Protein AF-0000000072996423 (afdb_homodimer)

Solvent-accessible surface area (backbone atoms only — not comparable to full-atom values): 70462 Å² total; per-residue (Å²): 132,72,87,70,62,39,58,69,63,59,64,67,65,93,58,59,68,56,92,83,34,43,61,42,64,34,31,31,3,35,29,49,40,73,45,92,79,28,32,32,29,39,18,39,22,34,26,58,49,78,52,54,66,48,74,25,36,43,80,63,40,80,51,61,69,90,76,52,56,69,69,54,50,48,51,52,39,48,54,49,47,52,51,51,50,52,40,31,27,61,20,67,46,36,37,48,50,33,38,16,23,32,69,61,56,44,31,79,66,24,63,77,66,70,52,69,81,50,79,80,66,54,60,40,24,48,40,27,60,72,59,62,13,49,19,35,49,35,90,58,88,45,90,47,48,59,47,22,3,42,48,18,26,61,55,55,52,61,47,22,15,36,23,70,92,58,44,40,68,50,85,43,65,50,80,61,34,26,53,28,56,54,64,68,61,30,43,38,54,72,53,64,65,59,55,51,70,68,48,56,71,67,58,51,52,54,42,51,53,50,52,51,51,41,56,73,67,65,54,31,39,35,36,37,31,58,50,82,53,57,41,72,65,25,54,36,47,49,44,38,52,53,53,36,51,67,73,66,51,55,68,48,42,32,37,52,80,86,43,73,73,56,32,50,45,44,38,51,34,43,50,27,25,32,53,64,75,41,62,87,78,41,56,65,47,71,69,57,51,50,50,51,52,50,54,40,49,51,44,39,67,72,38,27,63,47,82,86,13,60,59,66,63,29,50,31,38,37,32,41,36,75,79,45,30,67,50,44,56,55,38,52,70,76,33,46,82,44,43,33,36,37,35,41,68,58,43,30,46,31,65,54,25,68,76,30,66,85,34,38,37,21,51,39,45,52,57,52,42,73,27,51,41,63,23,56,35,40,35,28,48,83,48,79,65,39,56,43,80,83,54,42,48,54,36,19,29,17,52,71,70,44,46,44,67,76,42,55,57,48,39,78,72,50,72,67,53,44,53,49,44,53,39,47,53,33,50,52,21,34,36,65,17,39,48,55,77,62,84,85,30,48,25,36,31,32,75,44,53,44,45,89,41,42,25,60,69,50,53,54,50,23,50,53,53,37,66,71,67,48,71,83,82,60,54,76,62,70,49,62,31,38,40,39,34,28,47,63,31,64,62,41,78,50,34,63,59,43,45,50,52,50,54,53,56,44,68,32,80,91,28,56,92,53,34,76,44,47,29,70,46,82,42,63,87,50,47,47,52,55,27,48,54,53,62,64,30,65,32,35,45,46,46,25,67,52,42,35,47,61,64,61,57,56,54,32,19,58,60,29,21,28,35,44,28,21,64,18,63,35,39,55,80,75,39,49,68,80,48,29,20,40,66,38,61,71,83,46,38,68,60,51,23,50,49,51,51,48,42,68,74,32,57,65,60,39,51,50,22,14,54,38,10,36,68,64,55,60,59,72,46,20,37,67,46,47,46,44,41,54,50,49,51,53,53,41,71,66,42,96,59,70,66,80,58,49,67,77,32,19,36,80,40,80,63,53,45,66,85,35,85,64,30,60,61,31,46,43,64,62,45,50,32,60,73,68,65,59,86,124,131,71,88,69,63,39,58,70,64,58,63,67,64,94,59,58,67,54,92,81,33,44,61,42,65,34,32,30,3,36,29,49,40,74,45,92,81,29,31,32,30,39,19,38,20,35,24,56,48,77,51,53,66,48,73,27,36,42,80,65,40,80,53,62,68,90,76,51,56,70,68,54,51,49,52,52,38,48,54,50,48,51,50,50,49,51,40,31,26,63,20,66,48,36,37,47,47,33,38,16,23,33,70,60,56,43,32,77,67,24,63,76,65,72,52,71,82,50,79,81,65,54,61,40,25,50,40,29,60,72,58,63,12,52,19,36,48,36,88,56,90,46,89,46,46,58,46,22,3,41,49,18,25,62,55,53,51,61,49,25,15,32,32,74,88,77,49,44,69,49,85,45,65,50,81,61,36,24,53,27,55,54,65,67,60,30,43,39,55,72,53,64,66,59,56,52,70,68,48,58,72,68,57,52,52,54,43,52,54,50,52,50,52,39,56,73,67,67,52,29,38,34,37,37,30,60,51,83,52,58,42,72,63,25,54,36,49,50,44,37,52,55,52,36,51,67,73,66,51,54,69,48,43,32,38,52,80,87,44,74,70,54,33,50,44,44,38,50,34,44,50,28,24,31,52,66,74,40,62,88,80,41,58,67,46,71,68,56,52,50,50,50,52,50,54,40,48,50,45,40,67,72,37,27,63,48,82,86,13,59,59,66,63,29,50,30,38,37,32,41,36,75,78,45,30,67,50,45,55,55,38,52,69,77,33,48,82,42,41,32,36,36,36,41,69,59,43,30,46,32,64,55,26,68,75,30,66,86,34,39,37,22,52,38,47,54,57,53,42,72,29,51,41,63,22,55,34,40,36,31,48,81,44,80,63,38,55,41,80,83,54,42,49,53,37,19,29,19,50,72,68,45,46,45,67,76,42,56,56,49,38,78,71,50,72,68,53,45,54,49,42,52,38,47,51,33,48,52,21,33,36,64,16,39,47,56,76,63,84,85,29,48,25,36,31,33,74,45,53,44,46,88,43,44,25,59,69,51,54,53,50,23,50,54,52,36,67,71,69,48,72,84,83,60,54,75,63,70,49,62,31,40,39,39,33,28,48,62,30,64,61,40,78,53,34,64,60,42,44,50,51,50,54,53,54,44,67,32,80,91,28,56,92,51,34,76,44,46,29,70,47,83,42,72,90,48,47,47,51,54,27,47,54,53,63,64,30,66,32,36,46,45,46,26,66,53,41,36,47,60,64,62,56,56,54,32,19,58,58,29,21,30,34,44,28,23,65,20,64,34,36,56,81,76,38,50,67,80,49,29,19,40,68,39,60,69,84,45,39,67,60,53,22,50,50,53,50,48,40,68,74,30,58,66,59,41,52,50,23,13,54,37,10,35,69,64,56,60,60,70,45,20,37,68,46,47,46,46,41,52,50,49,51,53,51,41,72,65,44,96,59,70,64,80,58,48,66,77,34,19,38,80,39,81,62,54,45,67,84,37,85,63,29,61,62,30,46,44,63,61,47,52,32,61,74,68,66,58,86,124

Nearest PDB structures (foldseek):
  2xa1-assembly2_B  TM=8.658E-01  e=4.190E-26  Pyrococcus horikoshii
  6kih-assembly4_D  TM=7.128E-01  e=3.686E-15  Thermosynechococcus vestitus
  5d00-assembly1_A  TM=6.942E-01  e=3.455E-14  Bacillus subtilis subsp. subtilis str. 168
  5d01-assembly1_A  TM=6.898E-01  e=9.014E-14  Bacillus subtilis subsp. subtilis str. 168
  3c4q-assembly2_B  TM=7.236E-01  e=1.380E-13  Corynebacterium glutamicum

InterPro domains:
  IPR001296 Glycosyl transferase, family 1 [PF00534] (441-615)
  IPR049438 Trehalos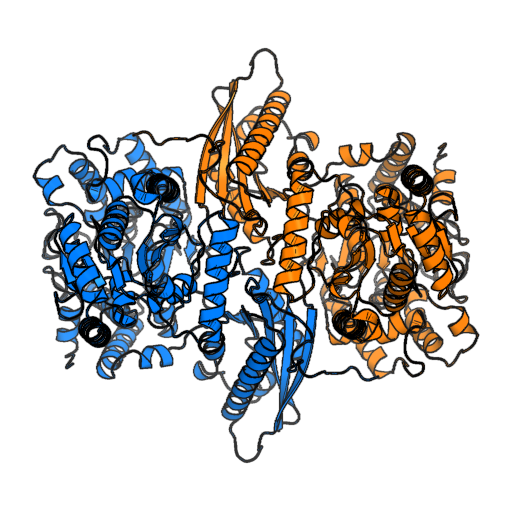e synthase, N-terminal domain [PF21269] (224-386)
  IPR052078 Trehalose Metabolism Glycosyltransferase [PTHR47779] (25-647)
  IPR060293 Trehalose phosphorylase-like, N-terminal [PF27036] (25-158)

Sequence (1360 aa):
MPSNYSNVPTRSSLRKYSLSHVPLPVYLGVDIEIREETTSYYSISVHDGFYSTDFYEGELVRHDPHNKAPEEMIKEALVKLTEIVSLYSKAQNYKVQLIACSYDITRDFLKKEAYIISEEMNMMSEFWKQLDAIPFQVHTNGASSDERASAAVRKAVMWLSPIYPGNLPRISVGFRHEVEVDFNYQIKMVSLTEYQNTVCKETWRVLKEMVTEFKRKKLRVSFFSSTPQGGGVALMRHGLLRFLNLTGVEAHWYVVRPKPDMFDITKRKFHNVLQGVSSPDGYLTDKEKEKFIDWTDENVSRFWLKDDGPIKNSDVIVIDDPQVCGIIPYIRKYVPETKIIFRSHIEIRSDLIEEHPEGPQAITWNFLWSFIQHADLFVAHPIKNFVPHAVQSRNVVLLPAATDPLDGLNKSLTDWCIKYYQSVFNRMCVDSGLNEVDWSRPYFVQVARFDPSKGIPDVLEAYRLFRTKINPSLSIYEIPQLIICGHGSVDDPDGTVVFDQVQEMINTAEFADINNDIISVRLHASDQLLNMVVRGAYVALQLSHREGFEVKVTESLYKGIPVIAYDAGGIPLQIKDNENGFLFPIGAVEAVTDKLLELFNDRSLRDRISRTARESVTEEYFTVWNAMSWLHMCIELTQKQKESNHRNGNLLDKNVLDHTDLGYNKKVSDLWKKKYNYSVMPSNYSNVPTRSSLRKYSLSHVPLPVYLGVDIEIREETTSYYSISVHDGFYSTDFYEGELVRHDPHNKAPEEMIKEALVKLTEIVSLYSKAQNYKVQLIACSYDITRDFLKKEAYIISEEMNMMSEFWKQLDAIPFQVHTNGASSDERASAAVRKAVMWLSPIYPGNLPRISVGFRHEVEVDFNYQIKMVSLTEYQNTVCKETWRVLKEMVTEFKRKKLRVSFFSSTPQGGGVALMRHGLLRFLNLTGVEAHWYVVRPKPDMFDITKRKFHNVLQGVSSPDGYLTDKEKEKFIDWTDENVSRFWLKDDGPIKNSDVIVIDDPQVCGIIPYIRKYVPETKIIFRSHIEIRSDLIEEHPEGPQAITWNFLWSFIQHADLFVAHPIKNFVPHAVQSRNVVLLPAATDPLDGLNKSLTDWCIKYYQSVFNRMCVDSGLNEVDWSRPYFVQVARFDPSKGIPDVLEAYRLFRTKINPSLSIYEIPQLIICGHGSVDDPDGTVVFDQVQEMINTAEFADINNDIISVRLHASDQLLNMVVRGAYVALQLSHREGFEVKVTESLYKGIPVIAYDAGGIPLQIKDNENGFLFPIGAVEAVTDKLLELFNDRSLRDRISRTARESVTEEYFTVWNAMSWLHMCIELTQKQKESNHRNGNLLDKNVLDHTDLGYNKKVSDLWKKKYNYSV

Structure (mmCIF, N/CA/C/O backbone):
data_AF-0000000072996423-model_v1
#
loop_
_entity.id
_entity.type
_entity.pdbx_description
1 polymer 'Glycosyl transferase family 1 domain-containing protein'
#
loop_
_atom_site.group_PDB
_atom_site.id
_atom_site.type_symbol
_atom_site.label_atom_id
_atom_site.label_alt_id
_atom_site.label_comp_id
_atom_site.label_asym_id
_atom_site.label_entity_id
_atom_site.label_seq_id
_atom_site.pdbx_PDB_ins_code
_atom_site.Cartn_x
_atom_site.Cartn_y
_atom_site.Cartn_z
_atom_site.occupancy
_atom_site.B_iso_or_equiv
_atom_site.auth_seq_id
_atom_site.auth_comp_id
_atom_site.auth_asym_id
_atom_site.auth_atom_id
_atom_site.pdbx_PDB_model_num
ATOM 1 N N . MET A 1 1 ? 8.055 -35.625 12.164 1 18.02 1 MET A N 1
ATOM 2 C CA . MET A 1 1 ? 8.516 -34.25 12.281 1 18.02 1 MET A CA 1
ATOM 3 C C . MET A 1 1 ? 7.352 -33.312 12.617 1 18.02 1 MET A C 1
ATOM 5 O O . MET A 1 1 ? 6.363 -33.25 11.883 1 18.02 1 MET A O 1
ATOM 9 N N . PRO A 1 2 ? 7.02 -32.969 13.82 1 23.77 2 PRO A N 1
ATOM 10 C CA . PRO A 1 2 ? 5.812 -32.375 14.422 1 23.77 2 PRO A CA 1
ATOM 11 C C . PRO A 1 2 ? 5.379 -31.078 13.758 1 23.77 2 PRO A C 1
ATOM 13 O O . PRO A 1 2 ? 6.176 -30.438 13.07 1 23.77 2 PRO A O 1
ATOM 16 N N . SER A 1 3 ? 4.141 -30.734 13.555 1 31.78 3 SER A N 1
ATOM 17 C CA . SER A 1 3 ? 3.523 -29.438 13.336 1 31.78 3 SER A CA 1
ATOM 18 C C . SER A 1 3 ? 4.383 -28.312 13.906 1 31.78 3 SER A C 1
ATOM 20 O O . SER A 1 3 ? 4.488 -28.172 15.133 1 31.78 3 SER A O 1
ATOM 22 N N . ASN A 1 4 ? 5.59 -28.125 13.797 1 33.75 4 ASN A N 1
ATOM 23 C CA . ASN A 1 4 ? 6.527 -27.422 14.672 1 33.75 4 ASN A CA 1
ATOM 24 C C . ASN A 1 4 ? 6.086 -25.984 14.922 1 33.75 4 ASN A C 1
ATOM 26 O O . ASN A 1 4 ? 6.062 -25.172 14 1 33.75 4 ASN A O 1
ATOM 30 N N . TYR A 1 5 ? 5.09 -25.766 15.742 1 45.16 5 TYR A N 1
ATOM 31 C CA . TYR A 1 5 ? 4.844 -24.594 16.578 1 45.16 5 TYR A CA 1
ATOM 32 C C . TYR A 1 5 ? 6.145 -23.859 16.875 1 45.16 5 TYR A C 1
ATOM 34 O O . TYR A 1 5 ? 6.879 -24.25 17.797 1 45.16 5 TYR A O 1
ATOM 42 N N . SER A 1 6 ? 6.816 -23.578 15.883 1 60.19 6 SER A N 1
ATOM 43 C CA . SER A 1 6 ? 8.125 -23.016 16.172 1 60.19 6 SER A CA 1
ATOM 44 C C . SER A 1 6 ? 8.016 -21.578 16.688 1 60.19 6 SER A C 1
ATOM 46 O O . SER A 1 6 ? 7.086 -20.859 16.312 1 60.19 6 SER A O 1
ATOM 48 N N . ASN A 1 7 ? 8.531 -21.453 17.828 1 64.56 7 ASN A N 1
ATOM 49 C CA . ASN A 1 7 ? 8.758 -20.125 18.375 1 64.56 7 ASN A CA 1
ATOM 50 C C . ASN A 1 7 ? 9.25 -19.156 17.312 1 64.56 7 ASN A C 1
ATOM 52 O O . ASN A 1 7 ? 9.836 -19.578 16.312 1 64.56 7 ASN A O 1
ATOM 56 N N . VAL A 1 8 ? 8.695 -18.094 17.375 1 68.44 8 VAL A N 1
ATOM 57 C CA . VAL A 1 8 ? 9.211 -17.031 16.531 1 68.44 8 VAL A CA 1
ATOM 58 C C . VAL A 1 8 ? 10.742 -17.062 16.516 1 68.44 8 VAL A C 1
ATOM 60 O O . VAL A 1 8 ? 11.367 -17.234 17.562 1 68.44 8 VAL A O 1
ATOM 63 N N . PRO A 1 9 ? 11.305 -17.172 15.352 1 63.28 9 PRO A N 1
ATOM 64 C CA . PRO A 1 9 ? 12.766 -17.141 15.336 1 63.28 9 PRO A CA 1
ATOM 65 C C . PRO A 1 9 ? 13.344 -15.883 15.969 1 63.28 9 PRO A C 1
ATOM 67 O O . PRO A 1 9 ? 13.07 -14.773 15.508 1 63.28 9 PRO A O 1
ATOM 70 N N . THR A 1 10 ? 14.125 -16.031 17 1 64.06 10 THR A N 1
ATOM 71 C CA . THR A 1 10 ? 14.703 -14.898 17.719 1 64.06 10 THR A CA 1
ATOM 72 C C . THR A 1 10 ? 16.219 -14.859 17.547 1 64.06 10 THR A C 1
ATOM 74 O O . THR A 1 10 ? 16.891 -14.023 18.156 1 64.06 10 THR A O 1
ATOM 77 N N . ARG A 1 11 ? 16.75 -15.836 16.656 1 63.69 11 ARG A N 1
ATOM 78 C CA . ARG A 1 11 ? 18.172 -15.828 16.375 1 63.69 11 ARG A CA 1
ATOM 79 C C . ARG A 1 11 ? 18.469 -15.141 15.055 1 63.69 11 ARG A C 1
ATOM 81 O O . ARG A 1 11 ? 17.703 -15.273 14.094 1 63.69 11 ARG A O 1
ATOM 88 N N . SER A 1 12 ? 19.594 -14.406 15.031 1 64 12 SER A N 1
ATOM 89 C CA . SER A 1 12 ? 19.984 -13.625 13.859 1 64 12 SER A CA 1
ATOM 90 C C . SER A 1 12 ? 20.266 -14.531 12.664 1 64 12 SER A C 1
ATOM 92 O O . SER A 1 12 ? 20.828 -15.617 12.82 1 64 12 SER A O 1
ATOM 94 N N . SER A 1 13 ? 19.766 -14.156 11.609 1 61.34 13 SER A N 1
ATOM 95 C CA . SER A 1 13 ? 20.031 -14.844 10.352 1 61.34 13 SER A CA 1
ATOM 96 C C . SER A 1 13 ? 21.484 -14.641 9.914 1 61.34 13 SER A C 1
ATOM 98 O O . SER A 1 13 ? 22.188 -13.789 10.453 1 61.34 13 SER A O 1
ATOM 100 N N . LEU A 1 14 ? 22.062 -15.469 9.047 1 65.62 14 LEU A N 1
ATOM 101 C CA . LEU A 1 14 ? 23.406 -15.391 8.492 1 65.62 14 LEU A CA 1
ATOM 102 C C . LEU A 1 14 ? 23.484 -14.344 7.391 1 65.62 14 LEU A C 1
ATOM 104 O O . LEU A 1 14 ? 24.516 -14.203 6.73 1 65.62 14 LEU A O 1
ATOM 108 N N . ARG A 1 15 ? 22.688 -13.477 7.406 1 72.44 15 ARG A N 1
ATOM 109 C CA . ARG A 1 15 ? 22.594 -12.453 6.367 1 72.44 15 ARG A CA 1
ATOM 110 C C . ARG A 1 15 ? 23.531 -11.289 6.664 1 72.44 15 ARG A C 1
ATOM 112 O O . ARG A 1 15 ? 23.891 -11.047 7.816 1 72.44 15 ARG A O 1
ATOM 119 N N . LYS A 1 16 ? 24.125 -10.625 5.422 1 68.19 16 LYS A N 1
ATOM 120 C CA . LYS A 1 16 ? 25.047 -9.492 5.512 1 68.19 16 LYS A CA 1
ATOM 121 C C . LYS A 1 16 ? 24.391 -8.211 5.02 1 68.19 16 LYS A C 1
ATOM 123 O O . LYS A 1 16 ? 24.094 -8.078 3.83 1 68.19 16 LYS A O 1
ATOM 128 N N . TYR A 1 17 ? 24.109 -7.266 5.918 1 71.06 17 TYR A N 1
ATOM 129 C CA . TYR A 1 17 ? 23.422 -6.027 5.559 1 71.06 17 TYR A CA 1
ATOM 130 C C . TYR A 1 17 ? 24.422 -4.914 5.266 1 71.06 17 TYR A C 1
ATOM 132 O O . TYR A 1 17 ? 25.391 -4.738 6 1 71.06 17 TYR A O 1
ATOM 140 N N . SER A 1 18 ? 24.219 -4.277 4.133 1 70.5 18 SER A N 1
ATOM 141 C CA . SER A 1 18 ? 25.031 -3.113 3.781 1 70.5 18 SER A CA 1
ATOM 142 C C . SER A 1 18 ? 24.547 -1.868 4.52 1 70.5 18 SER A C 1
ATOM 144 O O . SER A 1 18 ? 23.484 -1.882 5.156 1 70.5 18 SER A O 1
ATOM 146 N N . LEU A 1 19 ? 25.312 -0.836 4.398 1 69.12 19 LEU A N 1
ATOM 147 C CA . LEU A 1 19 ? 24.969 0.426 5.047 1 69.12 19 LEU A CA 1
ATOM 148 C C . LEU A 1 19 ? 23.734 1.054 4.402 1 69.12 19 LEU A C 1
ATOM 150 O O . LEU A 1 19 ? 23.047 1.847 5.035 1 69.12 19 LEU A O 1
ATOM 154 N N . SER A 1 20 ? 23.422 0.591 3.246 1 77.88 20 SER A N 1
ATOM 155 C CA . SER A 1 20 ? 22.328 1.199 2.508 1 77.88 20 SER A CA 1
ATOM 156 C C . SER A 1 20 ? 21.016 0.431 2.721 1 77.88 20 SER A C 1
ATOM 158 O O . SER A 1 20 ? 19.969 0.818 2.201 1 77.88 20 SER A O 1
ATOM 160 N N . HIS A 1 21 ? 21.125 -0.568 3.568 1 86.62 21 HIS A N 1
ATOM 161 C CA . HIS A 1 21 ? 19.938 -1.392 3.729 1 86.62 21 HIS A CA 1
ATOM 162 C C . HIS A 1 21 ? 18.891 -0.681 4.574 1 86.62 21 HIS A C 1
ATOM 164 O O . HIS A 1 21 ? 19.234 0.088 5.477 1 86.62 21 HIS A O 1
ATOM 170 N N . VAL A 1 22 ? 17.656 -0.786 4.23 1 89.62 22 VAL A N 1
ATOM 171 C CA . VAL A 1 22 ? 16.516 -0.379 5.035 1 89.62 22 VAL A CA 1
ATOM 172 C C . VAL A 1 22 ? 15.727 -1.611 5.465 1 89.62 22 VAL A C 1
ATOM 174 O O . VAL A 1 22 ? 15.297 -2.406 4.629 1 89.62 22 VAL A O 1
ATOM 177 N N . PRO A 1 23 ? 15.602 -1.82 6.773 1 89.12 23 PRO A N 1
ATOM 178 C CA . PRO A 1 23 ? 14.836 -2.984 7.227 1 89.12 23 PRO A CA 1
ATOM 179 C C . PRO A 1 23 ? 13.484 -3.115 6.523 1 89.12 23 PRO A C 1
ATOM 181 O O . PRO A 1 23 ? 12.789 -2.117 6.32 1 89.12 23 PRO A O 1
ATOM 184 N N . LEU A 1 24 ? 13.156 -4.336 6.164 1 88.38 24 LEU A N 1
ATOM 185 C CA . LEU A 1 24 ? 11.898 -4.605 5.473 1 88.38 24 LEU A CA 1
ATOM 186 C C . LEU A 1 24 ? 10.719 -4.504 6.43 1 88.38 24 LEU A C 1
ATOM 188 O O . LEU A 1 24 ? 10.812 -4.918 7.586 1 88.38 24 LEU A O 1
ATOM 192 N N . PRO A 1 25 ? 9.656 -3.953 5.934 1 91.06 25 PRO A N 1
ATOM 193 C CA . PRO A 1 25 ? 8.453 -3.92 6.773 1 91.06 25 PRO A CA 1
ATOM 194 C C . PRO A 1 25 ? 7.789 -5.289 6.91 1 91.06 25 PRO A C 1
ATOM 196 O O . PRO A 1 25 ? 7.777 -6.07 5.957 1 91.06 25 PRO A O 1
ATOM 199 N N . VAL A 1 26 ? 7.254 -5.574 8.07 1 91.88 26 VAL A N 1
ATOM 200 C CA . VAL A 1 26 ? 6.426 -6.75 8.328 1 91.88 26 VAL A CA 1
ATOM 201 C C . VAL A 1 26 ? 5.164 -6.34 9.078 1 91.88 26 VAL A C 1
ATOM 203 O O . VAL A 1 26 ? 5.152 -5.328 9.781 1 91.88 26 VAL A O 1
ATOM 206 N N . TYR A 1 27 ? 4.137 -7.023 8.836 1 94.62 27 TYR A N 1
ATOM 207 C CA . TYR A 1 27 ? 2.844 -6.793 9.477 1 94.62 27 TYR A CA 1
ATOM 208 C C . TYR A 1 27 ? 2.42 -8 10.305 1 94.62 27 TYR A C 1
ATOM 210 O O . TYR A 1 27 ? 2.48 -9.141 9.828 1 94.62 27 TYR A O 1
ATOM 218 N N . LEU A 1 28 ? 1.996 -7.742 11.555 1 94.94 28 LEU A N 1
ATOM 219 C CA . LEU A 1 28 ? 1.759 -8.867 12.453 1 94.94 28 LEU A CA 1
ATOM 220 C C . LEU A 1 28 ? 0.322 -8.867 12.961 1 94.94 28 LEU A C 1
ATOM 222 O O . LEU A 1 28 ? -0.236 -7.805 13.242 1 94.94 28 LEU A O 1
ATOM 226 N N . GLY A 1 29 ? -0.277 -9.969 12.867 1 93.5 29 GLY A N 1
ATOM 227 C CA . GLY A 1 29 ? -1.448 -10.258 13.68 1 93.5 29 GLY A CA 1
ATOM 228 C C . GLY A 1 29 ? -1.121 -11.016 14.953 1 93.5 29 GLY A C 1
ATOM 229 O O . GLY A 1 29 ? -0.366 -11.992 14.922 1 93.5 29 GLY A O 1
ATOM 230 N N . VAL A 1 30 ? -1.643 -10.547 16.094 1 90.81 30 VAL A N 1
ATOM 231 C CA . VAL A 1 30 ? -1.303 -11.195 17.344 1 90.81 30 VAL A CA 1
ATOM 232 C C . VAL A 1 30 ? -2.578 -11.539 18.109 1 90.81 30 VAL A C 1
ATOM 234 O O . VAL A 1 30 ? -3.609 -10.883 17.938 1 90.81 30 VAL A O 1
ATOM 237 N N . ASP A 1 31 ? -2.512 -12.586 18.859 1 87.44 31 ASP A N 1
ATOM 238 C CA . ASP A 1 31 ? -3.582 -13 19.766 1 87.44 31 ASP A CA 1
ATOM 239 C C . ASP A 1 31 ? -3.025 -13.766 20.953 1 87.44 31 ASP A C 1
ATOM 241 O O . ASP A 1 31 ? -1.905 -14.281 20.906 1 87.44 31 ASP A O 1
ATOM 245 N N . ILE A 1 32 ? -3.742 -13.688 22.062 1 84.25 32 ILE A N 1
ATOM 246 C CA . ILE A 1 32 ? -3.381 -14.406 23.281 1 84.25 32 ILE A CA 1
ATOM 247 C C . ILE A 1 32 ? -4.543 -15.297 23.719 1 84.25 32 ILE A C 1
ATOM 249 O O . ILE A 1 32 ? -5.703 -14.883 23.641 1 84.25 32 ILE A O 1
ATOM 253 N N . GLU A 1 33 ? -4.164 -16.469 24.031 1 80.88 33 GLU A N 1
ATOM 254 C CA . GLU A 1 33 ? -5.152 -17.406 24.547 1 80.88 33 GLU A CA 1
ATOM 255 C C . GLU A 1 33 ? -4.672 -18.062 25.844 1 80.88 33 GLU A C 1
ATOM 257 O O . GLU A 1 33 ? -3.492 -18.391 25.984 1 80.88 33 GLU A O 1
ATOM 262 N N . ILE A 1 34 ? -5.625 -18.078 26.797 1 78.44 34 ILE A N 1
ATOM 263 C CA . ILE A 1 34 ? -5.324 -18.766 28.047 1 78.44 34 ILE A CA 1
ATOM 264 C C . ILE A 1 34 ? -5.875 -20.188 27.984 1 78.44 34 ILE A C 1
ATOM 266 O O . ILE A 1 34 ? -7.062 -20.391 27.734 1 78.44 34 ILE A O 1
ATOM 270 N N . ARG A 1 35 ? -4.957 -21.078 28.141 1 75.38 35 ARG A N 1
ATOM 271 C CA . ARG A 1 35 ? -5.344 -22.484 28.156 1 75.38 35 ARG A CA 1
ATOM 272 C C . ARG A 1 35 ? -5.199 -23.094 29.547 1 75.38 35 ARG A C 1
ATOM 274 O O . ARG A 1 35 ? -4.27 -22.75 30.281 1 75.38 35 ARG A O 1
ATOM 281 N N . GLU A 1 36 ? -6.059 -24.031 29.828 1 74.94 36 GLU A N 1
ATOM 282 C CA . GLU A 1 36 ? -6.07 -24.766 31.094 1 74.94 36 GLU A CA 1
ATOM 283 C C . GLU A 1 36 ? -6.07 -23.812 32.281 1 74.94 36 GLU A C 1
ATOM 285 O O . GLU A 1 36 ? -5.406 -24.062 33.281 1 74.94 36 GLU A O 1
ATOM 290 N N . GLU A 1 37 ? -6.527 -22.719 32.156 1 68.06 37 GLU A N 1
ATOM 291 C CA . GLU A 1 37 ? -6.789 -21.703 33.156 1 68.06 37 GLU A CA 1
ATOM 292 C C . GLU A 1 37 ? -5.484 -21.141 33.75 1 68.06 37 GLU A C 1
ATOM 294 O O . GLU A 1 37 ? -5.504 -20.234 34.562 1 68.06 37 GLU A O 1
ATOM 299 N N . THR A 1 38 ? -4.418 -21.625 33.219 1 75.06 38 THR A N 1
ATOM 300 C CA . THR A 1 38 ? -3.219 -21.203 33.938 1 75.06 38 THR A CA 1
ATOM 301 C C . THR A 1 38 ? -2.143 -20.75 32.938 1 75.06 38 THR A C 1
ATOM 303 O O . THR A 1 38 ? -1.189 -20.062 33.344 1 75.06 38 THR A O 1
ATOM 306 N N . THR A 1 39 ? -2.232 -21.156 31.828 1 85.06 39 THR A N 1
ATOM 307 C CA . THR A 1 39 ? -1.109 -20.859 30.938 1 85.06 39 THR A CA 1
ATOM 308 C C . THR A 1 39 ? -1.573 -20.047 29.734 1 85.06 39 THR A C 1
ATOM 310 O O . THR A 1 39 ? -2.566 -20.391 29.094 1 85.06 39 THR A O 1
ATOM 313 N N . SER A 1 40 ? -0.853 -18.938 29.5 1 85.88 40 SER A N 1
ATOM 314 C CA . SER A 1 40 ? -1.168 -18.125 28.328 1 85.88 40 SER A CA 1
ATOM 315 C C . SER A 1 40 ? -0.291 -18.5 27.141 1 85.88 40 SER A C 1
ATOM 317 O O . SER A 1 40 ? 0.893 -18.797 27.297 1 85.88 40 SER A O 1
ATOM 319 N N . TYR A 1 41 ? -0.912 -18.5 26.016 1 86.75 41 TYR A N 1
ATOM 320 C CA . TYR A 1 41 ? -0.241 -18.781 24.75 1 86.75 41 TYR A CA 1
ATOM 321 C C . TYR A 1 41 ? -0.423 -17.625 23.781 1 86.75 41 TYR A C 1
ATOM 323 O O . TYR A 1 41 ? -1.422 -16.906 23.844 1 86.75 41 TYR A O 1
ATOM 331 N N . TYR A 1 42 ? 0.626 -17.438 22.938 1 87.75 42 TYR A N 1
ATOM 332 C CA . TYR A 1 42 ? 0.474 -16.422 21.906 1 87.75 42 TYR A CA 1
ATOM 333 C C . TYR A 1 42 ? 0.349 -17.047 20.531 1 87.75 42 TYR A C 1
ATOM 335 O O . TYR A 1 42 ? 0.8 -18.188 20.312 1 87.75 42 TYR A O 1
ATOM 343 N N . SER A 1 43 ? -0.332 -16.391 19.688 1 88.44 43 SER A N 1
ATOM 344 C CA . SER A 1 43 ? -0.351 -16.641 18.25 1 88.44 43 SER A CA 1
ATOM 345 C C . SER A 1 43 ? 0.092 -15.398 17.469 1 88.44 43 SER A C 1
ATOM 347 O O . SER A 1 43 ? -0.343 -14.289 17.766 1 88.44 43 SER A O 1
ATOM 349 N N . ILE A 1 44 ? 1.035 -15.602 16.531 1 89.94 44 ILE A N 1
ATOM 350 C CA . ILE A 1 44 ? 1.511 -14.508 15.688 1 89.94 44 ILE A CA 1
ATOM 351 C C . ILE A 1 44 ? 1.402 -14.914 14.219 1 89.94 44 ILE A C 1
ATOM 353 O O . ILE A 1 44 ? 1.92 -15.953 13.812 1 89.94 44 ILE A O 1
ATOM 357 N N . SER A 1 45 ? 0.692 -14.172 13.516 1 91.5 45 SER A N 1
ATOM 358 C CA . SER A 1 45 ? 0.65 -14.312 12.07 1 91.5 45 SER A CA 1
ATOM 359 C C . SER A 1 45 ? 1.481 -13.227 11.383 1 91.5 45 SER A C 1
ATOM 361 O O . SER A 1 45 ? 1.302 -12.039 11.656 1 91.5 45 SER A O 1
ATOM 363 N N . VAL A 1 46 ? 2.387 -13.625 10.508 1 89.62 46 VAL A N 1
ATOM 364 C CA . VAL A 1 46 ? 3.279 -12.695 9.828 1 89.62 46 VAL A CA 1
ATOM 365 C C . VAL A 1 46 ? 2.781 -12.445 8.406 1 89.62 46 VAL A C 1
ATOM 367 O O . VAL A 1 46 ? 2.445 -13.391 7.684 1 89.62 46 VAL A O 1
ATOM 370 N N . HIS A 1 47 ? 2.666 -11.211 8.078 1 89.81 47 HIS A N 1
ATOM 371 C CA . HIS A 1 47 ? 2.209 -10.773 6.766 1 89.81 47 HIS A CA 1
ATOM 372 C C . HIS A 1 47 ? 3.23 -9.859 6.105 1 89.81 47 HIS A C 1
ATOM 374 O O . HIS A 1 47 ? 3.85 -9.023 6.777 1 89.81 47 HIS A O 1
ATOM 380 N N . ASP A 1 48 ? 3.482 -9.938 4.812 1 85.88 48 ASP A N 1
ATOM 381 C CA . ASP A 1 48 ? 4.512 -9.141 4.152 1 85.88 48 ASP A CA 1
ATOM 382 C C . ASP A 1 48 ? 3.893 -7.988 3.367 1 85.88 48 ASP A C 1
ATOM 384 O O . ASP A 1 48 ? 4.574 -7.328 2.578 1 85.88 48 ASP A O 1
ATOM 388 N N . GLY A 1 49 ? 2.6 -7.738 3.547 1 86.31 49 GLY A N 1
ATOM 389 C CA . GLY A 1 49 ? 1.899 -6.688 2.826 1 86.31 49 GLY A CA 1
ATOM 390 C C . GLY A 1 49 ? 1.044 -7.211 1.688 1 86.31 49 GLY A C 1
ATOM 391 O O . GLY A 1 49 ? 0.133 -6.523 1.224 1 86.31 49 GLY A O 1
ATOM 392 N N . PHE A 1 50 ? 1.349 -8.383 1.261 1 81.94 50 PHE A N 1
ATOM 393 C CA . PHE A 1 50 ? 0.593 -8.977 0.166 1 81.94 50 PHE A CA 1
ATOM 394 C C . PHE A 1 50 ? -0.079 -10.273 0.614 1 81.94 50 PHE A C 1
ATOM 396 O O . PHE A 1 50 ? -1.253 -10.5 0.316 1 81.94 50 PHE A O 1
ATOM 403 N N . TYR A 1 51 ? 0.671 -11.117 1.352 1 79.81 51 TYR A N 1
ATOM 404 C CA . TYR A 1 51 ? 0.075 -12.336 1.885 1 79.81 51 TYR A CA 1
ATOM 405 C C . TYR A 1 51 ? 0.695 -12.703 3.227 1 79.81 51 TYR A C 1
ATOM 407 O O . TYR A 1 51 ? 1.709 -12.125 3.629 1 79.81 51 TYR A O 1
ATOM 415 N N . SER A 1 52 ? 0.02 -13.664 3.846 1 81 52 SER A N 1
ATOM 416 C CA . SER A 1 52 ? 0.583 -14.227 5.07 1 81 52 SER A CA 1
ATOM 417 C C . SER A 1 52 ? 1.766 -15.141 4.766 1 81 52 SER A C 1
ATOM 419 O O . SER A 1 52 ? 1.662 -16.047 3.928 1 81 52 SER A O 1
ATOM 421 N N . THR A 1 53 ? 2.871 -14.945 5.414 1 76.19 53 THR A N 1
ATOM 422 C CA . THR A 1 53 ? 4.09 -15.672 5.078 1 76.19 53 THR A CA 1
ATOM 423 C C . THR A 1 53 ? 4.402 -16.719 6.141 1 76.19 53 THR A C 1
ATOM 425 O O . THR A 1 53 ? 4.977 -17.766 5.836 1 76.19 53 THR A O 1
ATOM 428 N N . ASP A 1 54 ? 4.098 -16.391 7.402 1 78.06 54 ASP A N 1
ATOM 429 C CA . ASP A 1 54 ? 4.473 -17.297 8.492 1 78.06 54 ASP A CA 1
ATOM 430 C C . ASP A 1 54 ? 3.457 -17.234 9.633 1 78.06 54 ASP A C 1
ATOM 432 O O . ASP A 1 54 ? 2.652 -16.297 9.695 1 78.06 54 ASP A O 1
ATOM 436 N N . PHE A 1 55 ? 3.488 -18.297 10.414 1 83.62 55 PHE A N 1
ATOM 437 C CA . PHE A 1 55 ? 2.66 -18.391 11.609 1 83.62 55 PHE A CA 1
ATOM 438 C C . PHE A 1 55 ? 3.447 -18.984 12.766 1 83.62 55 PHE A C 1
ATOM 440 O O . PHE A 1 55 ? 4.195 -19.953 12.578 1 83.62 55 PHE A O 1
ATOM 447 N N . TYR A 1 56 ? 3.297 -18.359 13.938 1 84.81 56 TYR A N 1
ATOM 448 C CA . TYR A 1 56 ? 4 -18.844 15.117 1 84.81 56 TYR A CA 1
ATOM 449 C C . TYR A 1 56 ? 3.059 -18.938 16.312 1 84.81 56 TYR A C 1
ATOM 451 O O . TYR A 1 56 ? 2.125 -18.141 16.438 1 84.81 56 TYR A O 1
ATOM 459 N N . GLU A 1 57 ? 3.238 -19.938 17.078 1 85.81 57 GLU A N 1
ATOM 460 C CA . GLU A 1 57 ? 2.553 -20.094 18.359 1 85.81 57 GLU A CA 1
ATOM 461 C C . GLU A 1 57 ? 3.52 -20.562 19.453 1 85.81 57 GLU A C 1
ATOM 463 O O . GLU A 1 57 ? 4.457 -21.312 19.172 1 85.81 57 GLU A O 1
ATOM 468 N N . GLY A 1 58 ? 3.258 -20.047 20.672 1 85.25 58 GLY A N 1
ATOM 469 C CA . GLY A 1 58 ? 4.113 -20.453 21.781 1 85.25 58 GLY A CA 1
ATOM 470 C C . GLY A 1 58 ? 3.553 -20.078 23.141 1 85.25 58 GLY A C 1
ATOM 471 O O . GLY A 1 58 ? 2.539 -19.391 23.219 1 85.25 58 GLY A O 1
ATOM 472 N N . GLU A 1 59 ? 4.215 -20.641 24.156 1 86.38 59 GLU A N 1
ATOM 473 C CA . GLU A 1 59 ? 3.854 -20.328 25.531 1 86.38 59 GLU A CA 1
ATOM 474 C C . GLU A 1 59 ? 4.359 -18.953 25.938 1 86.38 59 GLU A C 1
ATOM 476 O O . GLU A 1 59 ? 5.465 -18.562 25.578 1 86.38 59 GLU A O 1
ATOM 481 N N . LEU A 1 60 ? 3.531 -18.234 26.562 1 87.62 60 LEU A N 1
ATOM 482 C CA . LEU A 1 60 ? 3.908 -16.906 27.031 1 87.62 60 LEU A CA 1
ATOM 483 C C . LEU A 1 60 ? 4.297 -16.938 28.5 1 87.62 60 LEU A C 1
ATOM 485 O O . LEU A 1 60 ? 5.465 -16.75 28.844 1 87.62 60 LEU A O 1
ATOM 489 N N . VAL A 1 61 ? 3.219 -17.109 29.297 1 85.44 61 VAL A N 1
ATOM 490 C CA . VAL A 1 61 ? 3.432 -17.078 30.75 1 85.44 61 VAL A CA 1
ATOM 491 C C . VAL A 1 61 ? 2.627 -18.188 31.406 1 85.44 61 VAL A C 1
ATOM 493 O O . VAL A 1 61 ? 1.482 -18.453 31.031 1 85.44 61 VAL A O 1
ATOM 496 N N . ARG A 1 62 ? 3.246 -18.891 32.5 1 86.19 62 ARG A N 1
ATOM 497 C CA . ARG A 1 62 ? 2.527 -19.75 33.406 1 86.19 62 ARG A CA 1
ATOM 498 C C . ARG A 1 62 ? 2.109 -18.984 34.656 1 86.19 62 ARG A C 1
ATOM 500 O O . ARG A 1 62 ? 2.943 -18.688 35.531 1 86.19 62 ARG A O 1
ATOM 507 N N . HIS A 1 63 ? 0.807 -18.75 34.562 1 80.44 63 HIS A N 1
ATOM 508 C CA . HIS A 1 63 ? 0.292 -17.875 35.625 1 80.44 63 HIS A CA 1
ATOM 509 C C . HIS A 1 63 ? 0.026 -18.656 36.906 1 80.44 63 HIS A C 1
ATOM 511 O O . HIS A 1 63 ? -0.208 -19.875 36.875 1 80.44 63 HIS A O 1
ATOM 517 N N . ASP A 1 64 ? 0.278 -18 38.094 1 73.81 64 ASP A N 1
ATOM 518 C CA . ASP A 1 64 ? -0.132 -18.578 39.375 1 73.81 64 ASP A CA 1
ATOM 519 C C . ASP A 1 64 ? -1.636 -18.422 39.562 1 73.81 64 ASP A C 1
ATOM 521 O O . ASP A 1 64 ? -2.127 -17.312 39.781 1 73.81 64 ASP A O 1
ATOM 525 N N . PRO A 1 65 ? -2.406 -19.531 39.312 1 62.47 65 PRO A N 1
ATOM 526 C CA . PRO A 1 65 ? -3.867 -19.422 39.375 1 62.47 65 PRO A CA 1
ATOM 527 C C . PRO A 1 65 ? -4.352 -18.859 40.719 1 62.47 65 PRO A C 1
ATOM 529 O O . PRO A 1 65 ? -5.457 -18.328 40.812 1 62.47 65 PRO A O 1
ATOM 532 N N . HIS A 1 66 ? -3.732 -19.062 41.812 1 64.81 66 HIS A N 1
ATOM 533 C CA . HIS A 1 66 ? -4.211 -18.672 43.125 1 64.81 66 HIS A CA 1
ATOM 534 C C . HIS A 1 66 ? -3.971 -17.188 43.375 1 64.81 66 HIS A C 1
ATOM 536 O O . HIS A 1 66 ? -4.625 -16.594 44.25 1 64.81 66 HIS A O 1
ATOM 542 N N . ASN A 1 67 ? -3.23 -16.453 42.562 1 60.12 67 ASN A N 1
ATOM 543 C CA . ASN A 1 67 ? -2.783 -15.156 43.031 1 60.12 67 ASN A CA 1
ATOM 544 C C . ASN A 1 67 ? -3.127 -14.047 42.031 1 60.12 67 ASN A C 1
ATOM 546 O O . ASN A 1 67 ? -2.955 -12.859 42.344 1 60.12 67 ASN A O 1
ATOM 550 N N . LYS A 1 68 ? -3.668 -14.344 40.844 1 70.12 68 LYS A N 1
ATOM 551 C CA . LYS A 1 68 ? -3.75 -13.172 39.969 1 70.12 68 LYS A CA 1
ATOM 552 C C . LYS A 1 68 ? -5.102 -13.102 39.281 1 70.12 68 LYS A C 1
ATOM 554 O O . LYS A 1 68 ? -5.617 -14.109 38.812 1 70.12 68 LYS A O 1
ATOM 559 N N . ALA A 1 69 ? -5.602 -11.922 39.406 1 70.88 69 ALA A N 1
ATOM 560 C CA . ALA A 1 69 ? -6.82 -11.609 38.656 1 70.88 69 ALA A CA 1
ATOM 561 C C . ALA A 1 69 ? -6.594 -11.758 37.156 1 70.88 69 ALA A C 1
ATOM 563 O O . ALA A 1 69 ? -5.473 -11.586 36.656 1 70.88 69 ALA A O 1
ATOM 564 N N . PRO A 1 70 ? -7.57 -12.242 36.406 1 69.25 70 PRO A N 1
ATOM 565 C CA . PRO A 1 70 ? -7.465 -12.43 34.969 1 69.25 70 PRO A CA 1
ATOM 566 C C . PRO A 1 70 ? -6.879 -11.203 34.25 1 69.25 70 PRO A C 1
ATOM 568 O O . PRO A 1 70 ? -6.113 -11.352 33.281 1 69.25 70 PRO A O 1
ATOM 571 N N . GLU A 1 71 ? -7.234 -10.055 34.719 1 70.12 71 GLU A N 1
ATOM 572 C CA . GLU A 1 71 ? -6.73 -8.828 34.094 1 70.12 71 GLU A CA 1
ATOM 573 C C . GLU A 1 71 ? -5.211 -8.734 34.25 1 70.12 71 GLU A C 1
ATOM 575 O O . GLU A 1 71 ? -4.531 -8.297 33.312 1 70.12 71 GLU A O 1
ATOM 580 N N . GLU A 1 72 ? -4.82 -9.125 35.312 1 76.12 72 GLU A N 1
ATOM 581 C CA . GLU A 1 72 ? -3.381 -9.086 35.562 1 76.12 72 GLU A CA 1
ATOM 582 C C . GLU A 1 72 ? -2.648 -10.133 34.75 1 76.12 72 GLU A C 1
ATOM 584 O O . GLU A 1 72 ? -1.519 -9.914 34.312 1 76.12 72 GLU A O 1
ATOM 589 N N . MET A 1 73 ? -3.279 -11.211 34.594 1 76.38 73 MET A N 1
ATOM 590 C CA . MET A 1 73 ? -2.688 -12.266 33.781 1 76.38 73 MET A CA 1
ATOM 591 C C . MET A 1 73 ? -2.535 -11.82 32.344 1 76.38 73 MET A C 1
ATOM 593 O O . MET A 1 73 ? -1.506 -12.078 31.719 1 76.38 73 MET A O 1
ATOM 597 N N . ILE A 1 74 ? -3.525 -11.102 31.906 1 74.5 74 ILE A N 1
ATOM 598 C CA . ILE A 1 74 ? -3.508 -10.625 30.516 1 74.5 74 ILE A CA 1
ATOM 599 C C . ILE A 1 74 ? -2.42 -9.562 30.359 1 74.5 74 ILE A C 1
ATOM 601 O O . ILE A 1 74 ? -1.708 -9.547 29.344 1 74.5 74 ILE A O 1
ATOM 605 N N . LYS A 1 75 ? -2.35 -8.734 31.266 1 76.81 75 LYS A N 1
ATOM 606 C CA . LYS A 1 75 ? -1.322 -7.699 31.219 1 76.81 75 LYS A CA 1
ATOM 607 C C . LYS A 1 75 ? 0.075 -8.312 31.172 1 76.81 75 LYS A C 1
ATOM 609 O O . LYS A 1 75 ? 0.932 -7.855 30.406 1 76.81 75 LYS A O 1
ATOM 614 N N . GLU A 1 76 ? 0.238 -9.289 31.969 1 81.19 76 GLU A N 1
ATOM 615 C CA . GLU A 1 76 ? 1.524 -9.984 31.984 1 81.19 76 GLU A CA 1
ATOM 616 C C . GLU A 1 76 ? 1.81 -10.664 30.656 1 81.19 76 GLU A C 1
ATOM 618 O O . GLU A 1 76 ? 2.943 -10.641 30.172 1 81.19 76 GLU A O 1
ATOM 623 N N . ALA A 1 77 ? 0.793 -11.234 30.172 1 82.31 77 ALA A N 1
ATOM 624 C CA . ALA A 1 77 ? 0.929 -11.914 28.891 1 82.31 77 ALA A CA 1
ATOM 625 C C . ALA A 1 77 ? 1.262 -10.93 27.781 1 82.31 77 ALA A C 1
ATOM 627 O O . ALA A 1 77 ? 2.092 -11.211 26.906 1 82.31 77 ALA A O 1
ATOM 628 N N . LEU A 1 78 ? 0.66 -9.797 27.859 1 79.69 78 LEU A N 1
ATOM 629 C CA . LEU A 1 78 ? 0.86 -8.797 26.812 1 79.69 78 LEU A CA 1
ATOM 630 C C . LEU A 1 78 ? 2.271 -8.219 26.875 1 79.69 78 LEU A C 1
ATOM 632 O O . LEU A 1 78 ? 2.871 -7.918 25.844 1 79.69 78 LEU A O 1
ATOM 636 N N . VAL A 1 79 ? 2.736 -8 28.016 1 83.44 79 VAL A N 1
ATOM 637 C CA . VAL A 1 79 ? 4.094 -7.5 28.188 1 83.44 79 VAL A CA 1
ATOM 638 C C . VAL A 1 79 ? 5.09 -8.484 27.594 1 83.44 79 VAL A C 1
ATOM 640 O O . VAL A 1 79 ? 6.008 -8.086 26.859 1 83.44 79 VAL A O 1
ATOM 643 N N . LYS A 1 80 ? 4.867 -9.703 27.875 1 87.19 80 LYS A N 1
ATOM 644 C CA . LYS A 1 80 ? 5.754 -10.734 27.344 1 87.19 80 LYS A CA 1
ATOM 645 C C . LYS A 1 80 ? 5.641 -10.828 25.828 1 87.19 80 LYS A C 1
ATOM 647 O O . LYS A 1 80 ? 6.633 -11.078 25.141 1 87.19 80 LYS A O 1
ATOM 652 N N . LEU A 1 81 ? 4.445 -10.711 25.422 1 87.5 81 LEU A N 1
ATOM 653 C CA . LEU A 1 81 ? 4.238 -10.742 23.969 1 87.5 81 LEU A CA 1
ATOM 654 C C . LEU A 1 81 ? 4.992 -9.602 23.297 1 87.5 81 LEU A C 1
ATOM 656 O O . LEU A 1 81 ? 5.594 -9.789 22.234 1 87.5 81 LEU A O 1
ATOM 660 N N . THR A 1 82 ? 4.953 -8.414 23.812 1 86.06 82 THR A N 1
ATOM 661 C CA . THR A 1 82 ? 5.656 -7.258 23.266 1 86.06 82 THR A CA 1
ATOM 662 C C . THR A 1 82 ? 7.16 -7.52 23.203 1 86.06 82 THR A C 1
ATOM 664 O O . THR A 1 82 ? 7.824 -7.125 22.234 1 86.06 82 THR A O 1
ATOM 667 N N . GLU A 1 83 ? 7.641 -8.188 24.188 1 87.38 83 GLU A N 1
ATOM 668 C CA . GLU A 1 83 ? 9.055 -8.547 24.219 1 87.38 83 GLU A CA 1
ATOM 669 C C . GLU A 1 83 ? 9.406 -9.523 23.109 1 87.38 83 GLU A C 1
ATOM 671 O O . GLU A 1 83 ? 10.445 -9.391 22.453 1 87.38 83 GLU A O 1
ATOM 676 N N . ILE A 1 84 ? 8.547 -10.422 23 1 88.44 84 ILE A N 1
ATOM 677 C CA . ILE A 1 84 ? 8.758 -11.438 21.969 1 88.44 84 ILE A CA 1
ATOM 678 C C . ILE A 1 84 ? 8.75 -10.789 20.594 1 88.44 84 ILE A C 1
ATOM 680 O O . ILE A 1 84 ? 9.602 -11.094 19.75 1 88.44 84 ILE A O 1
ATOM 684 N N . VAL A 1 85 ? 7.812 -9.93 20.391 1 89.81 85 VAL A N 1
ATOM 685 C CA . VAL A 1 85 ? 7.699 -9.242 19.109 1 89.81 85 VAL A CA 1
ATOM 686 C C . VAL A 1 85 ? 8.93 -8.375 18.875 1 89.81 85 VAL A C 1
ATOM 688 O O . VAL A 1 85 ? 9.453 -8.312 17.75 1 89.81 85 VAL A O 1
ATOM 691 N N . SER A 1 86 ? 9.352 -7.727 19.859 1 88.25 86 SER A N 1
ATOM 692 C CA . SER A 1 86 ? 10.547 -6.895 19.766 1 88.25 86 SER A CA 1
ATOM 693 C C . SER A 1 86 ? 11.766 -7.727 19.391 1 88.25 86 SER A C 1
ATOM 695 O O . SER A 1 86 ? 12.57 -7.32 18.547 1 88.25 86 SER A O 1
ATOM 697 N N . LEU A 1 87 ? 11.914 -8.875 20.016 1 86.94 87 LEU A N 1
ATOM 698 C CA . LEU A 1 87 ? 13.023 -9.773 19.734 1 86.94 87 LEU A CA 1
ATOM 699 C C . LEU A 1 87 ? 12.945 -10.305 18.312 1 86.94 87 LEU A C 1
ATOM 701 O O . LEU A 1 87 ? 13.969 -10.43 17.625 1 86.94 87 LEU A O 1
ATOM 705 N N . TYR A 1 88 ? 11.758 -10.641 17.953 1 87.25 88 TYR A N 1
ATOM 706 C CA . TYR A 1 88 ? 11.539 -11.102 16.594 1 87.25 88 TYR A CA 1
ATOM 707 C C . TYR A 1 88 ? 11.969 -10.039 15.586 1 87.25 88 TYR A C 1
ATOM 709 O O . TYR A 1 88 ? 12.656 -10.344 14.609 1 87.25 88 TYR A O 1
ATOM 717 N N . SER A 1 89 ? 11.539 -8.812 15.805 1 87.44 89 SER A N 1
ATOM 718 C CA . SER A 1 89 ? 11.867 -7.684 14.938 1 87.44 89 SER A CA 1
ATOM 719 C C . SER A 1 89 ? 13.375 -7.504 14.812 1 87.44 89 SER A C 1
ATOM 721 O O . SER A 1 89 ? 13.898 -7.359 13.703 1 87.44 89 SER A O 1
ATOM 723 N N . LYS A 1 90 ? 14.078 -7.602 15.859 1 84.12 90 LYS A N 1
ATOM 724 C CA . LYS A 1 90 ? 15.523 -7.398 15.875 1 84.12 90 LYS A CA 1
ATOM 725 C C . LYS A 1 90 ? 16.25 -8.57 15.219 1 84.12 90 LYS A C 1
ATOM 727 O O . LYS A 1 90 ? 17.172 -8.367 14.422 1 84.12 90 LYS A O 1
ATOM 732 N N . ALA A 1 91 ? 15.781 -9.75 15.57 1 82.44 91 ALA A N 1
ATOM 733 C CA . ALA A 1 91 ? 16.438 -10.961 15.086 1 82.44 91 ALA A CA 1
ATOM 734 C C . ALA A 1 91 ? 16.312 -11.078 13.57 1 82.44 91 ALA A C 1
ATOM 736 O O . ALA A 1 91 ? 17.234 -11.523 12.891 1 82.44 91 ALA A O 1
ATOM 737 N N . GLN A 1 92 ? 15.234 -10.688 13.062 1 81.81 92 GLN A N 1
ATOM 738 C CA . GLN A 1 92 ? 14.969 -10.852 11.641 1 81.81 92 GLN A CA 1
ATOM 739 C C . GLN A 1 92 ? 15.25 -9.562 10.875 1 81.81 92 GLN A C 1
ATOM 741 O O . GLN A 1 92 ? 15.133 -9.516 9.648 1 81.81 92 GLN A O 1
ATOM 746 N N . ASN A 1 93 ? 15.602 -8.453 11.602 1 85.94 93 ASN A N 1
ATOM 747 C CA . ASN A 1 93 ? 15.852 -7.133 11.031 1 85.94 93 ASN A CA 1
ATOM 748 C C . ASN A 1 93 ? 14.641 -6.617 10.258 1 85.94 93 ASN A C 1
ATOM 750 O O . ASN A 1 93 ? 14.773 -6.18 9.109 1 85.94 93 ASN A O 1
ATOM 754 N N . TYR A 1 94 ? 13.492 -6.809 10.898 1 89.12 94 TYR A N 1
ATOM 755 C CA . TYR A 1 94 ? 12.242 -6.312 10.32 1 89.12 94 TYR A CA 1
ATOM 756 C C . TYR A 1 94 ? 11.789 -5.039 11.023 1 89.12 94 TYR A C 1
ATOM 758 O O . TYR A 1 94 ? 12 -4.875 12.227 1 89.12 94 TYR A O 1
ATOM 766 N N . LYS A 1 95 ? 11.266 -4.137 10.305 1 93.62 95 LYS A N 1
ATOM 767 C CA . LYS A 1 95 ? 10.469 -3.064 10.883 1 93.62 95 LYS A CA 1
ATOM 768 C C . LYS A 1 95 ? 9.008 -3.49 11.039 1 93.62 95 LYS A C 1
ATOM 770 O O . LYS A 1 95 ? 8.281 -3.605 10.047 1 93.62 95 LYS A O 1
ATOM 775 N N . VAL A 1 96 ? 8.555 -3.762 12.266 1 94.12 96 VAL A N 1
ATOM 776 C CA . VAL A 1 96 ? 7.141 -4.039 12.484 1 94.12 96 VAL A CA 1
ATOM 777 C C . VAL A 1 96 ? 6.32 -2.771 12.25 1 94.12 96 VAL A C 1
ATOM 779 O O . VAL A 1 96 ? 6.297 -1.876 13.102 1 94.12 96 VAL A O 1
ATOM 782 N N . GLN A 1 97 ? 5.645 -2.717 11.164 1 94.12 97 GLN A N 1
ATOM 783 C CA . GLN A 1 97 ? 4.941 -1.505 10.758 1 94.12 97 GLN A CA 1
ATOM 784 C C . GLN A 1 97 ? 3.566 -1.424 11.414 1 94.12 97 GLN A C 1
ATOM 786 O O . GLN A 1 97 ? 3.08 -0.332 11.727 1 94.12 97 GLN A O 1
ATOM 791 N N . LEU A 1 98 ? 2.982 -2.551 11.523 1 94.81 98 LEU A N 1
ATOM 792 C CA . LEU A 1 98 ? 1.623 -2.635 12.047 1 94.81 98 LEU A CA 1
ATOM 793 C C . LEU A 1 98 ? 1.445 -3.887 12.898 1 94.81 98 LEU A C 1
ATOM 795 O O . LEU A 1 98 ? 2.051 -4.922 12.617 1 94.81 98 LEU A O 1
ATOM 799 N N . ILE A 1 99 ? 0.673 -3.787 13.961 1 94 99 ILE A N 1
ATOM 800 C CA . ILE A 1 99 ? 0.234 -4.918 14.766 1 94 99 ILE A CA 1
ATOM 801 C C . ILE A 1 99 ? -1.287 -4.891 14.906 1 94 99 ILE A C 1
ATOM 803 O O . ILE A 1 99 ? -1.864 -3.871 15.297 1 94 99 ILE A O 1
ATOM 807 N N . ALA A 1 100 ? -1.886 -5.949 14.562 1 93.69 100 ALA A N 1
ATOM 808 C CA . ALA A 1 100 ? -3.342 -6.027 14.633 1 93.69 100 ALA A CA 1
ATOM 809 C C . ALA A 1 100 ? -3.785 -7.121 15.602 1 93.69 100 ALA A C 1
ATOM 811 O O . ALA A 1 100 ? -3.162 -8.18 15.68 1 93.69 100 ALA A O 1
ATOM 812 N N . CYS A 1 101 ? -4.785 -6.871 16.359 1 89.31 101 CYS A N 1
ATOM 813 C CA . CYS A 1 101 ? -5.383 -7.855 17.25 1 89.31 101 CYS A CA 1
ATOM 814 C C . CYS A 1 101 ? -6.906 -7.797 17.188 1 89.31 101 CYS A C 1
ATOM 816 O O . CYS A 1 101 ? -7.477 -6.785 16.766 1 89.31 101 CYS A O 1
ATOM 818 N N . SER A 1 102 ? -7.523 -8.852 17.547 1 82.38 102 SER A N 1
ATOM 819 C CA . SER A 1 102 ? -8.977 -8.914 17.594 1 82.38 102 SER A CA 1
ATOM 820 C C . SER A 1 102 ? -9.523 -8.234 18.859 1 82.38 102 SER A C 1
ATOM 822 O O . SER A 1 102 ? -8.852 -8.203 19.891 1 82.38 102 SER A O 1
ATOM 824 N N . TYR A 1 103 ? -10.727 -7.641 18.688 1 67.62 103 TYR A N 1
ATOM 825 C CA . TYR A 1 103 ? -11.406 -7.07 19.844 1 67.62 103 TYR A CA 1
ATOM 826 C C . TYR A 1 103 ? -11.633 -8.133 20.922 1 67.62 103 TYR A C 1
ATOM 828 O O . TYR A 1 103 ? -11.664 -7.816 22.109 1 67.62 103 TYR A O 1
ATOM 836 N N . ASP A 1 104 ? -11.844 -9.289 20.406 1 57.03 104 ASP A N 1
ATOM 837 C CA . ASP A 1 104 ? -12.172 -10.406 21.281 1 57.03 104 ASP A CA 1
ATOM 838 C C . ASP A 1 104 ? -10.906 -11.047 21.844 1 57.03 104 ASP A C 1
ATOM 840 O O . ASP A 1 104 ? -10.938 -12.195 22.297 1 57.03 104 ASP A O 1
ATOM 844 N N . ILE A 1 105 ? -9.93 -10.273 21.875 1 56.28 105 ILE A N 1
ATOM 845 C CA . ILE A 1 105 ? -8.711 -10.844 22.438 1 56.28 105 ILE A CA 1
ATOM 846 C C . ILE A 1 105 ? -8.961 -11.266 23.891 1 56.28 105 ILE A C 1
ATOM 848 O O . ILE A 1 105 ? -9.586 -10.531 24.656 1 56.28 105 ILE A O 1
ATOM 852 N N . THR A 1 106 ? -8.727 -12.445 24.281 1 52.75 106 THR A N 1
ATOM 853 C CA . THR A 1 106 ? -8.898 -13.094 25.578 1 52.75 106 THR A CA 1
ATOM 854 C C . THR A 1 106 ? -10.375 -13.305 25.891 1 52.75 106 THR A C 1
ATOM 856 O O . THR A 1 106 ? -10.75 -13.438 27.062 1 52.75 106 THR A O 1
ATOM 859 N N . ARG A 1 107 ? -11.305 -13.055 24.844 1 49.41 107 ARG A N 1
ATOM 860 C CA . ARG A 1 107 ? -12.75 -13.141 25.047 1 49.41 107 ARG A CA 1
ATOM 861 C C . ARG A 1 107 ? -13.125 -14.406 25.797 1 49.41 107 ARG A C 1
ATOM 863 O O . ARG A 1 107 ? -14.016 -14.391 26.656 1 49.41 107 ARG A O 1
ATOM 870 N N . ASP A 1 108 ? -12.578 -15.406 25.25 1 46.19 108 ASP A N 1
ATOM 871 C CA . ASP A 1 108 ? -13.039 -16.625 25.922 1 46.19 108 ASP A CA 1
ATOM 872 C C . ASP A 1 108 ? -12.797 -16.547 27.422 1 46.19 108 ASP A C 1
ATOM 874 O O . ASP A 1 108 ? -13.539 -17.141 28.203 1 46.19 108 ASP A O 1
ATOM 878 N N . PHE A 1 109 ? -11.852 -15.945 27.688 1 45.69 109 PHE A N 1
ATOM 879 C CA . PHE A 1 109 ? -11.602 -15.82 29.125 1 45.69 109 PHE A CA 1
ATOM 880 C C . PHE A 1 109 ? -12.461 -14.719 29.719 1 45.69 109 PHE A C 1
ATOM 882 O O . PHE A 1 109 ? -12.906 -14.828 30.875 1 45.69 109 PHE A O 1
ATOM 889 N N . LEU A 1 110 ? -12.758 -13.695 28.891 1 47.78 110 LEU A N 1
ATOM 890 C CA . LEU A 1 110 ? -13.484 -12.555 29.438 1 47.78 110 LEU A CA 1
ATOM 891 C C . LEU A 1 110 ? -14.992 -12.805 29.422 1 47.78 110 LEU A C 1
ATOM 893 O O . LEU A 1 110 ? -15.75 -12.141 30.125 1 47.78 110 LEU A O 1
ATOM 897 N N . LYS A 1 111 ? -15.547 -13.484 28.531 1 46.72 111 LYS A N 1
ATOM 898 C CA . LYS A 1 111 ? -16.969 -13.805 28.484 1 46.72 111 LYS A CA 1
ATOM 899 C C . LYS A 1 111 ? -17.406 -14.57 29.719 1 46.72 111 LYS A C 1
ATOM 901 O O . LYS A 1 111 ? -18.547 -14.461 30.156 1 46.72 111 LYS A O 1
ATOM 906 N N . LYS A 1 112 ? -16.656 -15.5 30.109 1 46.66 112 LYS A N 1
ATOM 907 C CA . LYS A 1 112 ? -17.125 -16.219 31.281 1 46.66 112 LYS A CA 1
ATOM 908 C C . LYS A 1 112 ? -17.344 -15.273 32.469 1 46.66 112 LYS A C 1
ATOM 910 O O . LYS A 1 112 ? -18.266 -15.453 33.25 1 46.66 112 LYS A O 1
ATOM 915 N N . GLU A 1 113 ? -16.422 -14.367 32.594 1 41.12 113 GLU A N 1
ATOM 916 C CA . GLU A 1 113 ? -16.578 -13.555 33.812 1 41.12 113 GLU A CA 1
ATOM 917 C C . GLU A 1 113 ? -17 -12.133 33.438 1 41.12 113 GLU A C 1
ATOM 919 O O . GLU A 1 113 ? -16.938 -11.227 34.281 1 41.12 113 GLU A O 1
ATOM 924 N N . ALA A 1 114 ? -17.688 -11.789 32.438 1 42.78 114 ALA A N 1
ATOM 925 C CA . ALA A 1 114 ? -18.25 -10.477 32.156 1 42.78 114 ALA A CA 1
ATOM 926 C C . ALA A 1 114 ? -17.172 -9.398 32.219 1 42.78 114 ALA A C 1
ATOM 928 O O . ALA A 1 114 ? -17.391 -8.305 32.719 1 42.78 114 ALA A O 1
ATOM 929 N N . TYR A 1 115 ? -15.922 -9.727 32.062 1 43.75 115 TYR A N 1
ATOM 930 C CA . TYR A 1 115 ? -14.93 -8.664 32.188 1 43.75 115 TYR A CA 1
ATOM 931 C C . TYR A 1 115 ? -14.852 -7.836 30.891 1 43.75 115 TYR A C 1
ATOM 933 O O . TYR A 1 115 ? -14.883 -8.391 29.797 1 43.75 115 TYR A O 1
ATOM 941 N N . ILE A 1 116 ? -15.312 -6.645 31.016 1 43.19 116 ILE A N 1
ATOM 942 C CA . ILE A 1 116 ? -15.109 -5.641 29.984 1 43.19 116 ILE A CA 1
ATOM 943 C C . ILE A 1 116 ? -13.625 -5.285 29.875 1 43.19 116 ILE A C 1
ATOM 945 O O . ILE A 1 116 ? -12.992 -4.961 30.891 1 43.19 116 ILE A O 1
ATOM 949 N N . ILE A 1 117 ? -13 -5.82 28.922 1 48.31 117 ILE A N 1
ATOM 950 C CA . ILE A 1 117 ? -11.641 -5.32 28.703 1 48.31 117 ILE A CA 1
ATOM 951 C C . ILE A 1 117 ? -11.633 -3.799 28.828 1 48.31 117 ILE A C 1
ATOM 953 O O . ILE A 1 117 ? -12.312 -3.102 28.062 1 48.31 117 ILE A O 1
ATOM 957 N N . SER A 1 118 ? -11.328 -3.365 29.984 1 45.06 118 SER A N 1
ATOM 958 C CA . SER A 1 118 ? -11.188 -1.932 30.219 1 45.06 118 SER A CA 1
ATOM 959 C C . SER A 1 118 ? -10.148 -1.315 29.281 1 45.06 118 SER A C 1
ATOM 961 O O . SER A 1 118 ? -9.344 -2.031 28.688 1 45.06 118 SER A O 1
ATOM 963 N N . GLU A 1 119 ? -10.273 -0.074 28.953 1 49.62 119 GLU A N 1
ATOM 964 C CA . GLU A 1 119 ? -9.383 0.8 28.203 1 49.62 119 GLU A CA 1
ATOM 965 C C . GLU A 1 119 ? -7.918 0.5 28.5 1 49.62 119 GLU A C 1
ATOM 967 O O . GLU A 1 119 ? -7.055 0.636 27.641 1 49.62 119 GLU A O 1
ATOM 972 N N . GLU A 1 120 ? -7.766 0.151 29.75 1 45.72 120 GLU A N 1
ATOM 973 C CA . GLU A 1 120 ? -6.43 -0.058 30.312 1 45.72 120 GLU A CA 1
ATOM 974 C C . GLU A 1 120 ? -5.758 -1.276 29.688 1 45.72 120 GLU A C 1
ATOM 976 O O . GLU A 1 120 ? -4.535 -1.418 29.75 1 45.72 120 GLU A O 1
ATOM 981 N N . MET A 1 121 ? -6.547 -2.152 29.391 1 50.91 121 MET A N 1
ATOM 982 C CA . MET A 1 121 ? -6.059 -3.404 28.828 1 50.91 121 MET A CA 1
ATOM 983 C C . MET A 1 121 ? -5.441 -3.17 27.453 1 50.91 121 MET A C 1
ATOM 985 O O . MET A 1 121 ? -4.844 -4.078 26.859 1 50.91 121 MET A O 1
ATOM 989 N N . ASN A 1 122 ? -5.66 -2.047 26.922 1 57.44 122 ASN A N 1
ATOM 990 C CA . ASN A 1 122 ? -5.305 -1.768 25.547 1 57.44 122 ASN A CA 1
ATOM 991 C C . ASN A 1 122 ? -3.814 -1.479 25.391 1 57.44 122 ASN A C 1
ATOM 993 O O . ASN A 1 122 ? -3.389 -0.326 25.484 1 57.44 122 ASN A O 1
ATOM 997 N N . MET A 1 123 ? -3.098 -2.461 25.797 1 66.75 123 MET A N 1
ATOM 998 C CA . MET A 1 123 ? -1.643 -2.412 25.688 1 66.75 123 MET A CA 1
ATOM 999 C C . MET A 1 123 ? -1.213 -2.283 24.219 1 66.75 123 MET A C 1
ATOM 1001 O O . MET A 1 123 ? -0.064 -2.572 23.891 1 66.75 123 MET A O 1
ATOM 1005 N N . MET A 1 124 ? -2.201 -1.927 23.5 1 79.81 124 MET A N 1
ATOM 1006 C CA . MET A 1 124 ? -1.846 -1.719 22.109 1 79.81 124 MET A CA 1
ATOM 1007 C C . MET A 1 124 ? -0.97 -0.48 21.938 1 79.81 124 MET A C 1
ATOM 1009 O O . MET A 1 124 ? -0.127 -0.424 21.047 1 79.81 124 MET A O 1
ATOM 1013 N N . SER A 1 125 ? -1.167 0.451 22.875 1 85.62 125 SER A N 1
ATOM 1014 C CA . SER A 1 125 ? -0.409 1.695 22.797 1 85.62 125 SER A CA 1
ATOM 1015 C C . SER A 1 125 ? 1.082 1.448 23.016 1 85.62 125 SER A C 1
ATOM 1017 O O . SER A 1 125 ? 1.915 2.246 22.578 1 85.62 125 SER A O 1
ATOM 1019 N N . GLU A 1 126 ? 1.396 0.316 23.641 1 85.38 126 GLU A N 1
ATOM 1020 C CA . GLU A 1 126 ? 2.799 0.001 23.906 1 85.38 126 GLU A CA 1
ATOM 1021 C C . GLU A 1 126 ? 3.541 -0.319 22.609 1 85.38 126 GLU A C 1
ATOM 1023 O O . GLU A 1 126 ? 4.73 -0.024 22.484 1 85.38 126 GLU A O 1
ATOM 1028 N N . PHE A 1 127 ? 2.805 -0.958 21.734 1 90.06 127 PHE A N 1
ATOM 1029 C CA . PHE A 1 127 ? 3.432 -1.262 20.453 1 90.06 127 PHE A CA 1
ATOM 1030 C C . PHE A 1 127 ? 3.795 0.018 19.719 1 90.06 127 PHE A C 1
ATOM 1032 O O . PHE A 1 127 ? 4.82 0.077 19.031 1 90.06 127 PHE A O 1
ATOM 1039 N N . TRP A 1 128 ? 2.918 1.043 19.844 1 92.81 128 TRP A N 1
ATOM 1040 C CA . TRP A 1 128 ? 3.176 2.35 19.25 1 92.81 128 TRP A CA 1
ATOM 1041 C C . TRP A 1 128 ? 4.363 3.029 19.922 1 92.81 128 TRP A C 1
ATOM 1043 O O . TRP A 1 128 ? 5.25 3.555 19.25 1 92.81 128 TRP A O 1
ATOM 1053 N N . LYS A 1 129 ? 4.441 2.941 21.141 1 89.69 129 LYS A N 1
ATOM 1054 C CA . LYS A 1 129 ? 5.465 3.643 21.906 1 89.69 129 LYS A CA 1
ATOM 1055 C C . LYS A 1 129 ? 6.824 2.965 21.766 1 89.69 129 LYS A C 1
ATOM 1057 O O . LYS A 1 129 ? 7.836 3.631 21.531 1 89.69 129 LYS A O 1
ATOM 1062 N N . GLN A 1 130 ? 6.84 1.65 21.812 1 87.38 130 GLN A N 1
ATOM 1063 C CA . GLN A 1 130 ? 8.109 0.938 21.906 1 87.38 130 GLN A CA 1
ATOM 1064 C C . GLN A 1 130 ? 8.617 0.516 20.531 1 87.38 130 GLN A C 1
ATOM 1066 O O . GLN A 1 130 ? 9.82 0.513 20.281 1 87.38 130 GLN A O 1
ATOM 1071 N N . LEU A 1 131 ? 7.695 0.159 19.688 1 91.44 131 LEU A N 1
ATOM 1072 C CA . LEU A 1 131 ? 8.117 -0.419 18.422 1 91.44 131 LEU A CA 1
ATOM 1073 C C . LEU A 1 131 ? 7.777 0.511 17.25 1 91.44 131 LEU A C 1
ATOM 1075 O O . LEU A 1 131 ? 8.172 0.259 16.109 1 91.44 131 LEU A O 1
ATOM 1079 N N . ASP A 1 132 ? 7.09 1.682 17.562 1 94.19 132 ASP A N 1
ATOM 1080 C CA . ASP A 1 132 ? 6.613 2.551 16.5 1 94.19 132 ASP A CA 1
ATOM 1081 C C . ASP A 1 132 ? 5.773 1.771 15.492 1 94.19 132 ASP A C 1
ATOM 1083 O O . ASP A 1 132 ? 5.902 1.971 14.281 1 94.19 132 ASP A O 1
ATOM 1087 N N . ALA A 1 133 ? 5.023 0.757 15.984 1 94.75 133 ALA A N 1
ATOM 1088 C CA . ALA A 1 133 ? 4.098 -0.029 15.172 1 94.75 133 ALA A CA 1
ATOM 1089 C C . ALA A 1 133 ? 2.67 0.49 15.312 1 94.75 133 ALA A C 1
ATOM 1091 O O . ALA A 1 133 ? 2.223 0.798 16.422 1 94.75 133 ALA A O 1
ATOM 1092 N N . ILE A 1 134 ? 1.962 0.675 14.25 1 94.94 134 ILE A N 1
ATOM 1093 C CA . ILE A 1 134 ? 0.589 1.167 14.305 1 94.94 134 ILE A CA 1
ATOM 1094 C C . ILE A 1 134 ? -0.332 0.072 14.836 1 94.94 134 ILE A C 1
ATOM 1096 O O . ILE A 1 134 ? -0.471 -0.987 14.219 1 94.94 134 ILE A O 1
ATOM 1100 N N . PRO A 1 135 ? -0.984 0.266 15.922 1 94.25 135 PRO A N 1
ATOM 1101 C CA . PRO A 1 135 ? -1.817 -0.77 16.531 1 94.25 135 PRO A CA 1
ATOM 1102 C C . PRO A 1 135 ? -3.266 -0.722 16.062 1 94.25 135 PRO A C 1
ATOM 1104 O O . PRO A 1 135 ? -3.963 0.27 16.281 1 94.25 135 PRO A O 1
ATOM 1107 N N . PHE A 1 136 ? -3.736 -1.771 15.422 1 93.31 136 PHE A N 1
ATOM 1108 C CA . PHE A 1 136 ? -5.117 -1.9 14.977 1 93.31 136 PHE A CA 1
ATOM 1109 C C . PHE A 1 136 ? -5.883 -2.877 15.859 1 93.31 136 PHE A C 1
ATOM 1111 O O . PHE A 1 136 ? -5.367 -3.938 16.219 1 93.31 136 PHE A O 1
ATOM 1118 N N . GLN A 1 137 ? -6.988 -2.543 16.281 1 90.38 137 GLN A N 1
ATOM 1119 C CA . GLN A 1 137 ? -7.949 -3.463 16.875 1 90.38 137 GLN A CA 1
ATOM 1120 C C . GLN A 1 137 ? -9.164 -3.66 15.969 1 90.38 137 GLN A C 1
ATOM 1122 O O . GLN A 1 137 ? -9.859 -2.699 15.648 1 90.38 137 GLN A O 1
ATOM 1127 N N . VAL A 1 138 ? -9.367 -4.941 15.609 1 88.94 138 VAL A N 1
ATOM 1128 C CA . VAL A 1 138 ? -10.375 -5.172 14.57 1 88.94 138 VAL A CA 1
ATOM 1129 C C . VAL A 1 138 ? -11.305 -6.301 15 1 88.94 138 VAL A C 1
ATOM 1131 O O . VAL A 1 138 ? -10.945 -7.117 15.859 1 88.94 138 VAL A O 1
ATOM 1134 N N . HIS A 1 139 ? -12.5 -6.312 14.422 1 85.31 139 HIS A N 1
ATOM 1135 C CA . HIS A 1 139 ? -13.422 -7.422 14.617 1 85.31 139 HIS A CA 1
ATOM 1136 C C . HIS A 1 139 ? -13.078 -8.594 13.703 1 85.31 139 HIS A C 1
ATOM 1138 O O . HIS A 1 139 ? -12.836 -8.406 12.508 1 85.31 139 HIS A O 1
ATOM 1144 N N . THR A 1 140 ? -12.914 -9.742 14.344 1 82.81 140 THR A N 1
ATOM 1145 C CA . THR A 1 140 ? -12.656 -10.945 13.562 1 82.81 140 THR A CA 1
ATOM 1146 C C . THR A 1 140 ? -13.664 -12.039 13.906 1 82.81 140 THR A C 1
ATOM 1148 O O . THR A 1 140 ? -14.328 -11.969 14.945 1 82.81 140 THR A O 1
ATOM 1151 N N . ASN A 1 141 ? -13.867 -13.047 13.055 1 75.06 141 ASN A N 1
ATOM 1152 C CA . ASN A 1 141 ? -14.766 -14.172 13.281 1 75.06 141 ASN A CA 1
ATOM 1153 C C . ASN A 1 141 ? -14 -15.477 13.469 1 75.06 141 ASN A C 1
ATOM 1155 O O . ASN A 1 141 ? -14.547 -16.562 13.266 1 75.06 141 ASN A O 1
ATOM 1159 N N . GLY A 1 142 ? -12.789 -15.344 13.891 1 75.5 142 GLY A N 1
ATOM 1160 C CA . GLY A 1 142 ? -12 -16.547 14.094 1 75.5 142 GLY A CA 1
ATOM 1161 C C . GLY A 1 142 ? -12.32 -17.266 15.391 1 75.5 142 GLY A C 1
ATOM 1162 O O . GLY A 1 142 ? -12.586 -16.625 16.406 1 75.5 142 GLY A O 1
ATOM 1163 N N . ALA A 1 143 ? -12.305 -18.625 15.375 1 75.19 143 ALA A N 1
ATOM 1164 C CA . ALA A 1 143 ? -12.594 -19.422 16.562 1 75.19 143 ALA A CA 1
ATOM 1165 C C . ALA A 1 143 ? -11.328 -19.641 17.391 1 75.19 143 ALA A C 1
ATOM 1167 O O . ALA A 1 143 ? -11.352 -19.547 18.625 1 75.19 143 ALA A O 1
ATOM 1168 N N . SER A 1 144 ? -10.266 -19.906 16.672 1 78.19 144 SER A N 1
ATOM 1169 C CA . SER A 1 144 ? -9 -20.172 17.328 1 78.19 144 SER A CA 1
ATOM 1170 C C . SER A 1 144 ? -8.086 -18.953 17.312 1 78.19 144 SER A C 1
ATOM 1172 O O . SER A 1 144 ? -8.312 -18.016 16.547 1 78.19 144 SER A O 1
ATOM 1174 N N . SER A 1 145 ? -7.109 -18.922 18.234 1 82 145 SER A N 1
ATOM 1175 C CA . SER A 1 145 ? -6.195 -17.797 18.359 1 82 145 SER A CA 1
ATOM 1176 C C . SER A 1 145 ? -5.41 -17.562 17.078 1 82 145 SER A C 1
ATOM 1178 O O . SER A 1 145 ? -5.152 -16.422 16.703 1 82 145 SER A O 1
ATOM 1180 N N . ASP A 1 146 ? -5.012 -18.594 16.469 1 82.12 146 ASP A N 1
ATOM 1181 C CA . ASP A 1 146 ? -4.25 -18.469 15.227 1 82.12 146 ASP A CA 1
ATOM 1182 C C . ASP A 1 146 ? -5.109 -17.859 14.117 1 82.12 146 ASP A C 1
ATOM 1184 O O . ASP A 1 146 ? -4.633 -17.031 13.336 1 82.12 146 ASP A O 1
ATOM 1188 N N . GLU A 1 147 ? -6.402 -18.25 14.062 1 83.69 147 GLU A N 1
ATOM 1189 C CA . GLU A 1 147 ? -7.328 -17.703 13.07 1 83.69 147 GLU A CA 1
ATOM 1190 C C . GLU A 1 147 ? -7.594 -16.219 13.312 1 83.69 147 GLU A C 1
ATOM 1192 O O . GLU A 1 147 ? -7.676 -15.438 12.367 1 83.69 147 GLU A O 1
ATOM 1197 N N . ARG A 1 148 ? -7.727 -15.898 14.539 1 87 148 ARG A N 1
ATOM 1198 C CA . ARG A 1 148 ? -7.984 -14.508 14.883 1 87 148 ARG A CA 1
ATOM 1199 C C . ARG A 1 148 ? -6.789 -13.625 14.539 1 87 148 ARG A C 1
ATOM 1201 O O . ARG A 1 148 ? -6.953 -12.547 13.969 1 87 148 ARG A O 1
ATOM 1208 N N . ALA A 1 149 ? -5.605 -14.117 14.867 1 88.81 149 ALA A N 1
ATOM 1209 C CA . ALA A 1 149 ? -4.395 -13.367 14.547 1 88.81 149 ALA A CA 1
ATOM 1210 C C . ALA A 1 149 ? -4.25 -13.18 13.039 1 88.81 149 ALA A C 1
ATOM 1212 O O . ALA A 1 149 ? -3.951 -12.07 12.57 1 88.81 149 ALA A O 1
ATOM 1213 N N . SER A 1 150 ? -4.508 -14.219 12.328 1 88.31 150 SER A N 1
ATOM 1214 C CA . SER A 1 150 ? -4.387 -14.172 10.875 1 88.31 150 SER A CA 1
ATOM 1215 C C . SER A 1 150 ? -5.426 -13.234 10.266 1 88.31 150 SER A C 1
ATOM 1217 O O . SER A 1 150 ? -5.105 -12.438 9.383 1 88.31 150 SER A O 1
ATOM 1219 N N . ALA A 1 151 ? -6.648 -13.336 10.727 1 88.19 151 ALA A N 1
ATOM 1220 C CA . ALA A 1 151 ? -7.727 -12.5 10.203 1 88.19 151 ALA A CA 1
ATOM 1221 C C . ALA A 1 151 ? -7.473 -11.023 10.516 1 88.19 151 ALA A C 1
ATOM 1223 O O . ALA A 1 151 ? -7.742 -10.156 9.688 1 88.19 151 ALA A O 1
ATOM 1224 N N . ALA A 1 152 ? -6.969 -10.781 11.695 1 91.25 152 ALA A N 1
ATOM 1225 C CA . ALA A 1 152 ? -6.738 -9.406 12.133 1 91.25 152 ALA A CA 1
ATOM 1226 C C . ALA A 1 152 ? -5.723 -8.711 11.227 1 91.25 152 ALA A C 1
ATOM 1228 O O . ALA A 1 152 ? -5.965 -7.598 10.75 1 91.25 152 ALA A O 1
ATOM 1229 N N . VAL A 1 153 ? -4.621 -9.336 10.969 1 93.56 153 VAL A N 1
ATOM 1230 C CA . VAL A 1 153 ? -3.57 -8.688 10.188 1 93.56 153 VAL A CA 1
ATOM 1231 C C . VAL A 1 153 ? -4.004 -8.578 8.727 1 93.56 153 VAL A C 1
ATOM 1233 O O . VAL A 1 153 ? -3.715 -7.586 8.055 1 93.56 153 VAL A O 1
ATOM 1236 N N . ARG A 1 154 ? -4.672 -9.562 8.203 1 89.56 154 ARG A N 1
ATOM 1237 C CA . ARG A 1 154 ? -5.152 -9.508 6.824 1 89.56 154 ARG A CA 1
ATOM 1238 C C . ARG A 1 154 ? -6.094 -8.328 6.617 1 89.56 154 ARG A C 1
ATOM 1240 O O . ARG A 1 154 ? -6.051 -7.668 5.578 1 89.56 154 ARG A O 1
ATOM 1247 N N . LYS A 1 155 ? -6.906 -8.078 7.582 1 89.81 155 LYS A N 1
ATOM 1248 C CA . LYS A 1 155 ? -7.832 -6.957 7.504 1 89.81 155 LYS A CA 1
ATOM 1249 C C . LYS A 1 155 ? -7.094 -5.625 7.617 1 89.81 155 LYS A C 1
ATOM 1251 O O . LYS A 1 155 ? -7.324 -4.711 6.82 1 89.81 155 LYS A O 1
ATOM 1256 N N . ALA A 1 156 ? -6.258 -5.516 8.555 1 93.44 156 ALA A N 1
ATOM 1257 C CA . ALA A 1 156 ? -5.586 -4.25 8.844 1 93.44 156 ALA A CA 1
ATOM 1258 C C . ALA A 1 156 ? -4.699 -3.82 7.68 1 93.44 156 ALA A C 1
ATOM 1260 O O . ALA A 1 156 ? -4.617 -2.631 7.359 1 93.44 156 ALA A O 1
ATOM 1261 N N . VAL A 1 157 ? -4.047 -4.742 7.059 1 92.62 157 VAL A N 1
ATOM 1262 C CA . VAL A 1 157 ? -3.117 -4.438 5.973 1 92.62 157 VAL A CA 1
ATOM 1263 C C . VAL A 1 157 ? -3.869 -3.793 4.812 1 92.62 157 VAL A C 1
ATOM 1265 O O . VAL A 1 157 ? -3.32 -2.951 4.098 1 92.62 157 VAL A O 1
ATOM 1268 N N . MET A 1 158 ? -5.129 -4.094 4.68 1 89.94 158 MET A N 1
ATOM 1269 C CA . MET A 1 158 ? -5.938 -3.555 3.592 1 89.94 158 MET A CA 1
ATOM 1270 C C . MET A 1 158 ? -6.133 -2.053 3.754 1 89.94 158 MET A C 1
ATOM 1272 O O . MET A 1 158 ? -6.5 -1.363 2.799 1 89.94 158 MET A O 1
ATOM 1276 N N . TRP A 1 159 ? -5.918 -1.569 4.906 1 91.5 159 TRP A N 1
ATOM 1277 C CA . TRP A 1 159 ? -6.199 -0.165 5.184 1 91.5 159 TRP A CA 1
ATOM 1278 C C . TRP A 1 159 ? -4.938 0.681 5.043 1 91.5 159 TRP A C 1
ATOM 1280 O O . TRP A 1 159 ? -4.977 1.9 5.219 1 91.5 159 TRP A O 1
ATOM 1290 N N . LEU A 1 160 ? -3.85 0.079 4.648 1 92.12 160 LEU A N 1
ATOM 1291 C CA . LEU A 1 160 ? -2.596 0.806 4.473 1 92.12 160 LEU A CA 1
ATOM 1292 C C . LEU A 1 160 ? -2.48 1.356 3.057 1 92.12 160 LEU A C 1
ATOM 1294 O O . LEU A 1 160 ? -3.072 0.81 2.123 1 92.12 160 LEU A O 1
ATOM 1298 N N . SER A 1 161 ? -1.792 2.445 2.916 1 90.25 161 SER A N 1
ATOM 1299 C CA . SER A 1 161 ? -1.488 3.055 1.624 1 90.25 161 SER A CA 1
ATOM 1300 C C . SER A 1 161 ? -0.215 2.469 1.022 1 90.25 161 SER A C 1
ATOM 1302 O O . SER A 1 161 ? 0.655 1.983 1.749 1 90.25 161 SER A O 1
ATOM 1304 N N . PRO A 1 162 ? -0.103 2.463 -0.293 1 87.44 162 PRO A N 1
ATOM 1305 C CA . PRO A 1 162 ? 1.106 1.935 -0.928 1 87.44 162 PRO A CA 1
ATOM 1306 C C . PRO A 1 162 ? 2.271 2.922 -0.888 1 87.44 162 PRO A C 1
ATOM 1308 O O . PRO A 1 162 ? 3.277 2.723 -1.576 1 87.44 162 PRO A O 1
ATOM 1311 N N . ILE A 1 163 ? 2.24 3.82 0.002 1 83.56 163 ILE A N 1
ATOM 1312 C CA . ILE A 1 163 ? 3.277 4.844 0.051 1 83.56 163 ILE A CA 1
ATOM 1313 C C . ILE A 1 163 ? 4.523 4.281 0.732 1 83.56 163 ILE A C 1
ATOM 1315 O O . ILE A 1 163 ? 4.422 3.479 1.662 1 83.56 163 ILE A O 1
ATOM 1319 N N . TYR A 1 164 ? 5.664 4.402 0.193 1 75.06 164 TYR A N 1
ATOM 1320 C CA . TYR A 1 164 ? 6.953 4.129 0.818 1 75.06 164 TYR A CA 1
ATOM 1321 C C . TYR A 1 164 ? 7.492 5.371 1.521 1 75.06 164 TYR A C 1
ATOM 1323 O O . TYR A 1 164 ? 7.262 6.496 1.068 1 75.06 164 TYR A O 1
ATOM 1331 N N . PRO A 1 165 ? 8.25 5.086 2.572 1 64.88 165 PRO A N 1
ATOM 1332 C CA . PRO A 1 165 ? 8.672 3.873 3.281 1 64.88 165 PRO A CA 1
ATOM 1333 C C . PRO A 1 165 ? 7.66 3.42 4.332 1 64.88 165 PRO A C 1
ATOM 1335 O O . PRO A 1 165 ? 7.801 2.336 4.902 1 64.88 165 PRO A O 1
ATOM 1338 N N . GLY A 1 166 ? 6.613 4.246 4.461 1 62.78 166 GLY A N 1
ATOM 1339 C CA . GLY A 1 166 ? 5.961 4.066 5.746 1 62.78 166 GLY A CA 1
ATOM 1340 C C . GLY A 1 166 ? 4.547 3.529 5.629 1 62.78 166 GLY A C 1
ATOM 1341 O O . GLY A 1 166 ? 3.705 3.779 6.492 1 62.78 166 GLY A O 1
ATOM 1342 N N . ASN A 1 167 ? 4.23 2.705 4.492 1 81.31 167 ASN A N 1
ATOM 1343 C CA . ASN A 1 167 ? 2.914 2.09 4.387 1 81.31 167 ASN A CA 1
ATOM 1344 C C . ASN A 1 167 ? 1.98 2.564 5.496 1 81.31 167 ASN A C 1
ATOM 1346 O O . ASN A 1 167 ? 1.498 1.759 6.293 1 81.31 167 ASN A O 1
ATOM 1350 N N . LEU A 1 168 ? 1.607 3.883 5.414 1 89.5 168 LEU A N 1
ATOM 1351 C CA . LEU A 1 168 ? 0.736 4.516 6.398 1 89.5 168 LEU A CA 1
ATOM 1352 C C . LEU A 1 168 ? -0.724 4.164 6.141 1 89.5 168 LEU A C 1
ATOM 1354 O O . LEU A 1 168 ? -1.097 3.836 5.012 1 89.5 168 LEU A O 1
ATOM 1358 N N . PRO A 1 169 ? -1.49 4.156 7.254 1 91.75 169 PRO A N 1
ATOM 1359 C CA . PRO A 1 169 ? -2.926 4.02 7 1 91.75 169 PRO A CA 1
ATOM 1360 C C . PRO A 1 169 ? -3.457 5.074 6.031 1 91.75 169 PRO A C 1
ATOM 1362 O O . PRO A 1 169 ? -3.049 6.234 6.094 1 91.75 169 PRO A O 1
ATOM 1365 N N . ARG A 1 170 ? -4.285 4.676 5.164 1 89.25 170 ARG A N 1
ATOM 1366 C CA . ARG A 1 170 ? -4.914 5.633 4.258 1 89.25 170 ARG A CA 1
ATOM 1367 C C . ARG A 1 170 ? -5.781 6.625 5.027 1 89.25 170 ARG A C 1
ATOM 1369 O O . ARG A 1 170 ? -6.297 6.309 6.102 1 89.25 170 ARG A O 1
ATOM 1376 N N . ILE A 1 171 ? -5.914 7.773 4.438 1 87.81 171 ILE A N 1
ATOM 1377 C CA . ILE A 1 171 ? -6.871 8.719 5.004 1 87.81 171 ILE A CA 1
ATOM 1378 C C . ILE A 1 171 ? -8.297 8.242 4.719 1 87.81 171 ILE A C 1
ATOM 1380 O O . ILE A 1 171 ? -8.633 7.938 3.572 1 87.81 171 ILE A O 1
ATOM 1384 N N . SER A 1 172 ? -9.07 8.125 5.727 1 87.44 172 SER A N 1
ATOM 1385 C CA . SER A 1 172 ? -10.43 7.609 5.586 1 87.44 172 SER A CA 1
ATOM 1386 C C . SER A 1 172 ? -11.461 8.719 5.723 1 87.44 172 SER A C 1
ATOM 1388 O O . SER A 1 172 ? -11.523 9.398 6.754 1 87.44 172 SER A O 1
ATOM 1390 N N . VAL A 1 173 ? -12.156 9.008 4.672 1 89.19 173 VAL A N 1
ATOM 1391 C CA . VAL A 1 173 ? -13.297 9.922 4.664 1 89.19 173 VAL A CA 1
ATOM 1392 C C . VAL A 1 173 ? -14.578 9.148 4.355 1 89.19 173 VAL A C 1
ATOM 1394 O O . VAL A 1 173 ? -14.719 8.586 3.27 1 89.19 173 VAL A O 1
ATOM 1397 N N . GLY A 1 174 ? -15.531 9.102 5.301 1 85.81 174 GLY A N 1
ATOM 1398 C CA . GLY A 1 174 ? -16.688 8.227 5.203 1 85.81 174 GLY A CA 1
ATOM 1399 C C . GLY A 1 174 ? -17.953 8.953 4.801 1 85.81 174 GLY A C 1
ATOM 1400 O O . GLY A 1 174 ? -17.906 9.883 3.986 1 85.81 174 GLY A O 1
ATOM 1401 N N . PHE A 1 175 ? -19.094 8.508 5.434 1 83 175 PHE A N 1
ATOM 1402 C CA . PHE A 1 175 ? -20.422 9.008 5.141 1 83 175 PHE A CA 1
ATOM 1403 C C . PHE A 1 175 ? -20.531 10.492 5.449 1 83 175 PHE A C 1
ATOM 1405 O O . PHE A 1 175 ? -20.031 10.953 6.484 1 83 175 PHE A O 1
ATOM 1412 N N . ARG A 1 176 ? -21 11.336 4.398 1 89.56 176 ARG A N 1
ATOM 1413 C CA . ARG A 1 176 ? -21.203 12.781 4.504 1 89.56 176 ARG A CA 1
ATOM 1414 C C . ARG A 1 176 ? -19.875 13.516 4.512 1 89.56 176 ARG A C 1
ATOM 1416 O O . ARG A 1 176 ? -19.781 14.641 5.012 1 89.56 176 ARG A O 1
ATOM 1423 N N . HIS A 1 177 ? -18.828 12.742 4.117 1 92.75 177 HIS A N 1
ATOM 1424 C CA . HIS A 1 177 ? -17.469 13.273 4.012 1 92.75 177 HIS A CA 1
ATOM 1425 C C . HIS A 1 177 ? -16.891 13.594 5.387 1 92.75 177 HIS A C 1
ATOM 1427 O O . HIS A 1 177 ? -16.234 14.625 5.562 1 92.75 177 HIS A O 1
ATOM 1433 N N . GLU A 1 178 ? -17.312 12.867 6.328 1 95.69 178 GLU A N 1
ATOM 1434 C CA . GLU A 1 178 ? -16.734 12.938 7.664 1 95.69 178 GLU A CA 1
ATOM 1435 C C . GLU A 1 178 ? -15.375 12.242 7.707 1 95.69 178 GLU A C 1
ATOM 1437 O O . GLU A 1 178 ? -15.227 11.133 7.191 1 95.69 178 GLU A O 1
ATOM 1442 N N . VAL A 1 179 ? -14.414 12.922 8.227 1 96 179 VAL A N 1
ATOM 1443 C CA . VAL A 1 179 ? -13.094 12.32 8.375 1 96 179 VAL A CA 1
ATOM 1444 C C . VAL A 1 179 ? -13.125 11.273 9.484 1 96 179 VAL A C 1
ATOM 1446 O O . VAL A 1 179 ? -13.539 11.562 10.609 1 96 179 VAL A O 1
ATOM 1449 N N . GLU A 1 180 ? -12.789 10.07 9.164 1 95.31 180 GLU A N 1
ATOM 1450 C CA . GLU A 1 180 ? -12.719 8.992 10.141 1 95.31 180 GLU A CA 1
ATOM 1451 C C . GLU A 1 180 ? -11.336 8.914 10.789 1 95.31 180 GLU A C 1
ATOM 1453 O O . GLU A 1 180 ? -10.508 8.086 10.398 1 95.31 180 GLU A O 1
ATOM 1458 N N . VAL A 1 181 ? -11.18 9.727 11.75 1 96 181 VAL A N 1
ATOM 1459 C CA . VAL A 1 181 ? -9.898 9.844 12.445 1 96 181 VAL A CA 1
ATOM 1460 C C . VAL A 1 181 ? -9.484 8.484 13 1 96 181 VAL A C 1
ATOM 1462 O O . VAL A 1 181 ? -10.32 7.738 13.523 1 96 181 VAL A O 1
ATOM 1465 N N . ASP A 1 182 ? -8.172 8.086 12.844 1 94 182 ASP A N 1
ATOM 1466 C CA . ASP A 1 182 ? -7.613 6.816 13.289 1 94 182 ASP A CA 1
ATOM 1467 C C . ASP A 1 182 ? -8.43 5.641 12.766 1 94 182 ASP A C 1
ATOM 1469 O O . ASP A 1 182 ? -8.633 4.652 13.477 1 94 182 ASP A O 1
ATOM 1473 N N . PHE A 1 183 ? -8.953 5.801 11.547 1 91.94 183 PHE A N 1
ATOM 1474 C CA . PHE A 1 183 ? -9.805 4.812 10.898 1 91.94 183 PHE A CA 1
ATOM 1475 C C . PHE A 1 183 ? -11.016 4.484 11.766 1 91.94 183 PHE A C 1
ATOM 1477 O O . PHE A 1 183 ? -11.266 3.316 12.07 1 91.94 183 PHE A O 1
ATOM 1484 N N . ASN A 1 184 ? -11.727 5.582 12.039 1 91.62 184 ASN A N 1
ATOM 1485 C CA . ASN A 1 184 ? -12.898 5.488 12.906 1 91.62 184 ASN A CA 1
ATOM 1486 C C . ASN A 1 184 ? -12.562 4.82 14.234 1 91.62 184 ASN A C 1
ATOM 1488 O O . ASN A 1 184 ? -13.289 3.936 14.688 1 91.62 184 ASN A O 1
ATOM 1492 N N . TYR A 1 185 ? -11.344 5.113 14.695 1 91.69 185 TYR A N 1
ATOM 1493 C CA . TYR A 1 185 ? -10.844 4.832 16.047 1 91.69 185 TYR A CA 1
ATOM 1494 C C . TYR A 1 185 ? -10.562 3.344 16.219 1 91.69 185 TYR A C 1
ATOM 1496 O O . TYR A 1 185 ? -10.625 2.818 17.328 1 91.69 185 TYR A O 1
ATOM 1504 N N . GLN A 1 186 ? -10.297 2.635 15.07 1 91.25 186 GLN A N 1
ATOM 1505 C CA . GLN A 1 186 ? -9.781 1.272 15.117 1 91.25 186 GLN A CA 1
ATOM 1506 C C . GLN A 1 186 ? -8.297 1.257 15.484 1 91.25 186 GLN A C 1
ATOM 1508 O O . GLN A 1 186 ? -7.789 0.25 15.977 1 91.25 186 GLN A O 1
ATOM 1513 N N . ILE A 1 187 ? -7.613 2.311 15.156 1 94 187 ILE A N 1
ATOM 1514 C CA . ILE A 1 187 ? -6.215 2.455 15.539 1 94 187 ILE A CA 1
ATOM 1515 C C . ILE A 1 187 ? -6.121 2.969 16.969 1 94 187 ILE A C 1
ATOM 1517 O O . ILE A 1 187 ? -6.66 4.031 17.297 1 94 187 ILE A O 1
ATOM 1521 N N . LYS A 1 188 ? -5.461 2.223 17.797 1 91.19 188 LYS A N 1
ATOM 1522 C CA . LYS A 1 188 ? -5.363 2.547 19.219 1 91.19 188 LYS A CA 1
ATOM 1523 C C . LYS A 1 188 ? -3.938 2.939 19.594 1 91.19 188 LYS A C 1
ATOM 1525 O O . LYS A 1 188 ? -3.271 2.225 20.344 1 91.19 188 LYS A O 1
ATOM 1530 N N . MET A 1 189 ? -3.535 4.086 19.266 1 91.12 189 MET A N 1
ATOM 1531 C CA . MET A 1 189 ? -2.158 4.531 19.453 1 91.12 189 MET A CA 1
ATOM 1532 C C . MET A 1 189 ? -1.943 5.031 20.875 1 91.12 189 MET A C 1
ATOM 1534 O O . MET A 1 189 ? -0.864 4.859 21.453 1 91.12 189 MET A O 1
ATOM 1538 N N . VAL A 1 190 ? -2.975 5.684 21.422 1 92.44 190 VAL A N 1
ATOM 1539 C CA . VAL A 1 190 ? -2.783 6.371 22.688 1 92.44 190 VAL A CA 1
ATOM 1540 C C . VAL A 1 190 ? -3.998 6.141 23.594 1 92.44 190 VAL A C 1
ATOM 1542 O O . VAL A 1 190 ? -5.105 5.91 23.094 1 92.44 190 VAL A O 1
ATOM 1545 N N . SER A 1 191 ? -3.729 6.148 24.875 1 90.25 191 SER A N 1
ATOM 1546 C CA . SER A 1 191 ? -4.797 6.004 25.859 1 90.25 191 SER A CA 1
ATOM 1547 C C . SER A 1 191 ? -5.051 7.316 26.609 1 90.25 191 SER A C 1
ATOM 1549 O O . SER A 1 191 ? -4.234 8.242 26.531 1 90.25 191 SER A O 1
ATOM 1551 N N . LEU A 1 192 ? -6.18 7.383 27.281 1 93.06 192 LEU A N 1
ATOM 1552 C CA . LEU A 1 192 ? -6.527 8.57 28.062 1 93.06 192 LEU A CA 1
ATOM 1553 C C . LEU A 1 192 ? -5.523 8.797 29.188 1 93.06 192 LEU A C 1
ATOM 1555 O O . LEU A 1 192 ? -5.18 9.945 29.484 1 93.06 192 LEU A O 1
ATOM 1559 N N . THR A 1 193 ? -5.051 7.734 29.719 1 91.38 193 THR A N 1
ATOM 1560 C CA . THR A 1 193 ? -4.09 7.82 30.812 1 91.38 193 THR A CA 1
ATOM 1561 C C . THR A 1 193 ? -2.775 8.43 30.328 1 91.38 193 THR A C 1
ATOM 1563 O O . THR A 1 193 ? -2.123 9.172 31.062 1 91.38 193 THR A O 1
ATOM 1566 N N . GLU A 1 194 ? -2.43 8.07 29.219 1 92.44 194 GLU A N 1
ATOM 1567 C CA . GLU A 1 194 ? -1.197 8.625 28.672 1 92.44 194 GLU A CA 1
ATOM 1568 C C . GLU A 1 194 ? -1.313 10.141 28.469 1 92.44 194 GLU A C 1
ATOM 1570 O O . GLU A 1 194 ? -0.359 10.875 28.719 1 92.44 194 GLU A O 1
ATOM 1575 N N . TYR A 1 195 ? -2.471 10.602 28 1 95.75 195 TYR A N 1
ATOM 1576 C CA . TYR A 1 195 ? -2.686 12.039 27.891 1 95.75 195 TYR A CA 1
ATOM 1577 C C . TYR A 1 195 ? -2.666 12.703 29.266 1 95.75 195 TYR A C 1
ATOM 1579 O O . TYR A 1 195 ? -2.139 13.805 29.422 1 95.75 195 TYR A O 1
ATOM 1587 N N . GLN A 1 196 ? -3.246 11.984 30.203 1 96.88 196 GLN A N 1
ATOM 1588 C CA . GLN A 1 196 ? -3.248 12.516 31.562 1 96.88 196 GLN A CA 1
ATOM 1589 C C . GLN A 1 196 ? -1.826 12.758 32.062 1 96.88 196 GLN A C 1
ATOM 1591 O O . GLN A 1 196 ? -1.568 13.734 32.781 1 96.88 196 GLN A O 1
ATOM 1596 N N . ASN A 1 197 ? -0.977 11.891 31.672 1 95 197 ASN A N 1
ATOM 1597 C CA . ASN A 1 197 ? 0.407 11.969 32.125 1 95 197 ASN A CA 1
ATOM 1598 C C . ASN A 1 197 ? 1.169 13.086 31.422 1 95 197 ASN A C 1
ATOM 1600 O O . ASN A 1 197 ? 2.295 13.414 31.812 1 95 197 ASN A O 1
ATOM 1604 N N . THR A 1 198 ? 0.583 13.75 30.453 1 96.31 198 THR A N 1
ATOM 1605 C CA . THR A 1 198 ? 1.267 14.812 29.719 1 96.31 198 THR A CA 1
ATOM 1606 C C . THR A 1 198 ? 0.969 16.172 30.344 1 96.31 198 THR A C 1
ATOM 1608 O O . THR A 1 198 ? 1.557 17.188 29.938 1 96.31 198 THR A O 1
ATOM 1611 N N . VAL A 1 199 ? 0.059 16.203 31.328 1 97.81 199 VAL A N 1
ATOM 1612 C CA . VAL A 1 199 ? -0.319 17.484 31.922 1 97.81 199 VAL A CA 1
ATOM 1613 C C . VAL A 1 199 ? -0.26 17.391 33.438 1 97.81 199 VAL A C 1
ATOM 1615 O O . VAL A 1 199 ? -0.171 16.297 34 1 97.81 199 VAL A O 1
ATOM 1618 N N . CYS A 1 200 ? -0.242 18.547 34.094 1 96.75 200 CYS A N 1
ATOM 1619 C CA . CYS A 1 200 ? -0.241 18.547 35.531 1 96.75 200 CYS A CA 1
ATOM 1620 C C . CYS A 1 200 ? -1.616 18.188 36.094 1 96.75 200 CYS A C 1
ATOM 1622 O O . CYS A 1 200 ? -2.602 18.172 35.344 1 96.75 200 CYS A O 1
ATOM 1624 N N . LYS A 1 201 ? -1.724 17.922 37.344 1 96.69 201 LYS A N 1
ATOM 1625 C CA . LYS A 1 201 ? -2.947 17.453 38 1 96.69 201 LYS A CA 1
ATOM 1626 C C . LYS A 1 201 ? -4.051 18.516 37.906 1 96.69 201 LYS A C 1
ATOM 1628 O O . LYS A 1 201 ? -5.219 18.172 37.719 1 96.69 201 LYS A O 1
ATOM 1633 N N . GLU A 1 202 ? -3.734 19.734 38.062 1 97.19 202 GLU A N 1
ATOM 1634 C CA . GLU A 1 202 ? -4.707 20.828 38 1 97.19 202 GLU A CA 1
ATOM 1635 C C . GLU A 1 202 ? -5.344 20.938 36.625 1 97.19 202 GLU A C 1
ATOM 1637 O O . GLU A 1 202 ? -6.551 21.156 36.5 1 97.19 202 GLU A O 1
ATOM 1642 N N . THR A 1 203 ? -4.539 20.828 35.625 1 98.06 203 THR A N 1
ATOM 1643 C CA . THR A 1 203 ? -5.035 20.875 34.281 1 98.06 203 THR A CA 1
ATOM 1644 C C . THR A 1 203 ? -6.039 19.75 34.031 1 98.06 203 THR A C 1
ATOM 1646 O O . THR A 1 203 ? -7.105 19.969 33.438 1 98.06 203 THR A O 1
ATOM 1649 N N . TRP A 1 204 ? -5.719 18.578 34.5 1 97.81 204 TRP A N 1
ATOM 1650 C CA . TRP A 1 204 ? -6.594 17.438 34.281 1 97.81 204 TRP A CA 1
ATOM 1651 C C . TRP A 1 204 ? -7.906 17.609 35.062 1 97.81 204 TRP A C 1
ATOM 1653 O O . TRP A 1 204 ? -8.961 17.188 34.594 1 97.81 204 TRP A O 1
ATOM 1663 N N . ARG A 1 205 ? -7.812 18.156 36.219 1 97.62 205 ARG A N 1
ATOM 1664 C CA . ARG A 1 205 ? -9.016 18.438 37 1 97.62 205 ARG A CA 1
ATOM 1665 C C . ARG A 1 205 ? -9.969 19.328 36.219 1 97.62 205 ARG A C 1
ATOM 1667 O O . ARG A 1 205 ? -11.164 19.031 36.094 1 97.62 205 ARG A O 1
ATOM 1674 N N . VAL A 1 206 ? -9.484 20.438 35.75 1 98.19 206 VAL A N 1
ATOM 1675 C CA . VAL A 1 206 ? -10.305 21.391 35 1 98.19 206 VAL A CA 1
ATOM 1676 C C . VAL A 1 206 ? -10.875 20.719 33.75 1 98.19 206 VAL A C 1
ATOM 1678 O O . VAL A 1 206 ? -12.039 20.922 33.406 1 98.19 206 VAL A O 1
ATOM 1681 N N . LEU A 1 207 ? -10.055 19.953 33.062 1 98.5 207 LEU A N 1
ATOM 1682 C CA . LEU A 1 207 ? -10.508 19.219 31.891 1 98.5 207 LEU A CA 1
ATOM 1683 C C . LEU A 1 207 ? -11.703 18.328 32.219 1 98.5 207 LEU A C 1
ATOM 1685 O O . LEU A 1 207 ? -12.688 18.297 31.5 1 98.5 207 LEU A O 1
ATOM 1689 N N . LYS A 1 208 ? -11.594 17.578 33.25 1 98 208 LYS A N 1
ATOM 1690 C CA . LYS A 1 208 ? -12.664 16.672 33.688 1 98 208 LYS A CA 1
ATOM 1691 C C . LYS A 1 208 ? -13.953 17.438 33.938 1 98 208 LYS A C 1
ATOM 1693 O O . LYS A 1 208 ? -15.039 16.969 33.594 1 98 208 LYS A O 1
ATOM 1698 N N . GLU A 1 209 ? -13.797 18.562 34.562 1 98.19 209 GLU A N 1
ATOM 1699 C CA . GLU A 1 209 ? -14.969 19.406 34.812 1 98.19 209 GLU A CA 1
ATOM 1700 C C . GLU A 1 209 ? -15.617 19.859 33.5 1 98.19 209 GLU A C 1
ATOM 1702 O O . GLU A 1 209 ? -16.844 19.844 33.375 1 98.19 209 GLU A O 1
ATOM 1707 N N . MET A 1 210 ? -14.859 20.266 32.594 1 98.31 210 MET A N 1
ATOM 1708 C CA . MET A 1 210 ? -15.359 20.719 31.297 1 98.31 210 MET A CA 1
ATOM 1709 C C . MET A 1 210 ? -16.047 19.594 30.547 1 98.31 210 MET A C 1
ATOM 1711 O O . MET A 1 210 ? -17.125 19.781 29.984 1 98.31 210 MET A O 1
ATOM 1715 N N . VAL A 1 211 ? -15.414 18.422 30.547 1 98.44 211 VAL A N 1
ATOM 1716 C CA . VAL A 1 211 ? -15.953 17.25 29.859 1 98.44 211 VAL A CA 1
ATOM 1717 C C . VAL A 1 211 ? -17.297 16.859 30.469 1 98.44 211 VAL A C 1
ATOM 1719 O O . VAL A 1 211 ? -18.25 16.562 29.75 1 98.44 211 VAL A O 1
ATOM 1722 N N . THR A 1 212 ? -17.312 16.859 31.781 1 98.06 212 THR A N 1
ATOM 1723 C CA . THR A 1 212 ? -18.547 16.531 32.5 1 98.06 212 THR A CA 1
ATOM 1724 C C . THR A 1 212 ? -19.656 17.5 32.125 1 98.06 212 THR A C 1
ATOM 1726 O O . THR A 1 212 ? -20.797 17.062 31.844 1 98.06 212 THR A O 1
ATOM 1729 N N . GLU A 1 213 ? -19.344 18.75 32.125 1 97.19 213 GLU A N 1
ATOM 1730 C CA . GLU A 1 213 ? -20.344 19.766 31.781 1 97.19 213 GLU A CA 1
ATOM 1731 C C . GLU A 1 213 ? -20.781 19.609 30.328 1 97.19 213 GLU A C 1
ATOM 1733 O O . GLU A 1 213 ? -21.969 19.734 30.031 1 97.19 213 GLU A O 1
ATOM 1738 N N . PHE A 1 214 ? -19.906 19.406 29.453 1 97.75 214 PHE A N 1
ATOM 1739 C CA . PHE A 1 214 ? -20.203 19.219 28.047 1 97.75 214 PHE A CA 1
ATOM 1740 C C . PHE A 1 214 ? -21.156 18.047 27.844 1 97.75 214 PHE A C 1
ATOM 1742 O O . PHE A 1 214 ? -22.125 18.156 27.078 1 97.75 214 PHE A O 1
ATOM 1749 N N . LYS A 1 215 ? -20.875 16.953 28.484 1 96.94 215 LYS A N 1
ATOM 1750 C CA . LYS A 1 215 ? -21.688 15.742 28.391 1 96.94 215 LYS A CA 1
ATOM 1751 C C . LYS A 1 215 ? -23.062 15.945 29.031 1 96.94 215 LYS A C 1
ATOM 1753 O O . LYS A 1 215 ? -24.062 15.453 28.531 1 96.94 215 LYS A O 1
ATOM 1758 N N . ARG A 1 216 ? -23.031 16.609 30.172 1 96.56 216 ARG A N 1
ATOM 1759 C CA . ARG A 1 216 ? -24.281 16.906 30.859 1 96.56 216 ARG A CA 1
ATOM 1760 C C . ARG A 1 216 ? -25.25 17.656 29.938 1 96.56 216 ARG A C 1
ATOM 1762 O O . ARG A 1 216 ? -26.453 17.391 29.938 1 96.56 216 ARG A O 1
ATOM 1769 N N . LYS A 1 217 ? -24.719 18.531 29.156 1 95.38 217 LYS A N 1
ATOM 1770 C CA . LYS A 1 217 ? -25.531 19.344 28.234 1 95.38 217 LYS A CA 1
ATOM 1771 C C . LYS A 1 217 ? -25.844 18.578 26.953 1 95.38 217 LYS A C 1
ATOM 1773 O O . LYS A 1 217 ? -26.594 19.062 26.109 1 95.38 217 LYS A O 1
ATOM 1778 N N . LYS A 1 218 ? -25.25 17.406 26.703 1 95.94 218 LYS A N 1
ATOM 1779 C CA . LYS A 1 218 ? -25.438 16.562 25.516 1 95.94 218 LYS A CA 1
ATOM 1780 C C . LYS A 1 218 ? -25.125 17.344 24.234 1 95.94 218 LYS A C 1
ATOM 1782 O O . LYS A 1 218 ? -25.906 17.328 23.297 1 95.94 218 LYS A O 1
ATOM 1787 N N . LEU A 1 219 ? -24.031 18.031 24.297 1 96.81 219 LEU A N 1
ATOM 1788 C CA . LEU A 1 219 ? -23.641 18.875 23.172 1 96.81 219 LEU A CA 1
ATOM 1789 C C . LEU A 1 219 ? -23 18.047 22.062 1 96.81 219 LEU A C 1
ATOM 1791 O O . LEU A 1 219 ? -22.406 17 22.328 1 96.81 219 LEU A O 1
ATOM 1795 N N . ARG A 1 220 ? -23.172 18.5 20.859 1 97.44 220 ARG A N 1
ATOM 1796 C CA . ARG A 1 220 ? -22.5 17.984 19.656 1 97.44 220 ARG A CA 1
ATOM 1797 C C . ARG A 1 220 ? -21.781 19.094 18.906 1 97.44 220 ARG A C 1
ATOM 1799 O O . ARG A 1 220 ? -22.391 20.109 18.562 1 97.44 220 ARG A O 1
ATOM 1806 N N . VAL A 1 221 ? -20.516 18.906 18.719 1 98.44 221 VAL A N 1
ATOM 1807 C CA . VAL A 1 221 ? -19.734 19.906 17.984 1 98.44 221 VAL A CA 1
ATOM 1808 C C . VAL A 1 221 ? -19.234 19.328 16.672 1 98.44 221 VAL A C 1
ATOM 1810 O O . VAL A 1 221 ? -18.844 18.156 16.609 1 98.44 221 VAL A O 1
ATOM 1813 N N . SER A 1 222 ? -19.281 20.062 15.562 1 98.44 222 SER A N 1
ATOM 1814 C CA . SER A 1 222 ? -18.812 19.656 14.242 1 98.44 222 SER A CA 1
ATOM 1815 C C . SER A 1 222 ? -17.812 20.641 13.68 1 98.44 222 SER A C 1
ATOM 1817 O O . SER A 1 222 ? -18.062 21.844 13.641 1 98.44 222 SER A O 1
ATOM 1819 N N . PHE A 1 223 ? -16.703 20.141 13.297 1 98.5 223 PHE A N 1
ATOM 1820 C CA . PHE A 1 223 ? -15.68 20.953 12.633 1 98.5 223 PHE A CA 1
ATOM 1821 C C . PHE A 1 223 ? -15.766 20.781 11.117 1 98.5 223 PHE A C 1
ATOM 1823 O O . PHE A 1 223 ? -16.031 19.672 10.625 1 98.5 223 PHE A O 1
ATOM 1830 N N . PHE A 1 224 ? -15.547 21.828 10.383 1 98.06 224 PHE A N 1
ATOM 1831 C CA . PHE A 1 224 ? -15.477 21.797 8.922 1 98.06 224 PHE A CA 1
ATOM 1832 C C . PHE A 1 224 ? -14.156 22.391 8.438 1 98.06 224 PHE A C 1
ATOM 1834 O O . PHE A 1 224 ? -13.758 23.469 8.883 1 98.06 224 PHE A O 1
ATOM 1841 N N . SER A 1 225 ? -13.406 21.734 7.633 1 96.12 225 SER A N 1
ATOM 1842 C CA . SER A 1 225 ? -12.188 22.25 7.035 1 96.12 225 SER A CA 1
ATOM 1843 C C . SER A 1 225 ? -12.047 21.812 5.582 1 96.12 225 SER A C 1
ATOM 1845 O O . SER A 1 225 ? -12.914 21.109 5.059 1 96.12 225 SER A O 1
ATOM 1847 N N . SER A 1 226 ? -10.984 22.219 4.922 1 91.38 226 SER A N 1
ATOM 1848 C CA . SER A 1 226 ? -10.844 22.016 3.486 1 91.38 226 SER A CA 1
ATOM 1849 C C . SER A 1 226 ? -10.328 20.609 3.184 1 91.38 226 SER A C 1
ATOM 1851 O O . SER A 1 226 ? -10.68 20.016 2.162 1 91.38 226 SER A O 1
ATOM 1853 N N . THR A 1 227 ? -9.414 20.094 3.99 1 89.12 227 THR A N 1
ATOM 1854 C CA . THR A 1 227 ? -8.766 18.828 3.676 1 89.12 227 THR A CA 1
ATOM 1855 C C . THR A 1 227 ? -8.492 18.031 4.949 1 89.12 227 THR A C 1
ATOM 1857 O O . THR A 1 227 ? -8.289 18.609 6.016 1 89.12 227 THR A O 1
ATOM 1860 N N . PRO A 1 228 ? -8.508 16.766 4.793 1 90.25 228 PRO A N 1
ATOM 1861 C CA . PRO A 1 228 ? -8.203 15.914 5.941 1 90.25 228 PRO A CA 1
ATOM 1862 C C . PRO A 1 228 ? -6.703 15.703 6.145 1 90.25 228 PRO A C 1
ATOM 1864 O O . PRO A 1 228 ? -6.285 15.102 7.137 1 90.25 228 PRO A O 1
ATOM 1867 N N . GLN A 1 229 ? -5.895 16.25 5.242 1 85.56 229 GLN A N 1
ATOM 1868 C CA . GLN A 1 229 ? -4.465 15.992 5.352 1 85.56 229 GLN A CA 1
ATOM 1869 C C . GLN A 1 229 ? -3.65 17.156 4.793 1 85.56 229 GLN A C 1
ATOM 1871 O O . GLN A 1 229 ? -4.133 17.906 3.943 1 85.56 229 GLN A O 1
ATOM 1876 N N . GLY A 1 230 ? -2.254 17.203 5.199 1 74.12 230 GLY A N 1
ATOM 1877 C CA . GLY A 1 230 ? -1.25 18.062 4.586 1 74.12 230 GLY A CA 1
ATOM 1878 C C . GLY A 1 230 ? -1.087 19.391 5.297 1 74.12 230 GLY A C 1
ATOM 1879 O O . GLY A 1 230 ? -0.039 20.031 5.195 1 74.12 230 GLY A O 1
ATOM 1880 N N . GLY A 1 231 ? -1.981 19.812 6.191 1 79.12 231 GLY A N 1
ATOM 1881 C CA . GLY A 1 231 ? -1.842 21.125 6.809 1 79.12 231 GLY A CA 1
ATOM 1882 C C . GLY A 1 231 ? -1.925 21.078 8.32 1 79.12 231 GLY A C 1
ATOM 1883 O O . GLY A 1 231 ? -2.18 20.031 8.906 1 79.12 231 GLY A O 1
ATOM 1884 N N . GLY A 1 232 ? -1.533 22.266 8.773 1 86.88 232 GLY A N 1
ATOM 1885 C CA . GLY A 1 232 ? -1.556 22.391 10.219 1 86.88 232 GLY A CA 1
ATOM 1886 C C . GLY A 1 232 ? -2.934 22.188 10.82 1 86.88 232 GLY A C 1
ATOM 1887 O O . GLY A 1 232 ? -3.061 21.656 11.922 1 86.88 232 GLY A O 1
ATOM 1888 N N . VAL A 1 233 ? -3.898 22.547 10.031 1 91.69 233 VAL A N 1
ATOM 1889 C CA . VAL A 1 233 ? -5.258 22.391 10.531 1 91.69 233 VAL A CA 1
ATOM 1890 C C . VAL A 1 233 ? -5.605 20.906 10.664 1 91.69 233 VAL A C 1
ATOM 1892 O O . VAL A 1 233 ? -6.129 20.484 11.688 1 91.69 233 VAL A O 1
ATOM 1895 N N . ALA A 1 234 ? -5.273 20.203 9.594 1 92.56 234 ALA A N 1
ATOM 1896 C CA . ALA A 1 234 ? -5.543 18.766 9.625 1 92.56 234 ALA A CA 1
ATOM 1897 C C . ALA A 1 234 ? -4.781 18.094 10.758 1 92.56 234 ALA A C 1
ATOM 1899 O O . ALA A 1 234 ? -5.316 17.203 11.438 1 92.56 234 ALA A O 1
ATOM 1900 N N . LEU A 1 235 ? -3.604 18.469 10.938 1 92.69 235 LEU A N 1
ATOM 1901 C CA . LEU A 1 235 ? -2.785 17.938 12.016 1 92.69 235 LEU A CA 1
ATOM 1902 C C . LEU A 1 235 ? -3.461 18.141 13.367 1 92.69 235 LEU A C 1
ATOM 1904 O O . LEU A 1 235 ? -3.576 17.203 14.156 1 92.69 235 LEU A O 1
ATOM 1908 N N . MET A 1 236 ? -3.914 19.297 13.609 1 95.62 236 MET A N 1
ATOM 1909 C CA . MET A 1 236 ? -4.539 19.641 14.883 1 95.62 236 MET A CA 1
ATOM 1910 C C . MET A 1 236 ? -5.855 18.891 15.062 1 95.62 236 MET A C 1
ATOM 1912 O O . MET A 1 236 ? -6.18 18.438 16.172 1 95.62 236 MET A O 1
ATOM 1916 N N . ARG A 1 237 ? -6.574 18.797 13.953 1 97.31 237 ARG A N 1
ATOM 1917 C CA . ARG A 1 237 ? -7.883 18.156 14.039 1 97.31 237 ARG A CA 1
ATOM 1918 C C . ARG A 1 237 ? -7.742 16.656 14.32 1 97.31 237 ARG A C 1
ATOM 1920 O O . ARG A 1 237 ? -8.523 16.094 15.086 1 97.31 237 ARG A O 1
ATOM 1927 N N . HIS A 1 238 ? -6.762 16.031 13.734 1 96.19 238 HIS A N 1
ATOM 1928 C CA . HIS A 1 238 ? -6.527 14.625 14.047 1 96.19 238 HIS A CA 1
ATOM 1929 C C . HIS A 1 238 ? -6.223 14.43 15.523 1 96.19 238 HIS A C 1
ATOM 1931 O O . HIS A 1 238 ? -6.809 13.555 16.172 1 96.19 238 HIS A O 1
ATOM 1937 N N . GLY A 1 239 ? -5.312 15.242 16.047 1 96.88 239 GLY A N 1
ATOM 1938 C CA . GLY A 1 239 ? -4.969 15.141 17.469 1 96.88 239 GLY A CA 1
ATOM 1939 C C . GLY A 1 239 ? -6.133 15.461 18.391 1 96.88 239 GLY A C 1
ATOM 1940 O O . GLY A 1 239 ? -6.375 14.742 19.359 1 96.88 239 GLY A O 1
ATOM 1941 N N . LEU A 1 240 ? -6.852 16.484 18.047 1 98.06 240 LEU A N 1
ATOM 1942 C CA . LEU A 1 240 ? -7.965 16.953 18.875 1 98.06 240 LEU A CA 1
ATOM 1943 C C . LEU A 1 240 ? -9.07 15.906 18.922 1 98.06 240 LEU A C 1
ATOM 1945 O O . LEU A 1 240 ? -9.547 15.555 20.016 1 98.06 240 LEU A O 1
ATOM 1949 N N . LEU A 1 241 ? -9.461 15.43 17.766 1 98 241 LEU A N 1
ATOM 1950 C CA . LEU A 1 241 ? -10.594 14.508 17.719 1 98 241 LEU A CA 1
ATOM 1951 C C . LEU A 1 241 ? -10.227 13.164 18.344 1 98 241 LEU A C 1
ATOM 1953 O O . LEU A 1 241 ? -11.07 12.5 18.938 1 98 241 LEU A O 1
ATOM 1957 N N . ARG A 1 242 ? -8.984 12.742 18.156 1 96.56 242 ARG A N 1
ATOM 1958 C CA . ARG A 1 242 ? -8.531 11.539 18.844 1 96.56 242 ARG A CA 1
ATOM 1959 C C . ARG A 1 242 ? -8.703 11.672 20.359 1 96.56 242 ARG A C 1
ATOM 1961 O O . ARG A 1 242 ? -9.266 10.781 21 1 96.56 242 ARG A O 1
ATOM 1968 N N . PHE A 1 243 ? -8.25 12.758 20.906 1 97.56 243 PHE A N 1
ATOM 1969 C CA . PHE A 1 243 ? -8.305 12.977 22.344 1 97.56 243 PHE A CA 1
ATOM 1970 C C . PHE A 1 243 ? -9.75 13.109 22.812 1 97.56 243 PHE A C 1
ATOM 1972 O O . PHE A 1 243 ? -10.141 12.508 23.812 1 97.56 243 PHE A O 1
ATOM 1979 N N . LEU A 1 244 ? -10.539 13.891 22.109 1 98.44 244 LEU A N 1
ATOM 1980 C CA . LEU A 1 244 ? -11.93 14.102 22.5 1 98.44 244 LEU A CA 1
ATOM 1981 C C . LEU A 1 244 ? -12.703 12.789 22.469 1 98.44 244 LEU A C 1
ATOM 1983 O O . LEU A 1 244 ? -13.555 12.547 23.328 1 98.44 244 LEU A O 1
ATOM 1987 N N . ASN A 1 245 ? -12.414 11.984 21.5 1 96.75 245 ASN A N 1
ATOM 1988 C CA . ASN A 1 245 ? -13.062 10.672 21.438 1 96.75 245 ASN A CA 1
ATOM 1989 C C . ASN A 1 245 ? -12.75 9.844 22.672 1 96.75 245 ASN A C 1
ATOM 1991 O O . ASN A 1 245 ? -13.625 9.148 23.203 1 96.75 245 ASN A O 1
ATOM 1995 N N . LEU A 1 246 ? -11.562 9.867 23.125 1 94.44 246 LEU A N 1
ATOM 1996 C CA . LEU A 1 246 ? -11.148 9.117 24.297 1 94.44 246 LEU A CA 1
ATOM 1997 C C . LEU A 1 246 ? -11.875 9.625 25.547 1 94.44 246 LEU A C 1
ATOM 1999 O O . LEU A 1 246 ? -12.102 8.859 26.484 1 94.44 246 LEU A O 1
ATOM 2003 N N . THR A 1 247 ? -12.25 10.898 25.562 1 96.69 247 THR A N 1
ATOM 2004 C CA . THR A 1 247 ? -12.922 11.469 26.719 1 96.69 247 THR A CA 1
ATOM 2005 C C . THR A 1 247 ? -14.43 11.211 26.656 1 96.69 247 THR A C 1
ATOM 2007 O O . THR A 1 247 ? -15.141 11.43 27.641 1 96.69 247 THR A O 1
ATOM 2010 N N . GLY A 1 248 ? -14.891 10.836 25.5 1 95.69 248 GLY A N 1
ATOM 2011 C CA . GLY A 1 248 ? -16.312 10.57 25.328 1 95.69 248 GLY A CA 1
ATOM 2012 C C . GLY A 1 248 ? -17.094 11.773 24.828 1 95.69 248 GLY A C 1
ATOM 2013 O O . GLY A 1 248 ? -18.312 11.742 24.766 1 95.69 248 GLY A O 1
ATOM 2014 N N . VAL A 1 249 ? -16.422 12.82 24.5 1 97.38 249 VAL A N 1
ATOM 2015 C CA . VAL A 1 249 ? -17.031 14.016 23.938 1 97.38 249 VAL A CA 1
ATOM 2016 C C . VAL A 1 249 ? -17.484 13.734 22.5 1 97.38 249 VAL A C 1
ATOM 2018 O O . VAL A 1 249 ? -16.766 13.109 21.734 1 97.38 249 VAL A O 1
ATOM 2021 N N . GLU A 1 250 ? -18.672 14.148 22.156 1 97.25 250 GLU A N 1
ATOM 2022 C CA . GLU A 1 250 ? -19.172 13.961 20.797 1 97.25 250 GLU A CA 1
ATOM 2023 C C . GLU A 1 250 ? -18.703 15.07 19.875 1 97.25 250 GLU A C 1
ATOM 2025 O O . GLU A 1 250 ? -19.312 16.141 19.797 1 97.25 250 GLU A O 1
ATOM 2030 N N . ALA A 1 251 ? -17.75 14.812 19.125 1 98 251 ALA A N 1
ATOM 2031 C CA . ALA A 1 251 ? -17.156 15.75 18.172 1 98 251 ALA A CA 1
ATOM 2032 C C . ALA A 1 251 ? -16.969 15.094 16.797 1 98 251 ALA A C 1
ATOM 2034 O O . ALA A 1 251 ? -16.609 13.922 16.719 1 98 251 ALA A O 1
ATOM 2035 N N . HIS A 1 252 ? -17.234 15.828 15.773 1 97.88 252 HIS A N 1
ATOM 2036 C CA . HIS A 1 252 ? -17.141 15.359 14.398 1 97.88 252 HIS A CA 1
ATOM 2037 C C . HIS A 1 252 ? -16.328 16.328 13.539 1 97.88 252 HIS A C 1
ATOM 2039 O O . HIS A 1 252 ? -16.125 17.484 13.922 1 97.88 252 HIS A O 1
ATOM 2045 N N . TRP A 1 253 ? -15.82 15.867 12.438 1 98.31 253 TRP A N 1
ATOM 2046 C CA . TRP A 1 253 ? -15 16.656 11.523 1 98.31 253 TRP A CA 1
ATOM 2047 C C . TRP A 1 253 ? -15.312 16.312 10.078 1 98.31 253 TRP A C 1
ATOM 2049 O O . TRP A 1 253 ? -15.195 15.156 9.664 1 98.31 253 TRP A O 1
ATOM 2059 N N . TYR A 1 254 ? -15.773 17.297 9.352 1 97.5 254 TYR A N 1
ATOM 2060 C CA . TYR A 1 254 ? -16.172 17.141 7.953 1 97.5 254 TYR A CA 1
ATOM 2061 C C . TYR A 1 254 ? -15.266 17.953 7.035 1 97.5 254 TYR A C 1
ATOM 2063 O O . TYR A 1 254 ? -14.75 19 7.426 1 97.5 254 TYR A O 1
ATOM 2071 N N . VAL A 1 255 ? -15.039 17.484 5.793 1 95.12 255 VAL A N 1
ATOM 2072 C CA . VAL A 1 255 ? -14.203 18.188 4.832 1 95.12 255 VAL A CA 1
ATOM 2073 C C . VAL A 1 255 ? -14.93 18.281 3.49 1 95.12 255 VAL A C 1
ATOM 2075 O O . VAL A 1 255 ? -15.844 17.5 3.215 1 95.12 255 VAL A O 1
ATOM 2078 N N . VAL A 1 256 ? -14.547 19.219 2.715 1 93 256 VAL A N 1
ATOM 2079 C CA . VAL A 1 256 ? -15.156 19.406 1.403 1 93 256 VAL A CA 1
ATOM 2080 C C . VAL A 1 256 ? -14.617 18.375 0.42 1 93 256 VAL A C 1
ATOM 2082 O O . VAL A 1 256 ? -13.562 17.781 0.647 1 93 256 VAL A O 1
ATOM 2085 N N . ARG A 1 257 ? -15.391 18.172 -0.577 1 86.88 257 ARG A N 1
ATOM 2086 C CA . ARG A 1 257 ? -14.898 17.375 -1.693 1 86.88 257 ARG A CA 1
ATOM 2087 C C . ARG A 1 257 ? -13.758 18.094 -2.412 1 86.88 257 ARG A C 1
ATOM 2089 O O . ARG A 1 257 ? -13.883 19.25 -2.789 1 86.88 257 ARG A O 1
ATOM 2096 N N . PRO A 1 258 ? -12.641 17.406 -2.607 1 83.56 258 PRO A N 1
ATOM 2097 C CA . PRO A 1 258 ? -11.492 18.062 -3.24 1 83.56 258 PRO A CA 1
ATOM 2098 C C . PRO A 1 258 ? -11.734 18.391 -4.715 1 83.56 258 PRO A C 1
ATOM 2100 O O . PRO A 1 258 ? -12.234 17.547 -5.457 1 83.56 258 PRO A O 1
ATOM 2103 N N . LYS A 1 259 ? -11.5 19.484 -5.102 1 84.56 259 LYS A N 1
ATOM 2104 C CA . LYS A 1 259 ? -11.516 19.984 -6.477 1 84.56 259 LYS A CA 1
ATOM 2105 C C . LYS A 1 259 ? -10.258 20.781 -6.777 1 84.56 259 LYS A C 1
ATOM 2107 O O . LYS A 1 259 ? -10.07 21.875 -6.238 1 84.56 259 LYS A O 1
ATOM 2112 N N . PRO A 1 260 ? -9.43 20.25 -7.684 1 80.69 260 PRO A N 1
ATOM 2113 C CA . PRO A 1 260 ? -8.133 20.891 -7.926 1 80.69 260 PRO A CA 1
ATOM 2114 C C . PRO A 1 260 ? -8.266 22.359 -8.312 1 80.69 260 PRO A C 1
ATOM 2116 O O . PRO A 1 260 ? -7.512 23.203 -7.812 1 80.69 260 PRO A O 1
ATOM 2119 N N . ASP A 1 261 ? -9.234 22.656 -9.133 1 83.31 261 ASP A N 1
ATOM 2120 C CA . ASP A 1 261 ? -9.445 24.031 -9.57 1 83.31 261 ASP A CA 1
ATOM 2121 C C . ASP A 1 261 ? -9.797 24.938 -8.383 1 83.31 261 ASP A C 1
ATOM 2123 O O . ASP A 1 261 ? -9.336 26.078 -8.305 1 83.31 261 ASP A O 1
ATOM 2127 N N . MET A 1 262 ? -10.531 24.484 -7.512 1 87.88 262 MET A N 1
ATOM 2128 C CA . MET A 1 262 ? -10.93 25.266 -6.34 1 87.88 262 MET A CA 1
ATOM 2129 C C . MET A 1 262 ? -9.75 25.438 -5.387 1 87.88 262 MET A C 1
ATOM 2131 O O . MET A 1 262 ? -9.594 26.516 -4.789 1 87.88 262 MET A O 1
ATOM 2135 N N . PHE A 1 263 ? -8.969 24.438 -5.238 1 86.06 263 PHE A N 1
ATOM 2136 C CA . PHE A 1 263 ? -7.805 24.547 -4.363 1 86.06 263 PHE A CA 1
ATOM 2137 C C . PHE A 1 263 ? -6.801 25.547 -4.926 1 86.06 263 PHE A C 1
ATOM 2139 O O . PHE A 1 263 ? -6.121 26.25 -4.168 1 86.06 263 PHE A O 1
ATOM 2146 N N . ASP A 1 264 ? -6.785 25.625 -6.207 1 86.75 264 ASP A N 1
ATOM 2147 C CA . ASP A 1 264 ? -5.953 26.641 -6.828 1 86.75 264 ASP A CA 1
ATOM 2148 C C . ASP A 1 264 ? -6.457 28.047 -6.484 1 86.75 264 ASP A C 1
ATOM 2150 O O . ASP A 1 264 ? -5.672 28.922 -6.105 1 86.75 264 ASP A O 1
ATOM 2154 N N . ILE A 1 265 ? -7.734 28.25 -6.57 1 90.81 265 ILE A N 1
ATOM 2155 C CA . ILE A 1 265 ? -8.352 29.531 -6.285 1 90.81 265 ILE A CA 1
ATOM 2156 C C . ILE A 1 265 ? -8.18 29.875 -4.809 1 90.81 265 ILE A C 1
ATOM 2158 O O . ILE A 1 265 ? -7.738 30.969 -4.465 1 90.81 265 ILE A O 1
ATOM 2162 N N . THR A 1 266 ? -8.469 28.984 -3.922 1 91.5 266 THR A N 1
ATOM 2163 C CA . THR A 1 266 ? -8.445 29.281 -2.494 1 91.5 266 THR A CA 1
ATOM 2164 C C . THR A 1 266 ? -7.016 29.531 -2.016 1 91.5 266 THR A C 1
ATOM 2166 O O . THR A 1 266 ? -6.785 30.344 -1.12 1 91.5 266 THR A O 1
ATOM 2169 N N . LYS A 1 267 ? -6.082 28.844 -2.592 1 87.62 267 LYS A N 1
ATOM 2170 C CA . LYS A 1 267 ? -4.691 29.062 -2.209 1 87.62 267 LYS A CA 1
ATOM 2171 C C . LYS A 1 267 ? -4.168 30.375 -2.773 1 87.62 267 LYS A C 1
ATOM 2173 O O . LYS A 1 267 ? -3.66 31.219 -2.027 1 87.62 267 LYS A O 1
ATOM 2178 N N . ARG A 1 268 ? -4.359 30.672 -4.008 1 87.56 268 ARG A N 1
ATOM 2179 C CA . ARG A 1 268 ? -3.699 31.781 -4.695 1 87.56 268 ARG A CA 1
ATOM 2180 C C . ARG A 1 268 ? -4.484 33.062 -4.531 1 87.56 268 ARG A C 1
ATOM 2182 O O . ARG A 1 268 ? -3.904 34.156 -4.508 1 87.56 268 ARG A O 1
ATOM 2189 N N . LYS A 1 269 ? -5.805 32.875 -4.438 1 92.56 269 LYS A N 1
ATOM 2190 C CA . LYS A 1 269 ? -6.633 34.062 -4.461 1 92.56 269 LYS A CA 1
ATOM 2191 C C . LYS A 1 269 ? -7.172 34.406 -3.07 1 92.56 269 LYS A C 1
ATOM 2193 O O . LYS A 1 269 ? -7.574 35.531 -2.803 1 92.56 269 LYS A O 1
ATOM 2198 N N . PHE A 1 270 ? -7.238 33.406 -2.193 1 94.19 270 PHE A N 1
ATOM 2199 C CA . PHE A 1 270 ? -7.641 33.656 -0.818 1 94.19 270 PHE A CA 1
ATOM 2200 C C . PHE A 1 270 ? -6.422 33.812 0.086 1 94.19 270 PHE A C 1
ATOM 2202 O O . PHE A 1 270 ? -6.082 34.906 0.502 1 94.19 270 PHE A O 1
ATOM 2209 N N . HIS A 1 271 ? -5.699 32.688 0.259 1 88.75 271 HIS A N 1
ATOM 2210 C CA . HIS A 1 271 ? -4.625 32.625 1.243 1 88.75 271 HIS A CA 1
ATOM 2211 C C . HIS A 1 271 ? -3.48 33.562 0.879 1 88.75 271 HIS A C 1
ATOM 2213 O O . HIS A 1 271 ? -3.137 34.438 1.653 1 88.75 271 HIS A O 1
ATOM 2219 N N . ASN A 1 272 ? -2.994 33.375 -0.303 1 87.19 272 ASN A N 1
ATOM 2220 C CA . ASN A 1 272 ? -1.83 34.156 -0.698 1 87.19 272 ASN A CA 1
ATOM 2221 C C . ASN A 1 272 ? -2.156 35.656 -0.766 1 87.19 272 ASN A C 1
ATOM 2223 O O . ASN A 1 272 ? -1.332 36.469 -0.397 1 87.19 272 ASN A O 1
ATOM 2227 N N . VAL A 1 273 ? -3.336 35.969 -1.209 1 91.5 273 VAL A N 1
ATOM 2228 C CA . VAL A 1 273 ? -3.75 37.375 -1.336 1 91.5 273 VAL A CA 1
ATOM 2229 C C . VAL A 1 273 ? -3.932 38 0.051 1 91.5 273 VAL A C 1
ATOM 2231 O O . VAL A 1 273 ? -3.406 39.062 0.332 1 91.5 273 VAL A O 1
ATOM 2234 N N . LEU A 1 274 ? -4.613 37.312 0.909 1 91.69 274 LEU A N 1
ATOM 2235 C CA . LEU A 1 274 ? -4.891 37.844 2.24 1 91.69 274 LEU A CA 1
ATOM 2236 C C . LEU A 1 274 ? -3.607 38 3.047 1 91.69 274 LEU A C 1
ATOM 2238 O O . LEU A 1 274 ? -3.488 38.906 3.877 1 91.69 274 LEU A O 1
ATOM 2242 N N . GLN A 1 275 ? -2.641 37.125 2.758 1 86.94 275 GLN A N 1
ATOM 2243 C CA . GLN A 1 275 ? -1.372 37.156 3.479 1 86.94 275 GLN A CA 1
ATOM 2244 C C . GLN A 1 275 ? -0.403 38.156 2.838 1 86.94 275 GLN A C 1
ATOM 2246 O O . GLN A 1 275 ? 0.635 38.469 3.418 1 86.94 275 GLN A O 1
ATOM 2251 N N . GLY A 1 276 ? -0.731 38.594 1.655 1 85.38 276 GLY A N 1
ATOM 2252 C CA . GLY A 1 276 ? 0.068 39.625 0.998 1 85.38 276 GLY A CA 1
ATOM 2253 C C . GLY A 1 276 ? 1.266 39.062 0.257 1 85.38 276 GLY A C 1
ATOM 2254 O O . GLY A 1 276 ? 2.275 39.75 0.087 1 85.38 276 GLY A O 1
ATOM 2255 N N . VAL A 1 277 ? 1.234 37.812 -0.123 1 79.81 277 VAL A N 1
ATOM 2256 C CA . VAL A 1 277 ? 2.389 37.219 -0.789 1 79.81 277 VAL A CA 1
ATOM 2257 C C . VAL A 1 277 ? 2.059 36.969 -2.256 1 79.81 277 VAL A C 1
ATOM 2259 O O . VAL A 1 277 ? 2.891 36.438 -3.002 1 79.81 277 VAL A O 1
ATOM 2262 N N . SER A 1 278 ? 0.885 37.312 -2.65 1 81.62 278 SER A N 1
ATOM 2263 C CA . SER A 1 278 ? 0.484 37.188 -4.047 1 81.62 278 SER A CA 1
ATOM 2264 C C . SER A 1 278 ? 0.88 38.406 -4.867 1 81.62 278 SER A C 1
ATOM 2266 O O . SER A 1 278 ? 1.194 39.469 -4.312 1 81.62 278 SER A O 1
ATOM 2268 N N . SER A 1 279 ? 0.836 38.219 -6.207 1 81.88 279 SER A N 1
ATOM 2269 C CA . SER A 1 279 ? 1.073 39.344 -7.117 1 81.88 279 SER A CA 1
ATOM 2270 C C . SER A 1 279 ? 0.03 40.438 -6.934 1 81.88 279 SER A C 1
ATOM 2272 O O . SER A 1 279 ? -1.119 40.156 -6.59 1 81.88 279 SER A O 1
ATOM 2274 N N . PRO A 1 280 ? 0.451 41.656 -7.105 1 82.38 280 PRO A N 1
ATOM 2275 C CA . PRO A 1 280 ? -0.485 42.75 -6.961 1 82.38 280 PRO A CA 1
ATOM 2276 C C . PRO A 1 280 ? -1.687 42.656 -7.895 1 82.38 280 PRO A C 1
ATOM 2278 O O . PRO A 1 280 ? -2.73 43.25 -7.641 1 82.38 280 PRO A O 1
ATOM 2281 N N . ASP A 1 281 ? -1.503 41.875 -8.898 1 82.94 281 ASP A N 1
ATOM 2282 C CA . ASP A 1 281 ? -2.592 41.719 -9.859 1 82.94 281 ASP A CA 1
ATOM 2283 C C . ASP A 1 281 ? -3.434 40.5 -9.539 1 82.94 281 ASP A C 1
ATOM 2285 O O . ASP A 1 281 ? -4.207 40.031 -10.383 1 82.94 281 ASP A O 1
ATOM 2289 N N . GLY A 1 282 ? -3.34 40 -8.375 1 87.06 282 GLY A N 1
ATOM 2290 C CA . GLY A 1 282 ? -4.016 38.781 -8.016 1 87.06 282 GLY A CA 1
ATOM 2291 C C . GLY A 1 282 ? -5.438 39 -7.535 1 87.06 282 GLY A C 1
ATOM 2292 O O . GLY A 1 282 ? -5.828 38.469 -6.484 1 87.06 282 GLY A O 1
ATOM 2293 N N . TYR A 1 283 ? -6.281 39.688 -8.32 1 89.06 283 TYR A N 1
ATOM 2294 C CA . TYR A 1 283 ? -7.656 40 -7.941 1 89.06 283 TYR A CA 1
ATOM 2295 C C . TYR A 1 283 ? -8.547 38.781 -8.07 1 89.06 283 TYR A C 1
ATOM 2297 O O . TYR A 1 283 ? -8.398 37.969 -9.008 1 89.06 283 TYR A O 1
ATOM 2305 N N . LEU A 1 284 ? -9.391 38.594 -7.039 1 95.25 284 LEU A N 1
ATOM 2306 C CA . LEU A 1 284 ? -10.445 37.594 -7.125 1 95.25 284 LEU A CA 1
ATOM 2307 C C . LEU A 1 284 ? -11.523 38.031 -8.117 1 95.25 284 LEU A C 1
ATOM 2309 O O . LEU A 1 284 ? -12.164 39.062 -7.934 1 95.25 284 LEU A O 1
ATOM 2313 N N . THR A 1 285 ? -11.766 37.281 -9.148 1 95.06 285 THR A N 1
ATOM 2314 C CA . THR A 1 285 ? -12.711 37.656 -10.195 1 95.06 285 THR A CA 1
ATOM 2315 C C . THR A 1 285 ? -14.117 37.188 -9.828 1 95.06 285 THR A C 1
ATOM 2317 O O . THR A 1 285 ? -14.297 36.344 -8.945 1 95.06 285 THR A O 1
ATOM 2320 N N . ASP A 1 286 ? -15.102 37.719 -10.516 1 95.88 286 ASP A N 1
ATOM 2321 C CA . ASP A 1 286 ? -16.484 37.344 -10.281 1 95.88 286 ASP A CA 1
ATOM 2322 C C . ASP A 1 286 ? -16.734 35.906 -10.672 1 95.88 286 ASP A C 1
ATOM 2324 O O . ASP A 1 286 ? -17.547 35.219 -10.039 1 95.88 286 ASP A O 1
ATOM 2328 N N . LYS A 1 287 ? -16.062 35.469 -11.656 1 95.38 287 LYS A N 1
ATOM 2329 C CA . LYS A 1 287 ? -16.172 34.062 -12.07 1 95.38 287 LYS A CA 1
ATOM 2330 C C . LYS A 1 287 ? -15.664 33.125 -10.977 1 95.38 287 LYS A C 1
ATOM 2332 O O . LYS A 1 287 ? -16.266 32.094 -10.719 1 95.38 287 LYS A O 1
ATOM 2337 N N . GLU A 1 288 ? -14.586 33.5 -10.391 1 95.81 288 GLU A N 1
ATOM 2338 C CA . GLU A 1 288 ? -14.008 32.719 -9.312 1 95.81 288 GLU A CA 1
ATOM 2339 C C . GLU A 1 288 ? -14.906 32.719 -8.078 1 95.81 288 GLU A C 1
ATOM 2341 O O . GLU A 1 288 ? -15.031 31.703 -7.395 1 95.81 288 GLU A O 1
ATOM 2346 N N . LYS A 1 289 ? -15.508 33.875 -7.828 1 97.19 289 LYS A N 1
ATOM 2347 C CA . LYS A 1 289 ? -16.469 33.969 -6.73 1 97.19 289 LYS A CA 1
ATOM 2348 C C . LYS A 1 289 ? -17.641 33 -6.941 1 97.19 289 LYS A C 1
ATOM 2350 O O . LYS A 1 289 ? -18.047 32.312 -6.012 1 97.19 289 LYS A O 1
ATOM 2355 N N . GLU A 1 290 ? -18.094 33 -8.133 1 96.38 290 GLU A N 1
ATOM 2356 C CA . GLU A 1 290 ? -19.219 32.156 -8.461 1 96.38 290 GLU A CA 1
ATOM 2357 C C . GLU A 1 290 ? -18.844 30.672 -8.344 1 96.38 290 GLU A C 1
ATOM 2359 O O . GLU A 1 290 ? -19.641 29.859 -7.879 1 96.38 290 GLU A O 1
ATOM 2364 N N . LYS A 1 291 ? -17.688 30.344 -8.773 1 94.44 291 LYS A N 1
ATOM 2365 C CA . LYS A 1 291 ? -17.219 28.969 -8.656 1 94.44 291 LYS A CA 1
ATOM 2366 C C . LYS A 1 291 ? -17.172 28.531 -7.191 1 94.44 291 LYS A C 1
ATOM 2368 O O . LYS A 1 291 ? -17.5 27.391 -6.867 1 94.44 291 LYS A O 1
ATOM 2373 N N . PHE A 1 292 ? -16.719 29.453 -6.383 1 96.31 292 PHE A N 1
ATOM 2374 C CA . PHE A 1 292 ? -16.641 29.172 -4.957 1 96.31 292 PHE A CA 1
ATOM 2375 C C . PHE A 1 292 ? -18.031 28.922 -4.375 1 96.31 292 PHE A C 1
ATOM 2377 O O . PHE A 1 292 ? -18.234 27.969 -3.609 1 96.31 292 PHE A O 1
ATOM 2384 N N . ILE A 1 293 ? -18.953 29.719 -4.738 1 97 293 ILE A N 1
ATOM 2385 C CA . ILE A 1 293 ? -20.328 29.594 -4.25 1 97 293 ILE A CA 1
ATOM 2386 C C . ILE A 1 293 ? -20.922 28.266 -4.723 1 97 293 ILE A C 1
ATOM 2388 O O . ILE A 1 293 ? -21.547 27.547 -3.941 1 97 293 ILE A O 1
ATOM 2392 N N . ASP A 1 294 ? -20.672 27.953 -5.949 1 94.81 294 ASP A N 1
ATOM 2393 C CA . ASP A 1 294 ? -21.188 26.719 -6.512 1 94.81 294 ASP A CA 1
ATOM 2394 C C . ASP A 1 294 ? -20.594 25.5 -5.805 1 94.81 294 ASP A C 1
ATOM 2396 O O . ASP A 1 294 ? -21.297 24.531 -5.531 1 94.81 294 ASP A O 1
ATOM 2400 N N . TRP A 1 295 ? -19.297 25.562 -5.605 1 93.88 295 TRP A N 1
ATOM 2401 C CA . TRP A 1 295 ? -18.594 24.484 -4.914 1 93.88 295 TRP A CA 1
ATOM 2402 C C . TRP A 1 295 ? -19.156 24.297 -3.506 1 93.88 295 TRP A C 1
ATOM 2404 O O . TRP A 1 295 ? -19.359 23.172 -3.062 1 93.88 295 TRP A O 1
ATOM 2414 N N . THR A 1 296 ? -19.453 25.375 -2.836 1 96.5 296 THR A N 1
ATOM 2415 C CA . THR A 1 296 ? -20.047 25.344 -1.502 1 96.5 296 THR A CA 1
ATOM 2416 C C . THR A 1 296 ? -21.438 24.719 -1.538 1 96.5 296 THR A C 1
ATOM 2418 O O . THR A 1 296 ? -21.766 23.859 -0.726 1 96.5 296 THR A O 1
ATOM 2421 N N . ASP A 1 297 ? -22.188 25.172 -2.479 1 95.56 297 ASP A N 1
ATOM 2422 C CA . ASP A 1 297 ? -23.562 24.688 -2.615 1 95.56 297 ASP A CA 1
ATOM 2423 C C . ASP A 1 297 ? -23.594 23.188 -2.869 1 95.56 297 ASP A C 1
ATOM 2425 O O . ASP A 1 297 ? -24.438 22.469 -2.312 1 95.56 297 ASP A O 1
ATOM 2429 N N . GLU A 1 298 ? -22.766 22.797 -3.668 1 92.31 298 GLU A N 1
ATOM 2430 C CA . GLU A 1 298 ? -22.688 21.375 -3.984 1 92.31 298 GLU A CA 1
ATOM 2431 C C . GLU A 1 298 ? -22.375 20.547 -2.742 1 92.31 298 GLU A C 1
ATOM 2433 O O . GLU A 1 298 ? -23 19.516 -2.504 1 92.31 298 GLU A O 1
ATOM 2438 N N . ASN A 1 299 ? -21.406 20.938 -2.004 1 94.56 299 ASN A N 1
ATOM 2439 C CA . ASN A 1 299 ? -21.016 20.203 -0.797 1 94.56 299 ASN A CA 1
ATOM 2440 C C . ASN A 1 299 ? -22.141 20.188 0.228 1 94.56 299 ASN A C 1
ATOM 2442 O O . ASN A 1 299 ? -22.453 19.141 0.795 1 94.56 299 ASN A O 1
ATOM 2446 N N . VAL A 1 300 ? -22.75 21.344 0.442 1 96.5 300 VAL A N 1
ATOM 2447 C CA . VAL A 1 300 ? -23.797 21.484 1.452 1 96.5 300 VAL A CA 1
ATOM 2448 C C . VAL A 1 300 ? -25 20.625 1.078 1 96.5 300 VAL A C 1
ATOM 2450 O O . VAL A 1 300 ? -25.516 19.875 1.913 1 96.5 300 VAL A O 1
ATOM 2453 N N . SER A 1 301 ? -25.406 20.703 -0.149 1 92.88 301 SER A N 1
ATOM 2454 C CA . SER A 1 301 ? -26.594 20 -0.606 1 92.88 301 SER A CA 1
ATOM 2455 C C . SER A 1 301 ? -26.359 18.484 -0.638 1 92.88 301 SER A C 1
ATOM 2457 O O . SER A 1 301 ? -27.234 17.703 -0.268 1 92.88 301 SER A O 1
ATOM 2459 N N . ARG A 1 302 ? -25.25 18.141 -0.981 1 89.25 302 ARG A N 1
ATOM 2460 C CA . ARG A 1 302 ? -24.953 16.719 -1.186 1 89.25 302 ARG A CA 1
ATOM 2461 C C . ARG A 1 302 ? -24.641 16.031 0.139 1 89.25 302 ARG A C 1
ATOM 2463 O O . ARG A 1 302 ? -25.047 14.883 0.349 1 89.25 302 ARG A O 1
ATOM 2470 N N . PHE A 1 303 ? -23.922 16.672 1.021 1 92.56 303 PHE A N 1
ATOM 2471 C CA . PHE A 1 303 ? -23.359 15.938 2.146 1 92.56 303 PHE A CA 1
ATOM 2472 C C . PHE A 1 303 ? -23.984 16.375 3.459 1 92.56 303 PHE A C 1
ATOM 2474 O O . PHE A 1 303 ? -24.078 15.602 4.41 1 92.56 303 PHE A O 1
ATOM 2481 N N . TRP A 1 304 ? -24.453 17.641 3.611 1 96.69 304 TRP A N 1
ATOM 2482 C CA . TRP A 1 304 ? -24.5 18.141 4.988 1 96.69 304 TRP A CA 1
ATOM 2483 C C . TRP A 1 304 ? -25.891 18.641 5.34 1 96.69 304 TRP A C 1
ATOM 2485 O O . TRP A 1 304 ? -26.234 18.781 6.52 1 96.69 304 TRP A O 1
ATOM 2495 N N . LEU A 1 305 ? -26.781 18.906 4.438 1 95.5 305 LEU A N 1
ATOM 2496 C CA . LEU A 1 305 ? -28.016 19.641 4.719 1 95.5 305 LEU A CA 1
ATOM 2497 C C . LEU A 1 305 ? -29.172 18.688 4.973 1 95.5 305 LEU A C 1
ATOM 2499 O O . LEU A 1 305 ? -30.234 19.109 5.418 1 95.5 305 LEU A O 1
ATOM 2503 N N . LYS A 1 306 ? -29.047 17.453 4.832 1 91.5 306 LYS A N 1
ATOM 2504 C CA . LYS A 1 306 ? -30.109 16.5 5.102 1 91.5 306 LYS A CA 1
ATOM 2505 C C . LYS A 1 306 ? -30.516 16.516 6.574 1 91.5 306 LYS A C 1
ATOM 2507 O O . LYS A 1 306 ? -29.781 17.062 7.414 1 91.5 306 LYS A O 1
ATOM 2512 N N . ASP A 1 307 ? -31.594 15.906 6.91 1 91.06 307 ASP A N 1
ATOM 2513 C CA . ASP A 1 307 ? -32.156 15.977 8.25 1 91.06 307 ASP A CA 1
ATOM 2514 C C . ASP A 1 307 ? -31.219 15.375 9.281 1 91.06 307 ASP A C 1
ATOM 2516 O O . ASP A 1 307 ? -31.125 15.867 10.406 1 91.06 307 ASP A O 1
ATOM 2520 N N . ASP A 1 308 ? -30.609 14.445 8.891 1 91.5 308 ASP A N 1
ATOM 2521 C CA . ASP A 1 308 ? -29.672 13.805 9.805 1 91.5 308 ASP A CA 1
ATOM 2522 C C . ASP A 1 308 ? -28.234 14.289 9.555 1 91.5 308 ASP A C 1
ATOM 2524 O O . ASP A 1 308 ? -27.281 13.695 10.047 1 91.5 308 ASP A O 1
ATOM 2528 N N . GLY A 1 309 ? -28.078 15.359 8.859 1 94.75 309 GLY A N 1
ATOM 2529 C CA . GLY A 1 309 ? -26.766 15.898 8.516 1 94.75 309 GLY A CA 1
ATOM 2530 C C . GLY A 1 309 ? -26.172 16.75 9.617 1 94.75 309 GLY A C 1
ATOM 2531 O O . GLY A 1 309 ? -26.859 17.109 10.578 1 94.75 309 GLY A O 1
ATOM 2532 N N . PRO A 1 310 ? -24.953 17.062 9.523 1 96.88 310 PRO A N 1
ATOM 2533 C CA . PRO A 1 310 ? -24.25 17.766 10.578 1 96.88 310 PRO A CA 1
ATOM 2534 C C . PRO A 1 310 ? -24.766 19.188 10.789 1 96.88 310 PRO A C 1
ATOM 2536 O O . PRO A 1 310 ? -24.688 19.719 11.898 1 96.88 310 PRO A O 1
ATOM 2539 N N . ILE A 1 311 ? -25.203 19.828 9.734 1 96.88 311 ILE A N 1
ATOM 2540 C CA . ILE A 1 311 ? -25.672 21.203 9.859 1 96.88 311 ILE A CA 1
ATOM 2541 C C . ILE A 1 311 ? -26.891 21.25 10.781 1 96.88 311 ILE A C 1
ATOM 2543 O O . ILE A 1 311 ? -27 22.109 11.648 1 96.88 311 ILE A O 1
ATOM 2547 N N . LYS A 1 312 ? -27.766 20.25 10.742 1 95.88 312 LYS A N 1
ATOM 2548 C CA . LYS A 1 312 ? -29.016 20.25 11.5 1 95.88 312 LYS A CA 1
ATOM 2549 C C . LYS A 1 312 ? -28.844 19.531 12.836 1 95.88 312 LYS A C 1
ATOM 2551 O O . LYS A 1 312 ? -29.719 19.609 13.703 1 95.88 312 LYS A O 1
ATOM 2556 N N . ASN A 1 313 ? -27.797 18.875 13.016 1 95.81 313 ASN A N 1
ATOM 2557 C CA . ASN A 1 313 ? -27.656 18.031 14.203 1 95.81 313 ASN A CA 1
ATOM 2558 C C . ASN A 1 313 ? -26.438 18.438 15.031 1 95.81 313 ASN A C 1
ATOM 2560 O O . ASN A 1 313 ? -25.891 17.625 15.766 1 95.81 313 ASN A O 1
ATOM 2564 N N . SER A 1 314 ? -25.953 19.641 14.953 1 97.38 314 SER A N 1
ATOM 2565 C CA . SER A 1 314 ? -24.844 20.156 15.742 1 97.38 314 SER A CA 1
ATOM 2566 C C . SER A 1 314 ? -25.266 21.344 16.594 1 97.38 314 SER A C 1
ATOM 2568 O O . SER A 1 314 ? -26.062 22.172 16.141 1 97.38 314 SER A O 1
ATOM 2570 N N . ASP A 1 315 ? -24.781 21.344 17.781 1 96.19 315 ASP A N 1
ATOM 2571 C CA . ASP A 1 315 ? -25.031 22.484 18.656 1 96.19 315 ASP A CA 1
ATOM 2572 C C . ASP A 1 315 ? -24.047 23.625 18.359 1 96.19 315 ASP A C 1
ATOM 2574 O O . ASP A 1 315 ? -24.406 24.797 18.484 1 96.19 315 ASP A O 1
ATOM 2578 N N . VAL A 1 316 ? -22.859 23.266 18.094 1 97.5 316 VAL A N 1
ATOM 2579 C CA . VAL A 1 316 ? -21.797 24.219 17.734 1 97.5 316 VAL A CA 1
ATOM 2580 C C . VAL A 1 316 ? -21.109 23.75 16.453 1 97.5 316 VAL A C 1
ATOM 2582 O O . VAL A 1 316 ? -20.797 22.562 16.297 1 97.5 316 VAL A O 1
ATOM 2585 N N . ILE A 1 317 ? -20.891 24.609 15.523 1 98.25 317 ILE A N 1
ATOM 2586 C CA . ILE A 1 317 ? -20.172 24.312 14.289 1 98.25 317 ILE A CA 1
ATOM 2587 C C . ILE A 1 317 ? -18.938 25.234 14.18 1 98.25 317 ILE A C 1
ATOM 2589 O O . ILE A 1 317 ? -19.047 26.453 14.344 1 98.25 317 ILE A O 1
ATOM 2593 N N . VAL A 1 318 ? -17.828 24.641 13.992 1 98.62 318 VAL A N 1
ATOM 2594 C CA . VAL A 1 318 ? -16.578 25.375 13.836 1 98.62 318 VAL A CA 1
ATOM 2595 C C . VAL A 1 318 ? -16.156 25.359 12.367 1 98.62 318 VAL A C 1
ATOM 2597 O O . VAL A 1 318 ? -16.031 24.297 11.758 1 98.62 318 VAL A O 1
ATOM 2600 N N . ILE A 1 319 ? -15.914 26.5 11.844 1 98.19 319 ILE A N 1
ATOM 2601 C CA . ILE A 1 319 ? -15.492 26.672 10.461 1 98.19 319 ILE A CA 1
ATOM 2602 C C . ILE A 1 319 ? -14.016 27.078 10.414 1 98.19 319 ILE A C 1
ATOM 2604 O O . ILE A 1 319 ? -13.656 28.188 10.812 1 98.19 319 ILE A O 1
ATOM 2608 N N . ASP A 1 320 ? -13.219 26.172 9.852 1 96.62 320 ASP A N 1
ATOM 2609 C CA . ASP A 1 320 ? -11.781 26.422 9.797 1 96.62 320 ASP A CA 1
ATOM 2610 C C . ASP A 1 320 ? -11.391 27.109 8.492 1 96.62 320 ASP A C 1
ATOM 2612 O O . ASP A 1 320 ? -11.438 26.5 7.426 1 96.62 320 ASP A O 1
ATOM 2616 N N . ASP A 1 321 ? -10.945 28.344 8.555 1 92.75 321 ASP A N 1
ATOM 2617 C CA . ASP A 1 321 ? -10.32 29.078 7.449 1 92.75 321 ASP A CA 1
ATOM 2618 C C . ASP A 1 321 ? -11.344 29.438 6.379 1 92.75 321 ASP A C 1
ATOM 2620 O O . ASP A 1 321 ? -12.492 28.984 6.434 1 92.75 321 ASP A O 1
ATOM 2624 N N . PRO A 1 322 ? -10.953 30.219 5.414 1 93.56 322 PRO A N 1
ATOM 2625 C CA . PRO A 1 322 ? -11.914 30.781 4.469 1 93.56 322 PRO A CA 1
ATOM 2626 C C . PRO A 1 322 ? -12.422 29.75 3.455 1 93.56 322 PRO A C 1
ATOM 2628 O O . PRO A 1 322 ? -13.477 29.938 2.852 1 93.56 322 PRO A O 1
ATOM 2631 N N . GLN A 1 323 ? -11.75 28.672 3.285 1 92.88 323 GLN A N 1
ATOM 2632 C CA . GLN A 1 323 ? -12.086 27.719 2.223 1 92.88 323 GLN A CA 1
ATOM 2633 C C . GLN A 1 323 ? -13.492 27.172 2.408 1 92.88 323 GLN A C 1
ATOM 2635 O O . GLN A 1 323 ? -14.133 26.75 1.44 1 92.88 323 GLN A O 1
ATOM 2640 N N . VAL A 1 324 ? -13.977 27.141 3.652 1 96 324 VAL A N 1
ATOM 2641 C CA . VAL A 1 324 ? -15.266 26.5 3.887 1 96 324 VAL A CA 1
ATOM 2642 C C . VAL A 1 324 ? -16.234 27.5 4.504 1 96 324 VAL A C 1
ATOM 2644 O O . VAL A 1 324 ? -17.312 27.125 4.965 1 96 324 VAL A O 1
ATOM 2647 N N . CYS A 1 325 ? -15.938 28.766 4.461 1 97.31 325 CYS A N 1
ATOM 2648 C CA . CYS A 1 325 ? -16.75 29.766 5.156 1 97.31 325 CYS A CA 1
ATOM 2649 C C . CYS A 1 325 ? -18.094 29.953 4.453 1 97.31 325 CYS A C 1
ATOM 2651 O O . CYS A 1 325 ? -19.047 30.469 5.051 1 97.31 325 CYS A O 1
ATOM 2653 N N . GLY A 1 326 ? -18.188 29.5 3.182 1 97.25 326 GLY A N 1
ATOM 2654 C CA . GLY A 1 326 ? -19.422 29.625 2.436 1 97.25 326 GLY A CA 1
ATOM 2655 C C . GLY A 1 326 ? -20.578 28.859 3.062 1 97.25 326 GLY A C 1
ATOM 2656 O O . GLY A 1 326 ? -21.75 29.109 2.732 1 97.25 326 GLY A O 1
ATOM 2657 N N . ILE A 1 327 ? -20.297 28.031 3.984 1 97.12 327 ILE A N 1
ATOM 2658 C CA . ILE A 1 327 ? -21.297 27.172 4.602 1 97.12 327 ILE A CA 1
ATOM 2659 C C . ILE A 1 327 ? -22.078 27.969 5.652 1 97.12 327 ILE A C 1
ATOM 2661 O O . ILE A 1 327 ? -23.188 27.594 6.031 1 97.12 327 ILE A O 1
ATOM 2665 N N . ILE A 1 328 ? -21.531 29.047 6.156 1 97.38 328 ILE A N 1
ATOM 2666 C CA . ILE A 1 328 ? -22.031 29.766 7.324 1 97.38 328 ILE A CA 1
ATOM 2667 C C . ILE A 1 328 ? -23.438 30.281 7.059 1 97.38 328 ILE A C 1
ATOM 2669 O O . ILE A 1 328 ? -24.344 30.078 7.867 1 97.38 328 ILE A O 1
ATOM 2673 N N . PRO A 1 329 ? -23.703 30.891 5.871 1 95.75 329 PRO A N 1
ATOM 2674 C CA . PRO A 1 329 ? -25.078 31.359 5.613 1 95.75 329 PRO A CA 1
ATOM 2675 C C . PRO A 1 329 ? -26.094 30.219 5.586 1 95.75 329 PRO A C 1
ATOM 2677 O O . PRO A 1 329 ? -27.25 30.422 5.953 1 95.75 329 PRO A O 1
ATOM 2680 N N . TYR A 1 330 ? -25.688 29.031 5.16 1 96 330 TYR A N 1
ATOM 2681 C CA . TYR A 1 330 ? -26.594 27.891 5.164 1 96 330 TYR A CA 1
ATOM 2682 C C . TYR A 1 330 ? -26.953 27.484 6.59 1 96 330 TYR A C 1
ATOM 2684 O O . TYR A 1 330 ? -28.109 27.172 6.875 1 96 330 TYR A O 1
ATOM 2692 N N . ILE A 1 331 ? -26 27.469 7.445 1 95.94 331 ILE A N 1
ATOM 2693 C CA . ILE A 1 331 ? -26.25 27.141 8.844 1 95.94 331 ILE A CA 1
ATOM 2694 C C . ILE A 1 331 ? -27.25 28.125 9.438 1 95.94 331 ILE A C 1
ATOM 2696 O O . ILE A 1 331 ? -28.234 27.719 10.078 1 95.94 331 ILE A O 1
ATOM 2700 N N . ARG A 1 332 ? -27.016 29.422 9.242 1 93 332 ARG A N 1
ATOM 2701 C CA . ARG A 1 332 ? -27.875 30.469 9.797 1 93 332 ARG A CA 1
ATOM 2702 C C . ARG A 1 332 ? -29.281 30.359 9.25 1 93 332 ARG A C 1
ATOM 2704 O O . ARG A 1 332 ? -30.25 30.625 9.961 1 93 332 ARG A O 1
ATOM 2711 N N . LYS A 1 333 ? -29.375 30 8.055 1 93.06 333 LYS A N 1
ATOM 2712 C CA . LYS A 1 333 ? -30.672 29.922 7.391 1 93.06 333 LYS A CA 1
ATOM 2713 C C . LYS A 1 333 ? -31.469 28.719 7.871 1 93.06 333 LYS A C 1
ATOM 2715 O O . LYS A 1 333 ? -32.656 28.812 8.172 1 93.06 333 LYS A O 1
ATOM 2720 N N . TYR A 1 334 ? -30.875 27.594 7.996 1 93.88 334 TYR A N 1
ATOM 2721 C CA . TYR A 1 334 ? -31.609 26.359 8.195 1 93.88 334 TYR A CA 1
ATOM 2722 C C . TYR A 1 334 ? -31.672 25.984 9.672 1 93.88 334 TYR A C 1
ATOM 2724 O O . TYR A 1 334 ? -32.594 25.281 10.102 1 93.88 334 TYR A O 1
ATOM 2732 N N . VAL A 1 335 ? -30.703 26.438 10.477 1 93.25 335 VAL A N 1
ATOM 2733 C CA . VAL A 1 335 ? -30.688 26.172 11.914 1 93.25 335 VAL A CA 1
ATOM 2734 C C . VAL A 1 335 ? -30.172 27.406 12.656 1 93.25 335 VAL A C 1
ATOM 2736 O O . VAL A 1 335 ? -29.094 27.344 13.266 1 93.25 335 VAL A O 1
ATOM 2739 N N . PRO A 1 336 ? -30.859 28.344 12.828 1 89.81 336 PRO A N 1
ATOM 2740 C CA . PRO A 1 336 ? -30.406 29.609 13.391 1 89.81 336 PRO A CA 1
ATOM 2741 C C . PRO A 1 336 ? -29.953 29.484 14.844 1 89.81 336 PRO A C 1
ATOM 2743 O O . PRO A 1 336 ? -29.203 30.344 15.336 1 89.81 336 PRO A O 1
ATOM 2746 N N . GLU A 1 337 ? -30.328 28.484 15.539 1 88 337 GLU A N 1
ATOM 2747 C CA . GLU A 1 337 ? -29.969 28.328 16.938 1 88 337 GLU A CA 1
ATOM 2748 C C . GLU A 1 337 ? -28.547 27.797 17.094 1 88 337 GLU A C 1
ATOM 2750 O O . GLU A 1 337 ? -27.953 27.906 18.172 1 88 337 GLU A O 1
ATOM 2755 N N . THR A 1 338 ? -28.031 27.156 16.062 1 93.19 338 THR A N 1
ATOM 2756 C CA . THR A 1 338 ? -26.688 26.594 16.109 1 93.19 338 THR A CA 1
ATOM 2757 C C . THR A 1 338 ? -25.641 27.703 16.297 1 93.19 338 THR A C 1
ATOM 2759 O O . THR A 1 338 ? -25.734 28.75 15.664 1 93.19 338 THR A O 1
ATOM 2762 N N . LYS A 1 339 ? -24.734 27.516 17.266 1 94.56 339 LYS A N 1
ATOM 2763 C CA . LYS A 1 339 ? -23.656 28.453 17.453 1 94.56 339 LYS A CA 1
ATOM 2764 C C . LYS A 1 339 ? -22.516 28.219 16.453 1 94.56 339 LYS A C 1
ATOM 2766 O O . LYS A 1 339 ? -22.141 27.078 16.203 1 94.56 339 LYS A O 1
ATOM 2771 N N . ILE A 1 340 ? -22.031 29.297 15.836 1 96.31 340 ILE A N 1
ATOM 2772 C CA . ILE A 1 340 ? -21.047 29.172 14.773 1 96.31 340 ILE A CA 1
ATOM 2773 C C . ILE A 1 340 ? -19.75 29.859 15.203 1 96.31 340 ILE A C 1
ATOM 2775 O O . ILE A 1 340 ? -19.75 31.047 15.562 1 96.31 340 ILE A O 1
ATOM 2779 N N . ILE A 1 341 ? -18.656 29.172 15.195 1 97.69 341 ILE A N 1
ATOM 2780 C CA . ILE A 1 341 ? -17.312 29.703 15.445 1 97.69 341 ILE A CA 1
ATOM 2781 C C . ILE A 1 341 ? -16.516 29.734 14.141 1 97.69 341 ILE A C 1
ATOM 2783 O O . ILE A 1 341 ? -16.422 28.719 13.445 1 97.69 341 ILE A O 1
ATOM 2787 N N . PHE A 1 342 ? -15.984 30.859 13.75 1 97.5 342 PHE A N 1
ATOM 2788 C CA . PHE A 1 342 ? -15.031 30.953 12.641 1 97.5 342 PHE A CA 1
ATOM 2789 C C . PHE A 1 342 ? -13.602 31.016 13.156 1 97.5 342 PHE A C 1
ATOM 2791 O O . PHE A 1 342 ? -13.258 31.922 13.93 1 97.5 342 PHE A O 1
ATOM 2798 N N . ARG A 1 343 ? -12.828 30.094 12.742 1 97.31 343 ARG A N 1
ATOM 2799 C CA . ARG A 1 343 ? -11.43 30.016 13.156 1 97.31 343 ARG A CA 1
ATOM 2800 C C . ARG A 1 343 ? -10.492 30.375 12 1 97.31 343 ARG A C 1
ATOM 2802 O O . ARG A 1 343 ? -10.367 29.609 11.039 1 97.31 343 ARG A O 1
ATOM 2809 N N . SER A 1 344 ? -9.844 31.516 12.148 1 94.38 344 SER A N 1
ATOM 2810 C CA . SER A 1 344 ? -8.844 31.938 11.172 1 94.38 344 SER A CA 1
ATOM 2811 C C . SER A 1 344 ? -7.445 31.484 11.578 1 94.38 344 SER A C 1
ATOM 2813 O O . SER A 1 344 ? -6.941 31.875 12.633 1 94.38 344 SER A O 1
ATOM 2815 N N . HIS A 1 345 ? -6.785 30.719 10.734 1 89.94 345 HIS A N 1
ATOM 2816 C CA . HIS A 1 345 ? -5.457 30.203 11.039 1 89.94 345 HIS A CA 1
ATOM 2817 C C . HIS A 1 345 ? -4.379 31 10.32 1 89.94 345 HIS A C 1
ATOM 2819 O O . HIS A 1 345 ? -3.184 30.75 10.492 1 89.94 345 HIS A O 1
ATOM 2825 N N . ILE A 1 346 ? -4.738 31.891 9.523 1 84.31 346 ILE A N 1
ATOM 2826 C CA . ILE A 1 346 ? -3.76 32.594 8.695 1 84.31 346 ILE A CA 1
ATOM 2827 C C . ILE A 1 346 ? -3.645 34.062 9.141 1 84.31 346 ILE A C 1
ATOM 2829 O O . ILE A 1 346 ? -4.512 34.562 9.859 1 84.31 346 ILE A O 1
ATOM 2833 N N . GLU A 1 347 ? -2.568 34.625 8.695 1 82.88 347 GLU A N 1
ATOM 2834 C CA . GLU A 1 347 ? -2.395 36.062 8.875 1 82.88 347 GLU A CA 1
ATOM 2835 C C . GLU A 1 347 ? -3.15 36.844 7.809 1 82.88 347 GLU A C 1
ATOM 2837 O O . GLU A 1 347 ? -2.848 36.719 6.617 1 82.88 347 GLU A O 1
ATOM 2842 N N . ILE A 1 348 ? -4.129 37.531 8.234 1 87.88 348 ILE A N 1
ATOM 2843 C CA . ILE A 1 348 ? -4.812 38.438 7.324 1 87.88 348 ILE A CA 1
ATOM 2844 C C . ILE A 1 348 ? -4.215 39.844 7.438 1 87.88 348 ILE A C 1
ATOM 2846 O O . ILE A 1 348 ? -4.297 40.469 8.492 1 87.88 348 ILE A O 1
ATOM 2850 N N . ARG A 1 349 ? -3.674 40.312 6.391 1 86.88 349 ARG A N 1
ATOM 2851 C CA . ARG A 1 349 ? -3.023 41.625 6.395 1 86.88 349 ARG A CA 1
ATOM 2852 C C . ARG A 1 349 ? -4.055 42.75 6.453 1 86.88 349 ARG A C 1
ATOM 2854 O O . ARG A 1 349 ? -4.402 43.312 5.422 1 86.88 349 ARG A O 1
ATOM 2861 N N . SER A 1 350 ? -4.418 43.031 7.668 1 87.31 350 SER A N 1
ATOM 2862 C CA . SER A 1 350 ? -5.426 44.031 7.91 1 87.31 350 SER A CA 1
ATOM 2863 C C . SER A 1 350 ? -4.953 45.406 7.43 1 87.31 350 SER A C 1
ATOM 2865 O O . SER A 1 350 ? -5.758 46.25 6.992 1 87.31 350 SER A O 1
ATOM 2867 N N . ASP A 1 351 ? -3.67 45.688 7.496 1 86.62 351 ASP A N 1
ATOM 2868 C CA . ASP A 1 351 ? -3.09 46.938 7.07 1 86.62 351 ASP A CA 1
ATOM 2869 C C . ASP A 1 351 ? -3.307 47.188 5.578 1 86.62 351 ASP A C 1
ATOM 2871 O O . ASP A 1 351 ? -3.707 48.25 5.164 1 86.62 351 ASP A O 1
ATOM 2875 N N . LEU A 1 352 ? -3.137 46.125 4.84 1 88.44 352 LEU A N 1
ATOM 2876 C CA . LEU A 1 352 ? -3.307 46.25 3.396 1 88.44 352 LEU A CA 1
ATOM 2877 C C . LEU A 1 352 ? -4.773 46.469 3.035 1 88.44 352 LEU A C 1
ATOM 2879 O O . LEU A 1 352 ? -5.09 47.156 2.076 1 88.44 352 LEU A O 1
ATOM 2883 N N . ILE A 1 353 ? -5.617 45.844 3.793 1 90.56 353 ILE A N 1
ATOM 2884 C CA . ILE A 1 353 ? -7.051 45.969 3.557 1 90.56 353 ILE A CA 1
ATOM 2885 C C . ILE A 1 353 ? -7.492 47.406 3.811 1 90.56 353 ILE A C 1
ATOM 2887 O O . ILE A 1 353 ? -8.281 47.969 3.045 1 90.56 353 ILE A O 1
ATOM 2891 N N . GLU A 1 354 ? -7 48.031 4.828 1 90.12 354 GLU A N 1
ATOM 2892 C CA . GLU A 1 354 ? -7.379 49.375 5.211 1 90.12 354 GLU A CA 1
ATOM 2893 C C . GLU A 1 354 ? -6.734 50.406 4.293 1 90.12 354 GLU A C 1
ATOM 2895 O O . GLU A 1 354 ? -7.383 51.406 3.898 1 90.12 354 GLU A O 1
ATOM 2900 N N . GLU A 1 355 ? -5.496 50.219 4.016 1 91.88 355 GLU A N 1
ATOM 2901 C CA . GLU A 1 355 ? -4.73 51.188 3.232 1 91.88 355 GLU A CA 1
ATOM 2902 C C . GLU A 1 355 ? -5.176 51.188 1.772 1 91.88 355 GLU A C 1
ATOM 2904 O O . GLU A 1 355 ? -5.113 52.219 1.101 1 91.88 355 GLU A O 1
ATOM 2909 N N . HIS A 1 356 ? -5.59 50.031 1.296 1 92.75 356 HIS A N 1
ATOM 2910 C CA . HIS A 1 356 ? -6 49.906 -0.098 1 92.75 356 HIS A CA 1
ATOM 2911 C C . HIS A 1 356 ? -7.391 49.312 -0.211 1 92.75 356 HIS A C 1
ATOM 2913 O O . HIS A 1 356 ? -7.535 48.156 -0.612 1 92.75 356 HIS A O 1
ATOM 2919 N N . PRO A 1 357 ? -8.398 50.031 -0.083 1 92.31 357 PRO A N 1
ATOM 2920 C CA . PRO A 1 357 ? -9.766 49.5 -0.045 1 92.31 357 PRO A CA 1
ATOM 2921 C C . PRO A 1 357 ? -10.211 48.906 -1.376 1 92.31 357 PRO A C 1
ATOM 2923 O O . PRO A 1 357 ? -11.164 48.125 -1.42 1 92.31 357 PRO A O 1
ATOM 2926 N N . GLU A 1 358 ? -9.531 49.281 -2.459 1 92.56 358 GLU A N 1
ATOM 2927 C CA . GLU A 1 358 ? -9.867 48.688 -3.762 1 92.56 358 GLU A CA 1
ATOM 2928 C C . GLU A 1 358 ? -8.82 47.688 -4.207 1 92.56 358 GLU A C 1
ATOM 2930 O O . GLU A 1 358 ? -8.852 47.219 -5.344 1 92.56 358 GLU A O 1
ATOM 2935 N N . GLY A 1 359 ? -7.961 47.406 -3.309 1 92.94 359 GLY A N 1
ATOM 2936 C CA . GLY A 1 359 ? -6.91 46.469 -3.617 1 92.94 359 GLY A CA 1
ATOM 2937 C C . GLY A 1 359 ? -7.379 45 -3.557 1 92.94 359 GLY A C 1
ATOM 2938 O O . GLY A 1 359 ? -8.508 44.75 -3.15 1 92.94 359 GLY A O 1
ATOM 2939 N N . PRO A 1 360 ? -6.559 44.094 -3.988 1 94.44 360 PRO A N 1
ATOM 2940 C CA . PRO A 1 360 ? -6.934 42.688 -4.023 1 94.44 360 PRO A CA 1
ATOM 2941 C C . PRO A 1 360 ? -7.289 42.125 -2.645 1 94.44 360 PRO A C 1
ATOM 2943 O O . PRO A 1 360 ? -8.234 41.344 -2.514 1 94.44 360 PRO A O 1
ATOM 2946 N N . GLN A 1 361 ? -6.535 42.5 -1.573 1 93.75 361 GLN A N 1
ATOM 2947 C CA . GLN A 1 361 ? -6.812 42.031 -0.224 1 93.75 361 GLN A CA 1
ATOM 2948 C C . GLN A 1 361 ? -8.195 42.469 0.244 1 93.75 361 GLN A C 1
ATOM 2950 O O . GLN A 1 361 ? -8.938 41.688 0.829 1 93.75 361 GLN A O 1
ATOM 2955 N N . ALA A 1 362 ? -8.508 43.688 -0.025 1 94.31 362 ALA A N 1
ATOM 2956 C CA . ALA A 1 362 ? -9.797 44.219 0.395 1 94.31 362 ALA A CA 1
ATOM 2957 C C . ALA A 1 362 ? -10.945 43.531 -0.345 1 94.31 362 ALA A C 1
ATOM 2959 O O . ALA A 1 362 ? -11.961 43.188 0.258 1 94.31 362 ALA A O 1
ATOM 2960 N N . ILE A 1 363 ? -10.781 43.375 -1.602 1 95.5 363 ILE A N 1
ATOM 2961 C CA . ILE A 1 363 ? -11.82 42.75 -2.416 1 95.5 363 ILE A CA 1
ATOM 2962 C C . ILE A 1 363 ? -12.07 41.312 -1.943 1 95.5 363 ILE A 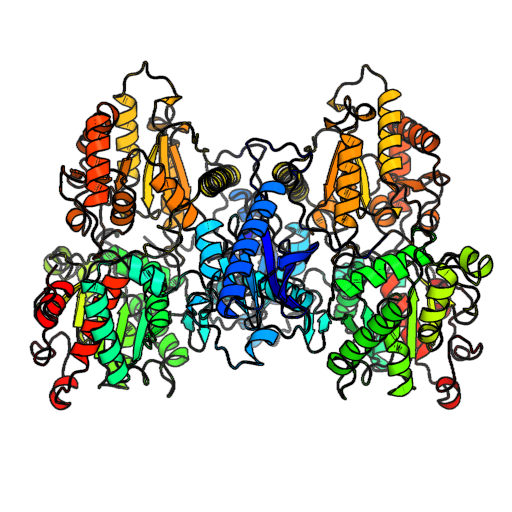C 1
ATOM 2964 O O . ILE A 1 363 ? -13.219 40.906 -1.746 1 95.5 363 ILE A O 1
ATOM 2968 N N . THR A 1 364 ? -11 40.594 -1.803 1 96.19 364 THR A N 1
ATOM 2969 C CA . THR A 1 364 ? -11.109 39.219 -1.36 1 96.19 364 THR A CA 1
ATOM 2970 C C . THR A 1 364 ? -11.703 39.156 0.041 1 96.19 364 THR A C 1
ATOM 2972 O O . THR A 1 364 ? -12.617 38.344 0.291 1 96.19 364 THR A O 1
ATOM 2975 N N . TRP A 1 365 ? -11.266 39.938 0.958 1 95.44 365 TRP A N 1
ATOM 2976 C CA . TRP A 1 365 ? -11.766 39.938 2.328 1 95.44 365 TRP A CA 1
ATOM 2977 C C . TRP A 1 365 ? -13.25 40.281 2.371 1 95.44 365 TRP A C 1
ATOM 2979 O O . TRP A 1 365 ? -14.023 39.656 3.084 1 95.44 365 TRP A O 1
ATOM 2989 N N . ASN A 1 366 ? -13.609 41.312 1.626 1 95.44 366 ASN A N 1
ATOM 2990 C CA . ASN A 1 366 ? -15.008 41.719 1.623 1 95.44 366 ASN A CA 1
ATOM 2991 C C . ASN A 1 366 ? -15.93 40.625 1.141 1 95.44 366 ASN A C 1
ATOM 2993 O O . ASN A 1 366 ? -17.031 40.438 1.673 1 95.44 366 ASN A O 1
ATOM 2997 N N . PHE A 1 367 ? -15.484 40.031 0.208 1 96.62 367 PHE A N 1
ATOM 2998 C CA . PHE A 1 367 ? -16.25 38.906 -0.292 1 96.62 367 PHE A CA 1
ATOM 2999 C C . PHE A 1 367 ? -16.391 37.844 0.788 1 96.62 367 PHE A C 1
ATOM 3001 O O . PHE A 1 367 ? -17.516 37.375 1.068 1 96.62 367 PHE A O 1
ATOM 3008 N N . LEU A 1 368 ? -15.297 37.375 1.359 1 97.25 368 LEU A N 1
ATOM 3009 C CA . LEU A 1 368 ? -15.305 36.344 2.379 1 97.25 368 LEU A CA 1
ATOM 3010 C C . LEU A 1 368 ? -16.047 36.812 3.623 1 97.25 368 LEU A C 1
ATOM 3012 O O . LEU A 1 368 ? -16.75 36.031 4.266 1 97.25 368 LEU A O 1
ATOM 3016 N N . TRP A 1 369 ? -15.898 38.094 3.928 1 95.81 369 TRP A N 1
ATOM 3017 C CA . TRP A 1 369 ? -16.547 38.688 5.094 1 95.81 369 TRP A CA 1
ATOM 3018 C C . TRP A 1 369 ? -18.062 38.625 4.961 1 95.81 369 TRP A C 1
ATOM 3020 O O . TRP A 1 369 ? -18.781 38.469 5.961 1 95.81 369 TRP A O 1
ATOM 3030 N N . SER A 1 370 ? -18.516 38.656 3.736 1 96.19 370 SER A N 1
ATOM 3031 C CA . SER A 1 370 ? -19.969 38.594 3.51 1 96.19 370 SER A CA 1
ATOM 3032 C C . SER A 1 370 ? -20.531 37.281 4.023 1 96.19 370 SER A C 1
ATOM 3034 O O . SER A 1 370 ? -21.734 37.188 4.312 1 96.19 370 SER A O 1
ATOM 3036 N N . PHE A 1 371 ? -19.734 36.25 4.16 1 97.12 371 PHE A N 1
ATOM 3037 C CA . PHE A 1 371 ? -20.125 34.969 4.734 1 97.12 371 PHE A CA 1
ATOM 3038 C C . PHE A 1 371 ? -19.781 34.906 6.215 1 97.12 371 PHE A C 1
ATOM 3040 O O . PHE A 1 371 ? -20.625 34.594 7.043 1 97.12 371 PHE A O 1
ATOM 3047 N N . ILE A 1 372 ? -18.562 35.281 6.59 1 96.75 372 ILE A N 1
ATOM 3048 C CA . ILE A 1 372 ? -17.953 35.094 7.906 1 96.75 372 ILE A CA 1
ATOM 3049 C C . ILE A 1 372 ? -18.703 35.938 8.938 1 96.75 372 ILE A C 1
ATOM 3051 O O . ILE A 1 372 ? -18.875 35.531 10.086 1 96.75 372 ILE A O 1
ATOM 3055 N N . GLN A 1 373 ? -19.234 37.031 8.523 1 94.69 373 GLN A N 1
ATOM 3056 C CA . GLN A 1 373 ? -19.859 37.969 9.445 1 94.69 373 GLN A CA 1
ATOM 3057 C C . GLN A 1 373 ? -21.062 37.344 10.133 1 94.69 373 GLN A C 1
ATOM 3059 O O . GLN A 1 373 ? -21.5 37.812 11.188 1 94.69 373 GLN A O 1
ATOM 3064 N N . HIS A 1 374 ? -21.594 36.281 9.586 1 94.06 374 HIS A N 1
ATOM 3065 C CA . HIS A 1 374 ? -22.781 35.625 10.141 1 94.06 374 HIS A CA 1
ATOM 3066 C C . HIS A 1 374 ? -22.406 34.688 11.266 1 94.06 374 HIS A C 1
ATOM 3068 O O . HIS A 1 374 ? -23.281 34.094 11.914 1 94.06 374 HIS A O 1
ATOM 3074 N N . ALA A 1 375 ? -21.172 34.5 11.633 1 95.25 375 ALA A N 1
ATOM 3075 C CA . ALA A 1 375 ? -20.734 33.656 12.75 1 95.25 375 ALA A CA 1
ATOM 3076 C C . ALA A 1 375 ? -20.953 34.375 14.086 1 95.25 375 ALA A C 1
ATOM 3078 O O . ALA A 1 375 ? -21.281 35.562 14.117 1 95.25 375 ALA A O 1
ATOM 3079 N N . ASP A 1 376 ? -20.812 33.594 15.18 1 92.94 376 ASP A N 1
ATOM 3080 C CA . ASP A 1 376 ? -21.031 34.125 16.516 1 92.94 376 ASP A CA 1
ATOM 3081 C C . ASP A 1 376 ? -19.703 34.531 17.156 1 92.94 376 ASP A C 1
ATOM 3083 O O . ASP A 1 376 ? -19.672 35.406 18.016 1 92.94 376 ASP A O 1
ATOM 3087 N N . LEU A 1 377 ? -18.688 33.875 16.812 1 95.19 377 LEU A N 1
ATOM 3088 C CA . LEU A 1 377 ? -17.391 34.062 17.453 1 95.19 377 LEU A CA 1
ATOM 3089 C C . LEU A 1 377 ? -16.25 33.938 16.438 1 95.19 377 LEU A C 1
ATOM 3091 O O . LEU A 1 377 ? -16.281 33.031 15.578 1 95.19 377 LEU A O 1
ATOM 3095 N N . PHE A 1 378 ? -15.305 34.875 16.484 1 95.62 378 PHE A N 1
ATOM 3096 C CA . PHE A 1 378 ? -14.094 34.844 15.664 1 95.62 378 PHE A CA 1
ATOM 3097 C C . PHE A 1 378 ? -12.891 34.438 16.484 1 95.62 378 PHE A C 1
ATOM 3099 O O . PHE A 1 378 ? -12.562 35.062 17.5 1 95.62 378 PHE A O 1
ATOM 3106 N N . VAL A 1 379 ? -12.266 33.375 16.094 1 96.25 379 VAL A N 1
ATOM 3107 C CA . VAL A 1 379 ? -11.086 32.875 16.797 1 96.25 379 VAL A CA 1
ATOM 3108 C C . VAL A 1 379 ? -9.844 33.125 15.945 1 96.25 379 VAL A C 1
ATOM 3110 O O . VAL A 1 379 ? -9.781 32.719 14.781 1 96.25 379 VAL A O 1
ATOM 3113 N N . ALA A 1 380 ? -8.883 33.781 16.469 1 93.75 380 ALA A N 1
ATOM 3114 C CA . ALA A 1 380 ? -7.633 34.062 15.766 1 93.75 380 ALA A CA 1
ATOM 3115 C C . ALA A 1 380 ? -6.426 33.656 16.594 1 93.75 380 ALA A C 1
ATOM 3117 O O . ALA A 1 380 ? -6.562 33.312 17.781 1 93.75 380 ALA A O 1
ATOM 3118 N N . HIS A 1 381 ? -5.301 33.594 15.938 1 89.88 381 HIS A N 1
ATOM 3119 C CA . HIS A 1 381 ? -4.059 33.469 16.703 1 89.88 381 HIS A CA 1
ATOM 3120 C C . HIS A 1 381 ? -3.828 34.719 17.562 1 89.88 381 HIS A C 1
ATOM 3122 O O . HIS A 1 381 ? -4.34 35.781 17.266 1 89.88 381 HIS A O 1
ATOM 3128 N N . PRO A 1 382 ? -3.131 34.594 18.609 1 86.56 382 PRO A N 1
ATOM 3129 C CA . PRO A 1 382 ? -2.93 35.719 19.516 1 86.56 382 PRO A CA 1
ATOM 3130 C C . PRO A 1 382 ? -1.944 36.75 18.969 1 86.56 382 PRO A C 1
ATOM 3132 O O . PRO A 1 382 ? -0.929 37.031 19.609 1 86.56 382 PRO A O 1
ATOM 3135 N N . ILE A 1 383 ? -2.32 37.281 17.844 1 82.38 383 ILE A N 1
ATOM 3136 C CA . ILE A 1 383 ? -1.523 38.312 17.172 1 82.38 383 ILE A CA 1
ATOM 3137 C C . ILE A 1 383 ? -2.422 39.469 16.75 1 82.38 383 ILE A C 1
ATOM 3139 O O . ILE A 1 383 ? -3.422 39.281 16.062 1 82.38 383 ILE A O 1
ATOM 3143 N N . LYS A 1 384 ? -2.154 40.562 17.141 1 71.81 384 LYS A N 1
ATOM 3144 C CA . LYS A 1 384 ? -3.004 41.75 17 1 71.81 384 LYS A CA 1
ATOM 3145 C C . LYS A 1 384 ? -3.316 42.031 15.539 1 71.81 384 LYS A C 1
ATOM 3147 O O . LYS A 1 384 ? -4.461 42.312 15.188 1 71.81 384 LYS A O 1
ATOM 3152 N N . ASN A 1 385 ? -2.387 41.938 14.664 1 75.62 385 ASN A N 1
ATOM 3153 C CA . ASN A 1 385 ? -2.584 42.375 13.289 1 75.62 385 ASN A CA 1
ATOM 3154 C C . ASN A 1 385 ? -3.191 41.281 12.422 1 75.62 385 ASN A C 1
ATOM 3156 O O . ASN A 1 385 ? -3.416 41.5 11.227 1 75.62 385 ASN A O 1
ATOM 3160 N N . PHE A 1 386 ? -3.666 40.25 13.047 1 84.44 386 PHE A N 1
ATOM 3161 C CA . PHE A 1 386 ? -4.207 39.125 12.273 1 84.44 386 PHE A CA 1
ATOM 3162 C C . PHE A 1 386 ? -5.711 39.281 12.086 1 84.44 386 PHE A C 1
ATOM 3164 O O . PHE A 1 386 ? -6.312 38.594 11.25 1 84.44 386 PHE A O 1
ATOM 3171 N N . VAL A 1 387 ? -6.344 40.188 12.844 1 87.62 387 VAL A N 1
ATOM 3172 C CA . VAL A 1 387 ? -7.797 40.344 12.82 1 87.62 387 VAL A CA 1
ATOM 3173 C C . VAL A 1 387 ? -8.172 41.625 12.094 1 87.62 387 VAL A C 1
ATOM 3175 O O . VAL A 1 387 ? -7.812 42.719 12.531 1 87.62 387 VAL A O 1
ATOM 3178 N N . PRO A 1 388 ? -8.828 41.469 11.047 1 87.94 388 PRO A N 1
ATOM 3179 C CA . PRO A 1 388 ? -9.25 42.656 10.336 1 87.94 388 PRO A CA 1
ATOM 3180 C C . PRO A 1 388 ? -10.117 43.594 11.195 1 87.94 388 PRO A C 1
ATOM 3182 O O . PRO A 1 388 ? -10.875 43.094 12.039 1 87.94 388 PRO A O 1
ATOM 3185 N N . HIS A 1 389 ? -10.141 44.844 10.906 1 85.88 389 HIS A N 1
ATOM 3186 C CA . HIS A 1 389 ? -10.82 45.844 11.695 1 85.88 389 HIS A CA 1
ATOM 3187 C C . HIS A 1 389 ? -12.328 45.656 11.664 1 85.88 389 HIS A C 1
ATOM 3189 O O . HIS A 1 389 ? -13.031 46.062 12.594 1 85.88 389 HIS A O 1
ATOM 3195 N N . ALA A 1 390 ? -12.742 45.094 10.625 1 86.06 390 ALA A N 1
ATOM 3196 C CA . ALA A 1 390 ? -14.18 44.844 10.484 1 86.06 390 ALA A CA 1
ATOM 3197 C C . ALA A 1 390 ? -14.711 43.938 11.594 1 86.06 390 ALA A C 1
ATOM 3199 O O . ALA A 1 390 ? -15.906 43.969 11.898 1 86.06 390 ALA A O 1
ATOM 3200 N N . VAL A 1 391 ? -13.867 43.156 12.18 1 90.38 391 VAL A N 1
ATOM 3201 C CA . VAL A 1 391 ? -14.266 42.25 13.25 1 90.38 391 VAL A CA 1
ATOM 3202 C C . VAL A 1 391 ? -14.172 42.969 14.594 1 90.38 391 VAL A C 1
ATOM 3204 O O . VAL A 1 391 ? -13.086 43.375 15.008 1 90.38 391 VAL A O 1
ATOM 3207 N N . GLN A 1 392 ? -15.234 43.031 15.297 1 88.5 392 GLN A N 1
ATOM 3208 C CA . GLN A 1 392 ? -15.25 43.719 16.594 1 88.5 392 GLN A CA 1
ATOM 3209 C C . GLN A 1 392 ? -14.508 42.906 17.641 1 88.5 392 GLN A C 1
ATOM 3211 O O . GLN A 1 392 ? -14.727 41.719 17.781 1 88.5 392 GLN A O 1
ATOM 3216 N N . SER A 1 393 ? -13.719 43.594 18.359 1 88.81 393 SER A N 1
ATOM 3217 C CA . SER A 1 393 ? -12.898 42.938 19.375 1 88.81 393 SER A CA 1
ATOM 3218 C C . SER A 1 393 ? -13.766 42.188 20.391 1 88.81 393 SER A C 1
ATOM 3220 O O . SER A 1 393 ? -13.344 41.188 20.938 1 88.81 393 SER A O 1
ATOM 3222 N N . ARG A 1 394 ? -14.938 42.656 20.562 1 91.5 394 ARG A N 1
ATOM 3223 C CA . ARG A 1 394 ? -15.859 42.031 21.516 1 91.5 394 ARG A CA 1
ATOM 3224 C C . ARG A 1 394 ? -16.172 40.594 21.109 1 91.5 394 ARG A C 1
ATOM 3226 O O . ARG A 1 394 ? -16.453 39.75 21.969 1 91.5 394 ARG A O 1
ATOM 3233 N N . ASN A 1 395 ? -16.062 40.312 19.891 1 93.31 395 ASN A N 1
ATOM 3234 C CA . ASN A 1 395 ? -16.469 39 19.375 1 93.31 395 ASN A CA 1
ATOM 3235 C C . ASN A 1 395 ? -15.258 38.188 18.953 1 93.31 395 ASN A C 1
ATOM 3237 O O . ASN A 1 395 ? -15.398 37.219 18.156 1 93.31 395 ASN A O 1
ATOM 3241 N N . VAL A 1 396 ? -14.039 38.562 19.469 1 93.94 396 VAL A N 1
ATOM 3242 C CA . VAL A 1 396 ? -12.805 37.875 19.078 1 93.94 396 VAL A CA 1
ATOM 3243 C C . VAL A 1 396 ? -12.164 37.219 20.297 1 93.94 396 VAL A C 1
ATOM 3245 O O . VAL A 1 396 ? -12.125 37.812 21.375 1 93.94 396 VAL A O 1
ATOM 3248 N N . VAL A 1 397 ? -11.797 35.969 20.172 1 95.31 397 VAL A N 1
ATOM 3249 C CA . VAL A 1 397 ? -10.938 35.312 21.156 1 95.31 397 VAL A CA 1
ATOM 3250 C C . VAL A 1 397 ? -9.672 34.812 20.469 1 95.31 397 VAL A C 1
ATOM 3252 O O . VAL A 1 397 ? -9.625 34.688 19.234 1 95.31 397 VAL A O 1
ATOM 3255 N N . LEU A 1 398 ? -8.664 34.594 21.312 1 94.5 398 LEU A N 1
ATOM 3256 C CA . LEU A 1 398 ? -7.363 34.219 20.781 1 94.5 398 LEU A CA 1
ATOM 3257 C C . LEU A 1 398 ? -7.02 32.781 21.219 1 94.5 398 LEU A C 1
ATOM 3259 O O . LEU A 1 398 ? -7.219 32.438 22.375 1 94.5 398 LEU A O 1
ATOM 3263 N N . LEU A 1 399 ? -6.543 31.984 20.328 1 95.12 399 LEU A N 1
ATOM 3264 C CA . LEU A 1 399 ? -6.195 30.594 20.562 1 95.12 399 LEU A CA 1
ATOM 3265 C C . LEU A 1 399 ? -4.988 30.172 19.734 1 95.12 399 LEU A C 1
ATOM 3267 O O . LEU A 1 399 ? -5.039 30.219 18.5 1 95.12 399 LEU A O 1
ATOM 3271 N N . PRO A 1 400 ? -3.902 29.781 20.359 1 93.19 400 PRO A N 1
ATOM 3272 C CA . PRO A 1 400 ? -2.746 29.328 19.594 1 93.19 400 PRO A CA 1
ATOM 3273 C C . PRO A 1 400 ? -2.965 27.953 18.969 1 93.19 400 PRO A C 1
ATOM 3275 O O . PRO A 1 400 ? -3.895 27.234 19.344 1 93.19 400 PRO A O 1
ATOM 3278 N N . ALA A 1 401 ? -2.105 27.656 17.938 1 94.06 401 ALA A N 1
ATOM 3279 C CA . ALA A 1 401 ? -2.092 26.297 17.406 1 94.06 401 ALA A CA 1
ATOM 3280 C C . ALA A 1 401 ? -1.506 25.312 18.406 1 94.06 401 ALA A C 1
ATOM 3282 O O . ALA A 1 401 ? -0.966 25.719 19.438 1 94.06 401 ALA A O 1
ATOM 3283 N N . ALA A 1 402 ? -1.692 24.078 18.156 1 95.62 402 ALA A N 1
ATOM 3284 C CA . ALA A 1 402 ? -1.2 23.047 19.062 1 95.62 402 ALA A CA 1
ATOM 3285 C C . ALA A 1 402 ? -0.655 21.844 18.281 1 95.62 402 ALA A C 1
ATOM 3287 O O . ALA A 1 402 ? -0.996 21.656 17.125 1 95.62 402 ALA A O 1
ATOM 3288 N N . THR A 1 403 ? 0.238 21.125 18.812 1 96.31 403 THR A N 1
ATOM 3289 C CA . THR A 1 403 ? 0.715 19.828 18.344 1 96.31 403 THR A CA 1
ATOM 3290 C C . THR A 1 403 ? 0.461 18.75 19.391 1 96.31 403 THR A C 1
ATOM 3292 O O . THR A 1 403 ? -0.014 19.031 20.5 1 96.31 403 THR A O 1
ATOM 3295 N N . ASP A 1 404 ? 0.575 17.516 18.984 1 97.5 404 ASP A N 1
ATOM 3296 C CA . ASP A 1 404 ? 0.273 16.422 19.906 1 97.5 404 ASP A CA 1
ATOM 3297 C C . ASP A 1 404 ? 1.554 15.797 20.453 1 97.5 404 ASP A C 1
ATOM 3299 O O . ASP A 1 404 ? 2.439 15.414 19.672 1 97.5 404 ASP A O 1
ATOM 3303 N N . PRO A 1 405 ? 1.631 15.703 21.734 1 96.38 405 PRO A N 1
ATOM 3304 C CA . PRO A 1 405 ? 2.873 15.195 22.328 1 96.38 405 PRO A CA 1
ATOM 3305 C C . PRO A 1 405 ? 3.049 13.695 22.125 1 96.38 405 PRO A C 1
ATOM 3307 O O . PRO A 1 405 ? 4.141 13.164 22.344 1 96.38 405 PRO A O 1
ATOM 3310 N N . LEU A 1 406 ? 1.991 13 21.75 1 95.88 406 LEU A N 1
ATOM 3311 C CA . LEU A 1 406 ? 2.039 11.539 21.781 1 95.88 406 LEU A CA 1
ATOM 3312 C C . LEU A 1 406 ? 1.995 10.961 20.359 1 95.88 406 LEU A C 1
ATOM 3314 O O . LEU A 1 406 ? 2.107 9.75 20.188 1 95.88 406 LEU A O 1
ATOM 3318 N N . ASP A 1 407 ? 1.87 11.773 19.359 1 95.25 407 ASP A N 1
ATOM 3319 C CA . ASP A 1 407 ? 1.796 11.273 17.984 1 95.25 407 ASP A CA 1
ATOM 3320 C C . ASP A 1 407 ? 3.189 11.125 17.375 1 95.25 407 ASP A C 1
ATOM 3322 O O . ASP A 1 407 ? 4.191 11.195 18.094 1 95.25 407 ASP A O 1
ATOM 3326 N N . GLY A 1 408 ? 3.25 10.852 16.109 1 95.06 408 GLY A N 1
ATOM 3327 C CA . GLY A 1 408 ? 4.504 10.531 15.445 1 95.06 408 GLY A CA 1
ATOM 3328 C C . GLY A 1 408 ? 5.441 11.727 15.344 1 95.06 408 GLY A C 1
ATOM 3329 O O . GLY A 1 408 ? 6.648 11.555 15.164 1 95.06 408 GLY A O 1
ATOM 3330 N N . LEU A 1 409 ? 4.918 12.938 15.5 1 96.06 409 LEU A N 1
ATOM 3331 C CA . LEU A 1 409 ? 5.715 14.148 15.367 1 96.06 409 LEU A CA 1
ATOM 3332 C C . LEU A 1 409 ? 6.547 14.391 16.625 1 96.06 409 LEU A C 1
ATOM 3334 O O . LEU A 1 409 ? 7.613 15.008 16.562 1 96.06 409 LEU A O 1
ATOM 3338 N N . ASN A 1 410 ? 6.016 13.82 17.781 1 96.69 410 ASN A N 1
ATOM 3339 C CA . ASN A 1 410 ? 6.648 14.289 19 1 96.69 410 ASN A CA 1
ATOM 3340 C C . ASN A 1 410 ? 6.984 13.133 19.938 1 96.69 410 ASN A C 1
ATOM 3342 O O . ASN A 1 410 ? 7.773 13.297 20.875 1 96.69 410 ASN A O 1
ATOM 3346 N N . LYS A 1 411 ? 6.434 11.977 19.766 1 95.81 411 LYS A N 1
ATOM 3347 C CA . LYS A 1 411 ? 6.73 10.875 20.672 1 95.81 411 LYS A CA 1
ATOM 3348 C C . LYS A 1 411 ? 8.219 10.547 20.672 1 95.81 411 LYS A C 1
ATOM 3350 O O . LYS A 1 411 ? 8.938 10.883 19.719 1 95.81 411 LYS A O 1
ATOM 3355 N N . SER A 1 412 ? 8.609 9.961 21.75 1 94.56 412 SER A N 1
ATOM 3356 C CA . SER A 1 412 ? 10 9.516 21.797 1 94.56 412 SER A CA 1
ATOM 3357 C C . SER A 1 412 ? 10.266 8.422 20.781 1 94.56 412 SER A C 1
ATOM 3359 O O . SER A 1 412 ? 9.375 7.629 20.453 1 94.56 412 SER A O 1
ATOM 3361 N N . LEU A 1 413 ? 11.438 8.43 20.25 1 95 413 LEU A N 1
ATOM 3362 C CA . LEU A 1 413 ? 11.898 7.387 19.328 1 95 413 LEU A CA 1
ATOM 3363 C C . LEU A 1 413 ? 13.078 6.629 19.922 1 95 413 LEU A C 1
ATOM 3365 O O . LEU A 1 413 ? 13.984 7.234 20.5 1 95 413 LEU A O 1
ATOM 3369 N N . THR A 1 414 ? 13.07 5.305 19.812 1 92.75 414 THR A N 1
ATOM 3370 C CA . THR A 1 414 ? 14.211 4.504 20.234 1 92.75 414 THR A CA 1
ATOM 3371 C C . THR A 1 414 ? 15.383 4.695 19.281 1 92.75 414 THR A C 1
ATOM 3373 O O . THR A 1 414 ? 15.211 5.211 18.172 1 92.75 414 THR A O 1
ATOM 3376 N N . ASP A 1 415 ? 16.562 4.258 19.703 1 92.94 415 ASP A N 1
ATOM 3377 C CA . ASP A 1 415 ? 17.734 4.344 18.844 1 92.94 415 ASP A CA 1
ATOM 3378 C C . ASP A 1 415 ? 17.531 3.549 17.562 1 92.94 415 ASP A C 1
ATOM 3380 O O . ASP A 1 415 ? 17.969 3.975 16.484 1 92.94 415 ASP A O 1
ATOM 3384 N N . TRP A 1 416 ? 16.906 2.443 17.719 1 90.81 416 TRP A N 1
ATOM 3385 C CA . TRP A 1 416 ? 16.641 1.614 16.547 1 90.81 416 TRP A CA 1
ATOM 3386 C C . TRP A 1 416 ? 15.75 2.344 15.555 1 90.81 416 TRP A C 1
ATOM 3388 O O . TRP A 1 416 ? 16 2.324 14.352 1 90.81 416 TRP A O 1
ATOM 3398 N N . CYS A 1 417 ? 14.727 3.004 16.094 1 93.19 417 CYS A N 1
ATOM 3399 C CA . CYS A 1 417 ? 13.797 3.729 15.234 1 93.19 417 CYS A CA 1
ATOM 3400 C C . CYS A 1 417 ? 14.477 4.914 14.562 1 93.19 417 CYS A C 1
ATOM 3402 O O . CYS A 1 417 ? 14.219 5.211 13.398 1 93.19 417 CYS A O 1
ATOM 3404 N N . ILE A 1 418 ? 15.336 5.59 15.289 1 95.06 418 ILE A N 1
ATOM 3405 C CA . ILE A 1 418 ? 16.062 6.723 14.734 1 95.06 418 ILE A CA 1
ATOM 3406 C C . ILE A 1 418 ? 16.922 6.258 13.555 1 95.06 418 ILE A C 1
ATOM 3408 O O . ILE A 1 418 ? 16.891 6.867 12.484 1 95.06 418 ILE A O 1
ATOM 3412 N N . LYS A 1 419 ? 17.641 5.172 13.719 1 93.31 419 LYS A N 1
ATOM 3413 C CA . LYS A 1 419 ? 18.484 4.637 12.648 1 93.31 419 LYS A CA 1
ATOM 3414 C C . LYS A 1 419 ? 17.641 4.195 11.453 1 93.31 419 LYS A C 1
ATOM 3416 O O . LYS A 1 419 ? 18.031 4.383 10.305 1 93.31 419 LYS A O 1
ATOM 3421 N N . TYR A 1 420 ? 16.547 3.621 11.734 1 93.44 420 TYR A N 1
ATOM 3422 C CA . TYR A 1 420 ? 15.633 3.205 10.68 1 93.44 420 TYR A CA 1
ATOM 3423 C C . TYR A 1 420 ? 15.195 4.395 9.836 1 93.44 420 TYR A C 1
ATOM 3425 O O . TYR A 1 420 ? 15.305 4.363 8.602 1 93.44 420 TYR A O 1
ATOM 3433 N N . TYR A 1 421 ? 14.719 5.449 10.492 1 95.25 421 TYR A N 1
ATOM 3434 C CA . TYR A 1 421 ? 14.188 6.594 9.758 1 95.25 421 TYR A CA 1
ATOM 3435 C C . TYR A 1 421 ? 15.312 7.379 9.086 1 95.25 421 TYR A C 1
ATOM 3437 O O . TYR A 1 421 ? 15.094 8.016 8.055 1 95.25 421 TYR A O 1
ATOM 3445 N N . GLN A 1 422 ? 16.547 7.352 9.625 1 95.94 422 GLN A N 1
ATOM 3446 C CA . GLN A 1 422 ? 17.703 7.914 8.922 1 95.94 422 GLN A CA 1
ATOM 3447 C C . GLN A 1 422 ? 17.938 7.203 7.594 1 95.94 422 GLN A C 1
ATOM 3449 O O . GLN A 1 422 ? 18.188 7.852 6.574 1 95.94 422 GLN A O 1
ATOM 3454 N N . SER A 1 423 ? 17.844 5.871 7.668 1 93.56 423 SER A N 1
ATOM 3455 C CA . SER A 1 423 ? 18.016 5.078 6.453 1 93.56 423 SER A CA 1
ATOM 3456 C C . SER A 1 423 ? 16.906 5.352 5.453 1 93.56 423 SER A C 1
ATOM 3458 O O . SER A 1 423 ? 17.141 5.449 4.25 1 93.56 423 SER A O 1
ATOM 3460 N N . VAL A 1 424 ? 15.719 5.453 5.961 1 93.56 424 VAL A N 1
ATOM 3461 C CA . VAL A 1 424 ? 14.578 5.73 5.102 1 93.56 424 VAL A CA 1
ATOM 3462 C C . VAL A 1 424 ? 14.734 7.105 4.453 1 93.56 424 VAL A C 1
ATOM 3464 O O . VAL A 1 424 ? 14.477 7.266 3.26 1 93.56 424 VAL A O 1
ATOM 3467 N N . PHE A 1 425 ? 15.102 8.125 5.238 1 94.94 425 PHE A N 1
ATOM 3468 C CA . PHE A 1 425 ? 15.305 9.477 4.734 1 94.94 425 PHE A CA 1
ATOM 3469 C C . PHE A 1 425 ? 16.297 9.484 3.576 1 94.94 425 PHE A C 1
ATOM 3471 O O . PHE A 1 425 ? 16.016 10.055 2.518 1 94.94 425 PHE A O 1
ATOM 3478 N N . ASN A 1 426 ? 17.422 8.867 3.766 1 93.94 426 ASN A N 1
ATOM 3479 C CA . ASN A 1 426 ? 18.453 8.836 2.727 1 93.94 426 ASN A CA 1
ATOM 3480 C C . ASN A 1 426 ? 17.984 8.047 1.506 1 93.94 426 ASN A C 1
ATOM 3482 O O . ASN A 1 426 ? 18.328 8.391 0.372 1 93.94 426 ASN A O 1
ATOM 3486 N N . ARG A 1 427 ? 17.266 6.961 1.762 1 91.38 427 ARG A N 1
ATOM 3487 C CA . ARG A 1 427 ? 16.688 6.219 0.642 1 91.38 427 ARG A CA 1
ATOM 3488 C C . ARG A 1 427 ? 15.797 7.113 -0.205 1 91.38 427 ARG A C 1
ATOM 3490 O O . ARG A 1 427 ? 15.828 7.055 -1.436 1 91.38 427 ARG A O 1
ATOM 3497 N N . MET A 1 428 ? 15.016 7.891 0.407 1 90.69 428 MET A N 1
ATOM 3498 C CA . MET A 1 428 ? 14.148 8.82 -0.311 1 90.69 428 MET A CA 1
ATOM 3499 C C . MET A 1 428 ? 14.977 9.828 -1.106 1 90.69 428 MET A C 1
ATOM 3501 O O . MET A 1 428 ? 14.625 10.164 -2.238 1 90.69 428 MET A O 1
ATOM 3505 N N . CYS A 1 429 ? 16.016 10.289 -0.503 1 92.62 429 CYS A N 1
ATOM 3506 C CA . CYS A 1 429 ? 16.891 11.227 -1.2 1 92.62 429 CYS A CA 1
ATOM 3507 C C . CYS A 1 429 ? 17.484 10.578 -2.449 1 92.62 429 CYS A C 1
ATOM 3509 O O . CYS A 1 429 ? 17.438 11.164 -3.535 1 92.62 429 CYS A O 1
ATOM 3511 N N . VAL A 1 430 ? 17.953 9.336 -2.314 1 90 430 VAL A N 1
ATOM 3512 C CA . VAL A 1 430 ? 18.578 8.625 -3.42 1 90 430 VAL A CA 1
ATOM 3513 C C . VAL A 1 430 ? 17.578 8.398 -4.543 1 90 430 VAL A C 1
ATOM 3515 O O . VAL A 1 430 ? 17.859 8.68 -5.711 1 90 430 VAL A O 1
ATOM 3518 N N . ASP A 1 431 ? 16.453 7.934 -4.195 1 89.12 431 ASP A N 1
ATOM 3519 C CA . ASP A 1 431 ? 15.445 7.598 -5.195 1 89.12 431 ASP A CA 1
ATOM 3520 C C . ASP A 1 431 ? 14.898 8.859 -5.867 1 89.12 431 ASP A C 1
ATOM 3522 O O . ASP A 1 431 ? 14.32 8.781 -6.953 1 89.12 431 ASP A O 1
ATOM 3526 N N . SER A 1 432 ? 15.062 10.039 -5.203 1 88.44 432 SER A N 1
ATOM 3527 C CA . SER A 1 432 ? 14.602 11.305 -5.773 1 88.44 432 SER A CA 1
ATOM 3528 C C . SER A 1 432 ? 15.742 12.039 -6.473 1 88.44 432 SER A C 1
ATOM 3530 O O . SER A 1 432 ? 15.57 13.172 -6.926 1 88.44 432 SER A O 1
ATOM 3532 N N . GLY A 1 433 ? 16.938 11.438 -6.508 1 88.81 433 GLY A N 1
ATOM 3533 C CA . GLY A 1 433 ? 18.078 12.047 -7.152 1 88.81 433 GLY A CA 1
ATOM 3534 C C . GLY A 1 433 ? 18.641 13.227 -6.379 1 88.81 433 GLY A C 1
ATOM 3535 O O . GLY A 1 433 ? 19.078 14.211 -6.977 1 88.81 433 GLY A O 1
ATOM 3536 N N . LEU A 1 434 ? 18.547 13.188 -5.07 1 92.69 434 LEU A N 1
ATOM 3537 C CA . LEU A 1 434 ? 18.984 14.281 -4.199 1 92.69 434 LEU A CA 1
ATOM 3538 C C . LEU A 1 434 ? 20.172 13.859 -3.342 1 92.69 434 LEU A C 1
ATOM 3540 O O . LEU A 1 434 ? 20.547 12.688 -3.336 1 92.69 434 LEU A O 1
ATOM 3544 N N . ASN A 1 435 ? 20.766 14.828 -2.709 1 93.56 435 ASN A N 1
ATOM 3545 C CA . ASN A 1 435 ? 21.891 14.547 -1.819 1 93.56 435 ASN A CA 1
ATOM 3546 C C . ASN A 1 435 ? 21.453 13.766 -0.589 1 93.56 435 ASN A C 1
ATOM 3548 O O . ASN A 1 435 ? 20.359 13.984 -0.066 1 93.56 435 ASN A O 1
ATOM 3552 N N . GLU A 1 436 ? 22.312 12.891 -0.144 1 93.75 436 GLU A N 1
ATOM 3553 C CA . GLU A 1 436 ? 22.078 12.133 1.08 1 93.75 436 GLU A CA 1
ATOM 3554 C C . GLU A 1 436 ? 22.641 12.859 2.297 1 93.75 436 GLU A C 1
ATOM 3556 O O . GLU A 1 436 ? 23.578 13.641 2.176 1 93.75 436 GLU A O 1
ATOM 3561 N N . VAL A 1 437 ? 22.062 12.578 3.395 1 96.5 437 VAL A N 1
ATOM 3562 C CA . VAL A 1 437 ? 22.578 13.141 4.645 1 96.5 437 VAL A CA 1
ATOM 3563 C C . VAL A 1 437 ? 23.688 12.242 5.195 1 96.5 437 VAL A C 1
ATOM 3565 O O . VAL A 1 437 ? 23.562 11.016 5.176 1 96.5 437 VAL A O 1
ATOM 3568 N N . ASP A 1 438 ? 24.781 12.82 5.535 1 96.25 438 ASP A N 1
ATOM 3569 C CA . ASP A 1 438 ? 25.766 12.148 6.391 1 96.25 438 ASP A CA 1
ATOM 3570 C C . ASP A 1 438 ? 25.391 12.281 7.863 1 96.25 438 ASP A C 1
ATOM 3572 O O . ASP A 1 438 ? 25.734 13.273 8.508 1 96.25 438 ASP A O 1
ATOM 3576 N N . TRP A 1 439 ? 24.812 11.289 8.391 1 95.56 439 TRP A N 1
ATOM 3577 C CA . TRP A 1 439 ? 24.203 11.359 9.719 1 95.56 439 TRP A CA 1
ATOM 3578 C C . TRP A 1 439 ? 25.281 11.422 10.805 1 95.56 439 TRP A C 1
ATOM 3580 O O . TRP A 1 439 ? 24.984 11.625 11.977 1 95.56 439 TRP A O 1
ATOM 3590 N N . SER A 1 440 ? 26.516 11.266 10.445 1 94.38 440 SER A N 1
ATOM 3591 C CA . SER A 1 440 ? 27.625 11.391 11.398 1 94.38 440 SER A CA 1
ATOM 3592 C C . SER A 1 440 ? 28.016 12.852 11.586 1 94.38 440 SER A C 1
ATOM 3594 O O . SER A 1 440 ? 28.734 13.188 12.531 1 94.38 440 SER A O 1
ATOM 3596 N N . ARG A 1 441 ? 27.547 13.734 10.758 1 96.62 441 ARG A N 1
ATOM 3597 C CA . ARG A 1 441 ? 27.844 15.164 10.812 1 96.62 441 ARG A CA 1
ATOM 3598 C C . ARG A 1 441 ? 26.672 15.93 11.43 1 96.62 441 ARG A C 1
ATOM 3600 O O . ARG A 1 441 ? 25.516 15.531 11.281 1 96.62 441 ARG A O 1
ATOM 3607 N N . PRO A 1 442 ? 27.016 17.031 12.125 1 97.12 442 PRO A N 1
ATOM 3608 C CA . PRO A 1 442 ? 25.906 17.906 12.562 1 97.12 442 PRO A CA 1
ATOM 3609 C C . PRO A 1 442 ? 25.188 18.562 11.391 1 97.12 442 PRO A C 1
ATOM 3611 O O . PRO A 1 442 ? 25.703 18.578 10.266 1 97.12 442 PRO A O 1
ATOM 3614 N N . TYR A 1 443 ? 23.984 19.062 11.656 1 98.62 443 TYR A N 1
ATOM 3615 C CA . TYR A 1 443 ? 23.281 19.766 10.586 1 98.62 443 TYR A CA 1
ATOM 3616 C C . TYR A 1 443 ? 22.328 20.812 11.156 1 98.62 443 TYR A C 1
ATOM 3618 O O . TYR A 1 443 ? 21.875 20.688 12.297 1 98.62 443 TYR A O 1
ATOM 3626 N N . PHE A 1 444 ? 22.125 21.906 10.398 1 98.81 444 PHE A N 1
ATOM 3627 C CA . PHE A 1 444 ? 21.016 22.844 10.57 1 98.81 444 PHE A CA 1
ATOM 3628 C C . PHE A 1 444 ? 19.781 22.359 9.812 1 98.81 444 PHE A C 1
ATOM 3630 O O . PHE A 1 444 ? 19.891 21.656 8.805 1 98.81 444 PHE A O 1
ATOM 3637 N N . VAL A 1 445 ? 18.594 22.688 10.375 1 98.81 445 VAL A N 1
ATOM 3638 C CA . VAL A 1 445 ? 17.406 22.172 9.688 1 98.81 445 VAL A CA 1
ATOM 3639 C C . VAL A 1 445 ? 16.328 23.25 9.641 1 98.81 445 VAL A C 1
ATOM 3641 O O . VAL A 1 445 ? 16.203 24.047 10.57 1 98.81 445 VAL A O 1
ATOM 3644 N N . GLN A 1 446 ? 15.656 23.344 8.602 1 98.56 446 GLN A N 1
ATOM 3645 C CA . GLN A 1 446 ? 14.352 23.984 8.531 1 98.56 446 GLN A CA 1
ATOM 3646 C C . GLN A 1 446 ? 13.289 23.031 7.996 1 98.56 446 GLN A C 1
ATOM 3648 O O . GLN A 1 446 ? 13.398 22.562 6.863 1 98.56 446 GLN A O 1
ATOM 3653 N N . VAL A 1 447 ? 12.312 22.734 8.805 1 97.25 447 VAL A N 1
ATOM 3654 C CA . VAL A 1 447 ? 11.172 21.906 8.398 1 97.25 447 VAL A CA 1
ATOM 3655 C C . VAL A 1 447 ? 9.992 22.812 8.031 1 97.25 447 VAL A C 1
ATOM 3657 O O . VAL A 1 447 ? 9.5 23.562 8.867 1 97.25 447 VAL A O 1
ATOM 3660 N N . ALA A 1 448 ? 9.594 22.766 6.801 1 94.06 448 ALA A N 1
ATOM 3661 C CA . ALA A 1 448 ? 8.477 23.562 6.301 1 94.06 448 ALA A CA 1
ATOM 3662 C C . ALA A 1 448 ? 7.984 23.031 4.957 1 94.06 448 ALA A C 1
ATOM 3664 O O . ALA A 1 448 ? 8.695 22.297 4.273 1 94.06 448 ALA A O 1
ATOM 3665 N N . ARG A 1 449 ? 6.77 23.375 4.625 1 91 449 ARG A N 1
ATOM 3666 C CA . ARG A 1 449 ? 6.336 23.156 3.246 1 91 449 ARG A CA 1
ATOM 3667 C C . ARG A 1 449 ? 7.164 24 2.279 1 91 449 ARG A C 1
ATOM 3669 O O . ARG A 1 449 ? 7.676 25.062 2.648 1 91 449 ARG A O 1
ATOM 3676 N N . PHE A 1 450 ? 7.301 23.484 1.12 1 91.81 450 PHE A N 1
ATOM 3677 C CA . PHE A 1 450 ? 7.906 24.297 0.077 1 91.81 450 PHE A CA 1
ATOM 3678 C C . PHE A 1 450 ? 6.922 25.344 -0.439 1 91.81 450 PHE A C 1
ATOM 3680 O O . PHE A 1 450 ? 6.227 25.109 -1.43 1 91.81 450 PHE A O 1
ATOM 3687 N N . ASP A 1 451 ? 6.965 26.422 0.268 1 89.19 451 ASP A N 1
ATOM 3688 C CA . ASP A 1 451 ? 6.07 27.547 0.057 1 89.19 451 ASP A CA 1
ATOM 3689 C C . ASP A 1 451 ? 6.844 28.859 0.016 1 89.19 451 ASP A C 1
ATOM 3691 O O . ASP A 1 451 ? 7.82 29.047 0.749 1 89.19 451 ASP A O 1
ATOM 3695 N N . PRO A 1 452 ? 6.398 29.812 -0.794 1 86.5 452 PRO A N 1
ATOM 3696 C CA . PRO A 1 452 ? 7.133 31.078 -0.937 1 86.5 452 PRO A CA 1
ATOM 3697 C C . PRO A 1 452 ? 7.246 31.844 0.379 1 86.5 452 PRO A C 1
ATOM 3699 O O . PRO A 1 452 ? 8.188 32.625 0.568 1 86.5 452 PRO A O 1
ATOM 3702 N N . SER A 1 453 ? 6.371 31.641 1.293 1 88.44 453 SER A N 1
ATOM 3703 C CA . SER A 1 453 ? 6.328 32.406 2.537 1 88.44 453 SER A CA 1
ATOM 3704 C C . SER A 1 453 ? 7.344 31.859 3.543 1 88.44 453 SER A C 1
ATOM 3706 O O . SER A 1 453 ? 7.629 32.531 4.551 1 88.44 453 SER A O 1
ATOM 3708 N N . LYS A 1 454 ? 8.016 30.75 3.248 1 92.88 454 LYS A N 1
ATOM 3709 C CA . LYS A 1 454 ? 8.773 30.047 4.285 1 92.88 454 LYS A CA 1
ATOM 3710 C C . LYS A 1 454 ? 10.242 30.484 4.273 1 92.88 454 LYS A C 1
ATOM 3712 O O . LYS A 1 454 ? 11.031 30.031 5.105 1 92.88 454 LYS A O 1
ATOM 3717 N N . GLY A 1 455 ? 10.625 31.391 3.416 1 95.94 455 GLY A N 1
ATOM 3718 C CA . GLY A 1 455 ? 11.922 32.062 3.434 1 95.94 455 GLY A CA 1
ATOM 3719 C C . GLY A 1 455 ? 13.07 31.109 3.141 1 95.94 455 GLY A C 1
ATOM 3720 O O . GLY A 1 455 ? 14.172 31.281 3.668 1 95.94 455 GLY A O 1
ATOM 3721 N N . ILE A 1 456 ? 12.844 30.094 2.279 1 97.19 456 ILE A N 1
ATOM 3722 C CA . ILE A 1 456 ? 13.836 29.062 1.994 1 97.19 456 ILE A CA 1
ATOM 3723 C C . ILE A 1 456 ? 15.062 29.703 1.327 1 97.19 456 ILE A C 1
ATOM 3725 O O . ILE A 1 456 ? 16.203 29.344 1.641 1 97.19 456 ILE A O 1
ATOM 3729 N N . PRO A 1 457 ? 14.93 30.734 0.446 1 97.44 457 PRO A N 1
ATOM 3730 C CA . PRO A 1 457 ? 16.109 31.391 -0.118 1 97.44 457 PRO A CA 1
ATOM 3731 C C . PRO A 1 457 ? 17 32.031 0.95 1 97.44 457 PRO A C 1
ATOM 3733 O O . PRO A 1 457 ? 18.219 32 0.837 1 97.44 457 PRO A O 1
ATOM 3736 N N . ASP A 1 458 ? 16.328 32.594 1.997 1 98.44 458 ASP A N 1
ATOM 3737 C CA . ASP A 1 458 ? 17.094 33.219 3.088 1 98.44 458 ASP A CA 1
ATOM 3738 C C . ASP A 1 458 ? 17.859 32.125 3.873 1 98.44 458 ASP A C 1
ATOM 3740 O O . ASP A 1 458 ? 18.984 32.375 4.332 1 98.44 458 ASP A O 1
ATOM 3744 N N . VAL A 1 459 ? 17.25 30.969 4.031 1 98.75 459 VAL A N 1
ATOM 3745 C CA . VAL A 1 459 ? 17.906 29.844 4.707 1 98.75 459 VAL A CA 1
ATOM 3746 C C . VAL A 1 459 ? 19.172 29.453 3.943 1 98.75 459 VAL A C 1
ATOM 3748 O O . VAL A 1 459 ? 20.234 29.266 4.543 1 98.75 459 VAL A O 1
ATOM 3751 N N . LEU A 1 460 ? 19.047 29.312 2.641 1 98.5 460 LEU A N 1
ATOM 3752 C CA . LEU A 1 460 ? 20.172 28.938 1.78 1 98.5 460 LEU A CA 1
ATOM 3753 C C . LEU A 1 460 ? 21.281 29.984 1.851 1 98.5 460 LEU A C 1
ATOM 3755 O O . LEU A 1 460 ? 22.453 29.641 1.975 1 98.5 460 LEU A O 1
ATOM 3759 N N . GLU A 1 461 ? 20.906 31.25 1.819 1 98.31 461 GLU A N 1
ATOM 3760 C CA . GLU A 1 461 ? 21.891 32.344 1.851 1 98.31 461 GLU A CA 1
ATOM 3761 C C . GLU A 1 461 ? 22.594 32.375 3.197 1 98.31 461 GLU A C 1
ATOM 3763 O O . GLU A 1 461 ? 23.812 32.594 3.252 1 98.31 461 GLU A O 1
ATOM 3768 N N . ALA A 1 462 ? 21.828 32.25 4.246 1 98.69 462 ALA A N 1
ATOM 3769 C CA . ALA A 1 462 ? 22.438 32.219 5.574 1 98.69 462 ALA A CA 1
ATOM 3770 C C . ALA A 1 462 ? 23.469 31.109 5.691 1 98.69 462 ALA A C 1
ATOM 3772 O O . ALA A 1 462 ? 24.531 31.297 6.273 1 98.69 462 ALA A O 1
ATOM 3773 N N . TYR A 1 463 ? 23.156 29.922 5.168 1 98.62 463 TYR A N 1
ATOM 3774 C CA . TYR A 1 463 ? 24.078 28.781 5.207 1 98.62 463 TYR A CA 1
ATOM 3775 C C . TYR A 1 463 ? 25.312 29.047 4.367 1 98.62 463 TYR A C 1
ATOM 3777 O O . TYR A 1 463 ? 26.422 28.719 4.77 1 98.62 463 TYR A O 1
ATOM 3785 N N . ARG A 1 464 ? 25.078 29.609 3.174 1 98.12 464 ARG A N 1
ATOM 3786 C CA . ARG A 1 464 ? 26.203 29.953 2.316 1 98.12 464 ARG A CA 1
ATOM 3787 C C . ARG A 1 464 ? 27.172 30.891 3.035 1 98.12 464 ARG A C 1
ATOM 3789 O O . ARG A 1 464 ? 28.391 30.656 3.035 1 98.12 464 ARG A O 1
ATOM 3796 N N . LEU A 1 465 ? 26.641 31.953 3.627 1 98.06 465 LEU A N 1
ATOM 3797 C CA . LEU A 1 465 ? 27.453 32.906 4.352 1 98.06 465 LEU A CA 1
ATOM 3798 C C . LEU A 1 465 ? 28.156 32.25 5.539 1 98.06 465 LEU A C 1
ATOM 3800 O O . LEU A 1 465 ? 29.328 32.531 5.816 1 98.06 465 LEU A O 1
ATOM 3804 N N . PHE A 1 466 ? 27.484 31.406 6.25 1 98.12 466 PHE A N 1
ATOM 3805 C CA . PHE A 1 466 ? 28.062 30.656 7.355 1 98.12 466 PHE A CA 1
ATOM 3806 C C . PHE A 1 466 ? 29.281 29.859 6.891 1 98.12 466 PHE A C 1
ATOM 3808 O O . PHE A 1 466 ? 30.344 29.906 7.531 1 98.12 466 PHE A O 1
ATOM 3815 N N . ARG A 1 467 ? 29.109 29.109 5.777 1 97.19 467 ARG A N 1
ATOM 3816 C CA . ARG A 1 467 ? 30.172 28.266 5.238 1 97.19 467 ARG A CA 1
ATOM 3817 C C . ARG A 1 467 ? 31.375 29.094 4.805 1 97.19 467 ARG A C 1
ATOM 3819 O O . ARG A 1 467 ? 32.5 28.641 4.914 1 97.19 467 ARG A O 1
ATOM 3826 N N . THR A 1 468 ? 31.109 30.375 4.406 1 96.25 468 THR A N 1
ATOM 3827 C CA . THR A 1 468 ? 32.188 31.266 4.008 1 96.25 468 THR A CA 1
ATOM 3828 C C . THR A 1 468 ? 32.938 31.781 5.23 1 96.25 468 THR A C 1
ATOM 3830 O O . THR A 1 468 ? 34.156 32.062 5.148 1 96.25 468 THR A O 1
ATOM 3833 N N . LYS A 1 469 ? 32.312 31.797 6.375 1 96.31 469 LYS A N 1
ATOM 3834 C CA . LYS A 1 469 ? 32.875 32.469 7.547 1 96.31 469 LYS A CA 1
ATOM 3835 C C . LYS A 1 469 ? 33.5 31.453 8.508 1 96.31 469 LYS A C 1
ATOM 3837 O O . LYS A 1 469 ? 34.281 31.828 9.375 1 96.31 469 LYS A O 1
ATOM 3842 N N . ILE A 1 470 ? 33.156 30.188 8.352 1 95.06 470 ILE A N 1
ATOM 3843 C CA . ILE A 1 470 ? 33.688 29.188 9.297 1 95.06 470 ILE A CA 1
ATOM 3844 C C . ILE A 1 470 ? 35.156 28.969 9.07 1 95.06 470 ILE A C 1
ATOM 3846 O O . ILE A 1 470 ? 35.688 29.281 7.992 1 95.06 470 ILE A O 1
ATOM 3850 N N . ASN A 1 471 ? 35.844 28.453 10.109 1 88.88 471 ASN A N 1
ATOM 3851 C CA . ASN A 1 471 ? 37.25 28.109 10.031 1 88.88 471 ASN A CA 1
ATOM 3852 C C . ASN A 1 471 ? 37.531 27.109 8.914 1 88.88 471 ASN A C 1
ATOM 3854 O O . ASN A 1 471 ? 37.031 25.984 8.945 1 88.88 471 ASN A O 1
ATOM 3858 N N . PRO A 1 472 ? 38.312 27.469 7.996 1 88.56 472 PRO A N 1
ATOM 3859 C CA . PRO A 1 472 ? 38.594 26.578 6.855 1 88.56 472 PRO A CA 1
ATOM 3860 C C . PRO A 1 472 ? 39.375 25.328 7.25 1 88.56 472 PRO A C 1
ATOM 3862 O O . PRO A 1 472 ? 39.406 24.359 6.48 1 88.56 472 PRO A O 1
ATOM 3865 N N . SER A 1 473 ? 39.938 25.25 8.453 1 91.5 473 SER A N 1
ATOM 3866 C CA . SER A 1 473 ? 40.75 24.125 8.867 1 91.5 473 SER A CA 1
ATOM 3867 C C . SER A 1 473 ? 39.938 23.031 9.531 1 91.5 473 SER A C 1
ATOM 3869 O O . SER A 1 473 ? 40.469 22 9.945 1 91.5 473 SER A O 1
ATOM 3871 N N . LEU A 1 474 ? 38.688 23.203 9.609 1 92.25 474 LEU A N 1
ATOM 3872 C CA . LEU A 1 474 ? 37.812 22.203 10.227 1 92.25 474 LEU A CA 1
ATOM 3873 C C . LEU A 1 474 ? 37.75 20.938 9.383 1 92.25 474 LEU A C 1
ATOM 3875 O O . LEU A 1 474 ? 37.812 21 8.156 1 92.25 474 LEU A O 1
ATOM 3879 N N . SER A 1 475 ? 37.625 19.797 10.055 1 93.12 475 SER A N 1
ATOM 3880 C CA . SER A 1 475 ? 37.406 18.547 9.359 1 93.12 475 SER A CA 1
ATOM 3881 C C . SER A 1 475 ? 35.969 18.484 8.805 1 93.12 475 SER A C 1
ATOM 3883 O O . SER A 1 475 ? 35.062 19.141 9.336 1 93.12 475 SER A O 1
ATOM 3885 N N . ILE A 1 476 ? 35.781 17.719 7.805 1 92.19 476 ILE A N 1
ATOM 3886 C CA . ILE A 1 476 ? 34.469 17.594 7.152 1 92.19 476 ILE A CA 1
ATOM 3887 C C . ILE A 1 476 ? 33.438 17.109 8.164 1 92.19 476 ILE A C 1
ATOM 3889 O O . ILE A 1 476 ? 32.281 17.5 8.086 1 92.19 476 ILE A O 1
ATOM 3893 N N . TYR A 1 477 ? 33.875 16.375 9.133 1 92.62 477 TYR A N 1
ATOM 3894 C CA . TYR A 1 477 ? 32.969 15.758 10.102 1 92.62 477 TYR A CA 1
ATOM 3895 C C . TYR A 1 477 ? 32.469 16.797 11.094 1 92.62 477 TYR A C 1
ATOM 3897 O O . TYR A 1 477 ? 31.484 16.547 11.805 1 92.62 477 TYR A O 1
ATOM 3905 N N . GLU A 1 478 ? 33.125 17.953 11.102 1 93.88 478 GLU A N 1
ATOM 3906 C CA . GLU A 1 478 ? 32.719 19 12.031 1 93.88 478 GLU A CA 1
ATOM 3907 C C . GLU A 1 478 ? 31.812 20.031 11.352 1 93.88 478 GLU A C 1
ATOM 3909 O O . GLU A 1 478 ? 31.156 20.828 12.016 1 93.88 478 GLU A O 1
ATOM 3914 N N . ILE A 1 479 ? 31.859 20.062 10.078 1 95.88 479 ILE A N 1
ATOM 3915 C CA . ILE A 1 479 ? 31.125 21.062 9.312 1 95.88 479 ILE A CA 1
ATOM 3916 C C . ILE A 1 479 ? 29.656 20.688 9.234 1 95.88 479 ILE A C 1
ATOM 3918 O O . ILE A 1 479 ? 29.312 19.609 8.727 1 95.88 479 ILE A O 1
ATOM 3922 N N . PRO A 1 480 ? 28.797 21.547 9.695 1 97.81 480 PRO A N 1
ATOM 3923 C CA . PRO A 1 480 ? 27.359 21.234 9.648 1 97.81 480 PRO A CA 1
ATOM 3924 C C . PRO A 1 480 ? 26.797 21.219 8.227 1 97.81 480 PRO A C 1
ATOM 3926 O O . PRO A 1 480 ? 27.172 22.062 7.406 1 97.81 480 PRO A O 1
ATOM 3929 N N . GLN A 1 481 ? 25.938 20.25 7.988 1 98.44 481 GLN A N 1
ATOM 3930 C CA . GLN A 1 481 ? 25.125 20.203 6.77 1 98.44 481 GLN A CA 1
ATOM 3931 C C . GLN A 1 481 ? 23.859 21.047 6.918 1 98.44 481 GLN A C 1
ATOM 3933 O O . GLN A 1 481 ? 23.562 21.547 8.008 1 98.44 481 GLN A O 1
ATOM 3938 N N . LEU A 1 482 ? 23.141 21.312 5.793 1 98.81 482 LEU A N 1
ATOM 3939 C CA . LEU A 1 482 ? 21.844 21.984 5.812 1 98.81 482 LEU A CA 1
ATOM 3940 C C . LEU A 1 482 ? 20.75 21.062 5.273 1 98.81 482 LEU A C 1
ATOM 3942 O O . LEU A 1 482 ? 20.875 20.531 4.168 1 98.81 482 LEU A O 1
ATOM 3946 N N . ILE A 1 483 ? 19.766 20.797 6.102 1 98.75 483 ILE A N 1
ATOM 3947 C CA . ILE A 1 483 ? 18.609 20 5.668 1 98.75 483 ILE A CA 1
ATOM 3948 C C . ILE A 1 483 ? 17.375 20.891 5.582 1 98.75 483 ILE A C 1
ATOM 3950 O O . ILE A 1 483 ? 17.016 21.562 6.551 1 98.75 483 ILE A O 1
ATOM 3954 N N . ILE A 1 484 ? 16.781 20.984 4.445 1 98.5 484 ILE A N 1
ATOM 3955 C CA . ILE A 1 484 ? 15.477 21.609 4.215 1 98.5 484 ILE A CA 1
ATOM 3956 C C . ILE A 1 484 ? 14.469 20.547 3.781 1 98.5 484 ILE A C 1
ATOM 3958 O O . ILE A 1 484 ? 14.602 19.953 2.713 1 98.5 484 ILE A O 1
ATOM 3962 N N . CYS A 1 485 ? 13.477 20.312 4.613 1 97.38 485 CYS A N 1
ATOM 3963 C CA . CYS A 1 485 ? 12.539 19.25 4.254 1 97.38 485 CYS A CA 1
ATOM 3964 C C . CYS A 1 485 ? 11.141 19.562 4.781 1 97.38 485 CYS A C 1
ATOM 3966 O O . CYS A 1 485 ? 10.977 20.438 5.629 1 97.38 485 CYS A O 1
ATOM 3968 N N . GLY A 1 486 ? 10.18 18.906 4.262 1 93.75 486 GLY A N 1
ATOM 3969 C CA . GLY A 1 486 ? 8.789 19 4.684 1 93.75 486 GLY A CA 1
ATOM 3970 C C . GLY A 1 486 ? 7.844 18.172 3.84 1 93.75 486 GLY A C 1
ATOM 3971 O O . GLY A 1 486 ? 8.242 17.625 2.812 1 93.75 486 GLY A O 1
ATOM 3972 N N . HIS A 1 487 ? 6.656 18.062 4.332 1 89.44 487 HIS A N 1
ATOM 3973 C CA . HIS A 1 487 ? 5.613 17.344 3.607 1 89.44 487 HIS A CA 1
ATOM 3974 C C . HIS A 1 487 ? 4.863 18.266 2.656 1 89.44 487 HIS A C 1
ATOM 3976 O O . HIS A 1 487 ? 4.98 19.484 2.754 1 89.44 487 HIS A O 1
ATOM 3982 N N . GLY A 1 488 ? 4.152 17.609 1.721 1 81.88 488 GLY A N 1
ATOM 3983 C CA . GLY A 1 488 ? 3.234 18.359 0.879 1 81.88 488 GLY A CA 1
ATOM 3984 C C . GLY A 1 488 ? 1.807 18.359 1.393 1 81.88 488 GLY A C 1
ATOM 3985 O O . GLY A 1 488 ? 1.522 17.766 2.438 1 81.88 488 GLY A O 1
ATOM 3986 N N . SER A 1 489 ? 1.009 19.141 0.724 1 77.44 489 SER A N 1
ATOM 3987 C CA . SER A 1 489 ? -0.424 19.141 1.001 1 77.44 489 SER A CA 1
ATOM 3988 C C . SER A 1 489 ? -1.237 19.125 -0.288 1 77.44 489 SER A C 1
ATOM 3990 O O . SER A 1 489 ? -0.82 19.672 -1.304 1 77.44 489 SER A O 1
ATOM 3992 N N . VAL A 1 490 ? -2.381 18.484 -0.173 1 73.81 490 VAL A N 1
ATOM 3993 C CA . VAL A 1 490 ? -3.258 18.328 -1.33 1 73.81 490 VAL A CA 1
ATOM 3994 C C . VAL A 1 490 ? -3.77 19.703 -1.775 1 73.81 490 VAL A C 1
ATOM 3996 O O . VAL A 1 490 ? -3.949 19.938 -2.971 1 73.81 490 VAL A O 1
ATOM 3999 N N . ASP A 1 491 ? -3.902 20.531 -0.869 1 69.62 491 ASP A N 1
ATOM 4000 C CA . ASP A 1 491 ? -4.539 21.812 -1.189 1 69.62 491 ASP A CA 1
ATOM 4001 C C . ASP A 1 491 ? -3.496 22.906 -1.438 1 69.62 491 ASP A C 1
ATOM 4003 O O . ASP A 1 491 ? -3.812 24.094 -1.398 1 69.62 491 ASP A O 1
ATOM 4007 N N . ASP A 1 492 ? -2.186 22.453 -1.642 1 75.06 492 ASP A N 1
ATOM 4008 C CA . ASP A 1 492 ? -1.114 23.406 -1.918 1 75.06 492 ASP A CA 1
ATOM 4009 C C . ASP A 1 492 ? -0.422 23.094 -3.24 1 75.06 492 ASP A C 1
ATOM 4011 O O . ASP A 1 492 ? 0.625 22.438 -3.258 1 75.06 492 ASP A O 1
ATOM 4015 N N . PRO A 1 493 ? -0.839 23.672 -4.293 1 74.12 493 PRO A N 1
ATOM 4016 C CA . PRO A 1 493 ? -0.297 23.375 -5.621 1 74.12 493 PRO A CA 1
ATOM 4017 C C . PRO A 1 493 ? 1.083 23.984 -5.848 1 74.12 493 PRO A C 1
ATOM 4019 O O . PRO A 1 493 ? 1.768 23.641 -6.812 1 74.12 493 PRO A O 1
ATOM 4022 N N . ASP A 1 494 ? 1.598 24.844 -4.957 1 77.44 494 ASP A N 1
ATOM 4023 C CA . ASP A 1 494 ? 2.865 25.547 -5.152 1 77.44 494 ASP A CA 1
ATOM 4024 C C . ASP A 1 494 ? 4.043 24.672 -4.723 1 77.44 494 ASP A C 1
ATOM 4026 O O . ASP A 1 494 ? 5.195 24.984 -5.031 1 77.44 494 ASP A O 1
ATOM 4030 N N . GLY A 1 495 ? 3.824 23.641 -4.082 1 82.81 495 GLY A N 1
ATOM 4031 C CA . GLY A 1 495 ? 4.871 22.828 -3.492 1 82.81 495 GLY A CA 1
ATOM 4032 C C . GLY A 1 495 ? 5.934 22.406 -4.492 1 82.81 495 GLY A C 1
ATOM 4033 O O . GLY A 1 495 ? 7.129 22.578 -4.242 1 82.81 495 GLY A O 1
ATOM 4034 N N . THR A 1 496 ? 5.539 21.953 -5.613 1 82.31 496 THR A N 1
ATOM 4035 C CA . THR A 1 496 ? 6.469 21.469 -6.625 1 82.31 496 THR A CA 1
ATOM 4036 C C . THR A 1 496 ? 7.27 22.609 -7.23 1 82.31 496 THR A C 1
ATOM 4038 O O . THR A 1 496 ? 8.477 22.5 -7.438 1 82.31 496 THR A O 1
ATOM 4041 N N . VAL A 1 497 ? 6.578 23.703 -7.477 1 83.81 497 VAL A N 1
ATOM 4042 C CA . VAL A 1 497 ? 7.215 24.859 -8.109 1 83.81 497 VAL A CA 1
ATOM 4043 C C . VAL A 1 497 ? 8.305 25.406 -7.191 1 83.81 497 VAL A C 1
ATOM 4045 O O . VAL A 1 497 ? 9.43 25.656 -7.637 1 83.81 497 VAL A O 1
ATOM 4048 N N . VAL A 1 498 ? 7.98 25.625 -5.961 1 88.81 498 VAL A N 1
ATOM 4049 C CA . VAL A 1 498 ? 8.93 26.172 -5.008 1 88.81 498 VAL A CA 1
ATOM 4050 C C . VAL A 1 498 ? 10.078 25.188 -4.781 1 88.81 498 VAL A C 1
ATOM 4052 O O . VAL A 1 498 ? 11.234 25.594 -4.656 1 88.81 498 VAL A O 1
ATOM 4055 N N . PHE A 1 499 ? 9.805 23.938 -4.719 1 91.88 499 PHE A N 1
ATOM 4056 C CA . PHE A 1 499 ? 10.82 22.906 -4.562 1 91.88 499 PHE A CA 1
ATOM 4057 C C . PHE A 1 499 ? 11.82 22.969 -5.711 1 91.88 499 PHE A C 1
ATOM 4059 O O . PHE A 1 499 ? 13.031 22.906 -5.488 1 91.88 499 PHE A O 1
ATOM 4066 N N . ASP A 1 500 ? 11.32 23.062 -6.926 1 88.62 500 ASP A N 1
ATOM 4067 C CA . ASP A 1 500 ? 12.18 23.125 -8.109 1 88.62 500 ASP A CA 1
ATOM 4068 C C . ASP A 1 500 ? 13.039 24.391 -8.094 1 88.62 500 ASP A C 1
ATOM 4070 O O . ASP A 1 500 ? 14.203 24.359 -8.492 1 88.62 500 ASP A O 1
ATOM 4074 N N . GLN A 1 501 ? 12.445 25.469 -7.664 1 91 501 GLN A N 1
ATOM 4075 C CA . GLN A 1 501 ? 13.188 26.719 -7.555 1 91 501 GLN A CA 1
ATOM 4076 C C . GLN A 1 501 ? 14.344 26.578 -6.566 1 91 501 GLN A C 1
ATOM 4078 O O . GLN A 1 501 ? 15.43 27.125 -6.797 1 91 501 GLN A O 1
ATOM 4083 N N . VAL A 1 502 ? 14.086 25.891 -5.5 1 94.69 502 VAL A N 1
ATOM 4084 C CA . VAL A 1 502 ? 15.117 25.672 -4.492 1 94.69 502 VAL A CA 1
ATOM 4085 C C . VAL A 1 502 ? 16.25 24.828 -5.086 1 94.69 502 VAL A C 1
ATOM 4087 O O . VAL A 1 502 ? 17.422 25.141 -4.891 1 94.69 502 VAL A O 1
ATOM 4090 N N . GLN A 1 503 ? 15.891 23.797 -5.812 1 92.56 503 GLN A N 1
ATOM 4091 C CA . GLN A 1 503 ? 16.891 22.953 -6.457 1 92.56 503 GLN A CA 1
ATOM 4092 C C . GLN A 1 503 ? 17.734 23.766 -7.445 1 92.56 503 GLN A C 1
ATOM 4094 O O . GLN A 1 503 ? 18.938 23.594 -7.531 1 92.56 503 GLN A O 1
ATOM 4099 N N . GLU A 1 504 ? 17.078 24.656 -8.18 1 92.88 504 GLU A N 1
ATOM 4100 C CA . GLU A 1 504 ? 17.781 25.5 -9.141 1 92.88 504 GLU A CA 1
ATOM 4101 C C . GLU A 1 504 ? 18.766 26.422 -8.43 1 92.88 504 GLU A C 1
ATOM 4103 O O . GLU A 1 504 ? 19.891 26.625 -8.906 1 92.88 504 GLU A O 1
ATOM 4108 N N . MET A 1 505 ? 18.375 26.953 -7.352 1 95.25 505 MET A N 1
ATOM 4109 C CA . MET A 1 505 ? 19.234 27.844 -6.586 1 95.25 505 MET A CA 1
ATOM 4110 C C . MET A 1 505 ? 20.469 27.109 -6.082 1 95.25 505 MET A C 1
ATOM 4112 O O . MET A 1 505 ? 21.578 27.609 -6.184 1 95.25 505 MET A O 1
ATOM 4116 N N . ILE A 1 506 ? 20.281 25.922 -5.574 1 95.44 506 ILE A N 1
ATOM 4117 C CA . ILE A 1 506 ? 21.359 25.109 -5.012 1 95.44 506 ILE A CA 1
ATOM 4118 C C . ILE A 1 506 ? 22.375 24.766 -6.102 1 95.44 506 ILE A C 1
ATOM 4120 O O . ILE A 1 506 ? 23.562 24.672 -5.832 1 95.44 506 ILE A O 1
ATOM 4124 N N . ASN A 1 507 ? 21.906 24.734 -7.332 1 92.81 507 ASN A N 1
ATOM 4125 C CA . ASN A 1 507 ? 22.75 24.297 -8.438 1 92.81 507 ASN A CA 1
ATOM 4126 C C . ASN A 1 507 ? 23.438 25.484 -9.109 1 92.81 507 ASN A C 1
ATOM 4128 O O . ASN A 1 507 ? 24.172 25.312 -10.094 1 92.81 507 ASN A O 1
ATOM 4132 N N . THR A 1 508 ? 23.25 26.656 -8.625 1 94.25 508 THR A N 1
ATOM 4133 C CA . THR A 1 508 ? 23.938 27.828 -9.172 1 94.25 508 THR A CA 1
ATOM 4134 C C . THR A 1 508 ? 25.406 27.812 -8.766 1 94.25 508 THR A C 1
ATOM 4136 O O . THR A 1 508 ? 25.812 27.062 -7.879 1 94.25 508 THR A O 1
ATOM 4139 N N . ALA A 1 509 ? 26.203 28.719 -9.359 1 94.19 509 ALA A N 1
ATOM 4140 C CA . ALA A 1 509 ? 27.641 28.797 -9.133 1 94.19 509 ALA A CA 1
ATOM 4141 C C . ALA A 1 509 ? 27.953 29.234 -7.703 1 94.19 509 ALA A C 1
ATOM 4143 O O . ALA A 1 509 ? 28.938 28.812 -7.113 1 94.19 509 ALA A O 1
ATOM 4144 N N . GLU A 1 510 ? 27.062 30.031 -7.191 1 94.94 510 GLU A N 1
ATOM 4145 C CA . GLU A 1 510 ? 27.25 30.562 -5.848 1 94.94 510 GLU A CA 1
ATOM 4146 C C . GLU A 1 510 ? 27.25 29.453 -4.801 1 94.94 510 GLU A C 1
ATOM 4148 O O . GLU A 1 510 ? 27.906 29.562 -3.77 1 94.94 510 GLU A O 1
ATOM 4153 N N . PHE A 1 511 ? 26.562 28.344 -5.094 1 96.38 511 PHE A N 1
ATOM 4154 C CA . PHE A 1 511 ? 26.422 27.266 -4.117 1 96.38 511 PHE A CA 1
ATOM 4155 C C . PHE A 1 511 ? 27.219 26.031 -4.543 1 96.38 511 PHE A C 1
ATOM 4157 O O . PHE A 1 511 ? 27.141 24.984 -3.898 1 96.38 511 PHE A O 1
ATOM 4164 N N . ALA A 1 512 ? 27.984 26.062 -5.559 1 94.38 512 ALA A N 1
ATOM 4165 C CA . ALA A 1 512 ? 28.656 24.922 -6.184 1 94.38 512 ALA A CA 1
ATOM 4166 C C . ALA A 1 512 ? 29.578 24.219 -5.195 1 94.38 512 ALA A C 1
ATOM 4168 O O . ALA A 1 512 ? 29.594 22.984 -5.121 1 94.38 512 ALA A O 1
ATOM 4169 N N . ASP A 1 513 ? 30.297 24.984 -4.383 1 93.31 513 ASP A N 1
ATOM 4170 C CA . ASP A 1 513 ? 31.312 24.422 -3.494 1 93.31 513 ASP A CA 1
ATOM 4171 C C . ASP A 1 513 ? 30.672 23.75 -2.283 1 93.31 513 ASP A C 1
ATOM 4173 O O . ASP A 1 513 ? 31.297 22.922 -1.614 1 93.31 513 ASP A O 1
ATOM 4177 N N . ILE A 1 514 ? 29.438 24.125 -1.984 1 96.31 514 ILE A N 1
ATOM 4178 C CA . ILE A 1 514 ? 28.797 23.594 -0.784 1 96.31 514 ILE A CA 1
ATOM 4179 C C . ILE A 1 514 ? 27.547 22.812 -1.168 1 96.31 514 ILE A C 1
ATOM 4181 O O . ILE A 1 514 ? 26.734 22.453 -0.306 1 96.31 514 ILE A O 1
ATOM 4185 N N . ASN A 1 515 ? 27.359 22.547 -2.428 1 95.56 515 ASN A N 1
ATOM 4186 C CA . ASN A 1 515 ? 26.156 21.906 -2.959 1 95.56 515 ASN A CA 1
ATOM 4187 C C . ASN A 1 515 ? 25.891 20.562 -2.275 1 95.56 515 ASN A C 1
ATOM 4189 O O . ASN A 1 515 ? 24.766 20.297 -1.852 1 95.56 515 ASN A O 1
ATOM 4193 N N . ASN A 1 516 ? 26.891 19.766 -2.105 1 94.38 516 ASN A N 1
ATOM 4194 C CA . ASN A 1 516 ? 26.75 18.406 -1.59 1 94.38 516 ASN A CA 1
ATOM 4195 C C . ASN A 1 516 ? 26.344 18.406 -0.119 1 94.38 516 ASN A C 1
ATOM 4197 O O . ASN A 1 516 ? 25.906 17.375 0.409 1 94.38 516 ASN A O 1
ATOM 4201 N N . ASP A 1 517 ? 26.438 19.594 0.528 1 97.19 517 ASP A N 1
ATOM 4202 C CA . ASP A 1 517 ? 26.141 19.672 1.952 1 97.19 517 ASP A CA 1
ATOM 4203 C C . ASP A 1 517 ? 24.719 20.219 2.176 1 97.19 517 ASP A C 1
ATOM 4205 O O . ASP A 1 517 ? 24.281 20.375 3.318 1 97.19 517 ASP A O 1
ATOM 4209 N N . ILE A 1 518 ? 24.031 20.516 1.078 1 98.06 518 ILE A N 1
ATOM 4210 C CA . ILE A 1 518 ? 22.672 21.016 1.166 1 98.06 518 ILE A CA 1
ATOM 4211 C C . ILE A 1 518 ? 21.703 19.922 0.731 1 98.06 518 ILE A C 1
ATOM 4213 O O . ILE A 1 518 ? 21.719 19.484 -0.425 1 98.06 518 ILE A O 1
ATOM 4217 N N . ILE A 1 519 ? 20.906 19.406 1.674 1 98.12 519 ILE A N 1
ATOM 4218 C CA . ILE A 1 519 ? 19.891 18.391 1.404 1 98.12 519 ILE A CA 1
ATOM 4219 C C . ILE A 1 519 ? 18.5 19.016 1.418 1 98.12 519 ILE A C 1
ATOM 4221 O O . ILE A 1 519 ? 18.016 19.453 2.469 1 98.12 519 ILE A O 1
ATOM 4225 N N . SER A 1 520 ? 17.906 19.188 0.286 1 96.56 520 SER A N 1
ATOM 4226 C CA . SER A 1 520 ? 16.531 19.688 0.137 1 96.56 520 SER A CA 1
ATOM 4227 C C . SER A 1 520 ? 15.609 18.594 -0.396 1 96.56 520 SER A C 1
ATOM 4229 O O . SER A 1 520 ? 15.805 18.094 -1.506 1 96.56 520 SER A O 1
ATOM 4231 N N . VAL A 1 521 ? 14.648 18.25 0.449 1 94.75 521 VAL A N 1
ATOM 4232 C CA . VAL A 1 521 ? 13.828 17.109 0.063 1 94.75 521 VAL A CA 1
ATOM 4233 C C . VAL A 1 521 ? 12.359 17.391 0.371 1 94.75 521 VAL A C 1
ATOM 4235 O O . VAL A 1 521 ? 12.023 17.844 1.47 1 94.75 521 VAL A O 1
ATOM 4238 N N . ARG A 1 522 ? 11.477 17.172 -0.587 1 90.75 522 ARG A N 1
ATOM 4239 C CA . ARG A 1 522 ? 10.047 17.094 -0.337 1 90.75 522 ARG A CA 1
ATOM 4240 C C . ARG A 1 522 ? 9.641 15.688 0.099 1 90.75 522 ARG A C 1
ATOM 4242 O O . ARG A 1 522 ? 9.445 14.805 -0.739 1 90.75 522 ARG A O 1
ATOM 4249 N N . LEU A 1 523 ? 9.453 15.492 1.323 1 91.31 523 LEU A N 1
ATOM 4250 C CA . LEU A 1 523 ? 9.281 14.164 1.915 1 91.31 523 LEU A CA 1
ATOM 4251 C C . LEU A 1 523 ? 7.875 13.633 1.67 1 91.31 523 LEU A C 1
ATOM 4253 O O . LEU A 1 523 ? 6.914 14.414 1.614 1 91.31 523 LEU A O 1
ATOM 4257 N N . HIS A 1 524 ? 7.816 12.32 1.555 1 87.62 524 HIS A N 1
ATOM 4258 C CA . HIS A 1 524 ? 6.52 11.656 1.655 1 87.62 524 HIS A CA 1
ATOM 4259 C C . HIS A 1 524 ? 5.949 11.773 3.062 1 87.62 524 HIS A C 1
ATOM 4261 O O . HIS A 1 524 ? 6.684 12.031 4.02 1 87.62 524 HIS A O 1
ATOM 4267 N N . ALA A 1 525 ? 4.672 11.602 3.121 1 87.69 525 ALA A N 1
ATOM 4268 C CA . ALA A 1 525 ? 4 11.734 4.41 1 87.69 525 ALA A CA 1
ATOM 4269 C C . ALA A 1 525 ? 4.578 10.758 5.434 1 87.69 525 ALA A C 1
ATOM 4271 O O . ALA A 1 525 ? 4.598 9.547 5.203 1 87.69 525 ALA A O 1
ATOM 4272 N N . SER A 1 526 ? 5.117 11.219 6.48 1 91.44 526 SER A N 1
ATOM 4273 C CA . SER A 1 526 ? 5.641 10.484 7.629 1 91.44 526 SER A CA 1
ATOM 4274 C C . SER A 1 526 ? 6.02 11.43 8.758 1 91.44 526 SER A C 1
ATOM 4276 O O . SER A 1 526 ? 7.043 12.117 8.688 1 91.44 526 SER A O 1
ATOM 4278 N N . ASP A 1 527 ? 5.242 11.422 9.742 1 93.81 527 ASP A N 1
ATOM 4279 C CA . ASP A 1 527 ? 5.512 12.273 10.891 1 93.81 527 ASP A CA 1
ATOM 4280 C C . ASP A 1 527 ? 6.852 11.922 11.531 1 93.81 527 ASP A C 1
ATOM 4282 O O . ASP A 1 527 ? 7.582 12.812 11.984 1 93.81 527 ASP A O 1
ATOM 4286 N N . GLN A 1 528 ? 7.188 10.68 11.516 1 95.56 528 GLN A N 1
ATOM 4287 C CA . GLN A 1 528 ? 8.383 10.203 12.203 1 95.56 528 GLN A CA 1
ATOM 4288 C C . GLN A 1 528 ? 9.648 10.68 11.508 1 95.56 528 GLN A C 1
ATOM 4290 O O . GLN A 1 528 ? 10.672 10.914 12.156 1 95.56 528 GLN A O 1
ATOM 4295 N N . LEU A 1 529 ? 9.609 10.852 10.234 1 95.88 529 LEU A N 1
ATOM 4296 C CA . LEU A 1 529 ? 10.758 11.398 9.523 1 95.88 529 LEU A CA 1
ATOM 4297 C C . LEU A 1 529 ? 11.07 12.812 10 1 95.88 529 LEU A C 1
ATOM 4299 O O . LEU A 1 529 ? 12.234 13.164 10.219 1 95.88 529 LEU A O 1
ATOM 4303 N N . LEU A 1 530 ? 10 13.633 10.164 1 96.56 530 LEU A N 1
ATOM 4304 C CA . LEU A 1 530 ? 10.188 14.984 10.672 1 96.56 530 LEU A CA 1
ATOM 4305 C C . LEU A 1 530 ? 10.648 14.969 12.125 1 96.56 530 LEU A C 1
ATOM 4307 O O . LEU A 1 530 ? 11.5 15.766 12.516 1 96.56 530 LEU A O 1
ATOM 4311 N N . ASN A 1 531 ? 10.031 14.055 12.875 1 97.69 531 ASN A N 1
ATOM 4312 C CA . ASN A 1 531 ? 10.438 13.875 14.258 1 97.69 531 ASN A CA 1
ATOM 4313 C C . ASN A 1 531 ? 11.93 13.562 14.367 1 97.69 531 ASN A C 1
ATOM 4315 O O . ASN A 1 531 ? 12.648 14.234 15.109 1 97.69 531 ASN A O 1
ATOM 4319 N N . MET A 1 532 ? 12.383 12.625 13.602 1 97.62 532 MET A N 1
ATOM 4320 C CA . MET A 1 532 ? 13.766 12.172 13.617 1 97.62 532 MET A CA 1
ATOM 4321 C C . MET A 1 532 ? 14.711 13.289 13.188 1 97.62 532 MET A C 1
ATOM 4323 O O . MET A 1 532 ? 15.727 13.539 13.844 1 97.62 532 MET A O 1
ATOM 4327 N N . VAL A 1 533 ? 14.375 14.055 12.18 1 98.25 533 VAL A N 1
ATOM 4328 C CA . VAL A 1 533 ? 15.281 15.062 11.633 1 98.25 533 VAL A CA 1
ATOM 4329 C C . VAL A 1 533 ? 15.391 16.234 12.594 1 98.25 533 VAL A C 1
ATOM 4331 O O . VAL A 1 533 ? 16.484 16.781 12.805 1 98.25 533 VAL A O 1
ATOM 4334 N N . VAL A 1 534 ? 14.328 16.625 13.227 1 98.38 534 VAL A N 1
ATOM 4335 C CA . VAL A 1 534 ? 14.359 17.734 14.164 1 98.38 534 VAL A CA 1
ATOM 4336 C C . VAL A 1 534 ? 15.125 17.328 15.422 1 98.38 534 VAL A C 1
ATOM 4338 O O . VAL A 1 534 ? 15.945 18.094 15.93 1 98.38 534 VAL A O 1
ATOM 4341 N N . ARG A 1 535 ? 14.898 16.172 15.875 1 97.31 535 ARG A N 1
ATOM 4342 C CA . ARG A 1 535 ? 15.508 15.688 17.109 1 97.31 535 ARG A CA 1
ATOM 4343 C C . ARG A 1 535 ? 17.031 15.672 16.984 1 97.31 535 ARG A C 1
ATOM 4345 O O . ARG A 1 535 ? 17.734 15.852 17.984 1 97.31 535 ARG A O 1
ATOM 4352 N N . GLY A 1 536 ? 17.469 15.43 15.812 1 97.38 536 GLY A N 1
ATOM 4353 C CA . GLY A 1 536 ? 18.906 15.297 15.617 1 97.38 536 GLY A CA 1
ATOM 4354 C C . GLY A 1 536 ? 19.578 16.594 15.188 1 97.38 536 GLY A C 1
ATOM 4355 O O . GLY A 1 536 ? 20.797 16.656 15.055 1 97.38 536 GLY A O 1
ATOM 4356 N N . ALA A 1 537 ? 18.906 17.688 15.094 1 98.31 537 ALA A N 1
ATOM 4357 C CA . ALA A 1 537 ? 19.422 18.938 14.531 1 98.31 537 ALA A CA 1
ATOM 4358 C C . ALA A 1 537 ? 20.297 19.672 15.547 1 98.31 537 ALA A C 1
ATOM 4360 O O . ALA A 1 537 ? 20.016 19.641 16.75 1 98.31 537 ALA A O 1
ATOM 4361 N N . TYR A 1 538 ? 21.328 20.328 15.039 1 98.06 538 TYR A N 1
ATOM 4362 C CA . TYR A 1 538 ? 22.141 21.203 15.867 1 98.06 538 TYR A CA 1
ATOM 4363 C C . TYR A 1 538 ? 21.438 22.516 16.156 1 98.06 538 TYR A C 1
ATOM 4365 O O . TYR A 1 538 ? 21.484 23.031 17.266 1 98.06 538 TYR A O 1
ATOM 4373 N N . VAL A 1 539 ? 20.812 23.062 15.18 1 98.5 539 VAL A N 1
ATOM 4374 C CA . VAL A 1 539 ? 20 24.266 15.242 1 98.5 539 VAL A CA 1
ATOM 4375 C C . VAL A 1 539 ? 18.828 24.156 14.258 1 98.5 539 VAL A C 1
ATOM 4377 O O . VAL A 1 539 ? 18.984 23.609 13.172 1 98.5 539 VAL A O 1
ATOM 4380 N N . ALA A 1 540 ? 17.672 24.609 14.688 1 98.75 540 ALA A N 1
ATOM 4381 C CA . ALA A 1 540 ? 16.531 24.703 13.781 1 98.75 540 ALA A CA 1
ATOM 4382 C C . ALA A 1 540 ? 16.312 26.141 13.336 1 98.75 540 ALA A C 1
ATOM 4384 O O . ALA A 1 540 ? 16.375 27.078 14.148 1 98.75 540 ALA A O 1
ATOM 4385 N N . LEU A 1 541 ? 16.094 26.297 12.055 1 98.75 541 LEU A N 1
ATOM 4386 C CA . LEU A 1 541 ? 15.781 27.594 11.477 1 98.75 541 LEU A CA 1
ATOM 4387 C C . LEU A 1 541 ? 14.305 27.688 11.125 1 98.75 541 LEU A C 1
ATOM 4389 O O . LEU A 1 541 ? 13.672 26.688 10.789 1 98.75 541 LEU A O 1
ATOM 4393 N N . GLN A 1 542 ? 13.758 28.844 11.312 1 98.19 542 GLN A N 1
ATOM 4394 C CA . GLN A 1 542 ? 12.414 29.172 10.852 1 98.19 542 GLN A CA 1
ATOM 4395 C C . GLN A 1 542 ? 12.352 30.609 10.328 1 98.19 542 GLN A C 1
ATOM 4397 O O . GLN A 1 542 ? 11.797 31.484 10.977 1 98.19 542 GLN A O 1
ATOM 4402 N N . LEU A 1 543 ? 12.75 30.766 9.109 1 98.12 543 LEU A N 1
ATOM 4403 C CA . LEU A 1 543 ? 12.93 32.094 8.562 1 98.12 543 LEU A CA 1
ATOM 4404 C C . LEU A 1 543 ? 11.758 32.5 7.664 1 98.12 543 LEU A C 1
ATOM 4406 O O . LEU A 1 543 ? 11.961 33 6.562 1 98.12 543 LEU A O 1
ATOM 4410 N N . SER A 1 544 ? 10.562 32.156 8.125 1 95.25 544 SER A N 1
ATOM 4411 C CA . SER A 1 544 ? 9.344 32.5 7.391 1 95.25 544 SER A CA 1
ATOM 4412 C C . SER A 1 544 ? 9.148 34 7.273 1 95.25 544 SER A C 1
ATOM 4414 O O . SER A 1 544 ? 9.375 34.719 8.234 1 95.25 544 SER A O 1
ATOM 4416 N N . HIS A 1 545 ? 8.75 34.438 6.086 1 91.88 545 HIS A N 1
ATOM 4417 C CA . HIS A 1 545 ? 8.422 35.844 5.879 1 91.88 545 HIS A CA 1
ATOM 4418 C C . HIS A 1 545 ? 7.008 36.125 6.359 1 91.88 545 HIS A C 1
ATOM 4420 O O . HIS A 1 545 ? 6.719 37.25 6.777 1 91.88 545 HIS A O 1
ATOM 4426 N N . ARG A 1 546 ? 6.191 35.188 6.234 1 86.38 546 ARG A N 1
ATOM 4427 C CA . ARG A 1 546 ? 4.816 35.25 6.711 1 86.38 546 ARG A CA 1
ATOM 4428 C C . ARG A 1 546 ? 4.422 33.938 7.387 1 86.38 546 ARG A C 1
ATOM 4430 O O . ARG A 1 546 ? 4.754 32.844 6.898 1 86.38 546 ARG A O 1
ATOM 4437 N N . GLU A 1 547 ? 3.834 34.094 8.562 1 85.44 547 GLU A N 1
ATOM 4438 C CA . GLU A 1 547 ? 3.506 32.875 9.32 1 85.44 547 GLU A CA 1
ATOM 4439 C C . GLU A 1 547 ? 2.299 33.125 10.227 1 85.44 547 GLU A C 1
ATOM 4441 O O . GLU A 1 547 ? 2.135 34.188 10.781 1 85.44 547 GLU A O 1
ATOM 4446 N N . GLY A 1 548 ? 1.476 32.094 10.312 1 85.56 548 GLY A N 1
ATOM 4447 C CA . GLY A 1 548 ? 0.46 32.156 11.352 1 85.56 548 GLY A CA 1
ATOM 4448 C C . GLY A 1 548 ? 1.016 31.875 12.734 1 85.56 548 GLY A C 1
ATOM 4449 O O . GLY A 1 548 ? 1.486 32.781 13.414 1 85.56 548 GLY A O 1
ATOM 4450 N N . PHE A 1 549 ? 1.146 30.75 13.164 1 85.06 549 PHE A N 1
ATOM 4451 C CA . PHE A 1 549 ? 1.692 30.344 14.453 1 85.06 549 PHE A CA 1
ATOM 4452 C C . PHE A 1 549 ? 2.963 29.516 14.273 1 85.06 549 PHE A C 1
ATOM 4454 O O . PHE A 1 549 ? 3.994 29.828 14.875 1 85.06 549 PHE A O 1
ATOM 4461 N N . GLU A 1 550 ? 3.035 28.547 13.477 1 88.12 550 GLU A N 1
ATOM 4462 C CA . GLU A 1 550 ? 4.082 27.609 13.086 1 88.12 550 GLU A CA 1
ATOM 4463 C C . GLU A 1 550 ? 4.395 26.641 14.219 1 88.12 550 GLU A C 1
ATOM 4465 O O . GLU A 1 550 ? 5.324 26.859 15 1 88.12 550 GLU A O 1
ATOM 4470 N N . VAL A 1 551 ? 3.887 25.516 14.141 1 92.12 551 VAL A N 1
ATOM 4471 C CA . VAL A 1 551 ? 3.973 24.516 15.188 1 92.12 551 VAL A CA 1
ATOM 4472 C C . VAL A 1 551 ? 5.359 23.875 15.18 1 92.12 551 VAL A C 1
ATOM 4474 O O . VAL A 1 551 ? 5.797 23.312 16.188 1 92.12 551 VAL A O 1
ATOM 4477 N N . LYS A 1 552 ? 6.078 23.953 14.148 1 94.75 552 LYS A N 1
ATOM 4478 C CA . LYS A 1 552 ? 7.414 23.375 14.047 1 94.75 552 LYS A CA 1
ATOM 4479 C C . LYS A 1 552 ? 8.375 24.047 15.023 1 94.75 552 LYS A C 1
ATOM 4481 O O . LYS A 1 552 ? 9.344 23.422 15.477 1 94.75 552 LYS A O 1
ATOM 4486 N N . VAL A 1 553 ? 8.125 25.281 15.352 1 96.62 553 VAL A N 1
ATOM 4487 C CA . VAL A 1 553 ? 8.922 25.969 16.359 1 96.62 553 VAL A CA 1
ATOM 4488 C C . VAL A 1 553 ? 8.695 25.312 17.719 1 96.62 553 VAL A C 1
ATOM 4490 O O . VAL A 1 553 ? 9.656 24.969 18.422 1 96.62 553 VAL A O 1
ATOM 4493 N N . THR A 1 554 ? 7.434 25.125 18.047 1 96.38 554 THR A N 1
ATOM 4494 C CA . THR A 1 554 ? 7.098 24.453 19.297 1 96.38 554 THR A CA 1
ATOM 4495 C C . THR A 1 554 ? 7.738 23.078 19.375 1 96.38 554 THR A C 1
ATOM 4497 O O . THR A 1 554 ? 8.297 22.703 20.406 1 96.38 554 THR A O 1
ATOM 4500 N N . GLU A 1 555 ? 7.637 22.344 18.312 1 97.31 555 GLU A N 1
ATOM 4501 C CA . GLU A 1 555 ? 8.18 20.984 18.266 1 97.31 555 GLU A CA 1
ATOM 4502 C C . GLU A 1 555 ? 9.695 21 18.422 1 97.31 555 GLU A C 1
ATOM 4504 O O . GLU A 1 555 ? 10.258 20.109 19.094 1 97.31 555 GLU A O 1
ATOM 4509 N N . SER A 1 556 ? 10.367 21.953 17.828 1 98.25 556 SER A N 1
ATOM 4510 C CA . SER A 1 556 ? 11.812 22.062 17.969 1 98.25 556 SER A CA 1
ATOM 4511 C C . SER A 1 556 ? 12.211 22.391 19.406 1 98.25 556 SER A C 1
ATOM 4513 O O . SER A 1 556 ? 13.117 21.766 19.953 1 98.25 556 SER A O 1
ATOM 4515 N N . LEU A 1 557 ? 11.516 23.359 20 1 97.94 557 LEU A N 1
ATOM 4516 C CA . LEU A 1 557 ? 11.789 23.734 21.375 1 97.94 557 LEU A CA 1
ATOM 4517 C C . LEU A 1 557 ? 11.539 22.547 22.312 1 97.94 557 LEU A C 1
ATOM 4519 O O . LEU A 1 557 ? 12.344 22.297 23.219 1 97.94 557 LEU A O 1
ATOM 4523 N N . TYR A 1 558 ? 10.445 21.891 22.062 1 97.38 558 TYR A N 1
ATOM 4524 C CA . TYR A 1 558 ? 10.07 20.734 22.859 1 97.38 558 TYR A CA 1
ATOM 4525 C C . TYR A 1 558 ? 11.156 19.672 22.844 1 97.38 558 TYR A C 1
ATOM 4527 O O . TYR A 1 558 ? 11.375 18.969 23.828 1 97.38 558 TYR A O 1
ATOM 4535 N N . LYS A 1 559 ? 11.867 19.578 21.797 1 97.38 559 LYS A N 1
ATOM 4536 C CA . LYS A 1 559 ? 12.922 18.578 21.609 1 97.38 559 LYS A CA 1
ATOM 4537 C C . LYS A 1 559 ? 14.281 19.141 22.031 1 97.38 559 LYS A C 1
ATOM 4539 O O . LYS A 1 559 ? 15.305 18.469 21.859 1 97.38 559 LYS A O 1
ATOM 4544 N N . GLY A 1 560 ? 14.305 20.359 22.516 1 97.38 560 GLY A N 1
ATOM 4545 C CA . GLY A 1 560 ? 15.516 20.969 23.047 1 97.38 560 GLY A CA 1
ATOM 4546 C C . GLY A 1 560 ? 16.438 21.484 21.953 1 97.38 560 GLY A C 1
ATOM 4547 O O . GLY A 1 560 ? 17.656 21.516 22.125 1 97.38 560 GLY A O 1
ATOM 4548 N N . ILE A 1 561 ? 15.906 21.781 20.859 1 98.12 561 ILE A N 1
ATOM 4549 C CA . ILE A 1 561 ? 16.719 22.297 19.766 1 98.12 561 ILE A CA 1
ATOM 4550 C C . ILE A 1 561 ? 16.641 23.828 19.719 1 98.12 561 ILE A C 1
ATOM 4552 O O . ILE A 1 561 ? 15.547 24.391 19.609 1 98.12 561 ILE A O 1
ATOM 4556 N N . PRO A 1 562 ? 17.75 24.516 19.781 1 97.94 562 PRO A N 1
ATOM 4557 C CA . PRO A 1 562 ? 17.719 25.969 19.625 1 97.94 562 PRO A CA 1
ATOM 4558 C C . PRO A 1 562 ? 17.109 26.406 18.297 1 97.94 562 PRO A C 1
ATOM 4560 O O . PRO A 1 562 ? 17.406 25.812 17.25 1 97.94 562 PRO A O 1
ATOM 4563 N N . VAL A 1 563 ? 16.312 27.484 18.391 1 98.62 563 VAL A N 1
ATOM 4564 C CA . VAL A 1 563 ? 15.633 27.953 17.188 1 98.62 563 VAL A CA 1
ATOM 4565 C C . VAL A 1 563 ? 16.078 29.375 16.859 1 98.62 563 VAL A C 1
ATOM 4567 O O . VAL A 1 563 ? 16.156 30.234 17.75 1 98.62 563 VAL A O 1
ATOM 4570 N N . ILE A 1 564 ? 16.531 29.594 15.656 1 98.75 564 ILE A N 1
ATOM 4571 C CA . ILE A 1 564 ? 16.719 30.938 15.094 1 98.75 564 ILE A CA 1
ATOM 4572 C C . ILE A 1 564 ? 15.594 31.25 14.109 1 98.75 564 ILE A C 1
ATOM 4574 O O . ILE A 1 564 ? 15.406 30.531 13.125 1 98.75 564 ILE A O 1
ATOM 4578 N N . ALA A 1 565 ? 14.836 32.312 14.391 1 98.5 565 ALA A N 1
ATOM 4579 C CA . ALA A 1 565 ? 13.648 32.562 13.586 1 98.5 565 ALA A CA 1
ATOM 4580 C C . ALA A 1 565 ? 13.492 34.031 13.281 1 98.5 565 ALA A C 1
ATOM 4582 O O . ALA A 1 565 ? 14.109 34.875 13.938 1 98.5 565 ALA A O 1
ATOM 4583 N N . TYR A 1 566 ? 12.797 34.344 12.188 1 97.5 566 TYR A N 1
ATOM 4584 C CA . TYR A 1 566 ? 12.352 35.688 11.93 1 97.5 566 TYR A CA 1
ATOM 4585 C C . TYR A 1 566 ? 11.172 36.062 12.82 1 97.5 566 TYR A C 1
ATOM 4587 O O . TYR A 1 566 ? 10.438 35.188 13.281 1 97.5 566 TYR A O 1
ATOM 4595 N N . ASP A 1 567 ? 11.062 37.344 13.039 1 94.31 567 ASP A N 1
ATOM 4596 C CA . ASP A 1 567 ? 9.938 37.875 13.797 1 94.31 567 ASP A CA 1
ATOM 4597 C C . ASP A 1 567 ? 8.68 37.938 12.945 1 94.31 567 ASP A C 1
ATOM 4599 O O . ASP A 1 567 ? 8.242 39.031 12.562 1 94.31 567 ASP A O 1
ATOM 4603 N N . ALA A 1 568 ? 8.18 36.781 12.711 1 89.5 568 ALA A N 1
ATOM 4604 C CA . ALA A 1 568 ? 7.027 36.656 11.828 1 89.5 568 ALA A CA 1
ATOM 4605 C C . ALA A 1 568 ? 5.848 36.031 12.539 1 89.5 568 ALA A C 1
ATOM 4607 O O . ALA A 1 568 ? 6 35 13.203 1 89.5 568 ALA A O 1
ATOM 4608 N N . GLY A 1 569 ? 4.699 36.719 12.477 1 87.62 569 GLY A N 1
ATOM 4609 C CA . GLY A 1 569 ? 3.443 36.125 12.93 1 87.62 569 GLY A CA 1
ATOM 4610 C C . GLY A 1 569 ? 3.484 35.688 14.375 1 87.62 569 GLY A C 1
ATOM 4611 O O . GLY A 1 569 ? 3.859 36.438 15.266 1 87.62 569 GLY A O 1
ATOM 4612 N N . GLY A 1 570 ? 3.109 34.375 14.547 1 87.88 570 GLY A N 1
ATOM 4613 C CA . GLY A 1 570 ? 2.988 33.844 15.891 1 87.88 570 GLY A CA 1
ATOM 4614 C C . GLY A 1 570 ? 4.285 33.25 16.422 1 87.88 570 GLY A C 1
ATOM 4615 O O . GLY A 1 570 ? 4.344 32.781 17.547 1 87.88 570 GLY A O 1
ATOM 4616 N N . ILE A 1 571 ? 5.41 33.344 15.734 1 92.5 571 ILE A N 1
ATOM 4617 C CA . ILE A 1 571 ? 6.688 32.75 16.141 1 92.5 571 ILE A CA 1
ATOM 4618 C C . ILE A 1 571 ? 7.188 33.438 17.406 1 92.5 571 ILE A C 1
ATOM 4620 O O . ILE A 1 571 ? 7.613 32.781 18.359 1 92.5 571 ILE A O 1
ATOM 4624 N N . PRO A 1 572 ? 7.02 34.719 17.562 1 92.38 572 PRO A N 1
ATOM 4625 C CA . PRO A 1 572 ? 7.516 35.406 18.75 1 92.38 572 PRO A CA 1
ATOM 4626 C C . PRO A 1 572 ? 6.742 35.031 20.016 1 92.38 572 PRO A C 1
ATOM 4628 O O . PRO A 1 572 ? 7.211 35.25 21.125 1 92.38 572 PRO A O 1
ATOM 4631 N N . LEU A 1 573 ? 5.566 34.5 19.844 1 90.19 573 LEU A N 1
ATOM 4632 C CA . LEU A 1 573 ? 4.812 34.031 21 1 90.19 573 LEU A CA 1
ATOM 4633 C C . LEU A 1 573 ? 5.465 32.781 21.625 1 90.19 573 LEU A C 1
ATOM 4635 O O . LEU A 1 573 ? 5.234 32.469 22.797 1 90.19 573 LEU A O 1
ATOM 4639 N N . GLN A 1 574 ? 6.285 32.125 20.875 1 94.06 574 GLN A N 1
ATOM 4640 C CA . GLN A 1 574 ? 6.855 30.859 21.281 1 94.06 574 GLN A CA 1
ATOM 4641 C C . GLN A 1 574 ? 8.305 31.016 21.719 1 94.06 574 GLN A C 1
ATOM 4643 O O . GLN A 1 574 ? 8.82 30.188 22.484 1 94.06 574 GLN A O 1
ATOM 4648 N N . ILE A 1 575 ? 8.945 32.094 21.266 1 95.81 575 ILE A N 1
ATOM 4649 C CA . ILE A 1 575 ? 10.375 32.25 21.516 1 95.81 575 ILE A CA 1
ATOM 4650 C C . ILE A 1 575 ? 10.594 33.5 22.406 1 95.81 575 ILE A C 1
ATOM 4652 O O . ILE A 1 575 ? 10.18 34.594 22.047 1 95.81 575 ILE A O 1
ATOM 4656 N N . LYS A 1 576 ? 11.164 33.25 23.531 1 94.62 576 LYS A N 1
ATOM 4657 C CA . LYS A 1 576 ? 11.742 34.344 24.312 1 94.62 576 LYS A CA 1
ATOM 4658 C C . LYS A 1 576 ? 13.164 34.625 23.859 1 94.62 576 LYS A C 1
ATOM 4660 O O . LYS A 1 576 ? 14.102 33.906 24.234 1 94.62 576 LYS A O 1
ATOM 4665 N N . ASP A 1 577 ? 13.273 35.781 23.219 1 96.38 577 ASP A N 1
ATOM 4666 C CA . ASP A 1 577 ? 14.508 36.125 22.531 1 96.38 577 ASP A CA 1
ATOM 4667 C C . ASP A 1 577 ? 15.711 36.031 23.453 1 96.38 577 ASP A C 1
ATOM 4669 O O . ASP A 1 577 ? 15.688 36.562 24.578 1 96.38 577 ASP A O 1
ATOM 4673 N N . ASN A 1 578 ? 16.703 35.312 23.078 1 95.25 578 ASN A N 1
ATOM 4674 C CA . ASN A 1 578 ? 17.984 35.125 23.75 1 95.25 578 ASN A CA 1
ATOM 4675 C C . ASN A 1 578 ? 17.828 34.219 24.984 1 95.25 578 ASN A C 1
ATOM 4677 O O . ASN A 1 578 ? 18.75 34.125 25.797 1 95.25 578 ASN A O 1
ATOM 4681 N N . GLU A 1 579 ? 16.766 33.625 25.125 1 95.31 579 GLU A N 1
ATOM 4682 C CA . GLU A 1 579 ? 16.562 32.719 26.234 1 95.31 579 GLU A CA 1
ATOM 4683 C C . GLU A 1 579 ? 16.359 31.281 25.719 1 95.31 579 GLU A C 1
ATOM 4685 O O . GLU A 1 579 ? 17.234 30.422 25.891 1 95.31 579 GLU A O 1
ATOM 4690 N N . ASN A 1 580 ? 15.352 31.078 25.031 1 95.5 580 ASN A N 1
ATOM 4691 C CA . ASN A 1 580 ? 15.102 29.734 24.531 1 95.5 580 ASN A CA 1
ATOM 4692 C C . ASN A 1 580 ? 15.242 29.672 23 1 95.5 580 ASN A C 1
ATOM 4694 O O . ASN A 1 580 ? 15.055 28.625 22.406 1 95.5 580 ASN A O 1
ATOM 4698 N N . GLY A 1 581 ? 15.578 30.812 22.406 1 97.5 581 GLY A N 1
ATOM 4699 C CA . GLY A 1 581 ? 15.781 30.969 20.969 1 97.5 581 GLY A CA 1
ATOM 4700 C C . GLY A 1 581 ? 16.125 32.406 20.562 1 97.5 581 GLY A C 1
ATOM 4701 O O . GLY A 1 581 ? 16.406 33.219 21.422 1 97.5 581 GLY A O 1
ATOM 4702 N N . PHE A 1 582 ? 16.141 32.594 19.281 1 98.5 582 PHE A N 1
ATOM 4703 C CA . PHE A 1 582 ? 16.578 33.906 18.797 1 98.5 582 PHE A CA 1
ATOM 4704 C C . PHE A 1 582 ? 15.633 34.438 17.719 1 98.5 582 PHE A C 1
ATOM 4706 O O . PHE A 1 582 ? 15.211 33.688 16.844 1 98.5 582 PHE A O 1
ATOM 4713 N N . LEU A 1 583 ? 15.289 35.656 17.859 1 98.12 583 LEU A N 1
ATOM 4714 C CA . LEU A 1 583 ? 14.398 36.344 16.906 1 98.12 583 LEU A CA 1
ATOM 4715 C C . LEU A 1 583 ? 15.133 37.469 16.188 1 98.12 583 LEU A C 1
ATOM 4717 O O . LEU A 1 583 ? 15.914 38.188 16.797 1 98.12 583 LEU A O 1
ATOM 4721 N N . PHE A 1 584 ? 14.922 37.531 14.867 1 98.38 584 PHE A N 1
ATOM 4722 C CA . PHE A 1 584 ? 15.508 38.594 14.039 1 98.38 584 PHE A CA 1
ATOM 4723 C C . PHE A 1 584 ? 14.461 39.188 13.117 1 98.38 584 PHE A C 1
ATOM 4725 O O . PHE A 1 584 ? 13.445 38.562 12.812 1 98.38 584 PHE A O 1
ATOM 4732 N N . PRO A 1 585 ? 14.672 40.438 12.656 1 97.25 585 PRO A N 1
ATOM 4733 C CA . PRO A 1 585 ? 13.773 41 11.641 1 97.25 585 PRO A CA 1
ATOM 4734 C C . PRO A 1 585 ? 13.766 40.188 10.352 1 97.25 585 PRO A C 1
ATOM 4736 O O . PRO A 1 585 ? 14.789 39.625 9.961 1 97.25 585 PRO A O 1
ATOM 4739 N N . ILE A 1 586 ? 12.656 40.219 9.734 1 95.75 586 ILE A N 1
ATOM 4740 C CA . ILE A 1 586 ? 12.516 39.5 8.469 1 95.75 586 ILE A CA 1
ATOM 4741 C C . ILE A 1 586 ? 13.539 40 7.465 1 95.75 586 ILE A C 1
ATOM 4743 O O . ILE A 1 586 ? 13.672 41.219 7.266 1 95.75 586 ILE A O 1
ATOM 4747 N N . GLY A 1 587 ? 14.344 39.156 6.938 1 96.69 587 GLY A N 1
ATOM 4748 C CA . GLY A 1 587 ? 15.32 39.5 5.926 1 96.69 587 GLY A CA 1
ATOM 4749 C C . GLY A 1 587 ? 16.703 39.75 6.492 1 96.69 587 GLY A C 1
ATOM 4750 O O . GLY A 1 587 ? 17.656 39.938 5.738 1 96.69 587 GLY A O 1
ATOM 4751 N N . ALA A 1 588 ? 16.828 39.719 7.758 1 98.06 588 ALA A N 1
ATOM 4752 C CA . ALA A 1 588 ? 18.125 39.938 8.383 1 98.06 588 ALA A CA 1
ATOM 4753 C C . ALA A 1 588 ? 19.016 38.719 8.281 1 98.06 588 ALA A C 1
ATOM 4755 O O . ALA A 1 588 ? 19.453 38.156 9.297 1 98.06 588 ALA A O 1
ATOM 4756 N N . VAL A 1 589 ? 19.438 38.344 7.102 1 98.5 589 VAL A N 1
ATOM 4757 C CA . VAL A 1 589 ? 20.172 37.125 6.801 1 98.5 589 VAL A CA 1
ATOM 4758 C C . VAL A 1 589 ? 21.547 37.156 7.457 1 98.5 589 VAL A C 1
ATOM 4760 O O . VAL A 1 589 ? 22 36.125 7.996 1 98.5 589 VAL A O 1
ATOM 4763 N N . GLU A 1 590 ? 22.203 38.312 7.484 1 98.19 590 GLU A N 1
ATOM 4764 C CA . GLU A 1 590 ? 23.531 38.438 8.078 1 98.19 590 GLU A CA 1
ATOM 4765 C C . GLU A 1 590 ? 23.5 38.188 9.586 1 98.19 590 GLU A C 1
ATOM 4767 O O . GLU A 1 590 ? 24.375 37.531 10.141 1 98.19 590 GLU A O 1
ATOM 4772 N N . ALA A 1 591 ? 22.453 38.75 10.164 1 98.31 591 ALA A N 1
ATOM 4773 C CA . ALA A 1 591 ? 22.297 38.562 11.609 1 98.31 591 ALA A CA 1
ATOM 4774 C C . ALA A 1 591 ? 22.047 37.094 11.938 1 98.31 591 ALA A C 1
ATOM 4776 O O . ALA A 1 591 ? 22.562 36.562 12.945 1 98.31 591 ALA A O 1
ATOM 4777 N N . VAL A 1 592 ? 21.266 36.438 11.148 1 98.62 592 VAL A N 1
ATOM 4778 C CA . VAL A 1 592 ? 21 35 11.305 1 98.62 592 VAL A CA 1
ATOM 4779 C C . VAL A 1 592 ? 22.312 34.219 11.195 1 98.62 592 VAL A C 1
ATOM 4781 O O . VAL A 1 592 ? 22.578 33.344 12 1 98.62 592 VAL A O 1
ATOM 4784 N N . THR A 1 593 ? 23.109 34.594 10.195 1 98.56 593 THR A N 1
ATOM 4785 C CA . THR A 1 593 ? 24.406 33.938 9.961 1 98.56 593 THR A CA 1
ATOM 4786 C C . THR A 1 593 ? 25.312 34.094 11.172 1 98.56 593 THR A C 1
ATOM 4788 O O . THR A 1 593 ? 25.953 33.156 11.602 1 98.56 593 THR A O 1
ATOM 4791 N N . ASP A 1 594 ? 25.359 35.281 11.688 1 98.31 594 ASP A N 1
ATOM 4792 C CA . ASP A 1 594 ? 26.203 35.562 12.836 1 98.31 594 ASP A CA 1
ATOM 4793 C C . ASP A 1 594 ? 25.781 34.75 14.047 1 98.31 594 ASP A C 1
ATOM 4795 O O . ASP A 1 594 ? 26.641 34.281 14.805 1 98.31 594 ASP A O 1
ATOM 4799 N N . LYS A 1 595 ? 24.547 34.625 14.234 1 98.25 595 LYS A N 1
ATOM 4800 C CA . LYS A 1 595 ? 24.062 33.844 15.359 1 98.25 595 LYS A CA 1
ATOM 4801 C C . LYS A 1 595 ? 24.375 32.344 15.156 1 98.25 595 LYS A C 1
ATOM 4803 O O . LYS A 1 595 ? 24.688 31.641 16.109 1 98.25 595 LYS A O 1
ATOM 4808 N N . LEU A 1 596 ? 24.234 31.828 13.93 1 98.31 596 LEU A N 1
ATOM 4809 C CA . LEU A 1 596 ? 24.625 30.469 13.617 1 98.31 596 LEU A CA 1
ATOM 4810 C C . LEU A 1 596 ? 26.094 30.219 13.977 1 98.31 596 LEU A C 1
ATOM 4812 O O . LEU A 1 596 ? 26.422 29.203 14.57 1 98.31 596 LEU A O 1
ATOM 4816 N N . LEU A 1 597 ? 26.922 31.188 13.625 1 97.81 597 LEU A N 1
ATOM 4817 C CA . LEU A 1 597 ? 28.344 31.094 13.906 1 97.81 597 LEU A CA 1
ATOM 4818 C C . LEU A 1 597 ? 28.609 31.094 15.406 1 97.81 597 LEU A C 1
ATOM 4820 O O . LEU A 1 597 ? 29.453 30.344 15.891 1 97.81 597 LEU A O 1
ATOM 4824 N N . GLU A 1 598 ? 27.875 31.938 16.047 1 97.88 598 GLU A N 1
ATOM 4825 C CA . GLU A 1 598 ? 28.031 32.031 17.5 1 97.88 598 GLU A CA 1
ATOM 4826 C C . GLU A 1 598 ? 27.688 30.688 18.156 1 97.88 598 GLU A C 1
ATOM 4828 O O . GLU A 1 598 ? 28.438 30.188 19 1 97.88 598 GLU A O 1
ATOM 4833 N N . LEU A 1 599 ? 26.562 30.109 17.812 1 97.81 599 LEU A N 1
ATOM 4834 C CA . LEU A 1 599 ? 26.141 28.844 18.391 1 97.81 599 LEU A CA 1
ATOM 4835 C C . LEU A 1 599 ? 27.078 27.719 18 1 97.81 599 LEU A C 1
ATOM 4837 O O . LEU A 1 599 ? 27.297 26.781 18.781 1 97.81 599 LEU A O 1
ATOM 4841 N N . PHE A 1 600 ? 27.609 27.781 16.797 1 96.94 600 PHE A N 1
ATOM 4842 C CA . PHE A 1 600 ? 28.531 26.781 16.297 1 96.94 600 PHE A CA 1
ATOM 4843 C C . PHE A 1 600 ? 29.859 26.828 17.062 1 96.94 600 PHE A C 1
ATOM 4845 O O . PHE A 1 600 ? 30.422 25.797 17.391 1 96.94 600 PHE A O 1
ATOM 4852 N N . ASN A 1 601 ? 30.328 28 17.359 1 95.31 601 ASN A N 1
ATOM 4853 C CA . ASN A 1 601 ? 31.641 28.203 17.984 1 95.31 601 ASN A CA 1
ATOM 4854 C C . ASN A 1 601 ? 31.562 28.062 19.5 1 95.31 601 ASN A C 1
ATOM 4856 O O . ASN A 1 601 ? 32.562 27.781 20.156 1 95.31 601 ASN A O 1
ATOM 4860 N N . ASP A 1 602 ? 30.391 28.297 20.047 1 96.25 602 ASP A N 1
ATOM 4861 C CA . ASP A 1 602 ? 30.203 28.266 21.5 1 96.25 602 ASP A CA 1
ATOM 4862 C C . ASP A 1 602 ? 29.234 27.141 21.891 1 96.25 602 ASP A C 1
ATOM 4864 O O . ASP A 1 602 ? 28.062 27.375 22.141 1 96.25 602 ASP A O 1
ATOM 4868 N N . ARG A 1 603 ? 29.766 26.031 22.109 1 95.12 603 ARG A N 1
ATOM 4869 C CA . ARG A 1 603 ? 28.984 24.844 22.438 1 95.12 603 ARG A CA 1
ATOM 4870 C C . ARG A 1 603 ? 28.25 25.016 23.766 1 95.12 603 ARG A C 1
ATOM 4872 O O . ARG A 1 603 ? 27.141 24.5 23.953 1 95.12 603 ARG A O 1
ATOM 4879 N N . SER A 1 604 ? 28.844 25.672 24.641 1 96.62 604 SER A N 1
ATOM 4880 C CA . SER A 1 604 ? 28.234 25.906 25.953 1 96.62 604 SER A CA 1
ATOM 4881 C C . SER A 1 604 ? 26.984 26.766 25.812 1 96.62 604 SER A C 1
ATOM 4883 O O . SER A 1 604 ? 25.969 26.5 26.484 1 96.62 604 SER A O 1
ATOM 4885 N N . LEU A 1 605 ? 27.125 27.781 25.078 1 96.75 605 LEU A N 1
ATOM 4886 C CA . LEU A 1 605 ? 25.953 28.609 24.812 1 96.75 605 LEU A CA 1
ATOM 4887 C C . LEU A 1 605 ? 24.844 27.781 24.172 1 96.75 605 LEU A C 1
ATOM 4889 O O . LEU A 1 605 ? 23.672 27.859 24.578 1 96.75 605 LEU A O 1
ATOM 4893 N N . ARG A 1 606 ? 25.188 27 23.203 1 97.19 606 ARG A N 1
ATOM 4894 C CA . ARG A 1 606 ? 24.219 26.156 22.516 1 97.19 606 ARG A CA 1
ATOM 4895 C C . ARG A 1 606 ? 23.531 25.203 23.484 1 97.19 606 ARG A C 1
ATOM 4897 O O . ARG A 1 606 ? 22.312 25.047 23.438 1 97.19 606 ARG A O 1
ATOM 4904 N N . ASP A 1 607 ? 24.266 24.609 24.375 1 97.06 607 ASP A N 1
ATOM 4905 C CA . ASP A 1 607 ? 23.719 23.656 25.328 1 97.06 607 ASP A CA 1
ATOM 4906 C C . ASP A 1 607 ? 22.797 24.359 26.328 1 97.06 607 ASP A C 1
ATOM 4908 O O . ASP A 1 607 ? 21.781 23.797 26.75 1 97.06 607 ASP A O 1
ATOM 4912 N N . ARG A 1 608 ? 23.172 25.516 26.656 1 97.25 608 ARG A N 1
ATOM 4913 C CA . ARG A 1 608 ? 22.328 26.281 27.562 1 97.25 608 ARG A CA 1
ATOM 4914 C C . ARG A 1 608 ? 21 26.625 26.922 1 97.25 608 ARG A C 1
ATOM 4916 O O . ARG A 1 608 ? 19.938 26.5 27.547 1 97.25 608 ARG A O 1
ATOM 4923 N N . ILE A 1 609 ? 21.047 27.078 25.719 1 97.56 609 ILE A N 1
ATOM 4924 C CA . ILE A 1 609 ? 19.812 27.406 25 1 97.56 609 ILE A CA 1
ATOM 4925 C C . ILE A 1 609 ? 18.969 26.141 24.828 1 97.56 609 ILE A C 1
ATOM 4927 O O . ILE A 1 609 ? 17.75 26.188 24.938 1 97.56 609 ILE A O 1
ATOM 4931 N N . SER A 1 610 ? 19.625 25.062 24.547 1 97.38 610 SER A N 1
ATOM 4932 C CA . SER A 1 610 ? 18.938 23.781 24.391 1 97.38 610 SER A CA 1
ATOM 4933 C C . SER A 1 610 ? 18.156 23.422 25.641 1 97.38 610 SER A C 1
ATOM 4935 O O . SER A 1 610 ? 16.984 23.047 25.562 1 97.38 610 SER A O 1
ATOM 4937 N N . ARG A 1 611 ? 18.75 23.547 26.766 1 96.88 611 ARG A N 1
ATOM 4938 C CA . ARG A 1 611 ? 18.094 23.234 28.047 1 96.88 611 ARG A CA 1
ATOM 4939 C C . ARG A 1 611 ? 16.922 24.172 28.297 1 96.88 611 ARG A C 1
ATOM 4941 O O . ARG A 1 611 ? 15.852 23.734 28.719 1 96.88 611 ARG A O 1
ATOM 4948 N N . THR A 1 612 ? 17.125 25.391 28.047 1 97.12 612 THR A N 1
ATOM 4949 C CA . THR A 1 612 ? 16.078 26.391 28.281 1 97.12 612 THR A CA 1
ATOM 4950 C C . THR A 1 612 ? 14.906 26.172 27.328 1 97.12 612 THR A C 1
ATOM 4952 O O . THR A 1 612 ? 13.75 26.375 27.703 1 97.12 612 THR A O 1
ATOM 4955 N N . ALA A 1 613 ? 15.25 25.875 26.125 1 96.38 613 ALA A N 1
ATOM 4956 C CA . ALA A 1 613 ? 14.203 25.594 25.141 1 96.38 613 ALA A CA 1
ATOM 4957 C C . ALA A 1 613 ? 13.273 24.484 25.625 1 96.38 613 ALA A C 1
ATOM 4959 O O . ALA A 1 613 ? 12.055 24.641 25.609 1 96.38 613 ALA A O 1
ATOM 4960 N N . ARG A 1 614 ? 13.828 23.453 26.109 1 94.62 614 ARG A N 1
ATOM 4961 C CA . ARG A 1 614 ? 13.055 22.297 26.578 1 94.62 614 ARG A CA 1
ATOM 4962 C C . ARG A 1 614 ? 12.195 22.688 27.797 1 94.62 614 ARG A C 1
ATOM 4964 O O . ARG A 1 614 ? 11.039 22.281 27.891 1 94.62 614 ARG A O 1
ATOM 4971 N N . GLU A 1 615 ? 12.703 23.484 28.609 1 93.81 615 GLU A N 1
ATOM 4972 C CA . GLU A 1 615 ? 12.055 23.828 29.875 1 93.81 615 GLU A CA 1
ATOM 4973 C C . GLU A 1 615 ? 10.977 24.891 29.672 1 93.81 615 GLU A C 1
ATOM 4975 O O . GLU A 1 615 ? 10.055 25.016 30.469 1 93.81 615 GLU A O 1
ATOM 4980 N N . SER A 1 616 ? 11.109 25.547 28.625 1 93.56 616 SER A N 1
ATOM 4981 C CA . SER A 1 616 ? 10.227 26.703 28.422 1 93.56 616 SER A CA 1
ATOM 4982 C C . SER A 1 616 ? 8.898 26.281 27.797 1 93.56 616 SER A C 1
ATOM 4984 O O . SER A 1 616 ? 7.922 27.031 27.859 1 93.56 616 SER A O 1
ATOM 4986 N N . VAL A 1 617 ? 8.836 25.172 27.219 1 94 617 VAL A N 1
ATOM 4987 C CA . VAL A 1 617 ? 7.617 24.75 26.547 1 94 617 VAL A CA 1
ATOM 4988 C C . VAL A 1 617 ? 6.594 24.281 27.578 1 94 617 VAL A C 1
ATOM 4990 O O . VAL A 1 617 ? 6.875 23.406 28.391 1 94 617 VAL A O 1
ATOM 4993 N N . THR A 1 618 ? 5.473 24.891 27.516 1 92.5 618 THR A N 1
ATOM 4994 C CA . THR A 1 618 ? 4.43 24.562 28.469 1 92.5 618 THR A CA 1
ATOM 4995 C C . THR A 1 618 ? 3.344 23.703 27.828 1 92.5 618 THR A C 1
ATOM 4997 O O . THR A 1 618 ? 3.322 23.547 26.594 1 92.5 618 THR A O 1
ATOM 5000 N N . GLU A 1 619 ? 2.414 23.266 28.625 1 95 619 GLU A N 1
ATOM 5001 C CA . GLU A 1 619 ? 1.319 22.406 28.172 1 95 619 GLU A CA 1
ATOM 5002 C C . GLU A 1 619 ? 0.379 23.156 27.234 1 95 619 GLU A C 1
ATOM 5004 O O . GLU A 1 619 ? -0.363 22.547 26.469 1 95 619 GLU A O 1
ATOM 5009 N N . GLU A 1 620 ? 0.437 24.438 27.25 1 93.5 620 GLU A N 1
ATOM 5010 C CA . GLU A 1 620 ? -0.52 25.266 26.531 1 93.5 620 GLU A CA 1
ATOM 5011 C C . GLU A 1 620 ? -0.426 25.031 25.016 1 93.5 620 GLU A C 1
ATOM 5013 O O . GLU A 1 620 ? -1.368 25.328 24.281 1 93.5 620 GLU A O 1
ATOM 5018 N N . TYR A 1 621 ? 0.679 24.453 24.562 1 94.88 621 TYR A N 1
ATOM 5019 C CA . TYR A 1 621 ? 0.898 24.312 23.125 1 94.88 621 TYR A CA 1
ATOM 5020 C C . TYR A 1 621 ? 0.597 22.891 22.672 1 94.88 621 TYR A C 1
ATOM 5022 O O . TYR A 1 621 ? 0.945 22.5 21.562 1 94.88 621 TYR A O 1
ATOM 5030 N N . PHE A 1 622 ? -0.084 22.109 23.484 1 97.44 622 PHE A N 1
ATOM 5031 C CA . PHE A 1 622 ? -0.342 20.719 23.156 1 97.44 622 PHE A CA 1
ATOM 5032 C C . PHE A 1 622 ? -1.838 20.422 23.156 1 97.44 622 PHE A C 1
ATOM 5034 O O . PHE A 1 622 ? -2.645 21.297 23.484 1 97.44 622 PHE A O 1
ATOM 5041 N N . THR A 1 623 ? -2.207 19.266 22.781 1 98 623 THR A N 1
ATOM 5042 C CA . THR A 1 623 ? -3.549 18.828 22.406 1 98 623 THR A CA 1
ATOM 5043 C C . THR A 1 623 ? -4.52 19.031 23.562 1 98 623 THR A C 1
ATOM 5045 O O . THR A 1 623 ? -5.645 19.5 23.359 1 98 623 THR A O 1
ATOM 5048 N N . VAL A 1 624 ? -4.16 18.703 24.812 1 98.44 624 VAL A N 1
ATOM 5049 C CA . VAL A 1 624 ? -5.09 18.734 25.922 1 98.44 624 VAL A CA 1
ATOM 5050 C C . VAL A 1 624 ? -5.547 20.172 26.172 1 98.44 624 VAL A C 1
ATOM 5052 O O . VAL A 1 624 ? -6.746 20.438 26.297 1 98.44 624 VAL A O 1
ATOM 5055 N N . TRP A 1 625 ? -4.633 21.125 26.25 1 98 625 TRP A N 1
ATOM 5056 C CA . TRP A 1 625 ? -4.965 22.531 26.469 1 98 625 TRP A CA 1
ATOM 5057 C C . TRP A 1 625 ? -5.805 23.062 25.312 1 98 625 TRP A C 1
ATOM 5059 O O . TRP A 1 625 ? -6.727 23.859 25.531 1 98 625 TRP A O 1
ATOM 5069 N N . ASN A 1 626 ? -5.398 22.688 24.141 1 97.94 626 ASN A N 1
ATOM 5070 C CA . ASN A 1 626 ? -6.195 23.078 22.984 1 97.94 626 ASN A CA 1
ATOM 5071 C C . ASN A 1 626 ? -7.633 22.594 23.094 1 97.94 626 ASN A C 1
ATOM 5073 O O . ASN A 1 626 ? -8.578 23.328 22.828 1 97.94 626 ASN A O 1
ATOM 5077 N N . ALA A 1 627 ? -7.809 21.328 23.5 1 98.62 627 ALA A N 1
ATOM 5078 C CA . ALA A 1 627 ? -9.133 20.75 23.672 1 98.62 627 ALA A CA 1
ATOM 5079 C C . ALA A 1 627 ? -9.93 21.5 24.734 1 98.62 627 ALA A C 1
ATOM 5081 O O . ALA A 1 627 ? -11.125 21.734 24.562 1 98.62 627 ALA A O 1
ATOM 5082 N N . MET A 1 628 ? -9.266 21.859 25.797 1 98.62 628 MET A N 1
ATOM 5083 C CA . MET A 1 628 ? -9.914 22.594 26.875 1 98.62 628 MET A CA 1
ATOM 5084 C C . MET A 1 628 ? -10.477 23.922 26.375 1 98.62 628 MET A C 1
ATOM 5086 O O . MET A 1 628 ? -11.586 24.297 26.734 1 98.62 628 MET A O 1
ATOM 5090 N N . SER A 1 629 ? -9.75 24.562 25.562 1 98.5 629 SER A N 1
ATOM 5091 C CA . SER A 1 629 ? -10.195 25.844 25.016 1 98.5 629 SER A CA 1
ATOM 5092 C C . SER A 1 629 ? -11.438 25.656 24.141 1 98.5 629 SER A C 1
ATOM 5094 O O . SER A 1 629 ? -12.375 26.453 24.219 1 98.5 629 SER A O 1
ATOM 5096 N N . TRP A 1 630 ? -11.445 24.656 23.328 1 98.56 630 TRP A N 1
ATOM 5097 C CA . TRP A 1 630 ? -12.609 24.375 22.484 1 98.56 630 TRP A CA 1
ATOM 5098 C C . TRP A 1 630 ? -13.82 24.016 23.344 1 98.56 630 TRP A C 1
ATOM 5100 O O . TRP A 1 630 ? -14.93 24.484 23.078 1 98.56 630 TRP A O 1
ATOM 5110 N N . LEU A 1 631 ? -13.594 23.141 24.312 1 98.5 631 LEU A N 1
ATOM 5111 C CA . LEU A 1 631 ? -14.68 22.75 25.219 1 98.5 631 LEU A CA 1
ATOM 5112 C C . LEU A 1 631 ? -15.266 23.984 25.906 1 98.5 631 LEU A C 1
ATOM 5114 O O . LEU A 1 631 ? -16.484 24.141 25.984 1 98.5 631 LEU A O 1
ATOM 5118 N N . HIS A 1 632 ? -14.383 24.812 26.406 1 98.19 632 HIS A N 1
ATOM 5119 C CA . HIS A 1 632 ? -14.828 26.016 27.094 1 98.19 632 HIS A CA 1
ATOM 5120 C C . HIS A 1 632 ? -15.688 26.891 26.188 1 98.19 632 HIS A C 1
ATOM 5122 O O . HIS A 1 632 ? -16.75 27.375 26.594 1 98.19 632 HIS A O 1
ATOM 5128 N N . MET A 1 633 ? -15.25 27.125 24.984 1 98.06 633 MET A N 1
ATOM 5129 C CA . MET A 1 633 ? -16 27.938 24.047 1 98.06 633 MET A CA 1
ATOM 5130 C C . MET A 1 633 ? -17.375 27.328 23.766 1 98.06 633 MET A C 1
ATOM 5132 O O . MET A 1 633 ? -18.375 28.047 23.734 1 98.06 633 MET A O 1
ATOM 5136 N N . CYS A 1 634 ? -17.422 26.016 23.531 1 97.31 634 CYS A N 1
ATOM 5137 C CA . CYS A 1 634 ? -18.688 25.344 23.25 1 97.31 634 CYS A CA 1
ATOM 5138 C C . CYS A 1 634 ? -19.641 25.484 24.438 1 97.31 634 CYS A C 1
ATOM 5140 O O . CYS A 1 634 ? -20.812 25.797 24.25 1 97.31 634 CYS A O 1
ATOM 5142 N N . ILE A 1 635 ? -19.125 25.266 25.656 1 96.5 635 ILE A N 1
ATOM 5143 C CA . ILE A 1 635 ? -19.938 25.312 26.859 1 96.5 635 ILE A CA 1
ATOM 5144 C C . ILE A 1 635 ? -20.469 26.719 27.078 1 96.5 635 ILE A C 1
ATOM 5146 O O . ILE A 1 635 ? -21.656 26.906 27.359 1 96.5 635 ILE A O 1
ATOM 5150 N N . GLU A 1 636 ? -19.609 27.688 26.891 1 95.44 636 GLU A N 1
ATOM 5151 C CA . GLU A 1 636 ? -20 29.078 27.109 1 95.44 636 GLU A CA 1
ATOM 5152 C C . GLU A 1 636 ? -21.031 29.516 26.094 1 95.44 636 GLU A C 1
ATOM 5154 O O . GLU A 1 636 ? -22.031 30.172 26.438 1 95.44 636 GLU A O 1
ATOM 5159 N N . LEU A 1 637 ? -20.812 29.188 24.859 1 94.25 637 LEU A N 1
ATOM 5160 C CA . LEU A 1 637 ? -21.703 29.641 23.797 1 94.25 637 LEU A CA 1
ATOM 5161 C C . LEU A 1 637 ? -23.094 29.016 23.938 1 94.25 637 LEU A C 1
ATOM 5163 O O . LEU A 1 637 ? -24.078 29.609 23.5 1 94.25 637 LEU A O 1
ATOM 5167 N N . THR A 1 638 ? -23.156 27.844 24.531 1 92.75 638 THR A N 1
ATOM 5168 C CA . THR A 1 638 ? -24.422 27.109 24.578 1 92.75 638 THR A CA 1
ATOM 5169 C C . THR A 1 638 ? -25.141 27.344 25.906 1 92.75 638 THR A C 1
ATOM 5171 O O . THR A 1 638 ? -26.125 26.672 26.219 1 92.75 638 THR A O 1
ATOM 5174 N N . GLN A 1 639 ? -24.625 28.156 26.734 1 85.81 639 GLN A N 1
ATOM 5175 C CA . GLN A 1 639 ? -25.312 28.516 27.969 1 85.81 639 GLN A CA 1
ATOM 5176 C C . GLN A 1 639 ? -26.672 29.156 27.656 1 85.81 639 GLN A C 1
ATOM 5178 O O . GLN A 1 639 ? -26.906 29.625 26.531 1 85.81 639 GLN A O 1
ATOM 5183 N N . LYS A 1 640 ? -27.688 28.969 28.547 1 68.88 640 LYS A N 1
ATOM 5184 C CA . LYS A 1 640 ? -29.078 29.406 28.391 1 68.88 640 LYS A CA 1
ATOM 5185 C C . LYS A 1 640 ? -29.141 30.859 27.922 1 68.88 640 LYS A C 1
ATOM 5187 O O . LYS A 1 640 ? -28.641 31.75 28.609 1 68.88 640 LYS A O 1
ATOM 5192 N N . GLN A 1 641 ? -29 31.031 26.672 1 60.38 641 GLN A N 1
ATOM 5193 C CA . GLN A 1 641 ? -29.203 32.344 26.047 1 60.38 641 GLN A CA 1
ATOM 5194 C C . GLN A 1 641 ? -30.672 32.531 25.703 1 60.38 641 GLN A C 1
ATOM 5196 O O . GLN A 1 641 ? -31.391 31.594 25.359 1 60.38 641 GLN A O 1
ATOM 5201 N N . LYS A 1 642 ? -31.25 33.719 26.047 1 56.66 642 LYS A N 1
ATOM 5202 C CA . LYS A 1 642 ? -32.562 34 25.5 1 56.66 642 LYS A CA 1
ATOM 5203 C C . LYS A 1 642 ? -32.562 33.969 23.969 1 56.66 642 LYS A C 1
ATOM 5205 O O . LYS A 1 642 ? -31.641 34.5 23.344 1 56.66 642 LYS A O 1
ATOM 5210 N N . GLU A 1 643 ? -33.312 33.062 23.312 1 55.31 643 GLU A N 1
ATOM 5211 C CA . GLU A 1 643 ? -33.406 32.781 21.891 1 55.31 643 GLU A CA 1
ATOM 5212 C C . GLU A 1 643 ? -33.406 34.062 21.062 1 55.31 643 GLU A C 1
ATOM 5214 O O . GLU A 1 643 ? -32.812 34.125 20 1 55.31 643 GLU A O 1
ATOM 5219 N N . SER A 1 644 ? -34.188 35.125 21.5 1 52.62 644 SER A N 1
ATOM 5220 C CA . SER A 1 644 ? -34.375 36.344 20.719 1 52.62 644 SER A CA 1
ATOM 5221 C C . SER A 1 644 ? -33.062 37.031 20.438 1 52.62 644 SER A C 1
ATOM 5223 O O . SER A 1 644 ? -32.875 37.656 19.391 1 52.62 644 SER A O 1
ATOM 5225 N N . ASN A 1 645 ? -32.094 36.875 21.219 1 53.25 645 ASN A N 1
ATOM 5226 C CA . ASN A 1 645 ? -30.828 37.562 21.047 1 53.25 645 ASN A CA 1
ATOM 5227 C C . ASN A 1 645 ? -29.906 36.844 20.094 1 53.25 645 ASN A C 1
ATOM 5229 O O . ASN A 1 645 ? -29.094 37.469 19.406 1 53.25 645 ASN A O 1
ATOM 5233 N N . HIS A 1 646 ? -30.141 35.562 19.891 1 60.94 646 HIS A N 1
ATOM 5234 C CA . HIS A 1 646 ? -29.219 34.812 19.047 1 60.94 646 HIS A CA 1
ATOM 5235 C C . HIS A 1 646 ? -29.625 34.906 17.578 1 60.94 646 HIS A C 1
ATOM 5237 O O . HIS A 1 646 ? -28.75 34.969 16.688 1 60.94 646 HIS A O 1
ATOM 5243 N N . ARG A 1 647 ? -30.766 34.906 17.312 1 57.59 647 ARG A N 1
ATOM 5244 C CA . ARG A 1 647 ? -31.297 34.812 15.945 1 57.59 647 ARG A CA 1
ATOM 5245 C C . ARG A 1 647 ? -30.812 35.969 15.086 1 57.59 647 ARG A C 1
ATOM 5247 O O . ARG A 1 647 ? -30.594 35.812 13.883 1 57.59 647 ARG A O 1
ATOM 5254 N N . ASN A 1 648 ? -30.703 37.031 15.797 1 58.59 648 ASN A N 1
ATOM 5255 C CA . ASN A 1 648 ? -30.312 38.219 15.031 1 58.59 648 ASN A CA 1
ATOM 5256 C C . ASN A 1 648 ? -28.844 38.594 15.258 1 58.59 648 ASN A C 1
ATOM 5258 O O . ASN A 1 648 ? -28.375 39.625 14.781 1 58.59 648 ASN A O 1
ATOM 5262 N N . GLY A 1 649 ? -28.156 37.719 15.883 1 65.38 649 GLY A N 1
ATOM 5263 C CA . GLY A 1 649 ? -26.781 38.031 16.25 1 65.38 649 GLY A CA 1
ATOM 5264 C C . GLY A 1 649 ? -25.766 37.531 15.234 1 65.38 649 GLY A C 1
ATOM 5265 O O . GLY A 1 649 ? -26 36.562 14.539 1 65.38 649 GLY A O 1
ATOM 5266 N N . ASN A 1 650 ? -24.766 38.375 14.906 1 77.12 650 ASN A N 1
ATOM 5267 C CA . ASN A 1 650 ? -23.609 38.094 14.047 1 77.12 650 ASN A CA 1
ATOM 5268 C C . ASN A 1 650 ? -22.375 38.844 14.523 1 77.12 650 ASN A C 1
ATOM 5270 O O . ASN A 1 650 ? -22.359 39.375 15.633 1 77.12 650 ASN A O 1
ATOM 5274 N N . LEU A 1 651 ? -21.344 38.688 13.867 1 86.19 651 LEU A N 1
ATOM 5275 C CA . LEU A 1 651 ? -20.078 39.25 14.266 1 86.19 651 LEU A CA 1
ATOM 5276 C C . LEU A 1 651 ? -20.125 40.781 14.234 1 86.19 651 LEU A C 1
ATOM 5278 O O . LEU A 1 651 ? -19.234 41.438 14.773 1 86.19 651 LEU A O 1
ATOM 5282 N N . LEU A 1 652 ? -21.219 41.25 13.727 1 82.19 652 LEU A N 1
ATOM 5283 C CA . LEU A 1 652 ? -21.391 42.688 13.672 1 82.19 652 LEU A CA 1
ATOM 5284 C C . LEU A 1 652 ? -22.094 43.188 14.922 1 82.19 652 LEU A C 1
ATOM 5286 O O . LEU A 1 652 ? -22.078 44.406 15.203 1 82.19 652 LEU A O 1
ATOM 5290 N N . ASP A 1 653 ? -22.703 42.281 15.625 1 80.19 653 ASP A N 1
ATOM 5291 C CA . ASP A 1 653 ? -23.438 42.625 16.844 1 80.19 653 ASP A CA 1
ATOM 5292 C C . ASP A 1 653 ? -22.547 42.5 18.078 1 80.19 653 ASP A C 1
ATOM 5294 O O . ASP A 1 653 ? -22.125 41.375 18.438 1 80.19 653 ASP A O 1
ATOM 5298 N N . LYS A 1 654 ? -22.406 43.531 18.828 1 78.56 654 LYS A N 1
ATOM 5299 C CA . LYS A 1 654 ? -21.531 43.562 19.984 1 78.56 654 LYS A CA 1
ATOM 5300 C C . LYS A 1 654 ? -22.172 42.844 21.172 1 78.56 654 LYS A C 1
ATOM 5302 O O . LYS A 1 654 ? -21.484 42.5 22.141 1 78.56 654 LYS A O 1
ATOM 5307 N N . ASN A 1 655 ? -23.391 42.531 21.031 1 75.94 655 ASN A N 1
ATOM 5308 C CA . ASN A 1 655 ? -24.094 41.938 22.172 1 75.94 655 ASN A CA 1
ATOM 5309 C C . ASN A 1 655 ? -24.25 40.438 22.016 1 75.94 655 ASN A C 1
ATOM 5311 O O . ASN A 1 655 ? -24.766 39.75 22.922 1 75.94 655 ASN A O 1
ATOM 5315 N N . VAL A 1 656 ? -23.75 39.906 21 1 78.56 656 VAL A N 1
ATOM 5316 C CA . VAL A 1 656 ? -23.984 38.5 20.688 1 78.56 656 VAL A CA 1
ATOM 5317 C C . VAL A 1 656 ? -23.406 37.625 21.781 1 78.56 656 VAL A C 1
ATOM 5319 O O . VAL A 1 656 ? -23.969 36.562 22.078 1 78.56 656 VAL A O 1
ATOM 5322 N N . LEU A 1 657 ? -22.328 38.031 22.484 1 86.75 657 LEU A N 1
ATOM 5323 C CA . LEU A 1 657 ? -21.641 37.188 23.453 1 86.75 657 LEU A CA 1
ATOM 5324 C C . LEU A 1 657 ? -21.906 37.656 24.875 1 86.75 657 LEU A C 1
ATOM 5326 O O . LEU A 1 657 ? -21.219 37.25 25.812 1 86.75 657 LEU A O 1
ATOM 5330 N N . ASP A 1 658 ? -22.859 38.469 25.078 1 83.06 658 ASP A N 1
ATOM 5331 C CA . ASP A 1 658 ? -23.109 39.094 26.375 1 83.06 658 ASP A CA 1
ATOM 5332 C C . ASP A 1 658 ? -23.438 38.031 27.422 1 83.06 658 ASP A C 1
ATOM 5334 O O . ASP A 1 658 ? -23.172 38.219 28.625 1 83.06 658 ASP A O 1
ATOM 5338 N N . HIS A 1 659 ? -23.922 36.969 27.031 1 82.31 659 HIS A N 1
ATOM 5339 C CA . HIS A 1 659 ? -24.297 35.938 27.969 1 82.31 659 HIS A CA 1
ATOM 5340 C C . HIS A 1 659 ? -23.109 35.031 28.297 1 82.31 659 HIS A C 1
ATOM 5342 O O . HIS A 1 659 ? -23.234 34.062 29.047 1 82.31 659 HIS A O 1
ATOM 5348 N N . THR A 1 660 ? -21.953 35.312 27.734 1 90.56 660 THR A N 1
ATOM 5349 C CA . THR A 1 660 ? -20.766 34.469 27.891 1 90.56 660 THR A CA 1
ATOM 5350 C C . THR A 1 660 ? -19.625 35.281 28.5 1 90.56 660 THR A C 1
ATOM 5352 O O . THR A 1 660 ? -19.719 36.5 28.625 1 90.56 660 THR A O 1
ATOM 5355 N N . ASP A 1 661 ? -18.609 34.656 28.859 1 89.81 661 ASP A N 1
ATOM 5356 C CA . ASP A 1 661 ? -17.375 35.281 29.281 1 89.81 661 ASP A CA 1
ATOM 5357 C C . ASP A 1 661 ? -16.344 35.344 28.156 1 89.81 661 ASP A C 1
ATOM 5359 O O . ASP A 1 661 ? -15.172 35.625 28.375 1 89.81 661 ASP A O 1
ATOM 5363 N N . LEU A 1 662 ? -16.797 35.156 26.938 1 94.12 662 LEU A N 1
ATOM 5364 C CA . LEU A 1 662 ? -15.898 35.125 25.781 1 94.12 662 LEU A CA 1
ATOM 5365 C C . LEU A 1 662 ? -15.742 36.5 25.188 1 94.12 662 LEU A C 1
ATOM 5367 O O . LEU A 1 662 ? -16.578 37.375 25.406 1 94.12 662 LEU A O 1
ATOM 5371 N N . GLY A 1 663 ? -14.586 36.688 24.453 1 92.5 663 GLY A N 1
ATOM 5372 C CA . GLY A 1 663 ? -14.438 37.875 23.641 1 92.5 663 GLY A CA 1
ATOM 5373 C C . GLY A 1 663 ? -13.352 38.812 24.156 1 92.5 663 GLY A C 1
ATOM 5374 O O . GLY A 1 663 ? -12.461 38.375 24.891 1 92.5 663 GLY A O 1
ATOM 5375 N N . TYR A 1 664 ? -13.297 39.969 23.562 1 91.81 664 TYR A N 1
ATOM 5376 C CA . TYR A 1 664 ? -12.438 41.094 23.922 1 91.81 664 TYR A CA 1
ATOM 5377 C C . TYR A 1 664 ? -10.977 40.781 23.609 1 91.81 664 TYR A C 1
ATOM 5379 O O . TYR A 1 664 ? -10.078 41.188 24.359 1 91.81 664 TYR A O 1
ATOM 5387 N N . ASN A 1 665 ? -10.75 40.031 22.641 1 92.19 665 ASN A N 1
ATOM 5388 C CA . ASN A 1 665 ? -9.398 39.719 22.172 1 92.19 665 ASN A CA 1
ATOM 5389 C C . ASN A 1 665 ? -8.57 39.062 23.281 1 92.19 665 ASN A C 1
ATOM 5391 O O . ASN A 1 665 ? -7.383 39.375 23.438 1 92.19 665 ASN A O 1
ATOM 5395 N N . LYS A 1 666 ? -9.203 38.312 24.094 1 93.88 666 LYS A N 1
ATOM 5396 C CA . LYS A 1 666 ? -8.484 37.594 25.141 1 93.88 666 LYS A CA 1
ATOM 5397 C C . LYS A 1 666 ? -8.164 36.188 24.719 1 93.88 666 LYS A C 1
ATOM 5399 O O . LYS A 1 666 ? -8.883 35.594 23.906 1 93.88 666 LYS A O 1
ATOM 5404 N N . LYS A 1 667 ? -7.098 35.75 25.344 1 94.81 667 LYS A N 1
ATOM 5405 C CA . LYS A 1 667 ? -6.789 34.344 25.156 1 94.81 667 LYS A CA 1
ATOM 5406 C C . LYS A 1 667 ? -7.828 33.469 25.844 1 94.81 667 LYS A C 1
ATOM 5408 O O . LYS A 1 667 ? -8.219 33.719 26.984 1 94.81 667 LYS A O 1
ATOM 5413 N N . VAL A 1 668 ? -8.266 32.469 25.125 1 96.88 668 VAL A N 1
ATOM 5414 C CA . VAL A 1 668 ? -9.297 31.578 25.672 1 96.88 668 VAL A CA 1
ATOM 5415 C C . VAL A 1 668 ? -8.805 30.969 26.984 1 96.88 668 VAL A C 1
ATOM 5417 O O . VAL A 1 668 ? -9.594 30.797 27.922 1 96.88 668 VAL A O 1
ATOM 5420 N N . SER A 1 669 ? -7.516 30.656 27.094 1 95.94 669 SER A N 1
ATOM 5421 C CA . SER A 1 669 ? -6.957 30.062 28.297 1 95.94 669 SER A CA 1
ATOM 5422 C C . SER A 1 669 ? -7.082 31.016 29.484 1 95.94 669 SER A C 1
ATOM 5424 O O . SER A 1 669 ? -7.289 30.578 30.625 1 95.94 669 SER A O 1
ATOM 5426 N N . ASP A 1 670 ? -6.973 32.281 29.234 1 95.31 670 ASP A N 1
ATOM 5427 C CA . ASP A 1 670 ? -7.137 33.25 30.312 1 95.31 670 ASP A CA 1
ATOM 5428 C C . ASP A 1 670 ? -8.57 33.25 30.844 1 95.31 670 ASP A C 1
ATOM 5430 O O . ASP A 1 670 ? -8.789 33.438 32.062 1 95.31 670 ASP A O 1
ATOM 5434 N N . LEU A 1 671 ? -9.43 33.031 29.969 1 96.19 671 LEU A N 1
ATOM 5435 C CA . LEU A 1 671 ? -10.844 33.062 30.328 1 96.19 671 LEU A CA 1
ATOM 5436 C C . LEU A 1 671 ? -11.203 31.812 31.156 1 96.19 671 LEU A C 1
ATOM 5438 O O . LEU A 1 671 ? -11.836 31.938 32.219 1 96.19 671 LEU A O 1
ATOM 5442 N N . TRP A 1 672 ? -10.766 30.641 30.703 1 96.31 672 TRP A N 1
ATOM 5443 C CA . TRP A 1 672 ? -11.172 29.469 31.469 1 96.31 672 TRP A CA 1
ATOM 5444 C C . TRP A 1 672 ? -10.344 29.328 32.75 1 96.31 672 TRP A C 1
ATOM 5446 O O . TRP A 1 672 ? -10.797 28.734 33.719 1 96.31 672 TRP A O 1
ATOM 5456 N N . LYS A 1 673 ? -9.102 29.859 32.812 1 97 673 LYS A N 1
ATOM 5457 C CA . LYS A 1 673 ? -8.336 29.875 34.031 1 97 673 LYS A CA 1
ATOM 5458 C C . LYS A 1 673 ? -9.102 30.625 35.125 1 97 673 LYS A C 1
ATOM 5460 O O . LYS A 1 673 ? -9.125 30.188 36.281 1 97 673 LYS A O 1
ATOM 5465 N N . LYS A 1 674 ? -9.617 31.672 34.719 1 95.81 674 LYS A N 1
ATOM 5466 C CA . LYS A 1 674 ? -10.383 32.469 35.656 1 95.81 674 LYS A CA 1
ATOM 5467 C C . LYS A 1 674 ? -11.664 31.766 36.094 1 95.81 674 LYS A C 1
ATOM 5469 O O . LYS A 1 674 ? -11.961 31.688 37.281 1 95.81 674 LYS A O 1
ATOM 5474 N N . LYS A 1 675 ? -12.344 31.266 35.188 1 95.38 675 LYS A N 1
ATOM 5475 C CA . LYS A 1 675 ? -13.641 30.641 35.469 1 95.38 675 LYS A CA 1
ATOM 5476 C C . LYS A 1 675 ? -13.492 29.406 36.344 1 95.38 675 LYS A C 1
ATOM 5478 O O . LYS A 1 675 ? -14.328 29.172 37.219 1 95.38 675 LYS A O 1
ATOM 5483 N N . TYR A 1 676 ? -12.5 28.656 36.125 1 96.5 676 TYR A N 1
ATOM 5484 C CA . TYR A 1 676 ? -12.367 27.375 36.812 1 96.5 676 TYR A CA 1
ATOM 5485 C C . TYR A 1 676 ? -11.344 27.469 37.938 1 96.5 676 TYR A C 1
ATOM 5487 O O . TYR A 1 676 ? -10.898 26.438 38.469 1 96.5 676 TYR A O 1
ATOM 5495 N N . ASN A 1 677 ? -10.844 28.625 38.281 1 95.06 677 ASN A N 1
ATOM 5496 C CA . ASN A 1 677 ? -9.891 28.875 39.375 1 95.06 677 ASN A CA 1
ATOM 5497 C C . ASN A 1 677 ? -8.617 28.047 39.188 1 95.06 677 ASN A C 1
ATOM 5499 O O . ASN A 1 677 ? -8.203 27.344 40.125 1 95.06 677 ASN A O 1
ATOM 5503 N N . TYR A 1 678 ? -8.133 28.125 38 1 94.12 678 TYR A N 1
ATOM 5504 C CA . TYR A 1 678 ? -6.895 27.422 37.688 1 94.12 678 TYR A CA 1
ATOM 5505 C C . TYR A 1 678 ? -5.715 28.016 38.438 1 94.12 678 TYR A C 1
ATOM 5507 O O . TYR A 1 678 ? -5.453 29.219 38.344 1 94.12 678 TYR A O 1
ATOM 5515 N N . SER A 1 679 ? -4.918 27.281 39.281 1 86.5 679 SER A N 1
ATOM 5516 C CA . SER A 1 679 ? -3.965 27.812 40.25 1 86.5 679 SER A CA 1
ATOM 5517 C C . SER A 1 679 ? -2.527 27.594 39.781 1 86.5 679 SER A C 1
ATOM 5519 O O . SER A 1 679 ? -1.583 27.938 40.5 1 86.5 679 SER A O 1
ATOM 5521 N N . VAL A 1 680 ? -2.215 27.062 38.688 1 80.81 680 VAL A N 1
ATOM 5522 C CA . VAL A 1 680 ? -0.833 26.844 38.281 1 80.81 680 VAL A CA 1
ATOM 5523 C C . VAL A 1 680 ? -0.391 27.938 37.312 1 80.81 680 VAL A C 1
ATOM 5525 O O . VAL A 1 680 ? -1.204 28.484 36.562 1 80.81 680 VAL A O 1
ATOM 5528 N N . MET B 1 1 ? -0.923 36.219 -13.039 1 17.86 1 MET B N 1
ATOM 5529 C CA . MET B 1 1 ? -0.197 34.938 -13.117 1 17.86 1 MET B CA 1
ATOM 5530 C C . MET B 1 1 ? -1.162 33.781 -13.258 1 17.86 1 MET B C 1
ATOM 5532 O O . MET B 1 1 ? -2.016 33.562 -12.398 1 17.86 1 MET B O 1
ATOM 5536 N N . PRO B 1 2 ? -1.587 33.281 -14.383 1 23.64 2 PRO B N 1
ATOM 5537 C CA . PRO B 1 2 ? -2.744 32.5 -14.805 1 23.64 2 PRO B CA 1
ATOM 5538 C C . PRO B 1 2 ? -2.846 31.156 -14.062 1 23.64 2 PRO B C 1
ATOM 5540 O O . PRO B 1 2 ? -1.857 30.688 -13.5 1 23.64 2 PRO B O 1
ATOM 5543 N N . SER B 1 3 ? -3.93 30.625 -13.625 1 31.27 3 SER B N 1
ATOM 5544 C CA . SER B 1 3 ? -4.285 29.25 -13.312 1 31.27 3 SER B CA 1
ATOM 5545 C C . SER B 1 3 ? -3.381 28.266 -14.047 1 31.27 3 SER B C 1
ATOM 5547 O O . SER B 1 3 ? -3.502 28.094 -15.266 1 31.27 3 SER B O 1
ATOM 5549 N N . ASN B 1 4 ? -2.141 28.281 -14.203 1 33.78 4 ASN B N 1
ATOM 5550 C CA . ASN B 1 4 ? -1.285 27.75 -15.258 1 33.78 4 ASN B CA 1
ATOM 5551 C C . ASN B 1 4 ? -1.48 26.25 -15.438 1 33.78 4 ASN B C 1
ATOM 5553 O O . ASN B 1 4 ? -1.15 25.469 -14.547 1 33.78 4 ASN B O 1
ATOM 5557 N N . TYR B 1 5 ? -2.543 25.828 -16.047 1 44.97 5 TYR B N 1
ATOM 5558 C CA . TYR B 1 5 ? -2.73 24.609 -16.844 1 44.97 5 TYR B CA 1
ATOM 5559 C C . TYR B 1 5 ? -1.404 24.109 -17.406 1 44.97 5 TYR B C 1
ATOM 5561 O O . TYR B 1 5 ? -0.941 24.594 -18.438 1 44.97 5 TYR B O 1
ATOM 5569 N N . SER B 1 6 ? -0.511 24 -16.562 1 60.03 6 SER B N 1
ATOM 5570 C CA . SER B 1 6 ? 0.808 23.688 -17.094 1 60.03 6 SER B CA 1
ATOM 5571 C C . SER B 1 6 ? 0.868 22.25 -17.609 1 60.03 6 SER B C 1
ATOM 5573 O O . SER B 1 6 ? 0.186 21.359 -17.078 1 60.03 6 SER B O 1
ATOM 5575 N N . ASN B 1 7 ? 1.184 22.188 -18.828 1 64.56 7 ASN B N 1
ATOM 5576 C CA . ASN B 1 7 ? 1.551 20.922 -19.438 1 64.56 7 ASN B CA 1
ATOM 5577 C C . ASN B 1 7 ? 2.391 20.062 -18.484 1 64.56 7 ASN B C 1
ATOM 5579 O O . ASN B 1 7 ? 3.057 20.594 -17.594 1 64.56 7 ASN B O 1
ATOM 5583 N N . VAL B 1 8 ? 2.041 18.922 -18.453 1 68.31 8 VAL B N 1
ATOM 5584 C CA . VAL B 1 8 ? 2.883 17.969 -17.734 1 68.31 8 VAL B CA 1
ATOM 5585 C C . VAL B 1 8 ? 4.355 18.281 -17.984 1 68.31 8 VAL B C 1
ATOM 5587 O O . VAL B 1 8 ? 4.742 18.562 -19.125 1 68.31 8 VAL B O 1
ATOM 5590 N N . PRO B 1 9 ? 5.09 18.5 -16.938 1 63.78 9 PRO B N 1
ATOM 5591 C CA . PRO B 1 9 ? 6.512 18.75 -17.172 1 63.78 9 PRO B CA 1
ATOM 5592 C C . PRO B 1 9 ? 7.184 17.594 -17.922 1 63.78 9 PRO B C 1
ATOM 5594 O O . PRO B 1 9 ? 7.199 16.453 -17.438 1 63.78 9 PRO B O 1
ATOM 5597 N N . THR B 1 10 ? 7.719 17.875 -19.094 1 63.34 10 THR B N 1
ATOM 5598 C CA . THR B 1 10 ? 8.352 16.844 -19.922 1 63.34 10 THR B CA 1
ATOM 5599 C C . THR B 1 10 ? 9.852 17.078 -20.016 1 63.34 10 THR B C 1
ATOM 5601 O O . THR B 1 10 ? 10.555 16.359 -20.75 1 63.34 10 THR B O 1
ATOM 5604 N N . ARG B 1 11 ? 10.344 18.141 -19.234 1 63.31 11 ARG B N 1
ATOM 5605 C CA . ARG B 1 11 ? 11.781 18.406 -19.219 1 63.31 11 ARG B CA 1
ATOM 5606 C C . ARG B 1 11 ? 12.43 17.797 -17.969 1 63.31 11 ARG B C 1
ATOM 5608 O O . ARG B 1 11 ? 11.828 17.797 -16.891 1 63.31 11 ARG B O 1
ATOM 5615 N N . SER B 1 12 ? 13.648 17.25 -18.172 1 63.69 12 SER B N 1
ATOM 5616 C CA . SER B 1 12 ? 14.375 16.562 -17.109 1 63.69 12 SER B CA 1
ATOM 5617 C C . SER B 1 12 ? 14.703 17.516 -15.961 1 63.69 12 SER B C 1
ATOM 5619 O O . SER B 1 12 ? 15.039 18.688 -16.203 1 63.69 12 SER B O 1
ATOM 5621 N N . SER B 1 13 ? 14.445 17.078 -14.844 1 61.03 13 SER B N 1
ATOM 5622 C CA . SER B 1 13 ? 14.828 17.828 -13.648 1 61.03 13 SER B CA 1
ATOM 5623 C C . SER B 1 13 ? 16.344 17.859 -13.477 1 61.03 13 SER B C 1
ATOM 5625 O O . SER B 1 13 ? 17.062 17.109 -14.148 1 61.03 13 SER B O 1
ATOM 5627 N N . LEU B 1 14 ? 16.922 18.797 -12.75 1 65.31 14 LEU B N 1
ATOM 5628 C CA . LEU B 1 14 ? 18.344 18.953 -12.453 1 65.31 14 LEU B CA 1
ATOM 5629 C C . LEU B 1 14 ? 18.797 17.953 -11.391 1 65.31 14 LEU B C 1
ATOM 5631 O O . LEU B 1 14 ? 19.922 18.031 -10.898 1 65.31 14 LEU B O 1
ATOM 5635 N N . ARG B 1 15 ? 18.203 16.922 -11.312 1 72.5 15 ARG B N 1
ATOM 5636 C CA . ARG B 1 15 ? 18.484 15.914 -10.289 1 72.5 15 ARG B CA 1
ATOM 5637 C C . ARG B 1 15 ? 19.547 14.93 -10.758 1 72.5 15 ARG B C 1
ATOM 5639 O O . ARG B 1 15 ? 19.75 14.75 -11.961 1 72.5 15 ARG B O 1
ATOM 5646 N N . LYS B 1 16 ? 20.453 14.414 -9.648 1 67.69 16 LYS B N 1
ATOM 5647 C CA . LYS B 1 16 ? 21.531 13.453 -9.906 1 67.69 16 LYS B CA 1
ATOM 5648 C C . LYS B 1 16 ? 21.203 12.086 -9.32 1 67.69 16 LYS B C 1
ATOM 5650 O O . LYS B 1 16 ? 21.156 11.922 -8.102 1 67.69 16 LYS B O 1
ATOM 5655 N N . TYR B 1 17 ? 20.938 11.094 -10.172 1 71.25 17 TYR B N 1
ATOM 5656 C CA . TYR B 1 17 ? 20.547 9.766 -9.703 1 71.25 17 TYR B CA 1
ATOM 5657 C C . TYR B 1 17 ? 21.75 8.844 -9.625 1 71.25 17 TYR B C 1
ATOM 5659 O O . TYR B 1 17 ? 22.594 8.828 -10.523 1 71.25 17 TYR B O 1
ATOM 5667 N N . SER B 1 18 ? 21.875 8.203 -8.484 1 70.56 18 SER B N 1
ATOM 5668 C CA . SER B 1 18 ? 22.906 7.195 -8.312 1 70.56 18 SER B CA 1
ATOM 5669 C C . SER B 1 18 ? 22.516 5.875 -8.969 1 70.56 18 SER B C 1
ATOM 5671 O O . SER B 1 18 ? 21.375 5.695 -9.383 1 70.56 18 SER B O 1
ATOM 5673 N N . LEU B 1 19 ? 23.453 4.988 -9 1 68.88 19 LEU B N 1
ATOM 5674 C CA . LEU B 1 19 ? 23.219 3.68 -9.602 1 68.88 19 LEU B CA 1
ATOM 5675 C C . LEU B 1 19 ? 22.266 2.852 -8.758 1 68.88 19 LEU B C 1
ATOM 5677 O O . LEU B 1 19 ? 21.609 1.947 -9.266 1 68.88 19 LEU B O 1
ATOM 5681 N N . SER B 1 20 ? 22.094 3.26 -7.547 1 77.5 20 SER B N 1
ATOM 5682 C CA . SER B 1 20 ? 21.281 2.475 -6.625 1 77.5 20 SER B CA 1
ATOM 5683 C C . SER B 1 20 ? 19.844 3 -6.57 1 77.5 20 SER B C 1
ATOM 5685 O O . SER B 1 20 ? 19 2.441 -5.871 1 77.5 20 SER B O 1
ATOM 5687 N N . HIS B 1 21 ? 19.609 3.988 -7.402 1 86.44 21 HIS B N 1
ATOM 5688 C CA . HIS B 1 21 ? 18.297 4.594 -7.309 1 86.44 21 HIS B CA 1
ATOM 5689 C C . HIS B 1 21 ? 17.234 3.707 -7.953 1 86.44 21 HIS B C 1
ATOM 5691 O O . HIS B 1 21 ? 17.516 3.006 -8.93 1 86.44 21 HIS B O 1
ATOM 5697 N N . VAL B 1 22 ? 16.109 3.59 -7.367 1 89.44 22 VAL B N 1
ATOM 5698 C CA . VAL B 1 22 ? 14.906 2.992 -7.941 1 89.44 22 VAL B CA 1
ATOM 5699 C C . VAL B 1 22 ? 13.859 4.078 -8.211 1 89.44 22 VAL B C 1
ATOM 5701 O O . VAL B 1 22 ? 13.461 4.797 -7.293 1 89.44 22 VAL B O 1
ATOM 5704 N N . PRO B 1 23 ? 13.477 4.246 -9.477 1 89.12 23 PRO B N 1
ATOM 5705 C CA . PRO B 1 23 ? 12.469 5.27 -9.766 1 89.12 23 PRO B CA 1
ATOM 5706 C C . PRO B 1 23 ? 11.258 5.184 -8.844 1 89.12 23 PRO B C 1
ATOM 5708 O O . PRO B 1 23 ? 10.773 4.086 -8.555 1 89.12 23 PRO B O 1
ATOM 5711 N N . LEU B 1 24 ? 10.805 6.328 -8.406 1 88.62 24 LEU B N 1
ATOM 5712 C CA . LEU B 1 24 ? 9.656 6.395 -7.504 1 88.62 24 LEU B CA 1
ATOM 5713 C C . LEU B 1 24 ? 8.359 6.082 -8.25 1 88.62 24 LEU B C 1
ATOM 5715 O O . LEU B 1 24 ? 8.195 6.484 -9.398 1 88.62 24 LEU B O 1
ATOM 5719 N N . PRO B 1 25 ? 7.5 5.383 -7.574 1 91.38 25 PRO B N 1
ATOM 5720 C CA . PRO B 1 25 ? 6.199 5.129 -8.195 1 91.38 25 PRO B CA 1
ATOM 5721 C C . PRO B 1 25 ? 5.301 6.367 -8.211 1 91.38 25 PRO B C 1
ATOM 5723 O O . PRO B 1 25 ? 5.32 7.156 -7.262 1 91.38 25 PRO B O 1
ATOM 5726 N N . VAL B 1 26 ? 4.539 6.535 -9.242 1 92.31 26 VAL B N 1
ATOM 5727 C CA . VAL B 1 26 ? 3.482 7.535 -9.328 1 92.31 26 VAL B CA 1
ATOM 5728 C C . VAL B 1 26 ? 2.197 6.891 -9.844 1 92.31 26 VAL B C 1
ATOM 5730 O O . VAL B 1 26 ? 2.242 5.879 -10.547 1 92.31 26 VAL B O 1
ATOM 5733 N N . TYR B 1 27 ? 1.133 7.363 -9.398 1 94.94 27 TYR B N 1
ATOM 5734 C CA . TYR B 1 27 ? -0.19 6.891 -9.789 1 94.94 27 TYR B CA 1
ATOM 5735 C C . TYR B 1 27 ? -0.972 7.984 -10.508 1 94.94 27 TYR B C 1
ATOM 5737 O O . TYR B 1 27 ? -1.045 9.117 -10.031 1 94.94 27 TYR B O 1
ATOM 5745 N N . LEU B 1 28 ? -1.555 7.641 -11.672 1 95 28 LEU B N 1
ATOM 5746 C CA . LEU B 1 28 ? -2.15 8.695 -12.492 1 95 28 LEU B CA 1
ATOM 5747 C C . LEU B 1 28 ? -3.631 8.422 -12.734 1 95 28 LEU B C 1
ATOM 5749 O O . LEU B 1 28 ? -4.031 7.273 -12.93 1 95 28 LEU B O 1
ATOM 5753 N N . GLY B 1 29 ? -4.391 9.398 -12.516 1 93.62 29 GLY B N 1
ATOM 5754 C CA . GLY B 1 29 ? -5.723 9.453 -13.102 1 93.62 29 GLY B CA 1
ATOM 5755 C C . GLY B 1 29 ? -5.77 10.234 -14.398 1 93.62 29 GLY B C 1
ATOM 5756 O O . GLY B 1 29 ? -5.203 11.328 -14.492 1 93.62 29 GLY B O 1
ATOM 5757 N N . VAL B 1 30 ? -6.395 9.664 -15.43 1 90.75 30 VAL B N 1
ATOM 5758 C CA . VAL B 1 30 ? -6.406 10.336 -16.719 1 90.75 30 VAL B CA 1
ATOM 5759 C C . VAL B 1 30 ? -7.84 10.438 -17.25 1 90.75 30 VAL B C 1
ATOM 5761 O O . VAL B 1 30 ? -8.688 9.617 -16.906 1 90.75 30 VAL B O 1
ATOM 5764 N N . ASP B 1 31 ? -8.094 11.453 -17.969 1 87.5 31 ASP B N 1
ATOM 5765 C CA . ASP B 1 31 ? -9.367 11.656 -18.656 1 87.5 31 ASP B CA 1
ATOM 5766 C C . ASP B 1 31 ? -9.188 12.5 -19.922 1 87.5 31 ASP B C 1
ATOM 5768 O O . ASP B 1 31 ? -8.188 13.203 -20.062 1 87.5 31 ASP B O 1
ATOM 5772 N N . ILE B 1 32 ? -10.07 12.281 -20.875 1 84.31 32 ILE B N 1
ATOM 5773 C CA . ILE B 1 32 ? -10.07 13.047 -22.125 1 84.31 32 ILE B CA 1
ATOM 5774 C C . ILE B 1 32 ? -11.43 13.711 -22.312 1 84.31 32 ILE B C 1
ATOM 5776 O O . ILE B 1 32 ? -12.469 13.102 -22.047 1 84.31 32 ILE B O 1
ATOM 5780 N N . GLU B 1 33 ? -11.336 14.93 -22.688 1 81.19 33 GLU B N 1
ATOM 5781 C CA . GLU B 1 33 ? -12.547 15.672 -23 1 81.19 33 GLU B CA 1
ATOM 5782 C C . GLU B 1 33 ? -12.445 16.359 -24.344 1 81.19 33 GLU B C 1
ATOM 5784 O O . GLU B 1 33 ? -11.391 16.891 -24.703 1 81.19 33 GLU B O 1
ATOM 5789 N N . ILE B 1 34 ? -13.531 16.203 -25.109 1 78.88 34 ILE B N 1
ATOM 5790 C CA . ILE B 1 34 ? -13.594 16.906 -26.391 1 78.88 34 ILE B CA 1
ATOM 5791 C C . ILE B 1 34 ? -14.367 18.219 -26.219 1 78.88 34 ILE B C 1
ATOM 5793 O O . ILE B 1 34 ? -15.508 18.203 -25.75 1 78.88 34 ILE B O 1
ATOM 5797 N N . ARG B 1 35 ? -13.656 19.25 -26.516 1 75.81 35 ARG B N 1
ATOM 5798 C CA . ARG B 1 35 ? -14.289 20.562 -26.438 1 75.81 35 ARG B CA 1
ATOM 5799 C C . ARG B 1 35 ? -14.5 21.172 -27.812 1 75.81 35 ARG B C 1
ATOM 5801 O O . ARG B 1 35 ? -13.672 20.984 -28.719 1 75.81 35 ARG B O 1
ATOM 5808 N N . GLU B 1 36 ? -15.555 21.953 -27.938 1 75.19 36 GLU B N 1
ATOM 5809 C CA . GLU B 1 36 ? -15.922 22.641 -29.172 1 75.19 36 GLU B CA 1
ATOM 5810 C C . GLU B 1 36 ? -15.969 21.672 -30.359 1 75.19 36 GLU B C 1
ATOM 5812 O O . GLU B 1 36 ? -15.555 22.016 -31.469 1 75.19 36 GLU B O 1
ATOM 5817 N N . GLU B 1 37 ? -16.188 20.516 -30.156 1 68.25 37 GLU B N 1
ATOM 5818 C CA . GLU B 1 37 ? -16.438 19.453 -31.109 1 68.25 37 GLU B CA 1
ATOM 5819 C C . GLU B 1 37 ? -15.188 19.125 -31.922 1 68.25 37 GLU B C 1
ATOM 5821 O O . GLU B 1 37 ? -15.203 18.219 -32.75 1 68.25 37 GLU B O 1
ATOM 5826 N N . THR B 1 38 ? -14.141 19.797 -31.594 1 75 38 THR B N 1
ATOM 5827 C CA . THR B 1 38 ? -13.039 19.578 -32.531 1 75 38 THR B CA 1
ATOM 5828 C C . THR B 1 38 ? -11.734 19.344 -31.766 1 75 38 THR B C 1
ATOM 5830 O O . THR B 1 38 ? -10.766 18.844 -32.344 1 75 38 THR B O 1
ATOM 5833 N N . THR B 1 39 ? -11.703 19.75 -30.625 1 84.88 39 THR B N 1
ATOM 5834 C CA . THR B 1 39 ? -10.406 19.672 -29.969 1 84.88 39 THR B CA 1
ATOM 5835 C C . THR B 1 39 ? -10.492 18.812 -28.719 1 84.88 39 THR B C 1
ATOM 5837 O O . THR B 1 39 ? -11.398 18.984 -27.906 1 84.88 39 THR B O 1
ATOM 5840 N N . SER B 1 40 ? -9.555 17.859 -28.625 1 85.75 40 SER B N 1
ATOM 5841 C CA . SER B 1 40 ? -9.5 17.016 -27.438 1 85.75 40 SER B CA 1
ATOM 5842 C C . SER B 1 40 ? -8.492 17.547 -26.422 1 85.75 40 SER B C 1
ATOM 5844 O O . SER B 1 40 ? -7.43 18.047 -26.797 1 85.75 40 SER B O 1
ATOM 5846 N N . TYR B 1 41 ? -8.898 17.469 -25.203 1 86.88 41 TYR B N 1
ATOM 5847 C CA . TYR B 1 41 ? -8.062 17.875 -24.078 1 86.88 41 TYR B CA 1
ATOM 5848 C C . TYR B 1 41 ? -7.859 16.734 -23.109 1 86.88 41 TYR B C 1
ATOM 5850 O O . TYR B 1 41 ? -8.703 15.836 -23 1 86.88 41 TYR B O 1
ATOM 5858 N N . TYR B 1 42 ? -6.66 16.75 -22.469 1 87.81 42 TYR B N 1
ATOM 5859 C CA . TYR B 1 42 ? -6.445 15.727 -21.438 1 87.81 42 TYR B CA 1
ATOM 5860 C C . TYR B 1 42 ? -6.426 16.359 -20.047 1 87.81 42 TYR B C 1
ATOM 5862 O O . TYR B 1 42 ? -6.156 17.547 -19.906 1 87.81 42 TYR B O 1
ATOM 5870 N N . SER B 1 43 ? -6.812 15.586 -19.125 1 88.56 43 SER B N 1
ATOM 5871 C CA . SER B 1 43 ? -6.617 15.852 -17.703 1 88.56 43 SER B CA 1
ATOM 5872 C C . SER B 1 43 ? -5.828 14.727 -17.031 1 88.56 43 SER B C 1
ATOM 5874 O O . SER B 1 43 ? -6.098 13.547 -17.266 1 88.56 43 SER B O 1
ATOM 5876 N N . ILE B 1 44 ? -4.785 15.102 -16.281 1 89.94 44 ILE B N 1
ATOM 5877 C CA . ILE B 1 44 ? -3.98 14.125 -15.555 1 89.94 44 ILE B CA 1
ATOM 5878 C C . ILE B 1 44 ? -3.891 14.523 -14.086 1 89.94 44 ILE B C 1
ATOM 5880 O O . ILE B 1 44 ? -3.502 15.648 -13.766 1 89.94 44 ILE B O 1
ATOM 5884 N N . SER B 1 45 ? -4.324 13.688 -13.273 1 91.5 45 SER B N 1
ATOM 5885 C CA . SER B 1 45 ? -4.129 13.844 -11.836 1 91.5 45 SER B CA 1
ATOM 5886 C C . SER B 1 45 ? -3.008 12.938 -11.336 1 91.5 45 SER B C 1
ATOM 5888 O O . SER B 1 45 ? -3.014 11.734 -11.586 1 91.5 45 SER B O 1
ATOM 5890 N N . VAL B 1 46 ? -2.049 13.508 -10.625 1 89.75 46 VAL B N 1
ATOM 5891 C CA . VAL B 1 46 ? -0.896 12.766 -10.133 1 89.75 46 VAL B CA 1
ATOM 5892 C C . VAL B 1 46 ? -1.078 12.461 -8.648 1 89.75 46 VAL B C 1
ATOM 5894 O O . VAL B 1 46 ? -1.437 13.336 -7.863 1 89.75 46 VAL B O 1
ATOM 5897 N N . HIS B 1 47 ? -0.908 11.227 -8.312 1 90 47 HIS B N 1
ATOM 5898 C CA . HIS B 1 47 ? -1.036 10.734 -6.945 1 90 47 HIS B CA 1
ATOM 5899 C C . HIS B 1 47 ? 0.236 10.031 -6.492 1 90 47 HIS B C 1
ATOM 5901 O O . HIS B 1 47 ? 0.868 9.312 -7.277 1 90 47 HIS B O 1
ATOM 5907 N N . ASP B 1 48 ? 0.687 10.172 -5.25 1 86.31 48 ASP B N 1
ATOM 5908 C CA . ASP B 1 48 ? 1.94 9.578 -4.797 1 86.31 48 ASP B CA 1
ATOM 5909 C C . ASP B 1 48 ? 1.685 8.336 -3.936 1 86.31 48 ASP B C 1
ATOM 5911 O O . ASP B 1 48 ? 2.602 7.82 -3.295 1 86.31 48 ASP B O 1
ATOM 5915 N N . GLY B 1 49 ? 0.444 7.875 -3.885 1 86.81 49 GLY B N 1
ATOM 5916 C CA . GLY B 1 49 ? 0.078 6.727 -3.072 1 86.81 49 GLY B CA 1
ATOM 5917 C C . GLY B 1 49 ? -0.644 7.109 -1.794 1 86.81 49 GLY B C 1
ATOM 5918 O O . GLY B 1 49 ? -1.309 6.273 -1.179 1 86.81 49 GLY B O 1
ATOM 5919 N N . PHE B 1 50 ? -0.503 8.328 -1.407 1 83.06 50 PHE B N 1
ATOM 5920 C CA . PHE B 1 50 ? -1.144 8.797 -0.185 1 83.06 50 PHE B CA 1
ATOM 5921 C C . PHE B 1 50 ? -2.088 9.953 -0.481 1 83.06 50 PHE B C 1
ATOM 5923 O O . PHE B 1 50 ? -3.215 9.984 0.017 1 83.06 50 PHE B O 1
ATOM 5930 N N . TYR B 1 51 ? -1.627 10.891 -1.345 1 80.44 51 TYR B N 1
ATOM 5931 C CA . TYR B 1 51 ? -2.502 11.984 -1.748 1 80.44 51 TYR B CA 1
ATOM 5932 C C . TYR B 1 51 ? -2.207 12.422 -3.178 1 80.44 51 TYR B C 1
ATOM 5934 O O . TYR B 1 51 ? -1.206 12.008 -3.766 1 80.44 51 TYR B O 1
ATOM 5942 N N . SER B 1 52 ? -3.152 13.25 -3.646 1 81.44 52 SER B N 1
ATOM 5943 C CA . SER B 1 52 ? -2.924 13.875 -4.941 1 81.44 52 SER B CA 1
ATOM 5944 C C . SER B 1 52 ? -1.882 14.984 -4.844 1 81.44 52 SER B C 1
ATOM 5946 O O . SER B 1 52 ? -1.987 15.867 -3.986 1 81.44 52 SER B O 1
ATOM 5948 N N . THR B 1 53 ? -0.899 14.969 -5.68 1 76.5 53 THR B N 1
ATOM 5949 C CA . THR B 1 53 ? 0.217 15.898 -5.559 1 76.5 53 THR B CA 1
ATOM 5950 C C . THR B 1 53 ? 0.148 16.969 -6.645 1 76.5 53 THR B C 1
ATOM 5952 O O . THR B 1 53 ? 0.581 18.109 -6.434 1 76.5 53 THR B O 1
ATOM 5955 N N . ASP B 1 54 ? -0.314 16.594 -7.832 1 78.19 54 ASP B N 1
ATOM 5956 C CA . ASP B 1 54 ? -0.306 17.516 -8.961 1 78.19 54 ASP B CA 1
ATOM 5957 C C . ASP B 1 54 ? -1.485 17.266 -9.891 1 78.19 54 ASP B C 1
ATOM 5959 O O . ASP B 1 54 ? -2.113 16.203 -9.828 1 78.19 54 ASP B O 1
ATOM 5963 N N . PHE B 1 55 ? -1.795 18.297 -10.664 1 83.62 55 PHE B N 1
ATOM 5964 C CA . PHE B 1 55 ? -2.83 18.219 -11.688 1 83.62 55 PHE B CA 1
ATOM 5965 C C . PHE B 1 55 ? -2.383 18.938 -12.953 1 83.62 55 PHE B C 1
ATOM 5967 O O . PHE B 1 55 ? -1.803 20.016 -12.898 1 83.62 55 PHE B O 1
ATOM 5974 N N . TYR B 1 56 ? -2.621 18.266 -14.086 1 84.88 56 TYR B N 1
ATOM 5975 C CA . TYR B 1 56 ? -2.234 18.844 -15.375 1 84.88 56 TYR B CA 1
ATOM 5976 C C . TYR B 1 56 ? -3.379 18.75 -16.375 1 84.88 56 TYR B C 1
ATOM 5978 O O . TYR B 1 56 ? -4.16 17.797 -16.344 1 84.88 56 TYR B O 1
ATOM 5986 N N . GLU B 1 57 ? -3.518 19.75 -17.125 1 86 57 GLU B N 1
ATOM 5987 C CA . GLU B 1 57 ? -4.438 19.766 -18.266 1 86 57 GLU B CA 1
ATOM 5988 C C . GLU B 1 57 ? -3.777 20.375 -19.5 1 86 57 GLU B C 1
ATOM 5990 O O . GLU B 1 57 ? -2.953 21.281 -19.391 1 86 57 GLU B O 1
ATOM 5995 N N . GLY B 1 58 ? -4.152 19.812 -20.656 1 85.25 58 GLY B N 1
ATOM 5996 C CA . GLY B 1 58 ? -3.592 20.344 -21.891 1 85.25 58 GLY B CA 1
ATOM 5997 C C . GLY B 1 58 ? -4.32 19.859 -23.141 1 85.25 58 GLY B C 1
ATOM 5998 O O . GLY B 1 58 ? -5.199 19 -23.047 1 85.25 58 GLY B O 1
ATOM 5999 N N . GLU B 1 59 ? -3.957 20.5 -24.25 1 86.12 59 GLU B N 1
ATOM 6000 C CA . GLU B 1 59 ? -4.508 20.125 -25.547 1 86.12 59 GLU B CA 1
ATOM 6001 C C . GLU B 1 59 ? -3.855 18.844 -26.062 1 86.12 59 GLU B C 1
ATOM 6003 O O . GLU B 1 59 ? -2.648 18.656 -25.922 1 86.12 59 GLU B O 1
ATOM 6008 N N . LEU B 1 60 ? -4.641 17.984 -26.531 1 87.44 60 LEU B N 1
ATOM 6009 C CA . LEU B 1 60 ? -4.129 16.734 -27.094 1 87.44 60 LEU B CA 1
ATOM 6010 C C . LEU B 1 60 ? -4.031 16.828 -28.609 1 87.44 60 LEU B C 1
ATOM 6012 O O . LEU B 1 60 ? -2.932 16.844 -29.172 1 87.44 60 LEU B O 1
ATOM 6016 N N . VAL B 1 61 ? -5.25 16.781 -29.203 1 85.12 61 VAL B N 1
ATOM 6017 C CA . VAL B 1 61 ? -5.305 16.766 -30.656 1 85.12 61 VAL B CA 1
ATOM 6018 C C . VAL B 1 61 ? -6.402 17.719 -31.141 1 85.12 61 VAL B C 1
ATOM 6020 O O . VAL B 1 61 ? -7.484 17.781 -30.547 1 85.12 61 VAL B O 1
ATOM 6023 N N . ARG B 1 62 ? -6.125 18.5 -32.281 1 85.69 62 ARG B N 1
ATOM 6024 C CA . ARG B 1 62 ? -7.141 19.219 -33.062 1 85.69 62 ARG B CA 1
ATOM 6025 C C . ARG B 1 62 ? -7.641 18.375 -34.219 1 85.69 62 ARG B C 1
ATOM 6027 O O . ARG B 1 62 ? -6.941 18.219 -35.219 1 85.69 62 ARG B O 1
ATOM 6034 N N . HIS B 1 63 ? -8.836 17.891 -33.906 1 79.94 63 HIS B N 1
ATOM 6035 C CA . HIS B 1 63 ? -9.367 16.922 -34.875 1 79.94 63 HIS B CA 1
ATOM 6036 C C . HIS B 1 63 ? -9.992 17.625 -36.062 1 79.94 63 HIS B C 1
ATOM 6038 O O . HIS B 1 63 ? -10.445 18.766 -35.938 1 79.94 63 HIS B O 1
ATOM 6044 N N . ASP B 1 64 ? -9.82 17.031 -37.281 1 73.69 64 ASP B N 1
ATOM 6045 C CA . ASP B 1 64 ? -10.547 17.516 -38.469 1 73.69 64 ASP B CA 1
ATOM 6046 C C . ASP B 1 64 ? -12.008 17.062 -38.438 1 73.69 64 ASP B C 1
ATOM 6048 O O . ASP B 1 64 ? -12.297 15.867 -38.562 1 73.69 64 ASP B O 1
ATOM 6052 N N . PRO B 1 65 ? -12.922 17.984 -37.969 1 62.28 65 PRO B N 1
ATOM 6053 C CA . PRO B 1 65 ? -14.32 17.594 -37.812 1 62.28 65 PRO B CA 1
ATOM 6054 C C . PRO B 1 65 ? -14.906 16.938 -39.062 1 62.28 65 PRO B C 1
ATOM 6056 O O . PRO B 1 65 ? -15.875 16.172 -38.969 1 62.28 65 PRO B O 1
ATOM 6059 N N . HIS B 1 66 ? -14.523 17.266 -40.219 1 64.62 66 HIS B N 1
ATOM 6060 C CA . HIS B 1 66 ? -15.133 16.781 -41.469 1 64.62 66 HIS B CA 1
ATOM 6061 C C . HIS B 1 66 ? -14.648 15.375 -41.781 1 64.62 66 HIS B C 1
ATOM 6063 O O . HIS B 1 66 ? -15.305 14.656 -42.562 1 64.62 66 HIS B O 1
ATOM 6069 N N . ASN B 1 67 ? -13.648 14.836 -41.125 1 60.53 67 ASN B N 1
ATOM 6070 C CA . ASN B 1 67 ? -13.047 13.641 -41.688 1 60.53 67 ASN B CA 1
ATOM 6071 C C . ASN B 1 67 ? -13.016 12.492 -40.688 1 60.53 67 ASN B C 1
ATOM 6073 O O . ASN B 1 67 ? -12.68 11.359 -41.031 1 60.53 67 ASN B O 1
ATOM 6077 N N . LYS B 1 68 ? -13.383 12.68 -39.375 1 68.06 68 LYS B N 1
ATOM 6078 C CA . LYS B 1 68 ? -13.109 11.516 -38.562 1 68.06 68 LYS B CA 1
ATOM 6079 C C . LYS B 1 68 ? -14.289 11.211 -37.625 1 68.06 68 LYS B C 1
ATOM 6081 O O . LYS B 1 68 ? -14.883 12.125 -37.062 1 68.06 68 LYS B O 1
ATOM 6086 N N . ALA B 1 69 ? -14.609 9.961 -37.688 1 70.5 69 ALA B N 1
ATOM 6087 C CA . ALA B 1 69 ? -15.602 9.445 -36.75 1 70.5 69 ALA B CA 1
ATOM 6088 C C . ALA B 1 69 ? -15.156 9.648 -35.312 1 70.5 69 ALA B C 1
ATOM 6090 O O . ALA B 1 69 ? -13.961 9.695 -35.031 1 70.5 69 ALA B O 1
ATOM 6091 N N . PRO B 1 70 ? -16.062 9.969 -34.438 1 69.19 70 PRO B N 1
ATOM 6092 C CA . PRO B 1 70 ? -15.758 10.188 -33 1 69.19 70 PRO B CA 1
ATOM 6093 C C . PRO B 1 70 ? -14.852 9.109 -32.438 1 69.19 70 PRO B C 1
ATOM 6095 O O . PRO B 1 70 ? -13.969 9.406 -31.609 1 69.19 70 PRO B O 1
ATOM 6098 N N . GLU B 1 71 ? -15.07 7.914 -32.875 1 69.75 71 GLU B N 1
ATOM 6099 C CA . GLU B 1 71 ? -14.25 6.809 -32.375 1 69.75 71 GLU B CA 1
ATOM 6100 C C . GLU B 1 71 ? -12.781 6.992 -32.75 1 69.75 71 GLU B C 1
ATOM 6102 O O . GLU B 1 71 ? -11.891 6.695 -31.969 1 69.75 71 GLU B O 1
ATOM 6107 N N . GLU B 1 72 ? -12.664 7.434 -33.906 1 75.56 72 GLU B N 1
ATOM 6108 C CA . GLU B 1 72 ? -11.305 7.648 -34.375 1 75.56 72 GLU B CA 1
ATOM 6109 C C . GLU B 1 72 ? -10.641 8.828 -33.656 1 75.56 72 GLU B C 1
ATOM 6111 O O . GLU B 1 72 ? -9.43 8.812 -33.438 1 75.56 72 GLU B O 1
ATOM 6116 N N . MET B 1 73 ? -11.43 9.758 -33.375 1 76.06 73 MET B N 1
ATOM 6117 C CA . MET B 1 73 ? -10.914 10.914 -32.656 1 76.06 73 MET B CA 1
ATOM 6118 C C . MET B 1 73 ? -10.43 10.516 -31.281 1 76.06 73 MET B C 1
ATOM 6120 O O . MET B 1 73 ? -9.367 10.961 -30.828 1 76.06 73 MET B O 1
ATOM 6124 N N . ILE B 1 74 ? -11.18 9.648 -30.688 1 74.38 74 ILE B N 1
ATOM 6125 C CA . ILE B 1 74 ? -10.836 9.203 -29.328 1 74.38 74 ILE B CA 1
ATOM 6126 C C . ILE B 1 74 ? -9.562 8.359 -29.375 1 74.38 74 ILE B C 1
ATOM 6128 O O . ILE B 1 74 ? -8.703 8.484 -28.5 1 74.38 74 ILE B O 1
ATO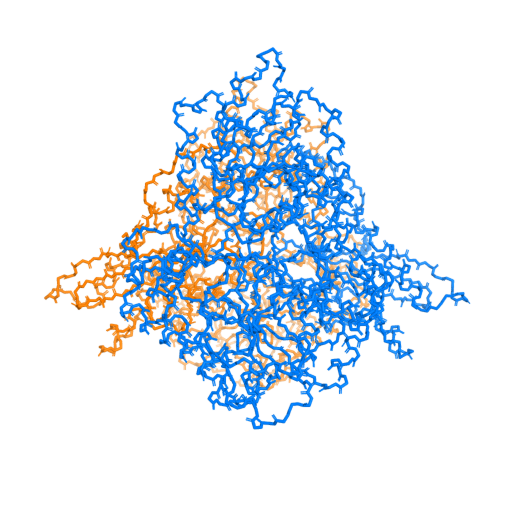M 6132 N N . LYS B 1 75 ? -9.5 7.547 -30.312 1 76.25 75 LYS B N 1
ATOM 6133 C CA . LYS B 1 75 ? -8.312 6.711 -30.469 1 76.25 75 LYS B CA 1
ATOM 6134 C C . LYS B 1 75 ? -7.062 7.566 -30.641 1 76.25 75 LYS B C 1
ATOM 6136 O O . LYS B 1 75 ? -6.016 7.273 -30.062 1 76.25 75 LYS B O 1
ATOM 6141 N N . GLU B 1 76 ? -7.219 8.547 -31.438 1 80.62 76 GLU B N 1
ATOM 6142 C CA . GLU B 1 76 ? -6.102 9.453 -31.672 1 80.62 76 GLU B CA 1
ATOM 6143 C C . GLU B 1 76 ? -5.711 10.188 -30.391 1 80.62 76 GLU B C 1
ATOM 6145 O O . GLU B 1 76 ? -4.527 10.375 -30.109 1 80.62 76 GLU B O 1
ATOM 6150 N N . ALA B 1 77 ? -6.715 10.578 -29.734 1 81.75 77 ALA B N 1
ATOM 6151 C CA . ALA B 1 77 ? -6.48 11.289 -28.484 1 81.75 77 ALA B CA 1
ATOM 6152 C C . ALA B 1 77 ? -5.785 10.391 -27.453 1 81.75 77 ALA B C 1
ATOM 6154 O O . ALA B 1 77 ? -4.883 10.836 -26.75 1 81.75 77 ALA B O 1
ATOM 6155 N N . LEU B 1 78 ? -6.176 9.188 -27.453 1 78.5 78 LEU B N 1
ATOM 6156 C CA . LEU B 1 78 ? -5.621 8.25 -26.484 1 78.5 78 LEU B CA 1
ATOM 6157 C C . LEU B 1 78 ? -4.168 7.93 -26.797 1 78.5 78 LEU B C 1
ATOM 6159 O O . LEU B 1 78 ? -3.352 7.75 -25.891 1 78.5 78 LEU B O 1
ATOM 6163 N N . VAL B 1 79 ? -3.881 7.77 -28.016 1 82.5 79 VAL B N 1
ATOM 6164 C CA . VAL B 1 79 ? -2.506 7.512 -28.438 1 82.5 79 VAL B CA 1
ATOM 6165 C C . VAL B 1 79 ? -1.609 8.664 -28 1 82.5 79 VAL B C 1
ATOM 6167 O O . VAL B 1 79 ? -0.523 8.445 -27.469 1 82.5 79 VAL B O 1
ATOM 6170 N N . LYS B 1 80 ? -2.1 9.836 -28.234 1 86.5 80 LYS B N 1
ATOM 6171 C CA . LYS B 1 80 ? -1.327 11.016 -27.844 1 86.5 80 LYS B CA 1
ATOM 6172 C C . LYS B 1 80 ? -1.186 11.109 -26.328 1 86.5 80 LYS B C 1
ATOM 6174 O O . LYS B 1 80 ? -0.146 11.547 -25.828 1 86.5 80 LYS B O 1
ATOM 6179 N N . LEU B 1 81 ? -2.246 10.781 -25.703 1 86.94 81 LEU B N 1
ATOM 6180 C CA . LEU B 1 81 ? -2.193 10.797 -24.25 1 86.94 81 LEU B CA 1
ATOM 6181 C C . LEU B 1 81 ? -1.141 9.82 -23.734 1 86.94 81 LEU B C 1
ATOM 6183 O O . LEU B 1 81 ? -0.402 10.133 -22.797 1 86.94 81 LEU B O 1
ATOM 6187 N N . THR B 1 82 ? -1.062 8.633 -24.266 1 85.31 82 THR B N 1
ATOM 6188 C CA . THR B 1 82 ? -0.078 7.637 -23.875 1 85.31 82 THR B CA 1
ATOM 6189 C C . THR B 1 82 ? 1.34 8.164 -24.078 1 85.31 82 THR B C 1
ATOM 6191 O O . THR B 1 82 ? 2.225 7.91 -23.25 1 85.31 82 THR B O 1
ATOM 6194 N N . GLU B 1 83 ? 1.507 8.891 -25.125 1 86.94 83 GLU B N 1
ATOM 6195 C CA . GLU B 1 83 ? 2.807 9.5 -25.406 1 86.94 83 GLU B CA 1
ATOM 6196 C C . GLU B 1 83 ? 3.166 10.539 -24.344 1 86.94 83 GLU B C 1
ATOM 6198 O O . GLU B 1 83 ? 4.312 10.609 -23.906 1 86.94 83 GLU B O 1
ATOM 6203 N N . ILE B 1 84 ? 2.201 11.273 -24.062 1 88.06 84 ILE B N 1
ATOM 6204 C CA . ILE B 1 84 ? 2.412 12.32 -23.078 1 88.06 84 ILE B CA 1
ATOM 6205 C C . ILE B 1 84 ? 2.768 11.703 -21.719 1 88.06 84 ILE B C 1
ATOM 6207 O O . ILE B 1 84 ? 3.686 12.164 -21.047 1 88.06 84 ILE B O 1
ATOM 6211 N N . VAL B 1 85 ? 2.049 10.688 -21.391 1 89.5 85 VAL B N 1
ATOM 6212 C CA . VAL B 1 85 ? 2.295 10.016 -20.125 1 89.5 85 VAL B CA 1
ATOM 6213 C C . VAL B 1 85 ? 3.686 9.391 -20.125 1 89.5 85 VAL B C 1
ATOM 6215 O O . VAL B 1 85 ? 4.402 9.438 -19.125 1 89.5 85 VAL B O 1
ATOM 6218 N N . SER B 1 86 ? 4.031 8.805 -21.188 1 87.75 86 SER B N 1
ATOM 6219 C CA . SER B 1 86 ? 5.355 8.203 -21.328 1 87.75 86 SER B CA 1
ATOM 6220 C C . SER B 1 86 ? 6.453 9.242 -21.156 1 87.75 86 SER B C 1
ATOM 6222 O O . SER B 1 86 ? 7.453 8.992 -20.484 1 87.75 86 SER B O 1
ATOM 6224 N N . LEU B 1 87 ? 6.285 10.398 -21.75 1 85.88 87 LEU B N 1
ATOM 6225 C CA . LEU B 1 87 ? 7.258 11.484 -21.656 1 85.88 87 LEU B CA 1
ATOM 6226 C C . LEU B 1 87 ? 7.344 12.008 -20.234 1 85.88 87 LEU B C 1
ATOM 6228 O O . LEU B 1 87 ? 8.43 12.336 -19.75 1 85.88 87 LEU B O 1
ATOM 6232 N N . TYR B 1 88 ? 6.203 12.125 -19.688 1 87.25 88 TYR B N 1
ATOM 6233 C CA . TYR B 1 88 ? 6.164 12.562 -18.297 1 87.25 88 TYR B CA 1
ATOM 6234 C C . TYR B 1 88 ? 6.949 11.602 -17.391 1 87.25 88 TYR B C 1
ATOM 6236 O O . TYR B 1 88 ? 7.738 12.039 -16.562 1 87.25 88 TYR B O 1
ATOM 6244 N N . SER B 1 89 ? 6.699 10.336 -17.547 1 87.44 89 SER B N 1
ATOM 6245 C CA . SER B 1 89 ? 7.375 9.297 -16.781 1 87.44 89 SER B CA 1
ATOM 6246 C C . SER B 1 89 ? 8.891 9.391 -16.938 1 87.44 89 SER B C 1
ATOM 6248 O O . SER B 1 89 ? 9.625 9.359 -15.953 1 87.44 89 SER B O 1
ATOM 6250 N N . LYS B 1 90 ? 9.359 9.594 -18.109 1 83.94 90 LYS B N 1
ATOM 6251 C CA . LYS B 1 90 ? 10.789 9.648 -18.391 1 83.94 90 LYS B CA 1
ATOM 6252 C C . LYS B 1 90 ? 11.406 10.938 -17.859 1 83.94 90 LYS B C 1
ATOM 6254 O O . LYS B 1 90 ? 12.477 10.922 -17.25 1 83.94 90 LYS B O 1
ATOM 6259 N N . ALA B 1 91 ? 10.672 12.016 -18.094 1 82.44 91 ALA B N 1
ATOM 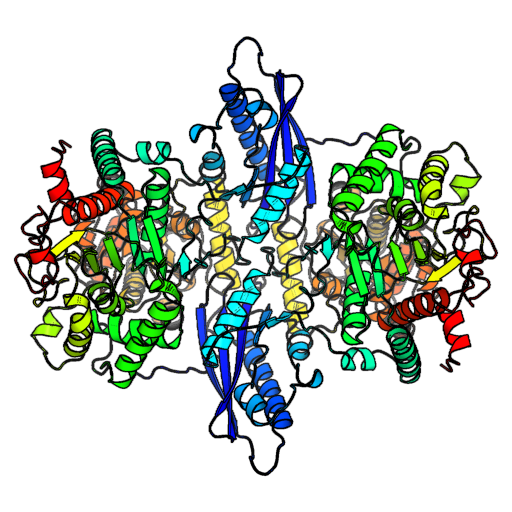6260 C CA . ALA B 1 91 ? 11.188 13.328 -17.703 1 82.44 91 ALA B CA 1
ATOM 6261 C C . ALA B 1 91 ? 11.312 13.438 -16.188 1 82.44 91 ALA B C 1
ATOM 6263 O O . ALA B 1 91 ? 12.258 14.055 -15.68 1 82.44 91 ALA B O 1
ATOM 6264 N N . GLN B 1 92 ? 10.422 12.875 -15.5 1 81.88 92 GLN B N 1
ATOM 6265 C CA . GLN B 1 92 ? 10.406 13 -14.047 1 81.88 92 GLN B CA 1
ATOM 6266 C C . GLN B 1 92 ? 11.055 11.797 -13.383 1 81.88 92 GLN B C 1
ATOM 6268 O O . GLN B 1 92 ? 11.188 11.75 -12.156 1 81.88 92 GLN B O 1
ATOM 6273 N N . ASN B 1 93 ? 11.469 10.758 -14.172 1 85.94 93 ASN B N 1
ATOM 6274 C CA . ASN B 1 93 ? 12.055 9.508 -13.688 1 85.94 93 ASN B CA 1
ATOM 6275 C C . ASN B 1 93 ? 11.125 8.789 -12.719 1 85.94 93 ASN B C 1
ATOM 6277 O O . ASN B 1 93 ? 11.547 8.391 -11.633 1 85.94 93 ASN B O 1
ATOM 6281 N N . TYR B 1 94 ? 9.852 8.773 -13.117 1 89.19 94 TYR B N 1
ATOM 6282 C CA . TYR B 1 94 ? 8.852 8.062 -12.328 1 89.19 94 TYR B CA 1
ATOM 6283 C C . TYR B 1 94 ? 8.508 6.719 -12.961 1 89.19 94 TYR B C 1
ATOM 6285 O O . TYR B 1 94 ? 8.523 6.578 -14.188 1 89.19 94 TYR B O 1
ATOM 6293 N N . LYS B 1 95 ? 8.289 5.75 -12.172 1 93.81 95 LYS B N 1
ATOM 6294 C CA . LYS B 1 95 ? 7.594 4.547 -12.617 1 93.81 95 LYS B CA 1
ATOM 6295 C C . LYS B 1 95 ? 6.082 4.711 -12.5 1 93.81 95 LYS B C 1
ATOM 6297 O O . LYS B 1 95 ? 5.535 4.715 -11.398 1 93.81 95 LYS B O 1
ATOM 6302 N N . VAL B 1 96 ? 5.371 4.895 -13.633 1 94.38 96 VAL B N 1
ATOM 6303 C CA . VAL B 1 96 ? 3.914 4.91 -13.586 1 94.38 96 VAL B CA 1
ATOM 6304 C C . VAL B 1 96 ? 3.391 3.521 -13.234 1 94.38 96 VAL B C 1
ATOM 6306 O O . VAL B 1 96 ? 3.371 2.625 -14.078 1 94.38 96 VAL B O 1
ATOM 6309 N N . GLN B 1 97 ? 2.963 3.361 -12.031 1 94.44 97 GLN B N 1
ATOM 6310 C CA . GLN B 1 97 ? 2.572 2.051 -11.531 1 94.44 97 GLN B CA 1
ATOM 6311 C C . GLN B 1 97 ? 1.138 1.714 -11.922 1 94.44 97 GLN B C 1
ATOM 6313 O O . GLN B 1 97 ? 0.808 0.547 -12.148 1 94.44 97 GLN B O 1
ATOM 6318 N N . LEU B 1 98 ? 0.349 2.721 -11.891 1 95 98 LEU B N 1
ATOM 6319 C CA . LEU B 1 98 ? -1.077 2.551 -12.148 1 95 98 LEU B CA 1
ATOM 6320 C C . LEU B 1 98 ? -1.632 3.734 -12.93 1 95 98 LEU B C 1
ATOM 6322 O O . LEU B 1 98 ? -1.191 4.871 -12.742 1 95 98 LEU B O 1
ATOM 6326 N N . ILE B 1 99 ? -2.553 3.479 -13.844 1 94 99 ILE B N 1
ATOM 6327 C CA . ILE B 1 99 ? -3.328 4.496 -14.547 1 94 99 ILE B CA 1
ATOM 6328 C C . ILE B 1 99 ? -4.82 4.195 -14.414 1 94 99 ILE B C 1
ATOM 6330 O O . ILE B 1 99 ? -5.262 3.082 -14.711 1 94 99 ILE B O 1
ATOM 6334 N N . ALA B 1 100 ? -5.523 5.125 -13.938 1 93.75 100 ALA B N 1
ATOM 6335 C CA . ALA B 1 100 ? -6.957 4.941 -13.742 1 93.75 100 ALA B CA 1
ATOM 6336 C C . ALA B 1 100 ? -7.758 5.914 -14.602 1 93.75 100 ALA B C 1
ATOM 6338 O O . ALA B 1 100 ? -7.363 7.07 -14.773 1 93.75 100 ALA B O 1
ATOM 6339 N N . CYS B 1 101 ? -8.812 5.477 -15.164 1 89.31 101 CYS B N 1
ATOM 6340 C CA . CYS B 1 101 ? -9.734 6.32 -15.922 1 89.31 101 CYS B CA 1
ATOM 6341 C C . CYS B 1 101 ? -11.18 5.988 -15.594 1 89.31 101 CYS B C 1
ATOM 6343 O O . CYS B 1 101 ? -11.477 4.898 -15.094 1 89.31 101 CYS B O 1
ATOM 6345 N N . SER B 1 102 ? -12.039 6.898 -15.836 1 82.69 102 SER B N 1
ATOM 6346 C CA . SER B 1 102 ? -13.469 6.695 -15.617 1 82.69 102 SER B CA 1
ATOM 6347 C C . SER B 1 102 ? -14.094 5.902 -16.766 1 82.69 102 SER B C 1
ATOM 6349 O O . SER B 1 102 ? -13.625 5.977 -17.906 1 82.69 102 SER B O 1
ATOM 6351 N N . TYR B 1 103 ? -15.125 5.074 -16.391 1 70.38 103 TYR B N 1
ATOM 6352 C CA . TYR B 1 103 ? -15.883 4.371 -17.422 1 70.38 103 TYR B CA 1
ATOM 6353 C C . TYR B 1 103 ? -16.484 5.352 -18.422 1 70.38 103 TYR B C 1
ATOM 6355 O O . TYR B 1 103 ? -16.688 5.012 -19.594 1 70.38 103 TYR B O 1
ATOM 6363 N N . ASP B 1 104 ? -16.797 6.461 -17.844 1 58.5 104 ASP B N 1
ATOM 6364 C CA . ASP B 1 104 ? -17.469 7.492 -18.625 1 58.5 104 ASP B CA 1
ATOM 6365 C C . ASP B 1 104 ? -16.469 8.352 -19.391 1 58.5 104 ASP B C 1
ATOM 6367 O O . ASP B 1 104 ? -16.781 9.477 -19.797 1 58.5 104 ASP B O 1
ATOM 6371 N N . ILE B 1 105 ? -15.359 7.785 -19.625 1 55.94 105 ILE B N 1
ATOM 6372 C CA . ILE B 1 105 ? -14.383 8.578 -20.359 1 55.94 105 ILE B CA 1
ATOM 6373 C C . ILE B 1 105 ? -14.945 8.93 -21.734 1 55.94 105 ILE B C 1
ATOM 6375 O O . ILE B 1 105 ? -15.539 8.086 -22.406 1 55.94 105 ILE B O 1
ATOM 6379 N N . THR B 1 106 ? -15 10.125 -22.141 1 53.75 106 THR B N 1
ATOM 6380 C CA . THR B 1 106 ? -15.5 10.719 -23.375 1 53.75 106 THR B CA 1
ATOM 6381 C C . THR B 1 106 ? -17.016 10.672 -23.422 1 53.75 106 THR B C 1
ATOM 6383 O O . THR B 1 106 ? -17.609 10.688 -24.5 1 53.75 106 THR B O 1
ATOM 6386 N N . ARG B 1 107 ? -17.688 10.297 -22.203 1 49.75 107 ARG B N 1
ATOM 6387 C CA . ARG B 1 107 ? -19.141 10.117 -22.125 1 49.75 107 ARG B CA 1
ATOM 6388 C C . ARG B 1 107 ? -19.859 11.258 -22.812 1 49.75 107 ARG B C 1
ATOM 6390 O O . ARG B 1 107 ? -20.859 11.039 -23.516 1 49.75 107 ARG B O 1
ATOM 6397 N N . ASP B 1 108 ? -19.406 12.375 -22.359 1 46.59 108 ASP B N 1
ATOM 6398 C CA . ASP B 1 108 ? -20.203 13.477 -22.891 1 46.59 108 ASP B CA 1
ATOM 6399 C C . ASP B 1 108 ? -20.203 13.453 -24.422 1 46.59 108 ASP B C 1
ATOM 6401 O O . ASP B 1 108 ? -21.188 13.844 -25.047 1 46.59 108 ASP B O 1
ATOM 6405 N N . PHE B 1 109 ? -19.203 13.055 -24.875 1 45.66 109 PHE B N 1
ATOM 6406 C CA . PHE B 1 109 ? -19.156 13 -26.328 1 45.66 109 PHE B CA 1
ATOM 6407 C C . PHE B 1 109 ? -19.875 11.758 -26.844 1 45.66 109 PHE B C 1
ATOM 6409 O O . PHE B 1 109 ? -20.531 11.805 -27.891 1 45.66 109 PHE B O 1
ATOM 6416 N N . LEU B 1 110 ? -19.828 10.688 -26.016 1 48.5 110 LEU B N 1
ATOM 6417 C CA . LEU B 1 110 ? -20.422 9.445 -26.5 1 48.5 110 LEU B CA 1
ATOM 6418 C C . LEU B 1 110 ? -21.922 9.414 -26.219 1 48.5 110 LEU B C 1
ATOM 6420 O O . LEU B 1 110 ? -22.656 8.703 -26.906 1 48.5 110 LEU B O 1
ATOM 6424 N N . LYS B 1 111 ? -22.469 9.93 -25.172 1 47.78 111 LYS B N 1
ATOM 6425 C CA . LYS B 1 111 ? -23.891 9.977 -24.875 1 47.78 111 LYS B CA 1
ATOM 6426 C C . LYS B 1 111 ? -24.656 10.695 -25.969 1 47.78 111 LYS B C 1
ATOM 6428 O O . LYS B 1 111 ? -25.812 10.359 -26.25 1 47.78 111 LYS B O 1
ATOM 6433 N N . LYS B 1 112 ? -24.156 11.773 -26.391 1 47 112 LYS B N 1
ATOM 6434 C CA . LYS B 1 112 ? -24.922 12.461 -27.422 1 47 112 LYS B CA 1
ATOM 6435 C C . LYS B 1 112 ? -25.156 11.555 -28.625 1 47 112 LYS B C 1
ATOM 6437 O O . LYS B 1 112 ? -26.219 11.609 -29.266 1 47 112 LYS B O 1
ATOM 6442 N N . GLU B 1 113 ? -24.141 10.781 -28.938 1 43.56 113 GLU B N 1
ATOM 6443 C CA . GLU B 1 113 ? -24.344 9.992 -30.156 1 43.56 113 GLU B CA 1
ATOM 6444 C C . GLU B 1 113 ? -24.531 8.516 -29.828 1 43.56 113 GLU B C 1
ATOM 6446 O O . GLU B 1 113 ? -24.469 7.664 -30.719 1 43.56 113 GLU B O 1
ATOM 6451 N N . ALA B 1 114 ? -24.969 8.055 -28.734 1 44.16 114 ALA B N 1
ATOM 6452 C CA . ALA B 1 114 ? -25.281 6.664 -28.422 1 44.16 114 ALA B CA 1
ATOM 6453 C C . ALA B 1 114 ? -24.109 5.75 -28.703 1 44.16 114 ALA B C 1
ATOM 6455 O O . ALA B 1 114 ? -24.281 4.641 -29.219 1 44.16 114 ALA B O 1
ATOM 6456 N N . TYR B 1 115 ? -22.891 6.227 -28.719 1 45.62 115 TYR B N 1
ATOM 6457 C CA . TYR B 1 115 ? -21.797 5.328 -29.062 1 45.62 115 TYR B CA 1
ATOM 6458 C C . TYR B 1 115 ? -21.328 4.539 -27.844 1 45.62 115 TYR B C 1
ATOM 6460 O O . TYR B 1 115 ? -21.219 5.086 -26.734 1 45.62 115 TYR B O 1
ATOM 6468 N N . ILE B 1 116 ? -21.562 3.234 -27.891 1 43.56 116 ILE B N 1
ATOM 6469 C CA . ILE B 1 116 ? -21.016 2.291 -26.922 1 43.56 116 ILE B CA 1
ATOM 6470 C C . ILE B 1 116 ? -19.5 2.199 -27.078 1 43.56 116 ILE B C 1
ATOM 6472 O O . ILE B 1 116 ? -19 1.981 -28.172 1 43.56 116 ILE B O 1
ATOM 6476 N N . ILE B 1 117 ? -18.828 2.824 -26.219 1 49 117 ILE B N 1
ATOM 6477 C CA . ILE B 1 117 ? -17.391 2.57 -26.219 1 49 117 ILE B CA 1
ATOM 6478 C C . ILE B 1 117 ? -17.125 1.069 -26.328 1 49 117 ILE B C 1
ATOM 6480 O O . ILE B 1 117 ? -17.547 0.294 -25.469 1 49 117 ILE B O 1
ATOM 6484 N N . SER B 1 118 ? -16.938 0.642 -27.516 1 46.5 118 SER B N 1
ATOM 6485 C CA . SER B 1 118 ? -16.578 -0.755 -27.766 1 46.5 118 SER B CA 1
ATOM 6486 C C . SER B 1 118 ? -15.312 -1.148 -27.016 1 46.5 118 SER B C 1
ATOM 6488 O O . SER B 1 118 ? -14.562 -0.284 -26.562 1 46.5 118 SER B O 1
ATOM 6490 N N . GLU B 1 119 ? -15.188 -2.369 -26.625 1 50.44 119 GLU B N 1
ATOM 6491 C CA . GLU B 1 119 ? -14.047 -3.037 -26.016 1 50.44 119 GLU B CA 1
ATOM 6492 C C . GLU B 1 119 ? -12.734 -2.521 -26.594 1 50.44 119 GLU B C 1
ATOM 6494 O O . GLU B 1 119 ? -11.719 -2.447 -25.891 1 50.44 119 GLU B O 1
ATOM 6499 N N . GLU B 1 120 ? -12.867 -2.254 -27.859 1 46.56 120 GLU B N 1
ATOM 6500 C CA . GLU B 1 120 ? -11.719 -1.862 -28.672 1 46.56 120 GLU B CA 1
ATOM 6501 C C . GLU B 1 120 ? -11.164 -0.511 -28.219 1 46.56 120 GLU B C 1
ATOM 6503 O O . GLU B 1 120 ? -10 -0.191 -28.484 1 46.56 120 GLU B O 1
ATOM 6508 N N . MET B 1 121 ? -12.023 0.226 -27.781 1 51.41 121 MET B N 1
ATOM 6509 C CA . MET B 1 121 ? -11.664 1.582 -27.359 1 51.41 121 MET B CA 1
ATOM 6510 C C . MET B 1 121 ? -10.828 1.565 -26.094 1 51.41 121 MET B C 1
ATOM 6512 O O . MET B 1 121 ? -10.305 2.6 -25.672 1 51.41 121 MET B O 1
ATOM 6516 N N . ASN B 1 122 ? -10.781 0.457 -25.484 1 57.69 122 ASN B N 1
ATOM 6517 C CA . ASN B 1 122 ? -10.172 0.394 -24.156 1 57.69 122 ASN B CA 1
ATOM 6518 C C . ASN B 1 122 ? -8.648 0.327 -24.25 1 57.69 122 ASN B C 1
ATOM 6520 O O . ASN B 1 122 ? -8.078 -0.757 -24.375 1 57.69 122 ASN B O 1
ATOM 6524 N N . MET B 1 123 ? -8.133 1.408 -24.75 1 66.12 123 MET B N 1
ATOM 6525 C CA . MET B 1 123 ? -6.688 1.566 -24.906 1 66.12 123 MET B CA 1
ATOM 6526 C C . MET B 1 123 ? -5.98 1.518 -23.562 1 66.12 123 MET B C 1
ATOM 6528 O O . MET B 1 123 ? -4.855 2.002 -23.438 1 66.12 123 MET B O 1
ATOM 6532 N N . MET B 1 124 ? -6.758 0.983 -22.688 1 79.62 124 MET B N 1
ATOM 6533 C CA . MET B 1 124 ? -6.121 0.836 -21.375 1 79.62 124 MET B CA 1
ATOM 6534 C C . MET B 1 124 ? -5.031 -0.229 -21.422 1 79.62 124 MET B C 1
ATOM 6536 O O . MET B 1 124 ? -4.039 -0.135 -20.688 1 79.62 124 MET B O 1
ATOM 6540 N N . SER B 1 125 ? -5.234 -1.179 -22.344 1 85.56 125 SER B N 1
ATOM 6541 C CA . SER B 1 125 ? -4.27 -2.27 -22.438 1 85.56 125 SER B CA 1
ATOM 6542 C C . SER B 1 125 ? -2.91 -1.762 -22.922 1 85.56 125 SER B C 1
ATOM 6544 O O . SER B 1 125 ? -1.882 -2.391 -22.656 1 85.56 125 SER B O 1
ATOM 6546 N N . GLU B 1 126 ? -2.918 -0.601 -23.578 1 84.88 126 GLU B N 1
ATOM 6547 C CA . GLU B 1 126 ? -1.667 -0.045 -24.078 1 84.88 126 GLU B CA 1
ATOM 6548 C C . GLU B 1 126 ? -0.767 0.423 -22.938 1 84.88 126 GLU B C 1
ATOM 6550 O O . GLU B 1 126 ? 0.46 0.35 -23.047 1 84.88 126 GLU B O 1
ATOM 6555 N N . PHE B 1 127 ? -1.432 0.939 -21.938 1 89.81 127 PHE B N 1
ATOM 6556 C CA . PHE B 1 127 ? -0.642 1.373 -20.797 1 89.81 127 PHE B CA 1
ATOM 6557 C C . PHE B 1 127 ? 0.074 0.191 -20.156 1 89.81 127 PHE B C 1
ATOM 6559 O O . PHE B 1 127 ? 1.199 0.328 -19.672 1 89.81 127 PHE B O 1
ATOM 6566 N N . TRP B 1 128 ? -0.612 -0.977 -20.141 1 92.62 128 TRP B N 1
ATOM 6567 C CA . TRP B 1 128 ? -0.019 -2.207 -19.625 1 92.62 128 TRP B CA 1
ATOM 6568 C C . TRP B 1 128 ? 1.128 -2.674 -20.516 1 92.62 128 TRP B C 1
ATOM 6570 O O . TRP B 1 128 ? 2.203 -3.02 -20.016 1 92.62 128 TRP B O 1
ATOM 6580 N N . LYS B 1 129 ? 0.963 -2.59 -21.734 1 89.38 129 LYS B N 1
ATOM 6581 C CA . LYS B 1 129 ? 1.938 -3.109 -22.688 1 89.38 129 LYS B CA 1
ATOM 6582 C C . LYS B 1 129 ? 3.158 -2.199 -22.781 1 89.38 129 LYS B C 1
ATOM 6584 O O . LYS B 1 129 ? 4.297 -2.672 -22.75 1 89.38 129 LYS B O 1
ATOM 6589 N N . GLN B 1 130 ? 2.936 -0.907 -22.797 1 86.69 130 GLN B N 1
ATOM 6590 C CA . GLN B 1 130 ? 4.016 0.02 -23.125 1 86.69 130 GLN B CA 1
ATOM 6591 C C . GLN B 1 130 ? 4.684 0.549 -21.859 1 86.69 130 GLN B C 1
ATOM 6593 O O . GLN B 1 130 ? 5.895 0.773 -21.828 1 86.69 130 GLN B O 1
ATOM 6598 N N . LEU B 1 131 ? 3.883 0.749 -20.844 1 91.25 131 LEU B N 1
ATOM 6599 C CA . LEU B 1 131 ? 4.418 1.414 -19.672 1 91.25 131 LEU B CA 1
ATOM 6600 C C . LEU B 1 131 ? 4.469 0.457 -18.484 1 91.25 131 LEU B C 1
ATOM 6602 O O . LEU B 1 131 ? 5.012 0.795 -17.422 1 91.25 131 LEU B O 1
ATOM 6606 N N . ASP B 1 132 ? 3.965 -0.818 -18.688 1 94.38 132 ASP B N 1
ATOM 6607 C CA . ASP B 1 132 ? 3.857 -1.741 -17.562 1 94.38 132 ASP B CA 1
ATOM 6608 C C . ASP B 1 132 ? 3.094 -1.104 -16.406 1 94.38 132 ASP B C 1
ATOM 6610 O O . ASP B 1 132 ? 3.479 -1.257 -15.242 1 94.38 132 ASP B O 1
ATOM 6614 N N . ALA B 1 133 ? 2.1 -0.24 -16.719 1 94.88 133 ALA B N 1
ATOM 6615 C CA . ALA B 1 133 ? 1.213 0.382 -15.742 1 94.88 133 ALA B CA 1
ATOM 6616 C C . ALA B 1 133 ? -0.099 -0.388 -15.625 1 94.88 133 ALA B C 1
ATOM 6618 O O . ALA B 1 133 ? -0.678 -0.797 -16.641 1 94.88 133 ALA B O 1
ATOM 6619 N N . ILE B 1 134 ? -0.553 -0.677 -14.453 1 95.19 134 ILE B N 1
ATOM 6620 C CA . ILE B 1 134 ? -1.799 -1.409 -14.25 1 95.19 134 ILE B CA 1
ATOM 6621 C C . ILE B 1 134 ? -2.986 -0.51 -14.586 1 95.19 134 ILE B C 1
ATOM 6623 O O . ILE B 1 134 ? -3.201 0.516 -13.938 1 95.19 134 ILE B O 1
ATOM 6627 N N . PRO B 1 135 ? -3.781 -0.839 -15.547 1 94.25 135 PRO B N 1
ATOM 6628 C CA . PRO B 1 135 ? -4.887 0.02 -15.977 1 94.25 135 PRO B CA 1
ATOM 6629 C C . PRO B 1 135 ? -6.191 -0.28 -15.242 1 94.25 135 PRO B C 1
ATOM 6631 O O . PRO B 1 135 ? -6.727 -1.385 -15.359 1 94.25 135 PRO B O 1
ATOM 6634 N N . PHE B 1 136 ? -6.719 0.677 -14.516 1 93.38 136 PHE B N 1
ATOM 6635 C CA . PHE B 1 136 ? -7.996 0.564 -13.82 1 93.38 136 PHE B CA 1
ATOM 6636 C C . PHE B 1 136 ? -9.07 1.369 -14.539 1 93.38 136 PHE B C 1
ATOM 6638 O O . PHE B 1 136 ? -8.828 2.502 -14.961 1 93.38 136 PHE B O 1
ATOM 6645 N N . GLN B 1 137 ? -10.156 0.834 -14.758 1 90.5 137 GLN B N 1
ATOM 6646 C CA . GLN B 1 137 ? -11.359 1.554 -15.164 1 90.5 137 GLN B CA 1
ATOM 6647 C C . GLN B 1 137 ? -12.406 1.544 -14.047 1 90.5 137 GLN B C 1
ATOM 6649 O O . GLN B 1 137 ? -12.852 0.478 -13.617 1 90.5 137 GLN B O 1
ATOM 6654 N N . VAL B 1 138 ? -12.766 2.758 -13.625 1 89.06 138 VAL B N 1
ATOM 6655 C CA . VAL B 1 138 ? -13.594 2.822 -12.422 1 89.06 138 VAL B CA 1
ATOM 6656 C C . VAL B 1 138 ? -14.781 3.758 -12.664 1 89.06 138 VAL B C 1
ATOM 6658 O O . VAL B 1 138 ? -14.734 4.605 -13.555 1 89.06 138 VAL B O 1
ATOM 6661 N N . HIS B 1 139 ? -15.828 3.566 -11.875 1 85.75 139 HIS B N 1
ATOM 6662 C CA . HIS B 1 139 ? -16.953 4.484 -11.898 1 85.75 139 HIS B CA 1
ATOM 6663 C C . HIS B 1 139 ? -16.688 5.719 -11.039 1 85.75 139 HIS B C 1
ATOM 6665 O O . HIS B 1 139 ? -16.203 5.598 -9.906 1 85.75 139 HIS B O 1
ATOM 6671 N N . THR B 1 140 ? -16.828 6.855 -11.688 1 83 140 THR B N 1
ATOM 6672 C CA . THR B 1 140 ? -16.672 8.102 -10.953 1 83 140 THR B CA 1
ATOM 6673 C C . THR B 1 140 ? -17.906 8.992 -11.109 1 83 140 THR B C 1
ATOM 6675 O O . THR B 1 140 ? -18.719 8.773 -12 1 83 140 THR B O 1
ATOM 6678 N N . ASN B 1 141 ? -18.125 9.953 -10.211 1 75.5 141 ASN B N 1
ATOM 6679 C CA . ASN B 1 141 ? -19.25 10.891 -10.266 1 75.5 141 ASN B CA 1
ATOM 6680 C C . ASN B 1 141 ? -18.781 12.312 -10.57 1 75.5 141 ASN B C 1
ATOM 6682 O O . ASN B 1 141 ? -19.484 13.281 -10.281 1 75.5 141 ASN B O 1
ATOM 6686 N N . GLY B 1 142 ? -17.656 12.414 -11.195 1 76 142 GLY B N 1
ATOM 6687 C CA . GLY B 1 142 ? -17.156 13.742 -11.508 1 76 142 GLY B CA 1
ATOM 6688 C C . GLY B 1 142 ? -17.812 14.359 -12.727 1 76 142 GLY B C 1
ATOM 6689 O O . GLY B 1 142 ? -18.125 13.656 -13.695 1 76 142 GLY B O 1
ATOM 6690 N N . ALA B 1 143 ? -18.062 15.695 -12.68 1 75.5 143 ALA B N 1
ATOM 6691 C CA . ALA B 1 143 ? -18.688 16.406 -13.797 1 75.5 143 ALA B CA 1
ATOM 6692 C C . ALA B 1 143 ? -17.656 16.844 -14.828 1 75.5 143 ALA B C 1
ATOM 6694 O O . ALA B 1 143 ? -17.891 16.734 -16.031 1 75.5 143 ALA B O 1
ATOM 6695 N N . SER B 1 144 ? -16.531 17.281 -14.305 1 78.81 144 SER B N 1
ATOM 6696 C CA . SER B 1 144 ? -15.477 17.766 -15.188 1 78.81 144 SER B CA 1
ATOM 6697 C C . SER B 1 144 ? -14.367 16.734 -15.344 1 78.81 144 SER B C 1
ATOM 6699 O O . SER B 1 144 ? -14.273 15.789 -14.555 1 78.81 144 SER B O 1
ATOM 6701 N N . SER B 1 145 ? -13.57 16.859 -16.438 1 82.25 145 SER B N 1
ATOM 6702 C CA . SER B 1 145 ? -12.508 15.914 -16.75 1 82.25 145 SER B CA 1
ATOM 6703 C C . SER B 1 145 ? -11.477 15.852 -15.625 1 82.25 145 SER B C 1
ATOM 6705 O O . SER B 1 145 ? -10.953 14.781 -15.312 1 82.25 145 SER B O 1
ATOM 6707 N N . ASP B 1 146 ? -11.18 16.969 -15.07 1 82.38 146 ASP B N 1
ATOM 6708 C CA . ASP B 1 146 ? -10.195 16.984 -14 1 82.38 146 ASP B CA 1
ATOM 6709 C C . ASP B 1 146 ? -10.711 16.266 -12.758 1 82.38 146 ASP B C 1
ATOM 6711 O O . ASP B 1 146 ? -9.961 15.555 -12.094 1 82.38 146 ASP B O 1
ATOM 6715 N N . GLU B 1 147 ? -12.016 16.406 -12.461 1 83.75 147 GLU B N 1
ATOM 6716 C CA . GLU B 1 147 ? -12.633 15.719 -11.32 1 83.75 147 GLU B CA 1
ATOM 6717 C C . GLU B 1 147 ? -12.664 14.211 -11.539 1 83.75 147 GLU B C 1
ATOM 6719 O O . GLU B 1 147 ? -12.43 13.438 -10.602 1 83.75 147 GLU B O 1
ATOM 6724 N N . ARG B 1 148 ? -12.969 13.852 -12.734 1 87.25 148 ARG B N 1
ATOM 6725 C CA . ARG B 1 148 ? -13.031 12.422 -13.047 1 87.25 148 ARG B CA 1
ATOM 6726 C C . ARG B 1 148 ? -11.648 11.781 -12.93 1 87.25 148 ARG B C 1
ATOM 6728 O O . ARG B 1 148 ? -11.508 10.703 -12.359 1 87.25 148 ARG B O 1
ATOM 6735 N N . ALA B 1 149 ? -10.648 12.477 -13.453 1 88.88 149 ALA B N 1
ATOM 6736 C CA . ALA B 1 149 ? -9.281 11.969 -13.367 1 88.88 149 ALA B CA 1
ATOM 6737 C C . ALA B 1 149 ? -8.844 11.836 -11.914 1 88.88 149 ALA B C 1
ATOM 6739 O O . ALA B 1 149 ? -8.266 10.812 -11.523 1 88.88 149 ALA B O 1
ATOM 6740 N N . SER B 1 150 ? -9.148 12.828 -11.164 1 88.44 150 SER B N 1
ATOM 6741 C CA . SER B 1 150 ? -8.766 12.828 -9.75 1 88.44 150 SER B CA 1
ATOM 6742 C C . SER B 1 150 ? -9.492 11.734 -8.977 1 88.44 150 SER B C 1
ATOM 6744 O O . SER B 1 150 ? -8.875 11.023 -8.18 1 88.44 150 SER B O 1
ATOM 6746 N N . ALA B 1 151 ? -10.781 11.609 -9.195 1 88.25 151 ALA B N 1
ATOM 6747 C CA . ALA B 1 151 ? -11.57 10.594 -8.508 1 88.25 151 ALA B CA 1
ATOM 6748 C C . ALA B 1 151 ? -11.117 9.188 -8.875 1 88.25 151 ALA B C 1
ATOM 6750 O O . ALA B 1 151 ? -11.062 8.297 -8.023 1 88.25 151 ALA B O 1
ATOM 6751 N N . ALA B 1 152 ? -10.805 9.008 -10.133 1 91.5 152 ALA B N 1
ATOM 6752 C CA . ALA B 1 152 ? -10.406 7.691 -10.625 1 91.5 152 ALA B CA 1
ATOM 6753 C C . ALA B 1 152 ? -9.141 7.207 -9.93 1 91.5 152 ALA B C 1
ATOM 6755 O O . ALA B 1 152 ? -9.086 6.078 -9.438 1 91.5 152 ALA B O 1
ATOM 6756 N N . VAL B 1 153 ? -8.148 8.031 -9.867 1 93.69 153 VAL B N 1
ATOM 6757 C CA . VAL B 1 153 ? -6.871 7.602 -9.297 1 93.69 153 VAL B CA 1
ATOM 6758 C C . VAL B 1 153 ? -7.012 7.441 -7.781 1 93.69 153 VAL B C 1
ATOM 6760 O O . VAL B 1 153 ? -6.426 6.531 -7.191 1 93.69 153 VAL B O 1
ATOM 6763 N N . ARG B 1 154 ? -7.727 8.297 -7.133 1 89.62 154 ARG B N 1
ATOM 6764 C CA . ARG B 1 154 ? -7.934 8.188 -5.691 1 89.62 154 ARG B CA 1
ATOM 6765 C C . ARG B 1 154 ? -8.594 6.855 -5.336 1 89.62 154 ARG B C 1
ATOM 6767 O O . ARG B 1 154 ? -8.242 6.23 -4.332 1 89.62 154 ARG B O 1
ATOM 6774 N N . LYS B 1 155 ? -9.508 6.43 -6.145 1 89.94 155 LYS B N 1
ATOM 6775 C CA . LYS B 1 155 ? -10.18 5.156 -5.922 1 89.94 155 LYS B CA 1
ATOM 6776 C C . LYS B 1 155 ? -9.242 3.982 -6.188 1 89.94 155 LYS B C 1
ATOM 6778 O O . LYS B 1 155 ? -9.148 3.059 -5.379 1 89.94 155 LYS B O 1
ATOM 6783 N N . ALA B 1 156 ? -8.586 4.016 -7.262 1 93.56 156 ALA B N 1
ATOM 6784 C CA . ALA B 1 156 ? -7.766 2.893 -7.695 1 93.56 156 ALA B CA 1
ATOM 6785 C C . ALA B 1 156 ? -6.617 2.646 -6.723 1 93.56 156 ALA B C 1
ATOM 6787 O O . ALA B 1 156 ? -6.262 1.496 -6.449 1 93.56 156 ALA B O 1
ATOM 6788 N N . VAL B 1 157 ? -6.047 3.678 -6.207 1 92.88 157 VAL B N 1
ATOM 6789 C CA . VAL B 1 157 ? -4.891 3.561 -5.32 1 92.88 157 VAL B CA 1
ATOM 6790 C C . VAL B 1 157 ? -5.289 2.803 -4.055 1 92.88 157 VAL B C 1
ATOM 6792 O O . VAL B 1 157 ? -4.469 2.09 -3.469 1 92.88 157 VAL B O 1
ATOM 6795 N N . MET B 1 158 ? -6.527 2.867 -3.684 1 89.94 158 MET B N 1
ATOM 6796 C CA . MET B 1 158 ? -7.008 2.203 -2.477 1 89.94 158 MET B CA 1
ATOM 6797 C C . MET B 1 158 ? -6.953 0.687 -2.631 1 89.94 158 MET B C 1
ATOM 6799 O O . MET B 1 158 ? -7.012 -0.045 -1.641 1 89.94 158 MET B O 1
ATOM 6803 N N . TRP B 1 159 ? -6.848 0.24 -3.812 1 91.44 159 TRP B N 1
ATOM 6804 C CA . TRP B 1 159 ? -6.914 -1.196 -4.062 1 91.44 159 TRP B CA 1
ATOM 6805 C C . TRP B 1 159 ? -5.512 -1.792 -4.176 1 91.44 159 TRP B C 1
ATOM 6807 O O . TRP B 1 159 ? -5.359 -3 -4.367 1 91.44 159 TRP B O 1
ATOM 6817 N N . LEU B 1 160 ? -4.5 -1.005 -3.965 1 92.12 160 LEU B N 1
ATOM 6818 C CA . LEU B 1 160 ? -3.125 -1.49 -4.039 1 92.12 160 LEU B CA 1
ATOM 6819 C C . LEU B 1 160 ? -2.652 -2 -2.682 1 92.12 160 LEU B C 1
ATOM 6821 O O . LEU B 1 160 ? -3.129 -1.539 -1.642 1 92.12 160 LEU B O 1
ATOM 6825 N N . SER B 1 161 ? -1.771 -2.953 -2.703 1 90.06 161 SER B N 1
ATOM 6826 C CA . SER B 1 161 ? -1.1 -3.451 -1.507 1 90.06 161 SER B CA 1
ATOM 6827 C C . SER B 1 161 ? 0.035 -2.525 -1.083 1 90.06 161 SER B C 1
ATOM 6829 O O . SER B 1 161 ? 0.595 -1.803 -1.91 1 90.06 161 SER B O 1
ATOM 6831 N N . PRO B 1 162 ? 0.406 -2.551 0.183 1 87.69 162 PRO B N 1
ATOM 6832 C CA . PRO B 1 162 ? 1.478 -1.673 0.66 1 87.69 162 PRO B CA 1
ATOM 6833 C C . PRO B 1 162 ? 2.869 -2.215 0.342 1 87.69 162 PRO B C 1
ATOM 6835 O O . PRO B 1 162 ? 3.873 -1.615 0.736 1 87.69 162 PRO B O 1
ATOM 6838 N N . ILE B 1 163 ? 2.973 -3.227 -0.413 1 83.19 163 ILE B N 1
ATOM 6839 C CA . ILE B 1 163 ? 4.27 -3.82 -0.725 1 83.19 163 ILE B CA 1
ATOM 6840 C C . ILE B 1 163 ? 5.094 -2.852 -1.568 1 83.19 163 ILE B C 1
ATOM 6842 O O . ILE B 1 163 ? 4.559 -2.188 -2.463 1 83.19 163 ILE B O 1
ATOM 6846 N N . TYR B 1 164 ? 6.293 -2.553 -1.147 1 75.44 164 TYR B N 1
ATOM 6847 C CA . TYR B 1 164 ? 7.207 -1.693 -1.894 1 75.44 164 TYR B CA 1
ATOM 6848 C C . TYR B 1 164 ? 8.578 -2.338 -2.021 1 75.44 164 TYR B C 1
ATOM 6850 O O . TYR B 1 164 ? 9.078 -2.953 -1.074 1 75.44 164 TYR B O 1
ATOM 6858 N N . PRO B 1 165 ? 9.297 -2.236 -3.236 1 75.44 165 PRO B N 1
ATOM 6859 C CA . PRO B 1 165 ? 8.812 -1.622 -4.473 1 75.44 165 PRO B CA 1
ATOM 6860 C C . PRO B 1 165 ? 7.809 -2.506 -5.215 1 75.44 165 PRO B C 1
ATOM 6862 O O . PRO B 1 165 ? 7.812 -3.727 -5.043 1 75.44 165 PRO B O 1
ATOM 6865 N N . GLY B 1 166 ? 6.965 -1.981 -6.102 1 64.44 166 GLY B N 1
ATOM 6866 C CA . GLY B 1 166 ? 6.141 -2.762 -7.012 1 64.44 166 GLY B CA 1
ATOM 6867 C C . GLY B 1 166 ? 4.656 -2.6 -6.754 1 64.44 166 GLY B C 1
ATOM 6868 O O . GLY B 1 166 ? 3.852 -2.639 -7.691 1 64.44 166 GLY B O 1
ATOM 6869 N N . ASN B 1 167 ? 4.078 -1.892 -5.676 1 79.56 167 ASN B N 1
ATOM 6870 C CA . ASN B 1 167 ? 2.693 -1.691 -5.258 1 79.56 167 ASN B CA 1
ATOM 6871 C C . ASN B 1 167 ? 1.721 -2.42 -6.18 1 79.56 167 ASN B C 1
ATOM 6873 O O . ASN B 1 167 ? 1.297 -1.873 -7.203 1 79.56 167 ASN B O 1
ATOM 6877 N N . LEU B 1 168 ? 1.406 -3.717 -5.852 1 89.31 168 LEU B N 1
ATOM 6878 C CA . LEU B 1 168 ? 0.486 -4.547 -6.621 1 89.31 168 LEU B CA 1
ATOM 6879 C C . LEU B 1 168 ? -0.934 -4.434 -6.074 1 89.31 168 LEU B C 1
ATOM 6881 O O . LEU B 1 168 ? -1.129 -4.098 -4.906 1 89.31 168 LEU B O 1
ATOM 6885 N N . PRO B 1 169 ? -1.884 -4.625 -7.027 1 91.88 169 PRO B N 1
ATOM 6886 C CA . PRO B 1 169 ? -3.238 -4.73 -6.484 1 91.88 169 PRO B CA 1
ATOM 6887 C C . PRO B 1 169 ? -3.373 -5.844 -5.445 1 91.88 169 PRO B C 1
ATOM 6889 O O . PRO B 1 169 ? -2.779 -6.914 -5.602 1 91.88 169 PRO B O 1
ATOM 6892 N N . ARG B 1 170 ? -4.109 -5.602 -4.453 1 89.12 170 ARG B N 1
ATOM 6893 C CA . ARG B 1 170 ? -4.391 -6.645 -3.469 1 89.12 170 ARG B CA 1
ATOM 6894 C C . ARG B 1 170 ? -5.199 -7.777 -4.086 1 89.12 170 ARG B C 1
ATOM 6896 O O . ARG B 1 170 ? -5.934 -7.566 -5.055 1 89.12 170 ARG B O 1
ATOM 6903 N N . ILE B 1 171 ? -5.047 -8.906 -3.488 1 87.94 171 ILE B N 1
ATOM 6904 C CA . ILE B 1 171 ? -5.918 -10.008 -3.887 1 87.94 171 ILE B CA 1
ATOM 6905 C C . ILE B 1 171 ? -7.32 -9.781 -3.326 1 87.94 171 ILE B C 1
ATOM 6907 O O . ILE B 1 171 ? -7.48 -9.508 -2.137 1 87.94 171 ILE B O 1
ATOM 6911 N N . SER B 1 172 ? -8.281 -9.836 -4.176 1 87.81 172 SER B N 1
ATOM 6912 C CA . SER B 1 172 ? -9.656 -9.562 -3.773 1 87.81 172 SER B CA 1
ATOM 6913 C C . SER B 1 172 ? -10.492 -10.844 -3.738 1 87.81 172 SER B C 1
ATOM 6915 O O . SER B 1 172 ? -10.617 -11.531 -4.75 1 87.81 172 SER B O 1
ATOM 6917 N N . VAL B 1 173 ? -10.938 -11.227 -2.576 1 89.5 173 VAL B N 1
ATOM 6918 C CA . VAL B 1 173 ? -11.875 -12.328 -2.377 1 89.5 173 VAL B CA 1
ATOM 6919 C C . VAL B 1 173 ? -13.195 -11.789 -1.827 1 89.5 173 VAL B C 1
ATOM 6921 O O . VAL B 1 173 ? -13.234 -11.227 -0.73 1 89.5 173 VAL B O 1
ATOM 6924 N N . GLY B 1 174 ? -14.297 -11.938 -2.59 1 85.62 174 GLY B N 1
ATOM 6925 C CA . GLY B 1 174 ? -15.547 -11.281 -2.264 1 85.62 174 GLY B CA 1
ATOM 6926 C C . GLY B 1 174 ? -16.578 -12.211 -1.645 1 85.62 174 GLY B C 1
ATOM 6927 O O . GLY B 1 174 ? -16.219 -13.102 -0.87 1 85.62 174 GLY B O 1
ATOM 6928 N N . PHE B 1 175 ? -17.859 -11.984 -2.041 1 82.56 175 PHE B N 1
ATOM 6929 C CA . PHE B 1 175 ? -19.016 -12.711 -1.515 1 82.56 175 PHE B CA 1
ATOM 6930 C C . PHE B 1 175 ? -18.906 -14.195 -1.827 1 82.56 175 PHE B C 1
ATOM 6932 O O . PHE B 1 175 ? -18.531 -14.578 -2.939 1 82.56 175 PHE B O 1
ATOM 6939 N N . ARG B 1 176 ? -19.031 -15.086 -0.714 1 89.44 176 ARG B N 1
ATOM 6940 C CA . ARG B 1 176 ? -19 -16.547 -0.806 1 89.44 176 ARG B CA 1
ATOM 6941 C C . ARG B 1 176 ? -17.578 -17.031 -1.073 1 89.44 176 ARG B C 1
ATOM 6943 O O . ARG B 1 176 ? -17.375 -18.125 -1.607 1 89.44 176 ARG B O 1
ATOM 6950 N N . HIS B 1 177 ? -16.641 -16.078 -0.855 1 92.75 177 HIS B N 1
ATOM 6951 C CA . HIS B 1 177 ? -15.211 -16.359 -1.012 1 92.75 177 HIS B CA 1
ATOM 6952 C C . HIS B 1 177 ? -14.852 -16.609 -2.475 1 92.75 177 HIS B C 1
ATOM 6954 O O . HIS B 1 177 ? -14.078 -17.5 -2.787 1 92.75 177 HIS B O 1
ATOM 6960 N N . GLU B 1 178 ? -15.562 -15.969 -3.307 1 95.69 178 GLU B N 1
ATOM 6961 C CA . GLU B 1 178 ? -15.242 -15.953 -4.73 1 95.69 178 GLU B CA 1
ATOM 6962 C C . GLU B 1 178 ? -14.055 -15.031 -5.016 1 95.69 178 GLU B C 1
ATOM 6964 O O . GLU B 1 178 ? -14.016 -13.906 -4.523 1 95.69 178 GLU B O 1
ATOM 6969 N N . VAL B 1 179 ? -13.102 -15.539 -5.707 1 96 179 VAL B N 1
ATOM 6970 C CA . VAL B 1 179 ? -11.953 -14.719 -6.09 1 96 179 VAL B CA 1
ATOM 6971 C C . VAL B 1 179 ? -12.375 -13.711 -7.156 1 96 179 VAL B C 1
ATOM 6973 O O . VAL B 1 179 ? -12.938 -14.078 -8.188 1 96 179 VAL B O 1
ATOM 6976 N N . GLU B 1 180 ? -12.188 -12.453 -6.883 1 95.31 180 GLU B N 1
ATOM 6977 C CA . GLU B 1 180 ? -12.492 -11.391 -7.832 1 95.31 180 GLU B CA 1
ATOM 6978 C C . GLU B 1 180 ? -11.297 -11.094 -8.727 1 95.31 180 GLU B C 1
ATOM 6980 O O . GLU B 1 180 ? -10.562 -10.125 -8.492 1 95.31 180 GLU B O 1
ATOM 6985 N N . VAL B 1 181 ? -11.18 -11.883 -9.719 1 96.06 181 VAL B N 1
ATOM 6986 C CA . VAL B 1 181 ? -10.055 -11.789 -10.648 1 96.06 181 VAL B CA 1
ATOM 6987 C C . VAL B 1 181 ? -10 -10.383 -11.242 1 96.06 181 VAL B C 1
ATOM 6989 O O . VAL B 1 181 ? -11.031 -9.805 -11.586 1 96.06 181 VAL B O 1
ATOM 6992 N N . ASP B 1 182 ? -8.766 -9.766 -11.32 1 94.19 182 ASP B N 1
ATOM 6993 C CA . ASP B 1 182 ? -8.531 -8.422 -11.844 1 94.19 182 ASP B CA 1
ATOM 6994 C C . ASP B 1 182 ? -9.43 -7.398 -11.148 1 94.19 182 ASP B C 1
ATOM 6996 O O . ASP B 1 182 ? -9.93 -6.469 -11.789 1 94.19 182 ASP B O 1
ATOM 7000 N N . PHE B 1 183 ? -9.695 -7.629 -9.867 1 92 183 PHE B N 1
ATOM 7001 C CA . PHE B 1 183 ? -10.57 -6.797 -9.055 1 92 183 PHE B CA 1
ATOM 7002 C C . PHE B 1 183 ? -11.961 -6.699 -9.68 1 92 183 PHE B C 1
ATOM 7004 O O . PHE B 1 183 ? -12.461 -5.598 -9.914 1 92 183 PHE B O 1
ATOM 7011 N N . ASN B 1 184 ? -12.508 -7.918 -9.852 1 91.69 184 ASN B N 1
ATOM 7012 C CA . ASN B 1 184 ? -13.82 -8.047 -10.484 1 91.69 184 ASN B CA 1
ATOM 7013 C C . ASN B 1 184 ? -13.859 -7.352 -11.836 1 91.69 184 ASN B C 1
ATOM 7015 O O . ASN B 1 184 ? -14.805 -6.621 -12.141 1 91.69 184 ASN B O 1
ATOM 7019 N N . TYR B 1 185 ? -12.719 -7.43 -12.523 1 91.88 185 TYR B N 1
ATOM 7020 C CA . TYR B 1 185 ? -12.531 -7.086 -13.93 1 91.88 185 TYR B CA 1
ATOM 7021 C C . TYR B 1 185 ? -12.555 -5.574 -14.125 1 91.88 185 TYR B C 1
ATOM 7023 O O . TYR B 1 185 ? -12.922 -5.086 -15.195 1 91.88 185 TYR B O 1
ATOM 7031 N N . GLN B 1 186 ? -12.211 -4.812 -13.039 1 91.5 186 GLN B N 1
ATOM 7032 C CA . GLN B 1 186 ? -11.961 -3.381 -13.148 1 91.5 186 GLN B CA 1
ATOM 7033 C C . GLN B 1 186 ? -10.594 -3.109 -13.789 1 91.5 186 GLN B C 1
ATOM 7035 O O . GLN B 1 186 ? -10.375 -2.039 -14.352 1 91.5 186 GLN B O 1
ATOM 7040 N N . ILE B 1 187 ? -9.68 -4.012 -13.602 1 94.06 187 ILE B N 1
ATOM 7041 C CA . ILE B 1 187 ? -8.375 -3.916 -14.242 1 94.06 187 ILE B CA 1
ATOM 7042 C C . ILE B 1 187 ? -8.461 -4.43 -15.68 1 94.06 187 ILE B C 1
ATOM 7044 O O . ILE B 1 187 ? -8.852 -5.578 -15.906 1 94.06 187 ILE B O 1
ATOM 7048 N N . LYS B 1 188 ? -8.117 -3.59 -16.609 1 91.25 188 LYS B N 1
ATOM 7049 C CA . LYS B 1 188 ? -8.227 -3.918 -18.016 1 91.25 188 LYS B CA 1
ATOM 7050 C C . LYS B 1 188 ? -6.852 -4.059 -18.656 1 91.25 188 LYS B C 1
ATOM 7052 O O . LYS B 1 188 ? -6.473 -3.252 -19.516 1 91.25 188 LYS B O 1
ATOM 7057 N N . MET B 1 189 ? -6.184 -5.109 -18.422 1 91.06 189 MET B N 1
ATOM 7058 C CA . MET B 1 189 ? -4.809 -5.309 -18.859 1 91.06 189 MET B CA 1
ATOM 7059 C C . MET B 1 189 ? -4.777 -5.789 -20.312 1 91.06 189 MET B C 1
ATOM 7061 O O . MET B 1 189 ? -3.859 -5.445 -21.062 1 91.06 189 MET B O 1
ATOM 7065 N N . VAL B 1 190 ? -5.762 -6.609 -20.656 1 92.44 190 VAL B N 1
ATOM 7066 C CA . VAL B 1 190 ? -5.695 -7.27 -21.969 1 92.44 190 VAL B CA 1
ATOM 7067 C C . VAL B 1 190 ? -7.074 -7.27 -22.609 1 92.44 190 VAL B C 1
ATOM 7069 O O . VAL B 1 190 ? -8.094 -7.223 -21.922 1 92.44 190 VAL B O 1
ATOM 7072 N N . SER B 1 191 ? -7.055 -7.254 -23.938 1 90.12 191 SER B N 1
ATOM 7073 C CA . SER B 1 191 ? -8.297 -7.316 -24.703 1 90.12 191 SER B CA 1
ATOM 7074 C C . SER B 1 191 ? -8.445 -8.656 -25.406 1 90.12 191 SER B C 1
ATOM 7076 O O . SER B 1 191 ? -7.48 -9.422 -25.516 1 90.12 191 SER B O 1
ATOM 7078 N N . LEU B 1 192 ? -9.656 -8.945 -25.859 1 93.06 192 LEU B N 1
ATOM 7079 C CA . LEU B 1 192 ? -9.93 -10.18 -26.578 1 93.06 192 LEU B CA 1
ATOM 7080 C C . LEU B 1 192 ? -9.125 -10.242 -27.875 1 93.06 192 LEU B C 1
ATOM 7082 O O . LEU B 1 192 ? -8.648 -11.312 -28.266 1 93.06 192 LEU B O 1
ATOM 7086 N N . THR B 1 193 ? -8.953 -9.109 -28.484 1 91.31 193 THR B N 1
ATOM 7087 C CA . THR B 1 193 ? -8.211 -9.039 -29.734 1 91.31 193 THR B CA 1
ATOM 7088 C C . THR B 1 193 ? -6.746 -9.398 -29.516 1 91.31 193 THR B C 1
ATOM 7090 O O . THR B 1 193 ? -6.117 -10.023 -30.359 1 91.31 193 THR B O 1
ATOM 7093 N N . GLU B 1 194 ? -6.262 -8.969 -28.469 1 92.38 194 GLU B N 1
ATOM 7094 C CA . GLU B 1 194 ? -4.871 -9.289 -28.172 1 92.38 194 GLU B CA 1
ATOM 7095 C C . GLU B 1 194 ? -4.68 -10.797 -27.969 1 92.38 194 GLU B C 1
ATOM 7097 O O . GLU B 1 194 ? -3.672 -11.359 -28.406 1 92.38 194 GLU B O 1
ATOM 7102 N N . TYR B 1 195 ? -5.637 -11.453 -27.312 1 95.75 195 TYR B N 1
ATOM 7103 C CA . TYR B 1 195 ? -5.57 -12.906 -27.188 1 95.75 195 TYR B CA 1
ATOM 7104 C C . TYR B 1 195 ? -5.684 -13.57 -28.562 1 95.75 195 TYR B C 1
ATOM 7106 O O . TYR B 1 195 ? -5.012 -14.57 -28.828 1 95.75 195 TYR B O 1
ATOM 7114 N N . GLN B 1 196 ? -6.547 -13 -29.375 1 96.81 196 GLN B N 1
ATOM 7115 C CA . GLN B 1 196 ? -6.707 -13.539 -30.719 1 96.81 196 GLN B CA 1
ATOM 7116 C C . GLN B 1 196 ? -5.379 -13.531 -31.469 1 96.81 196 GLN B C 1
ATOM 7118 O O . GLN B 1 196 ? -5.086 -14.461 -32.219 1 96.81 196 GLN B O 1
ATOM 7123 N N . ASN B 1 197 ? -4.637 -12.523 -31.219 1 94.94 197 ASN B N 1
ATOM 7124 C CA . ASN B 1 197 ? -3.369 -12.359 -31.922 1 94.94 197 ASN B CA 1
ATOM 7125 C C . ASN B 1 197 ? -2.307 -13.32 -31.391 1 94.94 197 ASN B C 1
ATOM 7127 O O . ASN B 1 197 ? -1.232 -13.445 -31.984 1 94.94 197 ASN B O 1
ATOM 7131 N N . THR B 1 198 ? -2.572 -14.062 -30.328 1 96.25 198 THR B N 1
ATOM 7132 C CA . THR B 1 198 ? -1.591 -14.977 -29.75 1 96.25 198 THR B CA 1
ATOM 7133 C C . THR B 1 198 ? -1.753 -16.375 -30.328 1 96.25 198 THR B C 1
ATOM 7135 O O . THR B 1 198 ? -0.935 -17.266 -30.078 1 96.25 198 THR B O 1
ATOM 7138 N N . VAL B 1 199 ? -2.805 -16.594 -31.141 1 97.75 199 VAL B N 1
ATOM 7139 C CA . VAL B 1 199 ? -3.051 -17.922 -31.672 1 97.75 199 VAL B CA 1
ATOM 7140 C C . VAL B 1 199 ? -3.295 -17.844 -33.188 1 97.75 199 VAL B C 1
ATOM 7142 O O . VAL B 1 199 ? -3.51 -16.766 -33.719 1 97.75 199 VAL B O 1
ATOM 7145 N N . CYS B 1 200 ? -3.186 -18.969 -33.844 1 96.69 200 CYS B N 1
ATOM 7146 C CA . CYS B 1 200 ? -3.451 -19 -35.25 1 96.69 200 CYS B CA 1
ATOM 7147 C C . CYS B 1 200 ? -4.945 -18.891 -35.531 1 96.69 200 CYS B C 1
ATOM 7149 O O . CYS B 1 200 ? -5.762 -19.047 -34.625 1 96.69 200 CYS B O 1
ATOM 7151 N N . LYS B 1 201 ? -5.332 -18.672 -36.75 1 96.69 201 LYS B N 1
ATOM 7152 C CA . LYS B 1 201 ? -6.715 -18.438 -37.156 1 96.69 201 LYS B CA 1
ATOM 7153 C C . LYS B 1 201 ? -7.582 -19.656 -36.906 1 96.69 201 LYS B C 1
ATOM 7155 O O . LYS B 1 201 ? -8.734 -19.531 -36.469 1 96.69 201 LYS B O 1
ATOM 7160 N N . GLU B 1 202 ? -7.086 -20.828 -37.125 1 97.19 202 GLU B N 1
ATOM 7161 C CA . GLU B 1 202 ? -7.832 -22.062 -36.906 1 97.19 202 GLU B CA 1
ATOM 7162 C C . GLU B 1 202 ? -8.172 -22.266 -35.438 1 97.19 202 GLU B C 1
ATOM 7164 O O . GLU B 1 202 ? -9.273 -22.688 -35.094 1 97.19 202 GLU B O 1
ATOM 7169 N N . THR B 1 203 ? -7.23 -22 -34.594 1 98.06 203 THR B N 1
ATOM 7170 C CA . THR B 1 203 ? -7.453 -22.109 -33.156 1 98.06 203 THR B CA 1
ATOM 7171 C C . THR B 1 203 ? -8.578 -21.188 -32.719 1 98.06 203 THR B C 1
ATOM 7173 O O . THR B 1 203 ? -9.461 -21.578 -31.953 1 98.06 203 THR B O 1
ATOM 7176 N N . TRP B 1 204 ? -8.555 -19.984 -33.219 1 97.81 204 TRP B N 1
ATOM 7177 C CA . TRP B 1 204 ? -9.57 -19 -32.844 1 97.81 204 TRP B CA 1
ATOM 7178 C C . TRP B 1 204 ? -10.945 -19.406 -33.344 1 97.81 204 TRP B C 1
ATOM 7180 O O . TRP B 1 204 ? -11.961 -19.172 -32.688 1 97.81 204 TRP B O 1
ATOM 7190 N N . ARG B 1 205 ? -10.977 -19.969 -34.531 1 97.62 205 ARG B N 1
ATOM 7191 C CA . ARG B 1 205 ? -12.227 -20.469 -35.062 1 97.62 205 ARG B CA 1
ATOM 7192 C C . ARG B 1 205 ? -12.852 -21.5 -34.156 1 97.62 205 ARG B C 1
ATOM 7194 O O . ARG B 1 205 ? -14.039 -21.422 -33.812 1 97.62 205 ARG B O 1
ATOM 7201 N N . VAL B 1 206 ? -12.102 -22.484 -33.781 1 98.19 206 VAL B N 1
ATOM 7202 C CA . VAL B 1 206 ? -12.594 -23.562 -32.906 1 98.19 206 VAL B CA 1
ATOM 7203 C C . VAL B 1 206 ? -13.031 -22.984 -31.578 1 98.19 206 VAL B C 1
ATOM 7205 O O . VAL B 1 206 ? -14.062 -23.375 -31.031 1 98.19 206 VAL B O 1
ATOM 7208 N N . LEU B 1 207 ? -12.242 -22.078 -31.047 1 98.5 207 LEU B N 1
ATOM 7209 C CA . LEU B 1 207 ? -12.594 -21.422 -29.797 1 98.5 207 LEU B CA 1
ATOM 7210 C C . LEU B 1 207 ? -13.969 -20.766 -29.891 1 98.5 207 LEU B C 1
ATOM 7212 O O . LEU B 1 207 ? -14.797 -20.891 -28.984 1 98.5 207 LEU B O 1
ATOM 7216 N N . LYS B 1 208 ? -14.188 -20 -30.906 1 98 208 LYS B N 1
ATOM 7217 C CA . LYS B 1 208 ? -15.453 -19.297 -31.109 1 98 208 LYS B CA 1
ATOM 7218 C C . LYS B 1 208 ? -16.625 -20.281 -31.141 1 98 208 LYS B C 1
ATOM 7220 O O . LYS B 1 208 ? -17.688 -20.016 -30.594 1 98 208 LYS B O 1
ATOM 7225 N N . GLU B 1 209 ? -16.391 -21.391 -31.797 1 98.19 209 GLU B N 1
ATOM 7226 C CA . GLU B 1 209 ? -17.422 -22.422 -31.844 1 98.19 209 GLU B CA 1
ATOM 7227 C C . GLU B 1 209 ? -17.719 -22.969 -30.453 1 98.19 209 GLU B C 1
ATOM 7229 O O . GLU B 1 209 ? -18.891 -23.156 -30.094 1 98.19 209 GLU B O 1
ATOM 7234 N N . MET B 1 210 ? -16.766 -23.219 -29.703 1 98.31 210 MET B N 1
ATOM 7235 C CA . MET B 1 210 ? -16.922 -23.734 -28.344 1 98.31 210 MET B CA 1
ATOM 7236 C C . MET B 1 210 ? -17.656 -22.734 -27.469 1 98.31 210 MET B C 1
ATOM 7238 O O . MET B 1 210 ? -18.547 -23.094 -26.703 1 98.31 210 MET B O 1
ATOM 7242 N N . VAL B 1 211 ? -17.234 -21.469 -27.562 1 98.44 211 VAL B N 1
ATOM 7243 C CA . VAL B 1 211 ? -17.828 -20.406 -26.766 1 98.44 211 VAL B CA 1
ATOM 7244 C C . VAL B 1 211 ? -19.312 -20.266 -27.109 1 98.44 211 VAL B C 1
ATOM 7246 O O . VAL B 1 211 ? -20.156 -20.125 -26.219 1 98.44 211 VAL B O 1
ATOM 7249 N N . THR B 1 212 ? -19.578 -20.297 -28.391 1 98.06 212 THR B N 1
ATOM 7250 C CA . THR B 1 212 ? -20.953 -20.188 -28.859 1 98.06 212 THR B CA 1
ATOM 7251 C C . THR B 1 212 ? -21.797 -21.328 -28.297 1 98.06 212 THR B C 1
ATOM 7253 O O . THR B 1 212 ? -22.906 -21.109 -27.812 1 98.06 212 THR B O 1
ATOM 7256 N N . GLU B 1 213 ? -21.281 -22.516 -28.391 1 97.19 213 GLU B N 1
ATOM 7257 C CA . GLU B 1 213 ? -22 -23.672 -27.891 1 97.19 213 GLU B CA 1
ATOM 7258 C C . GLU B 1 213 ? -22.188 -23.594 -26.375 1 97.19 213 GLU B C 1
ATOM 7260 O O . GLU B 1 213 ? -23.266 -23.906 -25.859 1 97.19 213 GLU B O 1
ATOM 7265 N N . PHE B 1 214 ? -21.219 -23.219 -25.672 1 97.75 214 PHE B N 1
ATOM 7266 C CA . PHE B 1 214 ? -21.266 -23.062 -24.219 1 97.75 214 PHE B CA 1
ATOM 7267 C C . PHE B 1 214 ? -22.359 -22.078 -23.828 1 97.75 214 PHE B C 1
ATOM 7269 O O . PHE B 1 214 ? -23.141 -22.344 -22.906 1 97.75 214 PHE B O 1
ATOM 7276 N N . LYS B 1 215 ? -22.391 -20.953 -24.5 1 96.94 215 LYS B N 1
ATOM 7277 C CA . LYS B 1 215 ? -23.375 -19.906 -24.219 1 96.94 215 LYS B CA 1
ATOM 7278 C C . LYS B 1 215 ? -24.781 -20.359 -24.594 1 96.94 215 LYS B C 1
ATOM 7280 O O . LYS B 1 215 ? -25.75 -20.047 -23.906 1 96.94 215 LYS B O 1
ATOM 7285 N N . ARG B 1 216 ? -24.859 -21.016 -25.734 1 96.56 216 ARG B N 1
ATOM 7286 C CA . ARG B 1 216 ? -26.141 -21.531 -26.188 1 96.56 216 ARG B CA 1
ATOM 7287 C C . ARG B 1 216 ? -26.766 -22.438 -25.125 1 96.56 216 ARG B C 1
ATOM 7289 O O . ARG B 1 216 ? -27.984 -22.391 -24.906 1 96.56 216 ARG B O 1
ATOM 7296 N N . LYS B 1 217 ? -25.969 -23.188 -24.453 1 95.38 217 LYS B N 1
ATOM 7297 C CA . LYS B 1 217 ? -26.438 -24.109 -23.438 1 95.38 217 LYS B CA 1
ATOM 7298 C C . LYS B 1 217 ? -26.641 -23.391 -22.094 1 95.38 217 LYS B C 1
ATOM 7300 O O . LYS B 1 217 ? -27.141 -24 -21.141 1 95.38 217 LYS B O 1
ATOM 7305 N N . LYS B 1 218 ? -26.219 -22.156 -21.938 1 96 218 LYS B N 1
ATOM 7306 C CA . LYS B 1 218 ? -26.328 -21.344 -20.719 1 96 218 LYS B CA 1
ATOM 7307 C C . LYS B 1 218 ? -25.656 -22.031 -19.547 1 96 218 LYS B C 1
ATOM 7309 O O . LYS B 1 218 ? -26.234 -22.141 -18.469 1 96 218 LYS B O 1
ATOM 7314 N N . LEU B 1 219 ? -24.484 -22.516 -19.812 1 96.88 219 LEU B N 1
ATOM 7315 C CA . LEU B 1 219 ? -23.75 -23.266 -18.797 1 96.88 219 LEU B CA 1
ATOM 7316 C C . LEU B 1 219 ? -23.062 -22.312 -17.812 1 96.88 219 LEU B C 1
ATOM 7318 O O . LEU B 1 219 ? -22.719 -21.188 -18.172 1 96.88 219 LEU B O 1
ATOM 7322 N N . ARG B 1 220 ? -22.938 -22.766 -16.609 1 97.44 220 ARG B N 1
ATOM 7323 C CA . ARG B 1 220 ? -22.156 -22.125 -15.547 1 97.44 220 ARG B CA 1
ATOM 7324 C C . ARG B 1 220 ? -21.125 -23.078 -14.969 1 97.44 220 ARG B C 1
ATOM 7326 O O . ARG B 1 220 ? -21.469 -24.188 -14.539 1 97.44 220 ARG B O 1
ATOM 7333 N N . VAL B 1 221 ? -19.891 -22.656 -15 1 98.44 221 VAL B N 1
ATOM 7334 C CA . VAL B 1 221 ? -18.844 -23.5 -14.445 1 98.44 221 VAL B CA 1
ATOM 7335 C C . VAL B 1 221 ? -18.219 -22.812 -13.234 1 98.44 221 VAL B C 1
ATOM 7337 O O . VAL B 1 221 ? -18.031 -21.594 -13.227 1 98.44 221 VAL B O 1
ATOM 7340 N N . SER B 1 222 ? -17.922 -23.547 -12.156 1 98.44 222 SER B N 1
ATOM 7341 C CA . SER B 1 222 ? -17.297 -23.031 -10.938 1 98.44 222 SER B CA 1
ATOM 7342 C C . SER B 1 222 ? -16.047 -23.828 -10.586 1 98.44 222 SER B C 1
ATOM 7344 O O . SER B 1 222 ? -16.078 -25.062 -10.523 1 98.44 222 SER B O 1
ATOM 7346 N N . PHE B 1 223 ? -14.992 -23.141 -10.414 1 98.56 223 PHE B N 1
ATOM 7347 C CA . PHE B 1 223 ? -13.742 -23.734 -9.961 1 98.56 223 PHE B CA 1
ATOM 7348 C C . PHE B 1 223 ? -13.578 -23.562 -8.453 1 98.56 223 PHE B C 1
ATOM 7350 O O . PHE B 1 223 ? -13.93 -22.516 -7.902 1 98.56 223 PHE B O 1
ATOM 7357 N N . PHE B 1 224 ? -13.047 -24.531 -7.785 1 98.06 224 PHE B N 1
ATOM 7358 C CA . PHE B 1 224 ? -12.711 -24.484 -6.367 1 98.06 224 PHE B CA 1
ATOM 7359 C C . PHE B 1 224 ? -11.242 -24.828 -6.148 1 98.06 224 PHE B C 1
ATOM 7361 O O . PHE B 1 224 ? -10.75 -25.828 -6.672 1 98.06 224 PHE B O 1
ATOM 7368 N N . SER B 1 225 ? -10.484 -24.016 -5.48 1 96.12 225 SER B N 1
ATOM 7369 C CA . SER B 1 225 ? -9.094 -24.312 -5.129 1 96.12 225 SER B CA 1
ATOM 7370 C C . SER B 1 225 ? -8.773 -23.828 -3.719 1 96.12 225 SER B C 1
ATOM 7372 O O . SER B 1 225 ? -9.633 -23.266 -3.033 1 96.12 225 SER B O 1
ATOM 7374 N N . SER B 1 226 ? -7.555 -24.031 -3.273 1 91.38 226 SER B N 1
ATOM 7375 C CA . SER B 1 226 ? -7.191 -23.781 -1.884 1 91.38 226 SER B CA 1
ATOM 7376 C C . SER B 1 226 ? -6.887 -22.297 -1.659 1 91.38 226 SER B C 1
ATOM 7378 O O . SER B 1 226 ? -7.152 -21.766 -0.583 1 91.38 226 SER B O 1
ATOM 7380 N N . THR B 1 227 ? -6.23 -21.641 -2.609 1 89.25 227 THR B N 1
ATOM 7381 C CA . THR B 1 227 ? -5.77 -20.281 -2.396 1 89.25 227 THR B CA 1
ATOM 7382 C C . THR B 1 227 ? -5.871 -19.469 -3.686 1 89.25 227 THR B C 1
ATOM 7384 O O . THR B 1 227 ? -5.762 -20.016 -4.781 1 89.25 227 THR B O 1
ATOM 7387 N N . PRO B 1 228 ? -6.094 -18.219 -3.51 1 90.38 228 PRO B N 1
ATOM 7388 C CA . PRO B 1 228 ? -6.152 -17.344 -4.684 1 90.38 228 PRO B CA 1
ATOM 7389 C C . PRO B 1 228 ? -4.773 -16.875 -5.145 1 90.38 228 PRO B C 1
ATOM 7391 O O . PRO B 1 228 ? -4.656 -16.234 -6.188 1 90.38 228 PRO B O 1
ATOM 7394 N N . GLN B 1 229 ? -3.74 -17.266 -4.398 1 85.88 229 GLN B N 1
ATOM 7395 C CA . GLN B 1 229 ? -2.418 -16.766 -4.754 1 85.88 229 GLN B CA 1
ATOM 7396 C C . GLN B 1 229 ? -1.327 -17.766 -4.379 1 85.88 229 GLN B C 1
ATOM 7398 O O . GLN B 1 229 ? -1.494 -18.547 -3.443 1 85.88 229 GLN B O 1
ATOM 7403 N N . GLY B 1 230 ? -0.05 -17.578 -5.035 1 73.81 230 GLY B N 1
ATOM 7404 C CA . GLY B 1 230 ? 1.185 -18.234 -4.637 1 73.81 230 GLY B CA 1
ATOM 7405 C C . GLY B 1 230 ? 1.443 -19.531 -5.387 1 73.81 230 GLY B C 1
ATOM 7406 O O . GLY B 1 230 ? 2.584 -19.984 -5.469 1 73.81 230 GLY B O 1
ATOM 7407 N N . GLY B 1 231 ? 0.507 -20.094 -6.16 1 79.06 231 GLY B N 1
ATOM 7408 C CA . GLY B 1 231 ? 0.749 -21.375 -6.812 1 79.06 231 GLY B CA 1
ATOM 7409 C C . GLY B 1 231 ? 0.379 -21.359 -8.281 1 79.06 231 GLY B C 1
ATOM 7410 O O . GLY B 1 231 ? -0.162 -20.375 -8.789 1 79.06 231 GLY B O 1
ATOM 7411 N N . GLY B 1 232 ? 0.878 -22.484 -8.797 1 86.94 232 GLY B N 1
ATOM 7412 C CA . GLY B 1 232 ? 0.609 -22.641 -10.219 1 86.94 232 GLY B CA 1
ATOM 7413 C C . GLY B 1 232 ? -0.872 -22.688 -10.547 1 86.94 232 GLY B C 1
ATOM 7414 O O . GLY B 1 232 ? -1.293 -22.203 -11.602 1 86.94 232 GLY B O 1
ATOM 7415 N N . VAL B 1 233 ? -1.598 -23.188 -9.594 1 91.75 233 VAL B N 1
ATOM 7416 C CA . VAL B 1 233 ? -3.033 -23.281 -9.836 1 91.75 233 VAL B CA 1
ATOM 7417 C C . VAL B 1 233 ? -3.65 -21.891 -9.867 1 91.75 233 VAL B C 1
ATOM 7419 O O . VAL B 1 233 ? -4.426 -21.562 -10.773 1 91.75 233 VAL B O 1
ATOM 7422 N N . ALA B 1 234 ? -3.248 -21.109 -8.875 1 92.62 234 ALA B N 1
ATOM 7423 C CA . ALA B 1 234 ? -3.766 -19.75 -8.828 1 92.62 234 ALA B CA 1
ATOM 7424 C C . ALA B 1 234 ? -3.359 -18.969 -10.078 1 92.62 234 ALA B C 1
ATOM 7426 O O . ALA B 1 234 ? -4.156 -18.203 -10.625 1 92.62 234 ALA B O 1
ATOM 7427 N N . LEU B 1 235 ? -2.189 -19.141 -10.477 1 92.75 235 LEU B N 1
ATOM 7428 C CA . LEU B 1 235 ? -1.693 -18.484 -11.68 1 92.75 235 LEU B CA 1
ATOM 7429 C C . LEU B 1 235 ? -2.562 -18.844 -12.883 1 92.75 235 LEU B C 1
ATOM 7431 O O . LEU B 1 235 ? -2.984 -17.953 -13.625 1 92.75 235 LEU B O 1
ATOM 7435 N N . MET B 1 236 ? -2.846 -20.047 -13.062 1 95.62 236 MET B N 1
ATOM 7436 C CA . MET B 1 236 ? -3.629 -20.516 -14.203 1 95.62 236 MET B CA 1
ATOM 7437 C C . MET B 1 236 ? -5.066 -20 -14.117 1 95.62 236 MET B C 1
ATOM 7439 O O . MET B 1 236 ? -5.664 -19.656 -15.133 1 95.62 236 MET B O 1
ATOM 7443 N N . ARG B 1 237 ? -5.566 -20.031 -12.891 1 97.38 237 ARG B N 1
ATOM 7444 C CA . ARG B 1 237 ? -6.957 -19.625 -12.719 1 97.38 237 ARG B CA 1
ATOM 7445 C C . ARG B 1 237 ? -7.137 -18.141 -12.992 1 97.38 237 ARG B C 1
ATOM 7447 O O . ARG B 1 237 ? -8.133 -17.734 -13.594 1 97.38 237 ARG B O 1
ATOM 7454 N N . HIS B 1 238 ? -6.184 -17.344 -12.602 1 96.25 238 HIS B N 1
ATOM 7455 C CA . HIS B 1 238 ? -6.258 -15.914 -12.922 1 96.25 238 HIS B CA 1
ATOM 7456 C C . HIS B 1 238 ? -6.27 -15.695 -14.43 1 96.25 238 HIS B C 1
ATOM 7458 O O . HIS B 1 238 ? -7.109 -14.945 -14.945 1 96.25 238 HIS B O 1
ATOM 7464 N N . GLY B 1 239 ? -5.355 -16.344 -15.133 1 96.94 239 GLY B N 1
ATOM 7465 C CA . GLY B 1 239 ? -5.301 -16.203 -16.578 1 96.94 239 GLY B CA 1
ATOM 7466 C C . GLY B 1 239 ? -6.539 -16.734 -17.281 1 96.94 239 GLY B C 1
ATOM 7467 O O . GLY B 1 239 ? -7.078 -16.094 -18.172 1 96.94 239 GLY B O 1
ATOM 7468 N N . LEU B 1 240 ? -6.996 -17.875 -16.828 1 98.06 240 LEU B N 1
ATOM 7469 C CA . LEU B 1 240 ? -8.141 -18.531 -17.438 1 98.06 240 LEU B CA 1
ATOM 7470 C C . LEU B 1 240 ? -9.406 -17.703 -17.281 1 98.06 240 LEU B C 1
ATOM 7472 O O . LEU B 1 240 ? -10.125 -17.453 -18.25 1 98.06 240 LEU B O 1
ATOM 7476 N N . LEU B 1 241 ? -9.648 -17.297 -16.062 1 98.06 241 LEU B N 1
ATOM 7477 C CA . LEU B 1 241 ? -10.891 -16.578 -15.789 1 98.06 241 LEU B CA 1
ATOM 7478 C C . LEU B 1 241 ? -10.883 -15.203 -16.438 1 98.06 241 LEU B C 1
ATOM 7480 O O . LEU B 1 241 ? -11.93 -14.711 -16.875 1 98.06 241 LEU B O 1
ATOM 7484 N N . ARG B 1 242 ? -9.734 -14.57 -16.484 1 96.69 242 ARG B N 1
ATOM 7485 C CA . ARG B 1 242 ? -9.633 -13.312 -17.219 1 96.69 242 ARG B CA 1
ATOM 7486 C C . ARG B 1 242 ? -10.047 -13.492 -18.688 1 96.69 242 ARG B C 1
ATOM 7488 O O . ARG B 1 242 ? -10.867 -12.727 -19.203 1 96.69 242 ARG B O 1
ATOM 7495 N N . PHE B 1 243 ? -9.523 -14.484 -19.328 1 97.56 243 PHE B N 1
ATOM 7496 C CA . PHE B 1 243 ? -9.805 -14.734 -20.734 1 97.56 243 PHE B CA 1
ATOM 7497 C C . PHE B 1 243 ? -11.258 -15.125 -20.938 1 97.56 243 PHE B C 1
ATOM 7499 O O . PHE B 1 243 ? -11.93 -14.617 -21.828 1 97.56 243 PHE B O 1
ATOM 7506 N N . LEU B 1 244 ? -11.758 -16.031 -20.094 1 98.44 244 LEU B N 1
ATOM 7507 C CA . LEU B 1 244 ? -13.133 -16.484 -20.219 1 98.44 244 LEU B CA 1
ATOM 7508 C C . LEU B 1 244 ? -14.109 -15.32 -20.031 1 98.44 244 LEU B C 1
ATOM 7510 O O . LEU B 1 244 ? -15.133 -15.25 -20.719 1 98.44 244 LEU B O 1
ATOM 7514 N N . ASN B 1 245 ? -13.797 -14.477 -19.109 1 96.81 245 ASN B N 1
ATOM 7515 C CA . ASN B 1 245 ? -14.641 -13.305 -18.922 1 96.81 245 ASN B CA 1
ATOM 7516 C C . ASN B 1 245 ? -14.719 -12.445 -20.172 1 96.81 245 ASN B C 1
ATOM 7518 O O . ASN B 1 245 ? -15.789 -11.93 -20.516 1 96.81 245 ASN B O 1
ATOM 7522 N N . LEU B 1 246 ? -13.656 -12.266 -20.828 1 94.56 246 LEU B N 1
ATOM 7523 C CA . LEU B 1 246 ? -13.602 -11.477 -22.062 1 94.56 246 LEU B CA 1
ATOM 7524 C C . LEU B 1 246 ? -14.438 -12.117 -23.156 1 94.56 246 LEU B C 1
ATOM 7526 O O . LEU B 1 246 ? -14.977 -11.422 -24.031 1 94.56 246 LEU B O 1
ATOM 7530 N N . THR B 1 247 ? -14.586 -13.438 -23.125 1 96.75 247 THR B N 1
ATOM 7531 C CA . THR B 1 247 ? -15.352 -14.141 -24.156 1 96.75 247 THR B CA 1
ATOM 7532 C C . THR B 1 247 ? -16.828 -14.148 -23.812 1 96.75 247 THR B C 1
ATOM 7534 O O . THR B 1 247 ? -17.672 -14.5 -24.641 1 96.75 247 THR B O 1
ATOM 7537 N N . GLY B 1 248 ? -17.141 -13.836 -22.578 1 95.75 248 GLY B N 1
ATOM 7538 C CA . GLY B 1 248 ? -18.531 -13.828 -22.141 1 95.75 248 GLY B CA 1
ATOM 7539 C C . GLY B 1 248 ? -18.969 -15.133 -21.516 1 95.75 248 GLY B C 1
ATOM 7540 O O . GLY B 1 248 ? -20.156 -15.32 -21.219 1 95.75 248 GLY B O 1
ATOM 7541 N N . VAL B 1 249 ? -18.078 -16.047 -21.344 1 97.38 249 VAL B N 1
ATOM 7542 C CA . VAL B 1 249 ? -18.359 -17.328 -20.688 1 97.38 249 VAL B CA 1
ATOM 7543 C C . VAL B 1 249 ? -18.578 -17.109 -19.203 1 97.38 249 VAL B C 1
ATOM 7545 O O . VAL B 1 249 ? -17.844 -16.344 -18.562 1 97.38 249 VAL B O 1
ATOM 7548 N N . GLU B 1 250 ? -19.578 -17.719 -18.656 1 97.19 250 GLU B N 1
ATOM 7549 C CA . GLU B 1 250 ? -19.859 -17.594 -17.219 1 97.19 250 GLU B CA 1
ATOM 7550 C C . GLU B 1 250 ? -19.016 -18.594 -16.422 1 97.19 250 GLU B C 1
ATOM 7552 O O . GLU B 1 250 ? -19.422 -19.75 -16.25 1 97.19 250 GLU B O 1
ATOM 7557 N N . ALA B 1 251 ? -18.016 -18.156 -15.844 1 98 251 ALA B N 1
ATOM 7558 C CA . ALA B 1 251 ? -17.109 -18.969 -15.031 1 98 251 ALA B CA 1
ATOM 7559 C C . ALA B 1 251 ? -16.781 -18.266 -13.711 1 98 251 ALA B C 1
ATOM 7561 O O . ALA B 1 251 ? -16.609 -17.047 -13.672 1 98 251 ALA B O 1
ATOM 7562 N N . HIS B 1 252 ? -16.734 -19.016 -12.664 1 97.88 252 HIS B N 1
ATOM 7563 C CA . HIS B 1 252 ? -16.469 -18.516 -11.32 1 97.88 252 HIS B CA 1
ATOM 7564 C C . HIS B 1 252 ? -15.359 -19.312 -10.641 1 97.88 252 HIS B C 1
ATOM 7566 O O . HIS B 1 252 ? -15.023 -20.422 -11.078 1 97.88 252 HIS B O 1
ATOM 7572 N N . TRP B 1 253 ? -14.742 -18.75 -9.641 1 98.31 253 TRP B N 1
ATOM 7573 C CA . TRP B 1 253 ? -13.633 -19.375 -8.914 1 98.31 253 TRP B CA 1
ATOM 7574 C C . TRP B 1 253 ? -13.734 -19.062 -7.422 1 98.31 253 TRP B C 1
ATOM 7576 O O . TRP B 1 253 ? -13.742 -17.906 -7.02 1 98.31 253 TRP B O 1
ATOM 7586 N N . TYR B 1 254 ? -13.859 -20.109 -6.648 1 97.44 254 TYR B N 1
ATOM 7587 C CA . TYR B 1 254 ? -14.016 -20 -5.199 1 97.44 254 TYR B CA 1
ATOM 7588 C C . TYR B 1 254 ? -12.836 -20.625 -4.477 1 97.44 254 TYR B C 1
ATOM 7590 O O . TYR B 1 254 ? -12.219 -21.562 -4.98 1 97.44 254 TYR B O 1
ATOM 7598 N N . VAL B 1 255 ? -12.469 -20.109 -3.293 1 95.06 255 VAL B N 1
ATOM 7599 C CA . VAL B 1 255 ? -11.359 -20.641 -2.514 1 95.06 255 VAL B CA 1
ATOM 7600 C C . VAL B 1 255 ? -11.797 -20.844 -1.063 1 95.06 255 VAL B C 1
ATOM 7602 O O . VAL B 1 255 ? -12.773 -20.234 -0.611 1 95.06 255 VAL B O 1
ATOM 7605 N N . VAL B 1 256 ? -11.117 -21.672 -0.388 1 92.94 256 VAL B N 1
ATOM 7606 C CA . VAL B 1 256 ? -11.43 -21.953 1.009 1 92.94 256 VAL B CA 1
ATOM 7607 C C . VAL B 1 256 ? -10.914 -20.812 1.894 1 92.94 256 VAL B C 1
ATOM 7609 O O . VAL B 1 256 ? -10.039 -20.047 1.486 1 92.94 256 VAL B O 1
ATOM 7612 N N . ARG B 1 257 ? -11.508 -20.75 3.023 1 86.75 257 ARG B N 1
ATOM 7613 C CA . ARG B 1 257 ? -10.961 -19.859 4.043 1 86.75 257 ARG B CA 1
ATOM 7614 C C . ARG B 1 257 ? -9.602 -20.344 4.527 1 86.75 257 ARG B C 1
ATOM 7616 O O . ARG B 1 257 ? -9.453 -21.5 4.898 1 86.75 257 ARG B O 1
ATOM 7623 N N . PRO B 1 258 ? -8.609 -19.469 4.523 1 83.38 258 PRO B N 1
ATOM 7624 C CA . PRO B 1 258 ? -7.273 -19.906 4.922 1 83.38 258 PRO B CA 1
ATOM 7625 C C . PRO B 1 258 ? -7.18 -20.25 6.406 1 83.38 258 PRO B C 1
ATOM 7627 O O . PRO B 1 258 ? -7.68 -19.484 7.25 1 83.38 258 PRO B O 1
ATOM 7630 N N . LYS B 1 259 ? -6.688 -21.266 6.727 1 84.12 259 LYS B N 1
ATOM 7631 C CA . LYS B 1 259 ? -6.359 -21.734 8.07 1 84.12 259 LYS B CA 1
ATOM 7632 C C . LYS B 1 259 ? -4.945 -22.297 8.125 1 84.12 259 LYS B C 1
ATOM 7634 O O . LYS B 1 259 ? -4.672 -23.359 7.543 1 84.12 259 LYS B O 1
ATOM 7639 N N . PRO B 1 260 ? -4.078 -21.625 8.859 1 80.44 260 PRO B N 1
ATOM 7640 C CA . PRO B 1 260 ? -2.67 -22.016 8.844 1 80.44 260 PRO B CA 1
ATOM 7641 C C . PRO B 1 260 ? -2.465 -23.484 9.227 1 80.44 260 PRO B C 1
ATOM 7643 O O . PRO B 1 260 ? -1.682 -24.188 8.586 1 80.44 260 PRO B O 1
ATOM 7646 N N . ASP B 1 261 ? -3.203 -23.922 10.211 1 83.31 261 ASP B N 1
ATOM 7647 C CA . ASP B 1 261 ? -3.08 -25.312 10.648 1 83.31 261 ASP B CA 1
ATOM 7648 C C . ASP B 1 261 ? -3.482 -26.281 9.539 1 83.31 261 ASP B C 1
ATOM 7650 O O . ASP B 1 261 ? -2.85 -27.312 9.359 1 83.31 261 ASP B O 1
ATOM 7654 N N . MET B 1 262 ? -4.426 -25.969 8.828 1 87.94 262 MET B N 1
ATOM 7655 C CA . MET B 1 262 ? -4.887 -26.828 7.738 1 87.94 262 MET B CA 1
ATOM 7656 C C . MET B 1 262 ? -3.893 -26.812 6.582 1 87.94 262 MET B C 1
ATOM 7658 O O . MET B 1 262 ? -3.664 -27.844 5.945 1 87.94 262 MET B O 1
ATOM 7662 N N . PHE B 1 263 ? -3.342 -25.688 6.301 1 86.06 263 PHE B N 1
ATOM 7663 C CA . PHE B 1 263 ? -2.357 -25.609 5.227 1 86.06 263 PHE B CA 1
ATOM 7664 C C . PHE B 1 263 ? -1.109 -26.422 5.574 1 86.06 263 PHE B C 1
ATOM 7666 O O . PHE B 1 263 ? -0.468 -27 4.695 1 86.06 263 PHE B O 1
ATOM 7673 N N . ASP B 1 264 ? -0.846 -26.469 6.828 1 86.62 264 ASP B N 1
ATOM 7674 C CA . ASP B 1 264 ? 0.252 -27.328 7.27 1 86.62 264 ASP B CA 1
ATOM 7675 C C . ASP B 1 264 ? -0.053 -28.797 6.996 1 86.62 264 ASP B C 1
ATOM 7677 O O . ASP B 1 264 ? 0.79 -29.516 6.465 1 86.62 264 ASP B O 1
ATOM 7681 N N . ILE B 1 265 ? -1.237 -29.203 7.32 1 90.81 265 ILE B N 1
ATOM 7682 C CA . ILE B 1 265 ? -1.658 -30.594 7.129 1 90.81 265 ILE B CA 1
ATOM 7683 C C . ILE B 1 265 ? -1.705 -30.906 5.637 1 90.81 265 ILE B C 1
ATOM 7685 O O . ILE B 1 265 ? -1.146 -31.922 5.195 1 90.81 265 ILE B O 1
ATOM 7689 N N . THR B 1 266 ? -2.305 -30.109 4.832 1 91.38 266 THR B N 1
ATOM 7690 C CA . THR B 1 266 ? -2.492 -30.406 3.42 1 91.38 266 THR B CA 1
ATOM 7691 C C . THR B 1 266 ? -1.155 -30.406 2.684 1 91.38 266 THR B C 1
ATOM 7693 O O . THR B 1 266 ? -0.955 -31.188 1.746 1 91.38 266 THR B O 1
ATOM 7696 N N . LYS B 1 267 ? -0.27 -29.547 3.088 1 87.5 267 LYS B N 1
ATOM 7697 C CA . LYS B 1 267 ? 1.044 -29.531 2.451 1 87.5 267 LYS B CA 1
ATOM 7698 C C . LYS B 1 267 ? 1.888 -30.719 2.881 1 87.5 267 LYS B C 1
ATOM 7700 O O . LYS B 1 267 ? 2.395 -31.469 2.039 1 87.5 267 LYS B O 1
ATOM 7705 N N . ARG B 1 268 ? 1.977 -31.031 4.117 1 87.44 268 ARG B N 1
ATOM 7706 C CA . ARG B 1 268 ? 2.943 -31.984 4.648 1 87.44 268 ARG B CA 1
ATOM 7707 C C . ARG B 1 268 ? 2.383 -33.406 4.621 1 87.44 268 ARG B C 1
ATOM 7709 O O . ARG B 1 268 ? 3.133 -34.375 4.473 1 87.44 268 ARG B O 1
ATOM 7716 N N . LYS B 1 269 ? 1.055 -33.438 4.789 1 92.5 269 LYS B N 1
ATOM 7717 C CA . LYS B 1 269 ? 0.468 -34.781 4.941 1 92.5 269 LYS B CA 1
ATOM 7718 C C . LYS B 1 269 ? -0.252 -35.219 3.668 1 92.5 269 LYS B C 1
ATOM 7720 O O . LYS B 1 269 ? -0.489 -36.406 3.459 1 92.5 269 LYS B O 1
ATOM 7725 N N . PHE B 1 270 ? -0.649 -34.25 2.834 1 94.12 270 PHE B N 1
ATOM 7726 C CA . PHE B 1 270 ? -1.245 -34.625 1.552 1 94.12 270 PHE B CA 1
ATOM 7727 C C . PHE B 1 270 ? -0.208 -34.562 0.437 1 94.12 270 PHE B C 1
ATOM 7729 O O . PHE B 1 270 ? 0.246 -35.594 -0.053 1 94.12 270 PHE B O 1
ATOM 7736 N N . HIS B 1 271 ? 0.25 -33.312 0.156 1 88.69 271 HIS B N 1
ATOM 7737 C CA . HIS B 1 271 ? 1.093 -33.062 -1.009 1 88.69 271 HIS B CA 1
ATOM 7738 C C . HIS B 1 271 ? 2.434 -33.781 -0.88 1 88.69 271 HIS B C 1
ATOM 7740 O O . HIS B 1 271 ? 2.783 -34.625 -1.725 1 88.69 271 HIS B O 1
ATOM 7746 N N . ASN B 1 272 ? 3.094 -33.5 0.195 1 87 272 ASN B N 1
ATOM 7747 C CA . ASN B 1 272 ? 4.43 -34.062 0.351 1 87 272 ASN B CA 1
ATOM 7748 C C . ASN B 1 272 ? 4.391 -35.594 0.45 1 87 272 ASN B C 1
ATOM 7750 O O . ASN B 1 272 ? 5.266 -36.281 -0.084 1 87 272 ASN B O 1
ATOM 7754 N N . VAL B 1 273 ? 3.395 -36.125 1.104 1 91.31 273 VAL B N 1
ATOM 7755 C CA . VAL B 1 273 ? 3.264 -37.562 1.281 1 91.31 273 VAL B CA 1
ATOM 7756 C C . VAL B 1 273 ? 2.939 -38.219 -0.059 1 91.31 273 VAL B C 1
ATOM 7758 O O . VAL B 1 273 ? 3.586 -39.188 -0.452 1 91.31 273 VAL B O 1
ATOM 7761 N N . LEU B 1 274 ? 2.006 -37.719 -0.763 1 91.5 274 LEU B N 1
ATOM 7762 C CA . LEU B 1 274 ? 1.582 -38.312 -2.029 1 91.5 274 LEU B CA 1
ATOM 7763 C C . LEU B 1 274 ? 2.699 -38.219 -3.064 1 91.5 274 LEU B C 1
ATOM 7765 O O . LEU B 1 274 ? 2.82 -39.094 -3.916 1 91.5 274 LEU B O 1
ATOM 7769 N N . GLN B 1 275 ? 3.529 -37.188 -2.947 1 86.81 275 GLN B N 1
ATOM 7770 C CA . GLN B 1 275 ? 4.629 -37 -3.891 1 86.81 275 GLN B CA 1
ATOM 7771 C C . GLN B 1 275 ? 5.859 -37.812 -3.459 1 86.81 275 GLN B C 1
ATOM 7773 O O . GLN B 1 275 ? 6.809 -37.938 -4.227 1 86.81 275 GLN B O 1
ATOM 7778 N N . GLY B 1 276 ? 5.84 -38.281 -2.238 1 85.19 276 GLY B N 1
ATOM 7779 C CA . GLY B 1 276 ? 6.91 -39.156 -1.759 1 85.19 276 GLY B CA 1
ATOM 7780 C C . GLY B 1 276 ? 8.109 -38.375 -1.244 1 85.19 276 GLY B C 1
ATOM 7781 O O . GLY B 1 276 ? 9.234 -38.875 -1.283 1 85.19 276 GLY B O 1
ATOM 7782 N N . VAL B 1 277 ? 7.934 -37.156 -0.841 1 79.69 277 VAL B N 1
ATOM 7783 C CA . VAL B 1 277 ? 9.07 -36.344 -0.392 1 79.69 277 VAL B CA 1
ATOM 7784 C C . VAL B 1 277 ? 8.984 -36.125 1.116 1 79.69 277 VAL B C 1
ATOM 7786 O O . VAL B 1 277 ? 9.828 -35.438 1.699 1 79.69 277 VAL B O 1
ATOM 7789 N N . SER B 1 278 ? 7.98 -36.688 1.718 1 81.44 278 SER B N 1
ATOM 7790 C CA . SER B 1 278 ? 7.828 -36.594 3.166 1 81.44 278 SER B CA 1
ATOM 7791 C C . SER B 1 278 ? 8.578 -37.719 3.879 1 81.44 278 SER B C 1
ATOM 7793 O O . SER B 1 278 ? 8.969 -38.688 3.256 1 81.44 278 SER B O 1
ATOM 7795 N N . SER B 1 279 ? 8.758 -37.531 5.207 1 81.75 279 SER B N 1
ATOM 7796 C CA . SER B 1 279 ? 9.352 -38.562 6.039 1 81.75 279 SER B CA 1
ATOM 7797 C C . SER B 1 279 ? 8.5 -39.844 6.031 1 81.75 279 SER B C 1
ATOM 7799 O O . SER B 1 279 ? 7.273 -39.75 5.906 1 81.75 279 SER B O 1
ATOM 7801 N N . PRO B 1 280 ? 9.156 -40.938 6.102 1 82.31 280 PRO B N 1
ATOM 7802 C CA . PRO B 1 280 ? 8.414 -42.219 6.109 1 82.31 280 PRO B CA 1
ATOM 7803 C C . PRO B 1 280 ? 7.41 -42.312 7.258 1 82.31 280 PRO B C 1
ATOM 7805 O O . PRO B 1 280 ? 6.465 -43.094 7.191 1 82.31 280 PRO B O 1
ATOM 7808 N N . ASP B 1 281 ? 7.633 -41.469 8.227 1 83 281 ASP B N 1
ATOM 7809 C CA . ASP B 1 281 ? 6.734 -41.5 9.375 1 83 281 ASP B CA 1
ATOM 7810 C C . ASP B 1 281 ? 5.641 -40.438 9.242 1 83 281 ASP B C 1
ATOM 7812 O O . ASP B 1 281 ? 4.969 -40.094 10.219 1 83 281 ASP B O 1
ATOM 7816 N N . GLY B 1 282 ? 5.43 -39.969 8.086 1 86.94 282 GLY B N 1
ATOM 7817 C CA . GLY B 1 282 ? 4.488 -38.875 7.883 1 86.94 282 GLY B CA 1
ATOM 7818 C C . GLY B 1 282 ? 3.062 -39.344 7.664 1 86.94 282 GLY B C 1
ATOM 7819 O O . GLY B 1 282 ? 2.402 -38.938 6.715 1 86.94 282 GLY B O 1
ATOM 7820 N N . TYR B 1 283 ? 2.514 -40.188 8.586 1 88.94 283 TYR B N 1
ATOM 7821 C CA . TYR B 1 283 ? 1.17 -40.719 8.453 1 88.94 283 TYR B CA 1
ATOM 7822 C C . TYR B 1 283 ? 0.114 -39.688 8.766 1 88.94 283 TYR B C 1
ATOM 7824 O O . TYR B 1 283 ? 0.29 -38.875 9.68 1 88.94 283 TYR B O 1
ATOM 7832 N N . LEU B 1 284 ? -0.918 -39.688 7.918 1 95.19 284 LEU B N 1
ATOM 7833 C CA . LEU B 1 284 ? -2.104 -38.875 8.211 1 95.19 284 LEU B CA 1
ATOM 7834 C C . LEU B 1 284 ? -2.881 -39.469 9.383 1 95.19 284 LEU B C 1
ATOM 7836 O O . LEU B 1 284 ? -3.344 -40.625 9.312 1 95.19 284 LEU B O 1
ATOM 7840 N N . THR B 1 285 ? -3.061 -38.75 10.445 1 95.06 285 THR B N 1
ATOM 7841 C CA . THR B 1 285 ? -3.719 -39.281 11.648 1 95.06 285 THR B CA 1
ATOM 7842 C C . THR B 1 285 ? -5.23 -39.062 11.555 1 95.06 285 THR B C 1
ATOM 7844 O O . THR B 1 285 ? -5.715 -38.312 10.734 1 95.06 285 THR B O 1
ATOM 7847 N N . ASP B 1 286 ? -5.953 -39.781 12.398 1 95.81 286 ASP B N 1
ATOM 7848 C CA . ASP B 1 286 ? -7.406 -39.656 12.43 1 95.81 286 ASP B CA 1
ATOM 7849 C C . ASP B 1 286 ? -7.832 -38.25 12.883 1 95.81 286 ASP B C 1
ATOM 7851 O O . ASP B 1 286 ? -8.852 -37.75 12.43 1 95.81 286 ASP B O 1
ATOM 7855 N N . LYS B 1 287 ? -7.062 -37.688 13.734 1 95.38 287 LYS B N 1
ATOM 7856 C CA . LYS B 1 287 ? -7.348 -36.344 14.18 1 95.38 287 LYS B CA 1
ATOM 7857 C C . LYS B 1 287 ? -7.223 -35.344 13.031 1 95.38 287 LYS B C 1
ATOM 7859 O O . LYS B 1 287 ? -8.039 -34.438 12.906 1 95.38 287 LYS B O 1
ATOM 7864 N N . GLU B 1 288 ? -6.219 -35.531 12.25 1 95.75 288 GLU B N 1
ATOM 7865 C CA . GLU B 1 288 ? -6 -34.656 11.102 1 95.75 288 GLU B CA 1
ATOM 7866 C C . GLU B 1 288 ? -7.094 -34.844 10.055 1 95.75 288 GLU B C 1
ATOM 7868 O O . GLU B 1 288 ? -7.523 -33.875 9.422 1 95.75 288 GLU B O 1
ATOM 7873 N N . LYS B 1 289 ? -7.527 -36.125 9.898 1 97.19 289 LYS B N 1
ATOM 7874 C CA . LYS B 1 289 ? -8.641 -36.375 9 1 97.19 289 LYS B CA 1
ATOM 7875 C C . LYS B 1 289 ? -9.898 -35.656 9.438 1 97.19 289 LYS B C 1
ATOM 7877 O O . LYS B 1 289 ? -10.586 -35.031 8.609 1 97.19 289 LYS B O 1
ATOM 7882 N N . GLU B 1 290 ? -10.125 -35.688 10.688 1 96.38 290 GLU B N 1
ATOM 7883 C CA . GLU B 1 290 ? -11.305 -35.031 11.234 1 96.38 290 GLU B CA 1
ATOM 7884 C C . GLU B 1 290 ? -11.227 -33.531 11.07 1 96.38 290 GLU B C 1
ATOM 7886 O O . GLU B 1 290 ? -12.227 -32.875 10.773 1 96.38 290 GLU B O 1
ATOM 7891 N N . LYS B 1 291 ? -10.078 -33 11.289 1 94.31 291 LYS B N 1
ATOM 7892 C CA . LYS B 1 291 ? -9.875 -31.562 11.102 1 94.31 291 LYS B CA 1
ATOM 7893 C C . LYS B 1 291 ? -10.18 -31.156 9.664 1 94.31 291 LYS B C 1
ATOM 7895 O O . LYS B 1 291 ? -10.766 -30.094 9.43 1 94.31 291 LYS B O 1
ATOM 7900 N N . PHE B 1 292 ? -9.742 -31.984 8.773 1 96.25 292 PHE B N 1
ATOM 7901 C CA . PHE B 1 292 ? -9.977 -31.719 7.355 1 96.25 292 PHE B CA 1
ATOM 7902 C C . PHE B 1 292 ? -11.469 -31.734 7.047 1 96.25 292 PHE B C 1
ATOM 7904 O O . PHE B 1 292 ? -11.969 -30.844 6.344 1 96.25 292 PHE B O 1
ATOM 7911 N N . ILE B 1 293 ? -12.156 -32.656 7.559 1 96.94 293 ILE B N 1
ATOM 7912 C CA . ILE B 1 293 ? -13.594 -32.781 7.336 1 96.94 293 ILE B CA 1
ATOM 7913 C C . ILE B 1 293 ? -14.32 -31.594 7.934 1 96.94 293 ILE B C 1
ATOM 7915 O O . ILE B 1 293 ? -15.195 -31 7.293 1 96.94 293 ILE B O 1
ATOM 7919 N N . ASP B 1 294 ? -13.906 -31.219 9.094 1 94.75 294 ASP B N 1
ATOM 7920 C CA . ASP B 1 294 ? -14.523 -30.078 9.766 1 94.75 294 ASP B CA 1
ATOM 7921 C C . ASP B 1 294 ? -14.289 -28.781 8.977 1 94.75 294 ASP B C 1
ATOM 7923 O O . ASP B 1 294 ? -15.195 -27.953 8.852 1 94.75 294 ASP B O 1
ATOM 7927 N N . TRP B 1 295 ? -13.062 -28.625 8.555 1 93.81 295 TRP B N 1
ATOM 7928 C CA . TRP B 1 295 ? -12.695 -27.453 7.766 1 93.81 295 TRP B CA 1
ATOM 7929 C C . TRP B 1 295 ? -13.523 -27.391 6.488 1 93.81 295 TRP B C 1
ATOM 7931 O O . TRP B 1 295 ? -14.008 -26.312 6.109 1 93.81 295 TRP B O 1
ATOM 7941 N N . THR B 1 296 ? -13.758 -28.516 5.863 1 96.44 296 THR B N 1
ATOM 7942 C CA . THR B 1 296 ? -14.578 -28.609 4.66 1 96.44 296 THR B CA 1
ATOM 7943 C C . THR B 1 296 ? -16.031 -28.25 4.965 1 96.44 296 THR B C 1
ATOM 7945 O O . THR B 1 296 ? -16.641 -27.453 4.242 1 96.44 296 THR B O 1
ATOM 7948 N N . ASP B 1 297 ? -16.516 -28.797 6.016 1 95.44 297 ASP B N 1
ATOM 7949 C CA . ASP B 1 297 ? -17.891 -28.562 6.41 1 95.44 297 ASP B CA 1
ATOM 7950 C C . ASP B 1 297 ? -18.141 -27.078 6.691 1 95.44 297 ASP B C 1
ATOM 7952 O O . ASP B 1 297 ? -19.188 -26.547 6.305 1 95.44 297 ASP B O 1
ATOM 7956 N N . GLU B 1 298 ? -17.25 -26.547 7.332 1 92.19 298 GLU B N 1
ATOM 7957 C CA . GLU B 1 298 ? -17.375 -25.125 7.656 1 92.19 298 GLU B CA 1
ATOM 7958 C C . GLU B 1 298 ? -17.438 -24.281 6.391 1 92.19 298 GLU B C 1
ATOM 7960 O O . GLU B 1 298 ? -18.266 -23.375 6.289 1 92.19 298 GLU B O 1
ATOM 7965 N N . ASN B 1 299 ? -16.562 -24.5 5.484 1 94.44 299 ASN B N 1
ATOM 7966 C CA . ASN B 1 299 ? -16.531 -23.734 4.238 1 94.44 299 ASN B CA 1
ATOM 7967 C C . ASN B 1 299 ? -17.828 -23.938 3.439 1 94.44 299 ASN B C 1
ATOM 7969 O O . ASN B 1 299 ? -18.422 -22.969 2.961 1 94.44 299 ASN B O 1
ATOM 7973 N N . VAL B 1 300 ? -18.25 -25.188 3.32 1 96.44 300 VAL B N 1
ATOM 7974 C CA . VAL B 1 300 ? -19.422 -25.516 2.518 1 96.44 300 VAL B CA 1
ATOM 7975 C C . VAL B 1 300 ? -20.656 -24.875 3.121 1 96.44 300 VAL B C 1
ATOM 7977 O O . VAL B 1 300 ? -21.453 -24.234 2.41 1 96.44 300 VAL B O 1
ATOM 7980 N N . SER B 1 301 ? -20.828 -25 4.402 1 92.69 301 SER B N 1
ATOM 7981 C CA . SER B 1 301 ? -22.016 -24.5 5.086 1 92.69 301 SER B CA 1
ATOM 7982 C C . SER B 1 301 ? -22.047 -22.984 5.098 1 92.69 301 SER B C 1
ATOM 7984 O O . SER B 1 301 ? -23.094 -22.375 4.914 1 92.69 301 SER B O 1
ATOM 7986 N N . ARG B 1 302 ? -20.953 -22.438 5.234 1 89 302 ARG B N 1
ATOM 7987 C CA . ARG B 1 302 ? -20.875 -20.984 5.406 1 89 302 ARG B CA 1
ATOM 7988 C C . ARG B 1 302 ? -20.953 -20.266 4.062 1 89 302 ARG B C 1
ATOM 7990 O O . ARG B 1 302 ? -21.578 -19.219 3.951 1 89 302 ARG B O 1
ATOM 7997 N N . PHE B 1 303 ? -20.312 -20.797 3.055 1 92.19 303 PHE B N 1
ATOM 7998 C CA . PHE B 1 303 ? -20.094 -19.984 1.856 1 92.19 303 PHE B CA 1
ATOM 7999 C C . PHE B 1 303 ? -20.875 -20.562 0.677 1 92.19 303 PHE B C 1
ATOM 8001 O O . PHE B 1 303 ? -21.266 -19.828 -0.232 1 92.19 303 PHE B O 1
ATOM 8008 N N . TRP B 1 304 ? -21.125 -21.875 0.587 1 96.56 304 TRP B N 1
ATOM 8009 C CA . TRP B 1 304 ? -21.344 -22.391 -0.765 1 96.56 304 TRP B CA 1
ATOM 8010 C C . TRP B 1 304 ? -22.656 -23.141 -0.867 1 96.56 304 TRP B C 1
ATOM 8012 O O . TRP B 1 304 ? -23.172 -23.359 -1.967 1 96.56 304 TRP B O 1
ATOM 8022 N N . LEU B 1 305 ? -23.312 -23.547 0.179 1 95.31 305 LEU B N 1
ATOM 8023 C CA . LEU B 1 305 ? -24.422 -24.484 0.116 1 95.31 305 LEU B CA 1
ATOM 8024 C C . LEU B 1 305 ? -25.75 -23.75 0.091 1 95.31 305 LEU B C 1
ATOM 8026 O O . LEU B 1 305 ? -26.797 -24.359 -0.158 1 95.31 305 LEU B O 1
ATOM 8030 N N . LYS B 1 306 ? -25.828 -22.516 0.239 1 91.19 306 LYS B N 1
ATOM 8031 C CA . LYS B 1 306 ? -27.078 -21.75 0.182 1 91.19 306 LYS B CA 1
ATOM 8032 C C . LYS B 1 306 ? -27.734 -21.875 -1.193 1 91.19 306 LYS B C 1
ATOM 8034 O O . LYS B 1 306 ? -27.078 -22.297 -2.158 1 91.19 306 LYS B O 1
ATOM 8039 N N . ASP B 1 307 ? -28.953 -21.484 -1.314 1 90.94 307 ASP B N 1
ATOM 8040 C CA . ASP B 1 307 ? -29.734 -21.672 -2.531 1 90.94 307 ASP B CA 1
ATOM 8041 C C . ASP B 1 307 ? -29.109 -20.922 -3.709 1 90.94 307 ASP B C 1
ATOM 8043 O O . ASP B 1 307 ? -29.141 -21.406 -4.84 1 90.94 307 ASP B O 1
ATOM 8047 N N . ASP B 1 308 ? -28.609 -19.891 -3.426 1 91.31 308 ASP B N 1
ATOM 8048 C CA . ASP B 1 308 ? -27.984 -19.109 -4.484 1 91.31 308 ASP B CA 1
ATOM 8049 C C . ASP B 1 308 ? -26.469 -19.328 -4.504 1 91.31 308 ASP B C 1
ATOM 8051 O O . ASP B 1 308 ? -25.734 -18.578 -5.152 1 91.31 308 ASP B O 1
ATOM 8055 N N . GLY B 1 309 ? -26 -20.359 -3.871 1 94.56 309 GLY B N 1
ATOM 8056 C CA . GLY B 1 309 ? -24.578 -20.656 -3.787 1 94.56 309 GLY B CA 1
ATOM 8057 C C . GLY B 1 309 ? -24.047 -21.406 -4.996 1 94.56 309 GLY B C 1
ATOM 8058 O O . GLY B 1 309 ? -24.828 -21.875 -5.824 1 94.56 309 GLY B O 1
ATOM 8059 N N . PRO B 1 310 ? -22.812 -21.484 -5.121 1 96.81 310 PRO B N 1
ATOM 8060 C CA . PRO B 1 310 ? -22.188 -22.078 -6.309 1 96.81 310 PRO B CA 1
ATOM 8061 C C . PRO B 1 310 ? -22.484 -23.578 -6.441 1 96.81 310 PRO B C 1
ATOM 8063 O O . PRO B 1 310 ? -22.531 -24.109 -7.555 1 96.81 310 PRO B O 1
ATOM 8066 N N . ILE B 1 311 ? -22.609 -24.266 -5.336 1 96.75 311 ILE B N 1
ATOM 8067 C CA . ILE B 1 311 ? -22.844 -25.703 -5.398 1 96.75 311 ILE B CA 1
ATOM 8068 C C . ILE B 1 311 ? -24.188 -25.969 -6.078 1 96.75 311 ILE B C 1
ATOM 8070 O O . ILE B 1 311 ? -24.297 -26.859 -6.926 1 96.75 311 ILE B O 1
ATOM 8074 N N . LYS B 1 312 ? -25.188 -25.141 -5.859 1 95.81 312 LYS B N 1
ATOM 8075 C CA . LYS B 1 312 ? -26.547 -25.375 -6.375 1 95.81 312 LYS B CA 1
ATOM 8076 C C . LYS B 1 312 ? -26.75 -24.656 -7.703 1 95.81 312 LYS B C 1
ATOM 8078 O O . LYS B 1 312 ? -27.75 -24.906 -8.398 1 95.81 312 LYS B O 1
ATOM 8083 N N . ASN B 1 313 ? -25.906 -23.828 -8.062 1 95.75 313 ASN B N 1
ATOM 8084 C CA . ASN B 1 313 ? -26.125 -22.984 -9.242 1 95.75 313 ASN B CA 1
ATOM 8085 C C . ASN B 1 313 ? -25.031 -23.188 -10.289 1 95.75 313 ASN B C 1
ATOM 8087 O O . ASN B 1 313 ? -24.781 -22.312 -11.117 1 95.75 313 ASN B O 1
ATOM 8091 N N . SER B 1 314 ? -24.328 -24.281 -10.312 1 97.38 314 SER B N 1
ATOM 8092 C CA . SER B 1 314 ? -23.312 -24.609 -11.312 1 97.38 314 SER B CA 1
ATOM 8093 C C . SER B 1 314 ? -23.672 -25.859 -12.086 1 97.38 314 SER B C 1
ATOM 8095 O O . SER B 1 314 ? -24.203 -26.812 -11.516 1 97.38 314 SER B O 1
ATOM 8097 N N . ASP B 1 315 ? -23.422 -25.797 -13.352 1 96.25 315 ASP B N 1
ATOM 8098 C CA . ASP B 1 315 ? -23.625 -26.984 -14.172 1 96.25 315 ASP B CA 1
ATOM 8099 C C . ASP B 1 315 ? -22.422 -27.922 -14.094 1 96.25 315 ASP B C 1
ATOM 8101 O O . ASP B 1 315 ? -22.578 -29.141 -14.164 1 96.25 315 ASP B O 1
ATOM 8105 N N . VAL B 1 316 ? -21.281 -27.359 -14.031 1 97.56 316 VAL B N 1
ATOM 8106 C CA . VAL B 1 316 ? -20.031 -28.094 -13.891 1 97.56 316 VAL B CA 1
ATOM 8107 C C . VAL B 1 316 ? -19.203 -27.5 -12.758 1 97.56 316 VAL B C 1
ATOM 8109 O O . VAL B 1 316 ? -19.094 -26.266 -12.641 1 97.56 316 VAL B O 1
ATOM 8112 N N . ILE B 1 317 ? -18.672 -28.297 -11.898 1 98.25 317 ILE B N 1
ATOM 8113 C CA . ILE B 1 317 ? -17.797 -27.859 -10.812 1 98.25 317 ILE B CA 1
ATOM 8114 C C . ILE B 1 317 ? -16.438 -28.547 -10.945 1 98.25 317 ILE B C 1
ATOM 8116 O O . ILE B 1 317 ? -16.359 -29.766 -11.109 1 98.25 317 ILE B O 1
ATOM 8120 N N . VAL B 1 318 ? -15.43 -27.766 -10.953 1 98.62 318 VAL B N 1
ATOM 8121 C CA . VAL B 1 318 ? -14.062 -28.266 -11.047 1 98.62 318 VAL B CA 1
ATOM 8122 C C . VAL B 1 318 ? -13.383 -28.156 -9.68 1 98.62 318 VAL B C 1
ATOM 8124 O O . VAL B 1 318 ? -13.336 -27.078 -9.086 1 98.62 318 VAL B O 1
ATOM 8127 N N . ILE B 1 319 ? -12.844 -29.219 -9.234 1 98.19 319 ILE B N 1
ATOM 8128 C CA . ILE B 1 319 ? -12.148 -29.297 -7.957 1 98.19 319 ILE B CA 1
ATOM 8129 C C . ILE B 1 319 ? -10.648 -29.438 -8.195 1 98.19 319 ILE B C 1
ATOM 8131 O O . ILE B 1 319 ? -10.18 -30.469 -8.672 1 98.19 319 ILE B O 1
ATOM 8135 N N . ASP B 1 320 ? -9.922 -28.406 -7.77 1 96.62 320 ASP B N 1
ATOM 8136 C CA . ASP B 1 320 ? -8.484 -28.391 -7.988 1 96.62 320 ASP B CA 1
ATOM 8137 C C . ASP B 1 320 ? -7.742 -28.984 -6.789 1 96.62 320 ASP B C 1
ATOM 8139 O O . ASP B 1 320 ? -7.703 -28.375 -5.719 1 96.62 320 ASP B O 1
ATOM 8143 N N . ASP B 1 321 ? -7.105 -30.109 -6.953 1 92.69 321 ASP B N 1
ATOM 8144 C CA . ASP B 1 321 ? -6.172 -30.703 -6 1 92.69 321 ASP B CA 1
ATOM 8145 C C . ASP B 1 321 ? -6.898 -31.219 -4.766 1 92.69 321 ASP B C 1
ATOM 8147 O O . ASP B 1 321 ? -8.102 -31 -4.602 1 92.69 321 ASP B O 1
ATOM 8151 N N . PRO B 1 322 ? -6.207 -31.891 -3.904 1 93.5 322 PRO B N 1
ATOM 8152 C CA . PRO B 1 322 ? -6.863 -32.594 -2.805 1 93.5 322 PRO B CA 1
ATOM 8153 C C . PRO B 1 322 ? -7.344 -31.672 -1.698 1 93.5 322 PRO B C 1
ATOM 8155 O O . PRO B 1 322 ? -8.219 -32.031 -0.912 1 93.5 322 PRO B O 1
ATOM 8158 N N . GLN B 1 323 ? -6.855 -30.484 -1.636 1 92.81 323 GLN B N 1
ATOM 8159 C CA . GLN B 1 323 ? -7.152 -29.609 -0.513 1 92.81 323 GLN B CA 1
ATOM 8160 C C . GLN B 1 323 ? -8.648 -29.297 -0.426 1 92.81 323 GLN B C 1
ATOM 8162 O O . GLN B 1 323 ? -9.156 -29 0.65 1 92.81 323 GLN B O 1
ATOM 8167 N N . VAL B 1 324 ? -9.344 -29.391 -1.553 1 95.88 324 VAL B N 1
ATOM 8168 C CA . VAL B 1 324 ? -10.742 -28.984 -1.535 1 95.88 324 VAL B CA 1
ATOM 8169 C C . VAL B 1 324 ? -11.625 -30.156 -1.978 1 95.88 324 VAL B C 1
ATOM 8171 O O . VAL B 1 324 ? -12.812 -29.984 -2.23 1 95.88 324 VAL B O 1
ATOM 8174 N N . CYS B 1 325 ? -11.102 -31.344 -2.018 1 97.25 325 CYS B N 1
ATOM 8175 C CA . CYS B 1 325 ? -11.836 -32.469 -2.566 1 97.25 325 CYS B CA 1
ATOM 8176 C C . CYS B 1 325 ? -12.969 -32.875 -1.632 1 97.25 325 CYS B C 1
ATOM 8178 O O . CYS B 1 325 ? -13.906 -33.562 -2.051 1 97.25 325 CYS B O 1
ATOM 8180 N N . GLY B 1 326 ? -12.906 -32.438 -0.366 1 97.19 326 GLY B N 1
ATOM 8181 C CA . GLY B 1 326 ? -13.945 -32.781 0.595 1 97.19 326 GLY B CA 1
ATOM 8182 C C . GLY B 1 326 ? -15.312 -32.25 0.206 1 97.19 326 GLY B C 1
ATOM 8183 O O . GLY B 1 326 ? -16.328 -32.688 0.741 1 97.19 326 GLY B O 1
ATOM 8184 N N . ILE B 1 327 ? -15.352 -31.391 -0.733 1 97.06 327 ILE B N 1
ATOM 8185 C CA . ILE B 1 327 ? -16.594 -30.734 -1.133 1 97.06 327 ILE B CA 1
ATOM 8186 C C . ILE B 1 327 ? -17.406 -31.656 -2.037 1 97.06 327 ILE B C 1
ATOM 8188 O O . ILE B 1 327 ? -18.609 -31.484 -2.195 1 97.06 327 ILE B O 1
ATOM 8192 N N . ILE B 1 328 ? -16.781 -32.625 -2.648 1 97.31 328 ILE B N 1
ATOM 8193 C CA . ILE B 1 328 ? -17.344 -33.438 -3.721 1 97.31 328 ILE B CA 1
ATOM 8194 C C . ILE B 1 328 ? -18.578 -34.188 -3.207 1 97.31 328 ILE B C 1
ATOM 8196 O O . ILE B 1 328 ? -19.641 -34.156 -3.828 1 97.31 328 ILE B O 1
ATOM 8200 N N . PRO B 1 329 ? -18.516 -34.812 -2 1 95.69 329 PRO B N 1
ATOM 8201 C CA . PRO B 1 329 ? -19.703 -35.531 -1.505 1 95.69 329 PRO B CA 1
ATOM 8202 C C . PRO B 1 329 ? -20.875 -34.562 -1.271 1 95.69 329 PRO B C 1
ATOM 8204 O O . PRO B 1 329 ? -22.031 -34.969 -1.417 1 95.69 329 PRO B O 1
ATOM 8207 N N . TYR B 1 330 ? -20.609 -33.344 -0.901 1 95.94 330 TYR B N 1
ATOM 8208 C CA . TYR B 1 330 ? -21.688 -32.375 -0.719 1 95.94 330 TYR B CA 1
ATOM 8209 C C . TYR B 1 330 ? -22.375 -32.062 -2.043 1 95.94 330 TYR B C 1
ATOM 8211 O O . TYR B 1 330 ? -23.594 -31.969 -2.104 1 95.94 330 TYR B O 1
ATOM 8219 N N . ILE B 1 331 ? -21.625 -31.891 -3.064 1 96 331 ILE B N 1
ATOM 8220 C CA . ILE B 1 331 ? -22.172 -31.625 -4.387 1 96 331 ILE B CA 1
ATOM 8221 C C . ILE B 1 331 ? -23.078 -32.781 -4.805 1 96 331 ILE B C 1
ATOM 8223 O O . ILE B 1 331 ? -24.219 -32.562 -5.242 1 96 331 ILE B O 1
ATOM 8227 N N . ARG B 1 332 ? -22.578 -34 -4.668 1 93 332 ARG B N 1
ATOM 8228 C CA . ARG B 1 332 ? -23.328 -35.188 -5.074 1 93 332 ARG B CA 1
ATOM 8229 C C . ARG B 1 332 ? -24.625 -35.344 -4.273 1 93 332 ARG B C 1
ATOM 8231 O O . ARG B 1 332 ? -25.641 -35.781 -4.801 1 93 332 ARG B O 1
ATOM 8238 N N . LYS B 1 333 ? -24.547 -34.969 -3.074 1 92.94 333 LYS B N 1
ATOM 8239 C CA . LYS B 1 333 ? -25.703 -35.125 -2.182 1 92.94 333 LYS B CA 1
ATOM 8240 C C . LYS B 1 333 ? -26.766 -34.062 -2.488 1 92.94 333 LYS B C 1
ATOM 8242 O O . LYS B 1 333 ? -27.953 -34.375 -2.568 1 92.94 333 LYS B O 1
ATOM 8247 N N . TYR B 1 334 ? -26.406 -32.875 -2.701 1 93.81 334 TYR B N 1
ATOM 8248 C CA . TYR B 1 334 ? -27.359 -31.766 -2.738 1 93.81 334 TYR B CA 1
ATOM 8249 C C . TYR B 1 334 ? -27.766 -31.438 -4.172 1 93.81 334 TYR B C 1
ATOM 8251 O O . TYR B 1 334 ? -28.859 -30.906 -4.414 1 93.81 334 TYR B O 1
ATOM 8259 N N . VAL B 1 335 ? -26.891 -31.734 -5.156 1 93.25 335 VAL B N 1
ATOM 8260 C CA . VAL B 1 335 ? -27.203 -31.5 -6.566 1 93.25 335 VAL B CA 1
ATOM 8261 C C . VAL B 1 335 ? -26.609 -32.625 -7.414 1 93.25 335 VAL B C 1
ATOM 8263 O O . VAL B 1 335 ? -25.703 -32.406 -8.219 1 93.25 335 VAL B O 1
ATOM 8266 N N . PRO B 1 336 ? -27.156 -33.688 -7.469 1 89.75 336 PRO B N 1
ATOM 8267 C CA . PRO B 1 336 ? -26.594 -34.875 -8.125 1 89.75 336 PRO B CA 1
ATOM 8268 C C . PRO B 1 336 ? -26.438 -34.688 -9.641 1 89.75 336 PRO B C 1
ATOM 8270 O O . PRO B 1 336 ? -25.672 -35.406 -10.273 1 89.75 336 PRO B O 1
ATOM 8273 N N . GLU B 1 337 ? -27.109 -33.75 -10.234 1 88.19 337 GLU B N 1
ATOM 8274 C CA . GLU B 1 337 ? -27.047 -33.562 -11.688 1 88.19 337 GLU B CA 1
ATOM 8275 C C . GLU B 1 337 ? -25.797 -32.812 -12.086 1 88.19 337 GLU B C 1
ATOM 8277 O O . GLU B 1 337 ? -25.406 -32.812 -13.258 1 88.19 337 GLU B O 1
ATOM 8282 N N . THR B 1 338 ? -25.219 -32.062 -11.148 1 93.25 338 THR B N 1
ATOM 8283 C CA . THR B 1 338 ? -24.031 -31.281 -11.438 1 93.25 338 THR B CA 1
ATOM 8284 C C . THR B 1 338 ? -22.875 -32.188 -11.836 1 93.25 338 THR B C 1
ATOM 8286 O O . THR B 1 338 ? -22.641 -33.219 -11.219 1 93.25 338 THR B O 1
ATOM 8289 N N . LYS B 1 339 ? -22.203 -31.859 -12.945 1 94.62 339 LYS B N 1
ATOM 8290 C CA . LYS B 1 339 ? -21.016 -32.594 -13.352 1 94.62 339 LYS B CA 1
ATOM 8291 C C . LYS B 1 339 ? -19.797 -32.156 -12.578 1 94.62 339 LYS B C 1
ATOM 8293 O O . LYS B 1 339 ? -19.578 -30.953 -12.383 1 94.62 339 LYS B O 1
ATOM 8298 N N . ILE B 1 340 ? -19.016 -33.125 -12.07 1 96.38 340 ILE B N 1
ATOM 8299 C CA . ILE B 1 340 ? -17.875 -32.812 -11.203 1 96.38 340 ILE B CA 1
ATOM 8300 C C . ILE B 1 340 ? -16.578 -33.25 -11.875 1 96.38 340 ILE B C 1
ATOM 8302 O O . ILE B 1 340 ? -16.453 -34.438 -12.25 1 96.38 340 ILE B O 1
ATOM 8306 N N . ILE B 1 341 ? -15.641 -32.375 -12.062 1 97.69 341 ILE B N 1
ATOM 8307 C CA . ILE B 1 341 ? -14.305 -32.688 -12.562 1 97.69 341 ILE B CA 1
ATOM 8308 C C . ILE B 1 341 ? -13.289 -32.562 -11.43 1 97.69 341 ILE B C 1
ATOM 8310 O O . ILE B 1 341 ? -13.242 -31.516 -10.75 1 97.69 341 ILE B O 1
ATOM 8314 N N . PHE B 1 342 ? -12.5 -33.562 -11.164 1 97.44 342 PHE B N 1
ATOM 8315 C CA . PHE B 1 342 ? -11.367 -33.469 -10.258 1 97.44 342 PHE B CA 1
ATOM 8316 C C . PHE B 1 342 ? -10.062 -33.312 -11.031 1 97.44 342 PHE B C 1
ATOM 8318 O O . PHE B 1 342 ? -9.711 -34.125 -11.867 1 97.44 342 PHE B O 1
ATOM 8325 N N . ARG B 1 343 ? -9.391 -32.25 -10.742 1 97.31 343 ARG B N 1
ATOM 8326 C CA . ARG B 1 343 ? -8.125 -31.922 -11.406 1 97.31 343 ARG B CA 1
ATOM 8327 C C . ARG B 1 343 ? -6.949 -32.094 -10.453 1 97.31 343 ARG B C 1
ATOM 8329 O O . ARG B 1 343 ? -6.781 -31.297 -9.523 1 97.31 343 ARG B O 1
ATOM 8336 N N . SER B 1 344 ? -6.145 -33.094 -10.734 1 94.31 344 SER B N 1
ATOM 8337 C CA . SER B 1 344 ? -4.922 -33.312 -9.969 1 94.31 344 SER B CA 1
ATOM 8338 C C . SER B 1 344 ? -3.727 -32.625 -10.617 1 94.31 344 SER B C 1
ATOM 8340 O O . SER B 1 344 ? -3.371 -32.938 -11.758 1 94.31 344 SER B O 1
ATOM 8342 N N . HIS B 1 345 ? -3.074 -31.75 -9.914 1 89.69 345 HIS B N 1
ATOM 8343 C CA . HIS B 1 345 ? -1.933 -31.016 -10.445 1 89.69 345 HIS B CA 1
ATOM 8344 C C . HIS B 1 345 ? -0.617 -31.609 -9.945 1 89.69 345 HIS B C 1
ATOM 8346 O O . HIS B 1 345 ? 0.46 -31.141 -10.336 1 89.69 345 HIS B O 1
ATOM 8352 N N . ILE B 1 346 ? -0.664 -32.531 -9.117 1 84 346 ILE B N 1
ATOM 8353 C CA . ILE B 1 346 ? 0.556 -33.031 -8.492 1 84 346 ILE B CA 1
ATOM 8354 C C . ILE B 1 346 ? 0.843 -34.438 -8.977 1 84 346 ILE B C 1
ATOM 8356 O O . ILE B 1 346 ? -0.036 -35.125 -9.531 1 84 346 ILE B O 1
ATOM 8360 N N . GLU B 1 347 ? 2.07 -34.812 -8.742 1 82.81 347 GLU B N 1
ATOM 8361 C CA . GLU B 1 347 ? 2.461 -36.219 -8.977 1 82.81 347 GLU B CA 1
ATOM 8362 C C . GLU B 1 347 ? 2.072 -37.094 -7.805 1 82.81 347 GLU B C 1
ATOM 8364 O O . GLU B 1 347 ? 2.574 -36.906 -6.691 1 82.81 347 GLU B O 1
ATOM 8369 N N . ILE B 1 348 ? 1.159 -37.938 -8.055 1 87.56 348 ILE B N 1
ATOM 8370 C CA . ILE B 1 348 ? 0.823 -38.938 -7.051 1 87.56 348 ILE B CA 1
ATOM 8371 C C . ILE B 1 348 ? 1.629 -40.219 -7.297 1 87.56 348 ILE B C 1
ATOM 8373 O O . ILE B 1 348 ? 1.471 -40.875 -8.336 1 87.56 348 ILE B O 1
ATOM 8377 N N . ARG B 1 349 ? 2.428 -40.562 -6.379 1 86.62 349 ARG B N 1
ATOM 8378 C CA . ARG B 1 349 ? 3.285 -41.719 -6.527 1 86.62 349 ARG B CA 1
ATOM 8379 C C . ARG B 1 349 ? 2.479 -43.031 -6.414 1 86.62 349 ARG B C 1
ATOM 8381 O O . ARG B 1 349 ? 2.438 -43.656 -5.348 1 86.62 349 ARG B O 1
ATOM 8388 N N . SER B 1 350 ? 1.951 -43.375 -7.539 1 87.19 350 SER B N 1
ATOM 8389 C CA . SER B 1 350 ? 1.112 -44.594 -7.613 1 87.19 350 SER B CA 1
ATOM 8390 C C . SER B 1 350 ? 1.901 -45.844 -7.254 1 87.19 350 SER B C 1
ATOM 8392 O O . SER B 1 350 ? 1.349 -46.781 -6.695 1 87.19 350 SER B O 1
ATOM 8394 N N . ASP B 1 351 ? 3.17 -45.875 -7.566 1 86.38 351 ASP B N 1
ATOM 8395 C CA . ASP B 1 351 ? 4.035 -47 -7.281 1 86.38 351 ASP B CA 1
ATOM 8396 C C . ASP B 1 351 ? 4.145 -47.25 -5.777 1 86.38 351 ASP B C 1
ATOM 8398 O O . ASP B 1 351 ? 4.023 -48.375 -5.316 1 86.38 351 ASP B O 1
ATOM 8402 N N . LEU B 1 352 ? 4.262 -46.188 -5.059 1 88.31 352 LEU B N 1
ATOM 8403 C CA . LEU B 1 352 ? 4.391 -46.312 -3.611 1 88.31 352 LEU B CA 1
ATOM 8404 C C . LEU B 1 352 ? 3.072 -46.75 -2.988 1 88.31 352 LEU B C 1
ATOM 8406 O O . LEU B 1 352 ? 3.07 -47.5 -2.006 1 88.31 352 LEU B O 1
ATOM 8410 N N . ILE B 1 353 ? 2.008 -46.312 -3.566 1 90.38 353 ILE B N 1
ATOM 8411 C CA . ILE B 1 353 ? 0.686 -46.688 -3.072 1 90.38 353 ILE B CA 1
ATOM 8412 C C . ILE B 1 353 ? 0.465 -48.188 -3.264 1 90.38 353 ILE B C 1
ATOM 8414 O O . ILE B 1 353 ? -0.051 -48.875 -2.371 1 90.38 353 ILE B O 1
ATOM 8418 N N . GLU B 1 354 ? 0.876 -48.719 -4.355 1 89.81 354 GLU B N 1
ATOM 8419 C CA . GLU B 1 354 ? 0.675 -50.125 -4.688 1 89.81 354 GLU B CA 1
ATOM 8420 C C . GLU B 1 354 ? 1.648 -51.031 -3.92 1 89.81 354 GLU B C 1
ATOM 8422 O O . GLU B 1 354 ? 1.268 -52.094 -3.428 1 89.81 354 GLU B O 1
ATOM 8427 N N . GLU B 1 355 ? 2.855 -50.594 -3.869 1 91.69 355 GLU B N 1
ATOM 8428 C CA . GLU B 1 355 ? 3.908 -51.406 -3.258 1 91.69 355 GLU B CA 1
ATOM 8429 C C . GLU B 1 355 ? 3.748 -51.469 -1.742 1 91.69 355 GLU B C 1
ATOM 8431 O O . GLU B 1 355 ? 4.121 -52.469 -1.111 1 91.69 355 GLU B O 1
ATOM 8436 N N . HIS B 1 356 ? 3.229 -50.406 -1.177 1 92.62 356 HIS B N 1
ATOM 8437 C CA . HIS B 1 356 ? 3.07 -50.312 0.271 1 92.62 356 HIS B CA 1
ATOM 8438 C C . HIS B 1 356 ? 1.638 -49.969 0.651 1 92.62 356 HIS B C 1
ATOM 8440 O O . HIS B 1 356 ? 1.371 -48.844 1.09 1 92.62 356 HIS B O 1
ATOM 8446 N N . PRO B 1 357 ? 0.769 -50.844 0.705 1 92.25 357 PRO B N 1
ATOM 8447 C CA . PRO B 1 357 ? -0.652 -50.594 0.932 1 92.25 357 PRO B CA 1
ATOM 8448 C C . PRO B 1 357 ? -0.933 -50.031 2.332 1 92.25 357 PRO B C 1
ATOM 8450 O O . PRO B 1 357 ? -1.988 -49.438 2.568 1 92.25 357 PRO B O 1
ATOM 8453 N N . GLU B 1 358 ? -0.012 -50.281 3.258 1 92.44 358 GLU B N 1
ATOM 8454 C CA . GLU B 1 358 ? -0.19 -49.75 4.609 1 92.44 358 GLU B CA 1
ATOM 8455 C C . GLU B 1 358 ? 0.722 -48.562 4.867 1 92.44 358 GLU B C 1
ATOM 8457 O O . GLU B 1 358 ? 0.818 -48.062 5.996 1 92.44 358 GLU B O 1
ATOM 8462 N N . GLY B 1 359 ? 1.34 -48.156 3.832 1 92.88 359 GLY B N 1
ATOM 8463 C CA . GLY B 1 359 ? 2.244 -47.031 3.953 1 92.88 359 GLY B CA 1
ATOM 8464 C C . GLY B 1 359 ? 1.523 -45.688 4.004 1 92.88 359 GLY B C 1
ATOM 8465 O O . GLY B 1 359 ? 0.305 -45.625 3.824 1 92.88 359 GLY B O 1
ATOM 8466 N N . PRO B 1 360 ? 2.23 -44.625 4.293 1 94.44 360 PRO B N 1
ATOM 8467 C CA . PRO B 1 360 ? 1.62 -43.312 4.422 1 94.44 360 PRO B CA 1
ATOM 8468 C C . PRO B 1 360 ? 0.923 -42.844 3.145 1 94.44 360 PRO B C 1
ATOM 8470 O O . PRO B 1 360 ? -0.155 -42.25 3.203 1 94.44 360 PRO B O 1
ATOM 8473 N N . GLN B 1 361 ? 1.52 -43.125 1.944 1 93.62 361 GLN B N 1
ATOM 8474 C CA . GLN B 1 361 ? 0.92 -42.719 0.676 1 93.62 361 GLN B CA 1
ATOM 8475 C C . GLN B 1 361 ? -0.428 -43.406 0.463 1 93.62 361 GLN B C 1
ATOM 8477 O O . GLN B 1 361 ? -1.393 -42.75 0.038 1 93.62 361 GLN B O 1
ATOM 8482 N N . ALA B 1 362 ? -0.461 -44.625 0.772 1 94.25 362 ALA B N 1
ATOM 8483 C CA . ALA B 1 362 ? -1.691 -45.406 0.587 1 94.25 362 ALA B CA 1
ATOM 8484 C C . ALA B 1 362 ? -2.785 -44.938 1.537 1 94.25 362 ALA B C 1
ATOM 8486 O O . ALA B 1 362 ? -3.941 -44.781 1.139 1 94.25 362 ALA B O 1
ATOM 8487 N N . ILE B 1 363 ? -2.43 -44.719 2.746 1 95.44 363 ILE B N 1
ATOM 8488 C CA . ILE B 1 363 ? -3.396 -44.281 3.75 1 95.44 363 ILE B CA 1
ATOM 8489 C C . ILE B 1 363 ? -3.975 -42.938 3.354 1 95.44 363 ILE B C 1
ATOM 8491 O O . ILE B 1 363 ? -5.191 -42.719 3.377 1 95.44 363 ILE B O 1
ATOM 8495 N N . THR B 1 364 ? -3.09 -42.031 3.023 1 96.19 364 THR B N 1
ATOM 8496 C CA . THR B 1 364 ? -3.518 -40.688 2.633 1 96.19 364 THR B CA 1
ATOM 8497 C C . THR B 1 364 ? -4.371 -40.75 1.367 1 96.19 364 THR B C 1
ATOM 8499 O O . THR B 1 364 ? -5.434 -40.125 1.303 1 96.19 364 THR B O 1
ATOM 8502 N N . TRP B 1 365 ? -3.975 -41.469 0.37 1 95.38 365 TRP B N 1
ATOM 8503 C CA . TRP B 1 365 ? -4.715 -41.562 -0.883 1 95.38 365 TRP B CA 1
ATOM 8504 C C . TRP B 1 365 ? -6.098 -42.188 -0.654 1 95.38 365 TRP B C 1
ATOM 8506 O O . TRP B 1 365 ? -7.094 -41.688 -1.196 1 95.38 365 TRP B O 1
ATOM 8516 N N . ASN B 1 366 ? -6.129 -43.25 0.13 1 95.38 366 ASN B N 1
ATOM 8517 C CA . ASN B 1 366 ? -7.402 -43.906 0.387 1 95.38 366 ASN B CA 1
ATOM 8518 C C . ASN B 1 366 ? -8.398 -42.969 1.051 1 95.38 366 ASN B C 1
ATOM 8520 O O . ASN B 1 366 ? -9.594 -42.969 0.733 1 95.38 366 ASN B O 1
ATOM 8524 N N . PHE B 1 367 ? -7.891 -42.281 1.889 1 96.56 367 PHE B N 1
ATOM 8525 C CA . PHE B 1 367 ? -8.734 -41.281 2.541 1 96.56 367 PHE B CA 1
ATOM 8526 C C . PHE B 1 367 ? -9.273 -40.281 1.527 1 96.56 367 PHE B C 1
ATOM 8528 O O . PHE B 1 367 ? -10.477 -40.031 1.464 1 96.56 367 PHE B O 1
ATOM 8535 N N . LEU B 1 368 ? -8.391 -39.656 0.772 1 97.25 368 LEU B N 1
ATOM 8536 C CA . LEU B 1 368 ? -8.773 -38.656 -0.209 1 97.25 368 LEU B CA 1
ATOM 8537 C C . LEU B 1 368 ? -9.648 -39.25 -1.303 1 97.25 368 LEU B C 1
ATOM 8539 O O . LEU B 1 368 ? -10.578 -38.625 -1.791 1 97.25 368 LEU B O 1
ATOM 8543 N N . TRP B 1 369 ? -9.328 -40.5 -1.648 1 95.75 369 TRP B N 1
ATOM 8544 C CA . TRP B 1 369 ? -10.07 -41.219 -2.684 1 95.75 369 TRP B CA 1
ATOM 8545 C C . TRP B 1 369 ? -11.523 -41.406 -2.273 1 95.75 369 TRP B C 1
ATOM 8547 O O . TRP B 1 369 ? -12.422 -41.438 -3.121 1 95.75 369 TRP B O 1
ATOM 8557 N N . SER B 1 370 ? -11.734 -41.531 -0.985 1 96.12 370 SER B N 1
ATOM 8558 C CA . SER B 1 370 ? -13.102 -41.688 -0.496 1 96.12 370 SER B CA 1
ATOM 8559 C C . SER B 1 370 ? -13.977 -40.5 -0.873 1 96.12 370 SER B C 1
ATOM 8561 O O . SER B 1 370 ? -15.203 -40.625 -0.936 1 96.12 370 SER B O 1
ATOM 8563 N N . PHE B 1 371 ? -13.406 -39.375 -1.146 1 97.12 371 PHE B N 1
ATOM 8564 C CA . PHE B 1 371 ? -14.125 -38.188 -1.617 1 97.12 371 PHE B CA 1
ATOM 8565 C C . PHE B 1 371 ? -14.07 -38.094 -3.137 1 97.12 371 PHE B C 1
ATOM 8567 O O . PHE B 1 371 ? -15.102 -37.938 -3.791 1 97.12 371 PHE B O 1
ATOM 8574 N N . ILE B 1 372 ? -12.883 -38.25 -3.73 1 96.69 372 ILE B N 1
ATOM 8575 C CA . ILE B 1 372 ? -12.578 -37.969 -5.133 1 96.69 372 ILE B CA 1
ATOM 8576 C C . ILE B 1 372 ? -13.352 -38.969 -6.02 1 96.69 372 ILE B C 1
ATOM 8578 O O . ILE B 1 372 ? -13.789 -38.594 -7.113 1 96.69 372 ILE B O 1
ATOM 8582 N N . GLN B 1 373 ? -13.578 -40.125 -5.543 1 94.62 373 GLN B N 1
ATOM 8583 C CA . GLN B 1 373 ? -14.195 -41.188 -6.344 1 94.62 373 GLN B CA 1
ATOM 8584 C C . GLN B 1 373 ? -15.602 -40.781 -6.789 1 94.62 373 GLN B C 1
ATOM 8586 O O . GLN B 1 373 ? -16.141 -41.312 -7.754 1 94.62 373 GLN B O 1
ATOM 8591 N N . HIS B 1 374 ? -16.188 -39.812 -6.133 1 94.06 374 HIS B N 1
ATOM 8592 C CA . HIS B 1 374 ? -17.547 -39.406 -6.445 1 94.06 374 HIS B CA 1
ATOM 8593 C C . HIS B 1 374 ? -17.578 -38.406 -7.605 1 94.06 374 HIS B C 1
ATOM 8595 O O . HIS B 1 374 ? -18.641 -38 -8.062 1 94.06 374 HIS B O 1
ATOM 8601 N N . ALA B 1 375 ? -16.484 -38.031 -8.195 1 95.25 375 ALA B N 1
ATOM 8602 C CA . ALA B 1 375 ? -16.406 -37.125 -9.352 1 95.25 375 ALA B CA 1
ATOM 8603 C C . ALA B 1 375 ? -16.75 -37.906 -10.633 1 95.25 375 ALA B C 1
ATOM 8605 O O . ALA B 1 375 ? -16.859 -39.125 -10.625 1 95.25 375 ALA B O 1
ATOM 8606 N N . ASP B 1 376 ? -16.969 -37.094 -11.719 1 93 376 ASP B N 1
ATOM 8607 C CA . ASP B 1 376 ? -17.328 -37.719 -13 1 93 376 ASP B CA 1
ATOM 8608 C C . ASP B 1 376 ? -16.094 -37.875 -13.891 1 93 376 ASP B C 1
ATOM 8610 O O . ASP B 1 376 ? -16.062 -38.75 -14.75 1 93 376 ASP B O 1
ATOM 8614 N N . LEU B 1 377 ? -15.156 -37.031 -13.719 1 95.19 377 LEU B N 1
ATOM 8615 C CA . LEU B 1 377 ? -13.984 -37 -14.594 1 95.19 377 LEU B CA 1
ATOM 8616 C C . LEU B 1 377 ? -12.727 -36.656 -13.805 1 95.19 377 LEU B C 1
ATOM 8618 O O . LEU B 1 377 ? -12.75 -35.781 -12.938 1 95.19 377 LEU B O 1
ATOM 8622 N N . PHE B 1 378 ? -11.648 -37.438 -14.047 1 95.62 378 PHE B N 1
ATOM 8623 C CA . PHE B 1 378 ? -10.328 -37.188 -13.461 1 95.62 378 PHE B CA 1
ATOM 8624 C C . PHE B 1 378 ? -9.383 -36.562 -14.484 1 95.62 378 PHE B C 1
ATOM 8626 O O . PHE B 1 378 ? -9.148 -37.156 -15.547 1 95.62 378 PHE B O 1
ATOM 8633 N N . VAL B 1 379 ? -8.906 -35.406 -14.203 1 96.25 379 VAL B N 1
ATOM 8634 C CA . VAL B 1 379 ? -7.973 -34.719 -15.094 1 96.25 379 VAL B CA 1
ATOM 8635 C C . VAL B 1 379 ? -6.57 -34.75 -14.492 1 96.25 379 VAL B C 1
ATOM 8637 O O . VAL B 1 379 ? -6.367 -34.312 -13.352 1 96.25 379 VAL B O 1
ATOM 8640 N N . ALA B 1 380 ? -5.621 -35.219 -15.188 1 93.69 380 ALA B N 1
ATOM 8641 C CA . ALA B 1 380 ? -4.23 -35.281 -14.742 1 93.69 380 ALA B CA 1
ATOM 8642 C C . ALA B 1 380 ? -3.293 -34.656 -15.773 1 93.69 380 ALA B C 1
ATOM 8644 O O . ALA B 1 380 ? -3.703 -34.375 -16.906 1 93.69 380 ALA B O 1
ATOM 8645 N N . HIS B 1 381 ? -2.1 -34.406 -15.336 1 89.62 381 HIS B N 1
ATOM 8646 C CA . HIS B 1 381 ? -1.062 -34.094 -16.312 1 89.62 381 HIS B CA 1
ATOM 8647 C C . HIS B 1 381 ? -0.776 -35.25 -17.219 1 89.62 381 HIS B C 1
ATOM 8649 O O . HIS B 1 381 ? -1.026 -36.406 -16.859 1 89.62 381 HIS B O 1
ATOM 8655 N N . PRO B 1 382 ? -0.322 -35.031 -18.391 1 86.44 382 PRO B N 1
ATOM 8656 C CA . PRO B 1 382 ? -0.093 -36.125 -19.328 1 86.44 382 PRO B CA 1
ATOM 8657 C C . PRO B 1 382 ? 1.142 -36.969 -18.984 1 86.44 382 PRO B C 1
ATOM 8659 O O . PRO B 1 382 ? 2.062 -37.062 -19.797 1 86.44 382 PRO B O 1
ATOM 8662 N N . ILE B 1 383 ? 1.093 -37.531 -17.812 1 82.19 383 ILE B N 1
ATOM 8663 C CA . ILE B 1 383 ? 2.166 -38.375 -17.312 1 82.19 383 ILE B CA 1
ATOM 8664 C C . ILE B 1 383 ? 1.578 -39.688 -16.766 1 82.19 383 ILE B C 1
ATOM 8666 O O . ILE B 1 383 ? 0.707 -39.656 -15.891 1 82.19 383 ILE B O 1
ATOM 8670 N N . LYS B 1 384 ? 1.957 -40.719 -17.219 1 71.75 384 LYS B N 1
ATOM 8671 C CA . LYS B 1 384 ? 1.365 -42.031 -16.953 1 71.75 384 LYS B CA 1
ATOM 8672 C C . LYS B 1 384 ? 1.384 -42.344 -15.453 1 71.75 384 LYS B C 1
ATOM 8674 O O . LYS B 1 384 ? 0.394 -42.812 -14.906 1 71.75 384 LYS B O 1
ATOM 8679 N N . ASN B 1 385 ? 2.43 -42.062 -14.781 1 75.5 385 ASN B N 1
ATOM 8680 C CA . ASN B 1 385 ? 2.574 -42.5 -13.398 1 75.5 385 ASN B CA 1
ATOM 8681 C C . ASN B 1 385 ? 1.948 -41.531 -12.414 1 75.5 385 ASN B C 1
ATOM 8683 O O . ASN B 1 385 ? 1.986 -41.75 -11.203 1 75.5 385 ASN B O 1
ATOM 8687 N N . PHE B 1 386 ? 1.193 -40.594 -12.914 1 84.62 386 PHE B N 1
ATOM 8688 C CA . PHE B 1 386 ? 0.613 -39.594 -12.039 1 84.62 386 PHE B CA 1
ATOM 8689 C C . PHE B 1 386 ? -0.782 -40 -11.586 1 84.62 386 PHE B C 1
ATOM 8691 O O . PHE B 1 386 ? -1.33 -39.438 -10.641 1 84.62 386 PHE B O 1
ATOM 8698 N N . VAL B 1 387 ? -1.371 -41.031 -12.234 1 87.62 387 VAL B N 1
ATOM 8699 C CA . VAL B 1 387 ? -2.742 -41.438 -11.945 1 87.62 387 VAL B CA 1
ATOM 8700 C C . VAL B 1 387 ? -2.74 -42.75 -11.18 1 87.62 387 VAL B C 1
ATOM 8702 O O . VAL B 1 387 ? -2.281 -43.781 -11.695 1 87.62 387 VAL B O 1
ATOM 8705 N N . PRO B 1 388 ? -3.217 -42.688 -10.031 1 87.81 388 PRO B N 1
ATOM 8706 C CA . PRO B 1 388 ? -3.279 -43.938 -9.273 1 87.81 388 PRO B CA 1
ATOM 8707 C C . PRO B 1 388 ? -4.117 -45 -9.969 1 87.81 388 PRO B C 1
ATOM 8709 O O . PRO B 1 388 ? -5.09 -44.688 -10.656 1 87.81 388 PRO B O 1
ATOM 8712 N N . HIS B 1 389 ? -3.855 -46.219 -9.695 1 85.62 389 HIS B N 1
ATOM 8713 C CA . HIS B 1 389 ? -4.477 -47.375 -10.367 1 85.62 389 HIS B CA 1
ATOM 8714 C C . HIS B 1 389 ? -5.969 -47.438 -10.055 1 85.62 389 HIS B C 1
ATOM 8716 O O . HIS B 1 389 ? -6.746 -47.969 -10.844 1 85.62 389 HIS B O 1
ATOM 8722 N N . ALA B 1 390 ? -6.281 -46.938 -8.945 1 85.88 390 ALA B N 1
ATOM 8723 C CA . ALA B 1 390 ? -7.684 -46.969 -8.539 1 85.88 390 ALA B CA 1
ATOM 8724 C C . ALA B 1 390 ? -8.555 -46.188 -9.516 1 85.88 390 ALA B C 1
ATOM 8726 O O . ALA B 1 390 ? -9.766 -46.406 -9.594 1 85.88 390 ALA B O 1
ATOM 8727 N N . VAL B 1 391 ? -7.996 -45.281 -10.227 1 90.31 391 VAL B N 1
ATOM 8728 C CA . VAL B 1 391 ? -8.742 -44.469 -11.188 1 90.31 391 VAL B CA 1
ATOM 8729 C C . VAL B 1 391 ? -8.773 -45.156 -12.539 1 90.31 391 VAL B C 1
ATOM 8731 O O . VAL B 1 391 ? -7.727 -45.375 -13.156 1 90.31 391 VAL B O 1
ATOM 8734 N N . GLN B 1 392 ? -9.914 -45.438 -13.031 1 88.44 392 GLN B N 1
ATOM 8735 C CA . GLN B 1 392 ? -10.047 -46.125 -14.312 1 88.44 392 GLN B CA 1
ATOM 8736 C C . GLN B 1 392 ? -9.672 -45.219 -15.469 1 88.44 392 GLN B C 1
ATOM 8738 O O . GLN B 1 392 ? -10.117 -44.062 -15.539 1 88.44 392 GLN B O 1
ATOM 8743 N N . SER B 1 393 ? -8.914 -45.75 -16.328 1 88.88 393 SER B N 1
ATOM 8744 C CA . SER B 1 393 ? -8.43 -45 -17.484 1 88.88 393 SER B CA 1
ATOM 8745 C C . SER B 1 393 ? -9.586 -44.406 -18.297 1 88.88 393 SER B C 1
ATOM 8747 O O . SER B 1 393 ? -9.461 -43.344 -18.891 1 88.88 393 SER B O 1
ATOM 8749 N N . ARG B 1 394 ? -10.672 -45.094 -18.266 1 91.44 394 ARG B N 1
ATOM 8750 C CA . ARG B 1 394 ? -11.852 -44.656 -19 1 91.44 394 ARG B CA 1
ATOM 8751 C C . ARG B 1 394 ? -12.328 -43.281 -18.531 1 91.44 394 ARG B C 1
ATOM 8753 O O . ARG B 1 394 ? -12.914 -42.531 -19.312 1 91.44 394 ARG B O 1
ATOM 8760 N N . ASN B 1 395 ? -12.047 -42.969 -17.344 1 93.25 395 ASN B N 1
ATOM 8761 C CA . ASN B 1 395 ? -12.578 -41.75 -16.75 1 93.25 395 ASN B CA 1
ATOM 8762 C C . ASN B 1 395 ? -11.477 -40.719 -16.531 1 93.25 395 ASN B C 1
ATOM 8764 O O . ASN B 1 395 ? -11.625 -39.781 -15.727 1 93.25 395 ASN B O 1
ATOM 8768 N N . VAL B 1 396 ? -10.328 -40.875 -17.266 1 93.94 396 VAL B N 1
ATOM 8769 C CA . VAL B 1 396 ? -9.18 -40 -17.094 1 93.94 396 VAL B CA 1
ATOM 8770 C C . VAL B 1 396 ? -8.906 -39.25 -18.406 1 93.94 396 VAL B C 1
ATOM 8772 O O . VAL B 1 396 ? -8.977 -39.844 -19.484 1 93.94 396 VAL B O 1
ATOM 8775 N N . VAL B 1 397 ? -8.75 -37.969 -18.344 1 95.25 397 VAL B N 1
ATOM 8776 C CA . VAL B 1 397 ? -8.211 -37.188 -19.453 1 95.25 397 VAL B CA 1
ATOM 8777 C C . VAL B 1 397 ? -6.949 -36.438 -19 1 95.25 397 VAL B C 1
ATOM 8779 O O . VAL B 1 397 ? -6.695 -36.312 -17.797 1 95.25 397 VAL B O 1
ATOM 8782 N N . LEU B 1 398 ? -6.16 -36.094 -20 1 94.5 398 LEU B N 1
ATOM 8783 C CA . LEU B 1 398 ? -4.875 -35.469 -19.734 1 94.5 398 LEU B CA 1
ATOM 8784 C C . LEU B 1 398 ? -4.871 -34 -20.188 1 94.5 398 LEU B C 1
ATOM 8786 O O . LEU B 1 398 ? -5.344 -33.688 -21.297 1 94.5 398 LEU B O 1
ATOM 8790 N N . LEU B 1 399 ? -4.391 -33.094 -19.406 1 95.12 399 LEU B N 1
ATOM 8791 C CA . LEU B 1 399 ? -4.34 -31.672 -19.672 1 95.12 399 LEU B CA 1
ATOM 8792 C C . LEU B 1 399 ? -3.092 -31.047 -19.062 1 95.12 399 LEU B C 1
ATOM 8794 O O . LEU B 1 399 ? -2.906 -31.078 -17.844 1 95.12 399 LEU B O 1
ATOM 8798 N N . PRO B 1 400 ? -2.234 -30.484 -19.875 1 93.19 400 PRO B N 1
ATOM 8799 C CA . PRO B 1 400 ? -1.055 -29.812 -19.328 1 93.19 400 PRO B CA 1
ATOM 8800 C C . PRO B 1 400 ? -1.395 -28.484 -18.641 1 93.19 400 PRO B C 1
ATOM 8802 O O . PRO B 1 400 ? -2.492 -27.953 -18.828 1 93.19 400 PRO B O 1
ATOM 8805 N N . ALA B 1 401 ? -0.417 -28.031 -17.797 1 94 401 ALA B N 1
ATOM 8806 C CA . ALA B 1 401 ? -0.542 -26.688 -17.234 1 94 401 ALA B CA 1
ATOM 8807 C C . ALA B 1 401 ? -0.339 -25.625 -18.312 1 94 401 ALA B C 1
ATOM 8809 O O . ALA B 1 401 ? 0.043 -25.938 -19.453 1 94 401 ALA B O 1
ATOM 8810 N N . ALA B 1 402 ? -0.688 -24.438 -18.031 1 95.56 402 ALA B N 1
ATOM 8811 C CA . ALA B 1 402 ? -0.566 -23.344 -18.984 1 95.56 402 ALA B CA 1
ATOM 8812 C C . ALA B 1 402 ? -0.107 -22.062 -18.297 1 95.56 402 ALA B C 1
ATOM 8814 O O . ALA B 1 402 ? -0.255 -21.906 -17.094 1 95.56 402 ALA B O 1
ATOM 8815 N N . THR B 1 403 ? 0.542 -21.188 -18.969 1 96.31 403 THR B N 1
ATOM 8816 C CA . THR B 1 403 ? 0.862 -19.828 -18.578 1 96.31 403 THR B CA 1
ATOM 8817 C C . THR B 1 403 ? 0.235 -18.828 -19.531 1 96.31 403 THR B C 1
ATOM 8819 O O . THR B 1 403 ? -0.368 -19.203 -20.547 1 96.31 403 THR B O 1
ATOM 8822 N N . ASP B 1 404 ? 0.197 -17.578 -19.141 1 97.5 404 ASP B N 1
ATOM 8823 C CA . ASP B 1 404 ? -0.458 -16.578 -19.969 1 97.5 404 ASP B CA 1
ATOM 8824 C C . ASP B 1 404 ? 0.568 -15.734 -20.719 1 97.5 404 ASP B C 1
ATOM 8826 O O . ASP B 1 404 ? 1.501 -15.195 -20.125 1 97.5 404 ASP B O 1
ATOM 8830 N N . PRO B 1 405 ? 0.398 -15.656 -22 1 96.38 405 PRO B N 1
ATOM 8831 C CA . PRO B 1 405 ? 1.399 -14.945 -22.797 1 96.38 405 PRO B CA 1
ATOM 8832 C C . PRO B 1 405 ? 1.337 -13.438 -22.625 1 96.38 405 PRO B C 1
ATOM 8834 O O . PRO B 1 405 ? 2.264 -12.719 -23.016 1 96.38 405 PRO B O 1
ATOM 8837 N N . LEU B 1 406 ? 0.257 -12.93 -22.031 1 95.88 406 LEU B N 1
ATOM 8838 C CA . LEU B 1 406 ? 0.037 -11.484 -22.047 1 95.88 406 LEU B CA 1
ATOM 8839 C C . LEU B 1 406 ? 0.153 -10.906 -20.641 1 95.88 406 LEU B C 1
ATOM 8841 O O . LEU B 1 406 ? 0.084 -9.688 -20.469 1 95.88 406 LEU B O 1
ATOM 8845 N N . ASP B 1 407 ? 0.354 -11.711 -19.641 1 95.19 407 ASP B N 1
ATOM 8846 C CA . ASP B 1 407 ? 0.448 -11.211 -18.266 1 95.19 407 ASP B CA 1
ATOM 8847 C C . ASP B 1 407 ? 1.884 -10.812 -17.922 1 95.19 407 ASP B C 1
ATOM 8849 O O . ASP B 1 407 ? 2.736 -10.727 -18.812 1 95.19 407 ASP B O 1
ATOM 8853 N N . GLY B 1 408 ? 2.125 -10.508 -16.688 1 95.25 408 GLY B N 1
ATOM 8854 C CA . GLY B 1 408 ? 3.406 -9.969 -16.25 1 95.25 408 GLY B CA 1
ATOM 8855 C C . GLY B 1 408 ? 4.539 -10.969 -16.344 1 95.25 408 GLY B C 1
ATOM 8856 O O . GLY B 1 408 ? 5.711 -10.594 -16.391 1 95.25 408 GLY B O 1
ATOM 8857 N N . LEU B 1 409 ? 4.223 -12.258 -16.422 1 96 409 LEU B N 1
ATOM 8858 C CA . LEU B 1 409 ? 5.234 -13.312 -16.469 1 96 409 LEU B CA 1
ATOM 8859 C C . LEU B 1 409 ? 5.848 -13.414 -17.859 1 96 409 LEU B C 1
ATOM 8861 O O . LEU B 1 409 ? 7 -13.828 -18 1 96 409 LEU B O 1
ATOM 8865 N N . ASN B 1 410 ? 5.027 -12.977 -18.875 1 96.62 410 ASN B N 1
ATOM 8866 C CA . ASN B 1 410 ? 5.5 -13.336 -20.219 1 96.62 410 ASN B CA 1
ATOM 8867 C C . ASN B 1 410 ? 5.445 -12.156 -21.172 1 96.62 410 ASN B C 1
ATOM 8869 O O . ASN B 1 410 ? 6.059 -12.188 -22.234 1 96.62 410 ASN B O 1
ATOM 8873 N N . LYS B 1 411 ? 4.738 -11.109 -20.875 1 95.69 411 LYS B N 1
ATOM 8874 C CA . LYS B 1 411 ? 4.664 -9.984 -21.797 1 95.69 411 LYS B CA 1
ATOM 8875 C C . LYS B 1 411 ? 6.047 -9.398 -22.062 1 95.69 411 LYS B C 1
ATOM 8877 O O . LYS B 1 411 ? 6.969 -9.586 -21.266 1 95.69 411 LYS B O 1
ATOM 8882 N N . SER B 1 412 ? 6.133 -8.773 -23.188 1 94.56 412 SER B N 1
ATOM 8883 C CA . SER B 1 412 ? 7.387 -8.086 -23.484 1 94.56 412 SER B CA 1
ATOM 8884 C C . SER B 1 412 ? 7.637 -6.949 -22.516 1 94.56 412 SER B C 1
ATOM 8886 O O . SER B 1 412 ? 6.695 -6.324 -22.016 1 94.56 412 SER B O 1
ATOM 8888 N N . LEU B 1 413 ? 8.875 -6.742 -22.203 1 94.94 413 LEU B N 1
ATOM 8889 C CA . LEU B 1 413 ? 9.305 -5.625 -21.375 1 94.94 413 LEU B CA 1
ATOM 8890 C C . LEU B 1 413 ? 10.203 -4.68 -22.156 1 94.94 413 LEU B C 1
ATOM 8892 O O . LEU B 1 413 ? 11.078 -5.121 -22.906 1 94.94 413 LEU B O 1
ATOM 8896 N N . THR B 1 414 ? 9.969 -3.365 -22.031 1 92.62 414 THR B N 1
ATOM 8897 C CA . THR B 1 414 ? 10.859 -2.381 -22.641 1 92.62 414 THR B CA 1
ATOM 8898 C C . THR B 1 414 ? 12.203 -2.346 -21.906 1 92.62 414 THR B C 1
ATOM 8900 O O . THR B 1 414 ? 12.32 -2.863 -20.797 1 92.62 414 THR B O 1
ATOM 8903 N N . ASP B 1 415 ? 13.188 -1.729 -22.531 1 92.94 415 ASP B N 1
ATOM 8904 C CA . ASP B 1 415 ? 14.5 -1.593 -21.906 1 92.94 415 ASP B CA 1
ATOM 8905 C C . ASP B 1 415 ? 14.391 -0.827 -20.594 1 92.94 415 ASP B C 1
ATOM 8907 O O . ASP B 1 415 ? 15.078 -1.156 -19.609 1 92.94 415 ASP B O 1
ATOM 8911 N N . TRP B 1 416 ? 13.57 0.146 -20.609 1 90.69 416 TRP B N 1
ATOM 8912 C CA . TRP B 1 416 ? 13.375 0.932 -19.391 1 90.69 416 TRP B CA 1
ATOM 8913 C C . TRP B 1 416 ? 12.812 0.069 -18.266 1 90.69 416 TRP B C 1
ATOM 8915 O O . TRP B 1 416 ? 13.273 0.149 -17.125 1 90.69 416 TRP B O 1
ATOM 8925 N N . CYS B 1 417 ? 11.844 -0.766 -18.625 1 93.19 417 CYS B N 1
ATOM 8926 C CA . CYS B 1 417 ? 11.227 -1.632 -17.625 1 93.19 417 CYS B CA 1
ATOM 8927 C C . CYS B 1 417 ? 12.219 -2.668 -17.109 1 93.19 417 CYS B C 1
ATOM 8929 O O . CYS B 1 417 ? 12.219 -2.99 -15.922 1 93.19 417 CYS B O 1
ATOM 8931 N N . ILE B 1 418 ? 13.023 -3.193 -17.984 1 95.06 418 ILE B N 1
ATOM 8932 C CA . ILE B 1 418 ? 14.039 -4.168 -17.594 1 95.06 418 ILE B CA 1
ATOM 8933 C C . ILE B 1 418 ? 14.984 -3.545 -16.578 1 95.06 418 ILE B C 1
ATOM 8935 O O . ILE B 1 418 ? 15.258 -4.133 -15.523 1 95.06 418 ILE B O 1
ATOM 8939 N N . LYS B 1 419 ? 15.469 -2.342 -16.828 1 93.31 419 LYS B N 1
ATOM 8940 C CA . LYS B 1 419 ? 16.375 -1.652 -15.914 1 93.31 419 LYS B CA 1
ATOM 8941 C C . LYS B 1 419 ? 15.688 -1.352 -14.586 1 93.31 419 LYS B C 1
ATOM 8943 O O . LYS B 1 419 ? 16.312 -1.45 -13.523 1 93.31 419 LYS B O 1
ATOM 8948 N N . TYR B 1 420 ? 14.469 -0.981 -14.656 1 93.38 420 TYR B N 1
ATOM 8949 C CA . TYR B 1 420 ? 13.695 -0.723 -13.453 1 93.38 420 TYR B CA 1
ATOM 8950 C C . TYR B 1 420 ? 13.641 -1.96 -12.562 1 93.38 420 TYR B C 1
ATOM 8952 O O . TYR B 1 420 ? 13.945 -1.89 -11.367 1 93.38 420 TYR B O 1
ATOM 8960 N N . TYR B 1 421 ? 13.266 -3.086 -13.148 1 95.5 421 TYR B N 1
ATOM 8961 C CA . TYR B 1 421 ? 13.094 -4.297 -12.352 1 95.5 421 TYR B CA 1
ATOM 8962 C C . TYR B 1 421 ? 14.438 -4.863 -11.906 1 95.5 421 TYR B C 1
ATOM 8964 O O . TYR B 1 421 ? 14.531 -5.516 -10.867 1 95.5 421 TYR B O 1
ATOM 8972 N N . GLN B 1 422 ? 15.523 -4.621 -12.664 1 95.94 422 GLN B N 1
ATOM 8973 C CA . GLN B 1 422 ? 16.859 -4.957 -12.188 1 95.94 422 GLN B CA 1
ATOM 8974 C C . GLN B 1 422 ? 17.203 -4.199 -10.906 1 95.94 422 GLN B C 1
ATOM 8976 O O . GLN B 1 422 ? 17.734 -4.777 -9.961 1 95.94 422 GLN B O 1
ATOM 8981 N N . SER B 1 423 ? 16.859 -2.908 -10.93 1 93.44 423 SER B N 1
ATOM 8982 C CA . SER B 1 423 ? 17.094 -2.084 -9.75 1 93.44 423 SER B CA 1
ATOM 8983 C C . SER B 1 423 ? 16.25 -2.547 -8.57 1 93.44 423 SER B C 1
ATOM 8985 O O . SER B 1 423 ? 16.719 -2.584 -7.434 1 93.44 423 SER B O 1
ATOM 8987 N N . VAL B 1 424 ? 15.031 -2.863 -8.867 1 93.56 424 VAL B N 1
ATOM 8988 C CA . VAL B 1 424 ? 14.125 -3.342 -7.828 1 93.56 424 VAL B CA 1
ATOM 8989 C C . VAL B 1 424 ? 14.656 -4.652 -7.246 1 93.56 424 VAL B C 1
ATOM 8991 O O . VAL B 1 424 ? 14.648 -4.844 -6.027 1 93.56 424 VAL B O 1
ATOM 8994 N N . PHE B 1 425 ? 15.055 -5.586 -8.102 1 95.06 425 PHE B N 1
ATOM 8995 C CA . PHE B 1 425 ? 15.586 -6.871 -7.672 1 95.06 425 PHE B CA 1
ATOM 8996 C C . PHE B 1 425 ? 16.766 -6.68 -6.715 1 95.06 425 PHE B C 1
ATOM 8998 O O . PHE B 1 425 ? 16.781 -7.273 -5.633 1 95.06 425 PHE B O 1
ATOM 9005 N N . ASN B 1 426 ? 17.719 -5.871 -7.086 1 93.94 426 ASN B N 1
ATOM 9006 C CA . ASN B 1 426 ? 18.891 -5.641 -6.254 1 93.94 426 ASN B CA 1
ATOM 9007 C C . ASN B 1 426 ? 18.516 -4.93 -4.953 1 93.94 426 ASN B C 1
ATOM 9009 O O . ASN B 1 426 ? 19.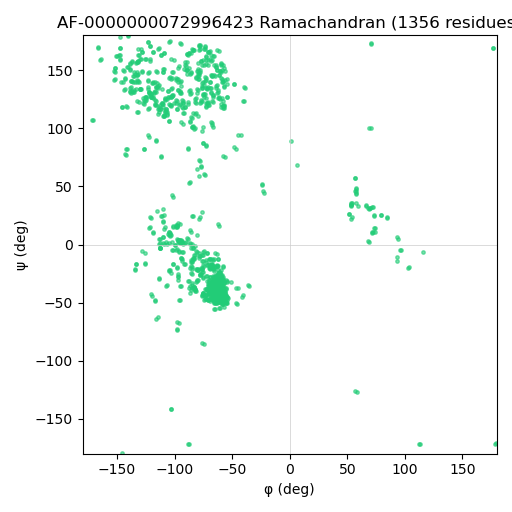125 -5.188 -3.908 1 93.94 426 ASN B O 1
ATOM 9013 N N . ARG B 1 427 ? 17.562 -3.996 -5.051 1 91.31 427 ARG B N 1
ATOM 9014 C CA . ARG B 1 427 ? 17.078 -3.361 -3.83 1 91.31 427 ARG B CA 1
ATOM 9015 C C . ARG B 1 427 ? 16.547 -4.398 -2.848 1 91.31 427 ARG B C 1
ATOM 9017 O O . ARG B 1 427 ? 16.812 -4.316 -1.646 1 91.31 427 ARG B O 1
ATOM 9024 N N . MET B 1 428 ? 15.82 -5.309 -3.316 1 90.69 428 MET B N 1
ATOM 9025 C CA . MET B 1 428 ? 15.289 -6.375 -2.469 1 90.69 428 MET B CA 1
ATOM 9026 C C . MET B 1 428 ? 16.422 -7.195 -1.861 1 90.69 428 MET B C 1
ATOM 9028 O O . MET B 1 428 ? 16.359 -7.574 -0.69 1 90.69 428 MET B O 1
ATOM 9032 N N . CYS B 1 429 ? 17.406 -7.473 -2.658 1 92.69 429 CYS B N 1
ATOM 9033 C CA . CYS B 1 429 ? 18.547 -8.219 -2.16 1 92.69 429 CYS B CA 1
ATOM 9034 C C . CYS B 1 429 ? 19.234 -7.461 -1.03 1 92.69 429 CYS B C 1
ATOM 9036 O O . CYS B 1 429 ? 19.5 -8.023 0.035 1 92.69 429 CYS B O 1
ATOM 9038 N N . VAL B 1 430 ? 19.453 -6.152 -1.218 1 90.12 430 VAL B N 1
ATOM 9039 C CA . VAL B 1 430 ? 20.141 -5.324 -0.239 1 90.12 430 VAL B CA 1
ATOM 9040 C C . VAL B 1 430 ? 19.344 -5.27 1.058 1 90.12 430 VAL B C 1
ATOM 9042 O O . VAL B 1 430 ? 19.891 -5.477 2.145 1 90.12 430 VAL B O 1
ATOM 9045 N N . ASP B 1 431 ? 18.125 -5.027 0.943 1 89.19 431 ASP B N 1
ATOM 9046 C CA . ASP B 1 431 ? 17.266 -4.859 2.121 1 89.19 431 ASP B CA 1
ATOM 9047 C C . ASP B 1 431 ? 17.078 -6.184 2.855 1 89.19 431 ASP B C 1
ATOM 9049 O O . ASP B 1 431 ? 16.719 -6.199 4.031 1 89.19 431 ASP B O 1
ATOM 9053 N N . SER B 1 432 ? 17.312 -7.332 2.143 1 88.62 432 SER B N 1
ATOM 9054 C CA . SER B 1 432 ? 17.203 -8.648 2.764 1 88.62 432 SER B CA 1
ATOM 9055 C C . SER B 1 432 ? 18.562 -9.156 3.225 1 88.62 432 SER B C 1
ATOM 9057 O O . SER B 1 432 ? 18.688 -10.297 3.686 1 88.62 432 SER B O 1
ATOM 9059 N N . GLY B 1 433 ? 19.609 -8.352 3.053 1 88.88 433 GLY B N 1
ATOM 9060 C CA . GLY B 1 433 ? 20.953 -8.742 3.461 1 88.88 433 GLY B CA 1
ATOM 9061 C C . GLY B 1 433 ? 21.562 -9.812 2.576 1 88.88 433 GLY B C 1
ATOM 9062 O O . GLY B 1 433 ? 22.266 -10.703 3.062 1 88.88 433 GLY B O 1
ATOM 9063 N N . LEU B 1 434 ? 21.219 -9.812 1.307 1 92.69 434 LEU B N 1
ATOM 9064 C CA . LEU B 1 434 ? 21.672 -10.828 0.353 1 92.69 434 LEU B CA 1
ATOM 9065 C C . LEU B 1 434 ? 22.578 -10.211 -0.703 1 92.69 434 LEU B C 1
ATOM 9067 O O . LEU B 1 434 ? 22.734 -8.992 -0.759 1 92.69 434 LEU B O 1
ATOM 9071 N N . ASN B 1 435 ? 23.219 -11.07 -1.46 1 93.75 435 ASN B N 1
ATOM 9072 C CA . ASN B 1 435 ? 24.094 -10.602 -2.535 1 93.75 435 ASN B CA 1
ATOM 9073 C C . ASN B 1 435 ? 23.297 -9.922 -3.646 1 93.75 435 ASN B C 1
ATOM 9075 O O . ASN B 1 435 ? 22.188 -10.352 -3.967 1 93.75 435 ASN B O 1
ATOM 9079 N N . GLU B 1 436 ? 23.891 -8.914 -4.227 1 93.94 436 GLU B N 1
ATOM 9080 C CA . GLU B 1 436 ? 23.297 -8.234 -5.367 1 93.94 436 GLU B CA 1
ATOM 9081 C C . GLU B 1 436 ? 23.75 -8.859 -6.684 1 93.94 436 GLU B C 1
ATOM 9083 O O 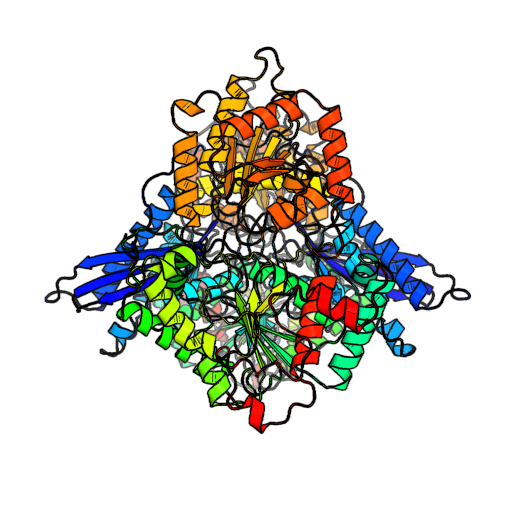. GLU B 1 436 ? 24.812 -9.469 -6.754 1 93.94 436 GLU B O 1
ATOM 9088 N N . VAL B 1 437 ? 22.938 -8.695 -7.645 1 96.5 437 VAL B N 1
ATOM 9089 C CA . VAL B 1 437 ? 23.297 -9.172 -8.977 1 96.5 437 VAL B CA 1
ATOM 9090 C C . VAL B 1 437 ? 24.109 -8.102 -9.711 1 96.5 437 VAL B C 1
ATOM 9092 O O . VAL B 1 437 ? 23.781 -6.914 -9.648 1 96.5 437 VAL B O 1
ATOM 9095 N N . ASP B 1 438 ? 25.219 -8.469 -10.258 1 96.31 438 ASP B N 1
ATOM 9096 C CA . ASP B 1 438 ? 25.875 -7.652 -11.266 1 96.31 438 ASP B CA 1
ATOM 9097 C C . ASP B 1 438 ? 25.266 -7.875 -12.648 1 96.31 438 ASP B C 1
ATOM 9099 O O . ASP B 1 438 ? 25.672 -8.789 -13.367 1 96.31 438 ASP B O 1
ATOM 9103 N N . TRP B 1 439 ? 24.438 -7.004 -13.039 1 95.56 439 TRP B N 1
ATOM 9104 C CA . TRP B 1 439 ? 23.625 -7.203 -14.234 1 95.56 439 TRP B CA 1
ATOM 9105 C C . TRP B 1 439 ? 24.469 -7.086 -15.5 1 95.56 439 TRP B C 1
ATOM 9107 O O . TRP B 1 439 ? 23.984 -7.371 -16.609 1 95.56 439 TRP B O 1
ATOM 9117 N N . SER B 1 440 ? 25.703 -6.699 -15.367 1 94.44 440 SER B N 1
ATOM 9118 C CA . SER B 1 440 ? 26.609 -6.645 -16.516 1 94.44 440 SER B CA 1
ATOM 9119 C C . SER B 1 440 ? 27.219 -8.008 -16.797 1 94.44 440 SER B C 1
ATOM 9121 O O . SER B 1 440 ? 27.797 -8.227 -17.859 1 94.44 440 SER B O 1
ATOM 9123 N N . ARG B 1 441 ? 27.078 -8.938 -15.914 1 96.69 441 ARG B N 1
ATOM 9124 C CA . ARG B 1 441 ? 27.609 -10.297 -16.047 1 96.69 441 ARG B CA 1
ATOM 9125 C C . ARG B 1 441 ? 26.5 -11.273 -16.453 1 96.69 441 ARG B C 1
ATOM 9127 O O . ARG B 1 441 ? 25.344 -11.086 -16.078 1 96.69 441 ARG B O 1
ATOM 9134 N N . PRO B 1 442 ? 26.906 -12.32 -17.234 1 97.12 442 PRO B N 1
ATOM 9135 C CA . PRO B 1 442 ? 25.922 -13.375 -17.469 1 97.12 442 PRO B CA 1
ATOM 9136 C C . PRO B 1 442 ? 25.562 -14.141 -16.203 1 97.12 442 PRO B C 1
ATOM 9138 O O . PRO B 1 442 ? 26.25 -14.031 -15.188 1 97.12 442 PRO B O 1
ATOM 9141 N N . TYR B 1 443 ? 24.438 -14.844 -16.25 1 98.62 443 TYR B N 1
ATOM 9142 C CA . TYR B 1 443 ? 24.078 -15.641 -15.078 1 98.62 443 TYR B CA 1
ATOM 9143 C C . TYR B 1 443 ? 23.234 -16.844 -15.484 1 98.62 443 TYR B C 1
ATOM 9145 O O . TYR B 1 443 ? 22.562 -16.828 -16.516 1 98.62 443 TYR B O 1
ATOM 9153 N N . PHE B 1 444 ? 23.375 -17.953 -14.727 1 98.81 444 PHE B N 1
ATOM 9154 C CA . PHE B 1 444 ? 22.438 -19.078 -14.711 1 98.81 444 PHE B CA 1
ATOM 9155 C C . PHE B 1 444 ? 21.297 -18.812 -13.727 1 98.81 444 PHE B C 1
ATOM 9157 O O . PHE B 1 444 ? 21.484 -18.094 -12.742 1 98.81 444 PHE B O 1
ATOM 9164 N N . VAL B 1 445 ? 20.109 -19.344 -14.078 1 98.81 445 VAL B N 1
ATOM 9165 C CA . VAL B 1 445 ? 19 -19.047 -13.172 1 98.81 445 VAL B CA 1
ATOM 9166 C C . VAL B 1 445 ? 18.156 -20.297 -12.953 1 98.81 445 VAL B C 1
ATOM 9168 O O . VAL B 1 445 ? 18 -21.109 -13.859 1 98.81 445 VAL B O 1
ATOM 9171 N N . GLN B 1 446 ? 17.719 -20.5 -11.805 1 98.56 446 GLN B N 1
ATOM 9172 C CA . GLN B 1 446 ? 16.578 -21.359 -11.516 1 98.56 446 GLN B CA 1
ATOM 9173 C C . GLN B 1 446 ? 15.477 -20.594 -10.773 1 98.56 446 GLN B C 1
ATOM 9175 O O . GLN B 1 446 ? 15.703 -20.094 -9.664 1 98.56 446 GLN B O 1
ATOM 9180 N N . VAL B 1 447 ? 14.336 -20.484 -11.375 1 97.19 447 VAL B N 1
ATOM 9181 C CA . VAL B 1 447 ? 13.164 -19.875 -10.758 1 97.19 447 VAL B CA 1
ATOM 9182 C C . VAL B 1 447 ? 12.25 -20.969 -10.188 1 97.19 447 VAL B C 1
ATOM 9184 O O . VAL B 1 447 ? 11.758 -21.812 -10.93 1 97.19 447 VAL B O 1
ATOM 9187 N N . ALA B 1 448 ? 12.078 -20.969 -8.906 1 94.06 448 ALA B N 1
ATOM 9188 C CA . ALA B 1 448 ? 11.227 -21.938 -8.227 1 94.06 448 ALA B CA 1
ATOM 9189 C C . ALA B 1 448 ? 10.906 -21.5 -6.805 1 94.06 448 ALA B C 1
ATOM 9191 O O . ALA B 1 448 ? 11.594 -20.625 -6.25 1 94.06 448 ALA B O 1
ATOM 9192 N N . ARG B 1 449 ? 9.859 -22.031 -6.258 1 90.94 449 ARG B N 1
ATOM 9193 C CA . ARG B 1 449 ? 9.656 -21.875 -4.82 1 90.94 449 ARG B CA 1
ATOM 9194 C C . ARG B 1 449 ? 10.789 -22.547 -4.039 1 90.94 449 ARG B C 1
ATOM 9196 O O . ARG B 1 449 ? 11.398 -23.5 -4.516 1 90.94 449 ARG B O 1
ATOM 9203 N N . PHE B 1 450 ? 11.039 -22 -2.914 1 91.69 450 PHE B N 1
ATOM 9204 C CA . PHE B 1 450 ? 11.969 -22.672 -2.016 1 91.69 450 PHE B CA 1
ATOM 9205 C C . PHE B 1 450 ? 11.297 -23.875 -1.35 1 91.69 450 PHE B C 1
ATOM 9207 O O . PHE B 1 450 ? 10.758 -23.75 -0.247 1 91.69 450 PHE B O 1
ATOM 9214 N N . ASP B 1 451 ? 11.406 -24.938 -2.074 1 89.12 451 ASP B N 1
ATOM 9215 C CA . ASP B 1 451 ? 10.781 -26.203 -1.726 1 89.12 451 ASP B CA 1
ATOM 9216 C C . ASP B 1 451 ? 11.766 -27.359 -1.853 1 89.12 451 ASP B C 1
ATOM 9218 O O . ASP B 1 451 ? 12.609 -27.375 -2.754 1 89.12 451 ASP B O 1
ATOM 9222 N N . PRO B 1 452 ? 11.641 -28.359 -0.995 1 86.31 452 PRO B N 1
ATOM 9223 C CA . PRO B 1 452 ? 12.602 -29.469 -1.013 1 86.31 452 PRO B CA 1
ATOM 9224 C C . PRO B 1 452 ? 12.602 -30.219 -2.34 1 86.31 452 PRO B C 1
ATOM 9226 O O . PRO B 1 452 ? 13.617 -30.812 -2.715 1 86.31 452 PRO B O 1
ATOM 9229 N N . SER B 1 453 ? 11.555 -30.188 -3.076 1 88.38 453 SER B N 1
ATOM 9230 C CA . SER B 1 453 ? 11.414 -30.969 -4.305 1 88.38 453 SER B CA 1
ATOM 9231 C C . SER B 1 453 ? 12.117 -30.281 -5.473 1 88.38 453 SER B C 1
ATOM 9233 O O . SER B 1 453 ? 12.328 -30.891 -6.523 1 88.38 453 SER B O 1
ATOM 9235 N N . LYS B 1 454 ? 12.625 -29.062 -5.289 1 92.75 454 LYS B N 1
ATOM 9236 C CA . LYS B 1 454 ? 13.039 -28.25 -6.434 1 92.75 454 LYS B CA 1
ATOM 9237 C C . LYS B 1 454 ? 14.539 -28.422 -6.703 1 92.75 454 LYS B C 1
ATOM 9239 O O . LYS B 1 454 ? 15.07 -27.844 -7.652 1 92.75 454 LYS B O 1
ATOM 9244 N N . GLY B 1 455 ? 15.234 -29.25 -5.938 1 95.88 455 GLY B N 1
ATOM 9245 C CA . GLY B 1 455 ? 16.594 -29.656 -6.207 1 95.88 455 GLY B CA 1
ATOM 9246 C C . GLY B 1 455 ? 17.594 -28.531 -6.109 1 95.88 455 GLY B C 1
ATOM 9247 O O . GLY B 1 455 ? 18.594 -28.5 -6.828 1 95.88 455 GLY B O 1
ATOM 9248 N N . ILE B 1 456 ? 17.359 -27.562 -5.203 1 97.12 456 ILE B N 1
ATOM 9249 C CA . ILE B 1 456 ? 18.188 -26.375 -5.082 1 97.12 456 ILE B CA 1
ATOM 9250 C C . ILE B 1 456 ? 19.609 -26.766 -4.668 1 97.12 456 ILE B C 1
ATOM 9252 O O . ILE B 1 456 ? 20.578 -26.219 -5.18 1 97.12 456 ILE B O 1
ATOM 9256 N N . PRO B 1 457 ? 19.828 -27.797 -3.799 1 97.44 457 PRO B N 1
ATOM 9257 C CA . PRO B 1 457 ? 21.188 -28.219 -3.475 1 97.44 457 PRO B CA 1
ATOM 9258 C C . PRO B 1 457 ? 21.969 -28.703 -4.699 1 97.44 457 PRO B C 1
ATOM 9260 O O . PRO B 1 457 ? 23.172 -28.469 -4.812 1 97.44 457 PRO B O 1
ATOM 9263 N N . ASP B 1 458 ? 21.234 -29.406 -5.613 1 98.44 458 ASP B N 1
ATOM 9264 C CA . ASP B 1 458 ? 21.875 -29.875 -6.836 1 98.44 458 ASP B CA 1
ATOM 9265 C C . ASP B 1 458 ? 22.281 -28.703 -7.727 1 98.44 458 ASP B C 1
ATOM 9267 O O . ASP B 1 458 ? 23.312 -28.734 -8.383 1 98.44 458 ASP B O 1
ATOM 9271 N N . VAL B 1 459 ? 21.453 -27.656 -7.754 1 98.75 459 VAL B N 1
ATOM 9272 C CA . VAL B 1 459 ? 21.766 -26.453 -8.516 1 98.75 459 VAL B CA 1
ATOM 9273 C C . VAL B 1 459 ? 23.047 -25.828 -7.992 1 98.75 459 VAL B C 1
ATOM 9275 O O . VAL B 1 459 ? 23.938 -25.453 -8.773 1 98.75 459 VAL B O 1
ATOM 9278 N N . LEU B 1 460 ? 23.156 -25.688 -6.684 1 98.5 460 LEU B N 1
ATOM 9279 C CA . LEU B 1 460 ? 24.328 -25.109 -6.035 1 98.5 460 LEU B CA 1
ATOM 9280 C C . LEU B 1 460 ? 25.578 -25.938 -6.328 1 98.5 460 LEU B C 1
ATOM 9282 O O . LEU B 1 460 ? 26.625 -25.391 -6.66 1 98.5 460 LEU B O 1
ATOM 9286 N N . GLU B 1 461 ? 25.438 -27.25 -6.25 1 98.31 461 GLU B N 1
ATOM 9287 C CA . GLU B 1 461 ? 26.578 -28.141 -6.484 1 98.31 461 GLU B CA 1
ATOM 9288 C C . GLU B 1 461 ? 27.031 -28.078 -7.938 1 98.31 461 GLU B C 1
ATOM 9290 O O . GLU B 1 461 ? 28.234 -28.078 -8.219 1 98.31 461 GLU B O 1
ATOM 9295 N N . ALA B 1 462 ? 26.062 -28.109 -8.828 1 98.69 462 ALA B N 1
ATOM 9296 C CA . ALA B 1 462 ? 26.406 -28 -10.242 1 98.69 462 ALA B CA 1
ATOM 9297 C C . ALA B 1 462 ? 27.172 -26.703 -10.523 1 98.69 462 ALA B C 1
ATOM 9299 O O . ALA B 1 462 ? 28.141 -26.719 -11.297 1 98.69 462 ALA B O 1
ATOM 9300 N N . TYR B 1 463 ? 26.766 -25.594 -9.93 1 98.62 463 TYR B N 1
ATOM 9301 C CA . TYR B 1 463 ? 27.438 -24.312 -10.117 1 98.62 463 TYR B CA 1
ATOM 9302 C C . TYR B 1 463 ? 28.844 -24.328 -9.523 1 98.62 463 TYR B C 1
ATOM 9304 O O . TYR B 1 463 ? 29.781 -23.812 -10.125 1 98.62 463 TYR B O 1
ATOM 9312 N N . ARG B 1 464 ? 28.938 -24.906 -8.312 1 98.12 464 ARG B N 1
ATOM 9313 C CA . ARG B 1 464 ? 30.25 -25.031 -7.688 1 98.12 464 ARG B CA 1
ATOM 9314 C C . ARG B 1 464 ? 31.219 -25.781 -8.594 1 98.12 464 ARG B C 1
ATOM 9316 O O . ARG B 1 464 ? 32.344 -25.344 -8.812 1 98.12 464 ARG B O 1
ATOM 9323 N N . LEU B 1 465 ? 30.781 -26.938 -9.094 1 98 465 LEU B N 1
ATOM 9324 C CA . LEU B 1 465 ? 31.609 -27.75 -9.977 1 98 465 LEU B CA 1
ATOM 9325 C C . LEU B 1 465 ? 31.938 -27 -11.258 1 98 465 LEU B C 1
ATOM 9327 O O . LEU B 1 465 ? 33.062 -27.078 -11.75 1 98 465 LEU B O 1
ATOM 9331 N N . PHE B 1 466 ? 31.016 -26.281 -11.82 1 98.12 466 PHE B N 1
ATOM 9332 C CA . PHE B 1 466 ? 31.234 -25.453 -12.992 1 98.12 466 PHE B CA 1
ATOM 9333 C C . PHE B 1 466 ? 32.344 -24.453 -12.75 1 98.12 466 PHE B C 1
ATOM 9335 O O . PHE B 1 466 ? 33.25 -24.312 -13.578 1 98.12 466 PHE B O 1
ATOM 9342 N N . ARG B 1 467 ? 32.25 -23.734 -11.609 1 97.19 467 ARG B N 1
ATOM 9343 C CA . ARG B 1 467 ? 33.219 -22.703 -11.266 1 97.19 467 ARG B CA 1
ATOM 9344 C C . ARG B 1 467 ? 34.625 -23.297 -11.078 1 97.19 467 ARG B C 1
ATOM 9346 O O . ARG B 1 467 ? 35.625 -22.656 -11.375 1 97.19 467 ARG B O 1
ATOM 9353 N N . THR B 1 468 ? 34.656 -24.609 -10.656 1 96.25 468 THR B N 1
ATOM 9354 C CA . THR B 1 468 ? 35.938 -25.281 -10.484 1 96.25 468 THR B CA 1
ATOM 9355 C C . THR B 1 468 ? 36.562 -25.672 -11.828 1 96.25 468 THR B C 1
ATOM 9357 O O . THR B 1 468 ? 37.781 -25.75 -11.977 1 96.25 468 THR B O 1
ATOM 9360 N N . LYS B 1 469 ? 35.719 -25.812 -12.844 1 96.31 469 LYS B N 1
ATOM 9361 C CA . LYS B 1 469 ? 36.156 -26.391 -14.109 1 96.31 469 LYS B CA 1
ATOM 9362 C C . LYS B 1 469 ? 36.406 -25.297 -15.148 1 96.31 469 LYS B C 1
ATOM 9364 O O . LYS B 1 469 ? 37.094 -25.547 -16.156 1 96.31 469 LYS B O 1
ATOM 9369 N N . ILE B 1 470 ? 35.906 -24.109 -14.914 1 95 470 ILE B N 1
ATOM 9370 C CA . ILE B 1 470 ? 36.031 -23.062 -15.922 1 95 470 ILE B CA 1
ATOM 9371 C C . ILE B 1 470 ? 37.469 -22.578 -15.961 1 95 470 ILE B C 1
ATOM 9373 O O . ILE B 1 470 ? 38.25 -22.766 -15 1 95 470 ILE B O 1
ATOM 9377 N N . ASN B 1 471 ? 37.844 -21.953 -17.094 1 88.75 471 ASN B N 1
ATOM 9378 C CA . ASN B 1 471 ? 39.188 -21.375 -17.266 1 88.75 471 ASN B CA 1
ATOM 9379 C C . ASN B 1 471 ? 39.469 -20.312 -16.203 1 88.75 471 ASN B C 1
ATOM 9381 O O . ASN B 1 471 ? 38.781 -19.312 -16.109 1 88.75 471 ASN B O 1
ATOM 9385 N N . PRO B 1 472 ? 40.469 -20.516 -15.445 1 88.5 472 PRO B N 1
ATOM 9386 C CA . PRO B 1 472 ? 40.781 -19.594 -14.359 1 88.5 472 PRO B CA 1
ATOM 9387 C C . PRO B 1 472 ? 41.219 -18.219 -14.867 1 88.5 472 PRO B C 1
ATOM 9389 O O . PRO B 1 472 ? 41.25 -17.25 -14.102 1 88.5 472 PRO B O 1
ATOM 9392 N N . SER B 1 473 ? 41.531 -18.062 -16.156 1 91.44 473 SER B N 1
ATOM 9393 C CA . SER B 1 473 ? 42.062 -16.812 -16.688 1 91.44 473 SER B CA 1
ATOM 9394 C C . SER B 1 473 ? 40.938 -15.891 -17.172 1 91.44 473 SER B C 1
ATOM 9396 O O . SER B 1 473 ? 41.188 -14.789 -17.656 1 91.44 473 SER B O 1
ATOM 9398 N N . LEU B 1 474 ? 39.75 -16.281 -17.031 1 92.25 474 LEU B N 1
ATOM 9399 C CA . LEU B 1 474 ? 38.625 -15.469 -17.453 1 92.25 474 LEU B CA 1
ATOM 9400 C C . LEU B 1 474 ? 38.5 -14.211 -16.594 1 92.25 474 LEU B C 1
ATOM 9402 O O . LEU B 1 474 ? 38.781 -14.242 -15.398 1 92.25 474 LEU B O 1
ATOM 9406 N N . SER B 1 475 ? 38.062 -13.141 -17.203 1 93.12 475 SER B N 1
ATOM 9407 C CA . SER B 1 475 ? 37.719 -11.938 -16.453 1 93.12 475 SER B CA 1
ATOM 9408 C C . SER B 1 475 ? 36.438 -12.117 -15.641 1 93.12 475 SER B C 1
ATOM 9410 O O . SER B 1 475 ? 35.594 -12.93 -16 1 93.12 475 SER B O 1
ATOM 9412 N N . ILE B 1 476 ? 36.312 -11.383 -14.609 1 92.25 476 ILE B N 1
ATOM 9413 C CA . ILE B 1 476 ? 35.156 -11.477 -13.734 1 92.25 476 ILE B CA 1
ATOM 9414 C C . ILE B 1 476 ? 33.875 -11.211 -14.523 1 92.25 476 ILE B C 1
ATOM 9416 O O . ILE B 1 476 ? 32.812 -11.789 -14.242 1 92.25 476 ILE B O 1
ATOM 9420 N N . TYR B 1 477 ? 33.969 -10.414 -15.547 1 92.69 477 TYR B N 1
ATOM 9421 C CA . TYR B 1 477 ? 32.812 -9.992 -16.312 1 92.69 477 TYR B CA 1
ATOM 9422 C C . TYR B 1 477 ? 32.312 -11.117 -17.219 1 92.69 477 TYR B C 1
ATOM 9424 O O . TYR B 1 477 ? 31.203 -11.055 -17.734 1 92.69 477 TYR B O 1
ATOM 9432 N N . GLU B 1 478 ? 33.156 -12.133 -17.375 1 93.88 478 GLU B N 1
ATOM 9433 C CA . GLU B 1 478 ? 32.781 -13.25 -18.234 1 93.88 478 GLU B CA 1
ATOM 9434 C C . GLU B 1 478 ? 32.219 -14.414 -17.406 1 93.88 478 GLU B C 1
ATOM 9436 O O . GLU B 1 478 ? 31.594 -15.312 -17.969 1 93.88 478 GLU B O 1
ATOM 9441 N N . ILE B 1 479 ? 32.531 -14.414 -16.172 1 95.88 479 ILE B N 1
ATOM 9442 C CA . ILE B 1 479 ? 32.125 -15.523 -15.312 1 95.88 479 ILE B CA 1
ATOM 9443 C C . ILE B 1 479 ? 30.656 -15.398 -14.945 1 95.88 479 ILE B C 1
ATOM 9445 O O . ILE B 1 479 ? 30.234 -14.398 -14.367 1 95.88 479 ILE B O 1
ATOM 9449 N N . PRO B 1 480 ? 29.875 -16.406 -15.258 1 97.81 480 PRO B N 1
ATOM 9450 C CA . PRO B 1 480 ? 28.453 -16.344 -14.945 1 97.81 480 PRO B CA 1
ATOM 9451 C C . PRO B 1 480 ? 28.172 -16.406 -13.445 1 97.81 480 PRO B C 1
ATOM 9453 O O . PRO B 1 480 ? 28.828 -17.172 -12.727 1 97.81 480 PRO B O 1
ATOM 9456 N N . GLN B 1 481 ? 27.203 -15.602 -13.023 1 98.44 481 GLN B N 1
ATOM 9457 C CA . GLN B 1 481 ? 26.641 -15.695 -11.68 1 98.44 481 GLN B CA 1
ATOM 9458 C C . GLN B 1 481 ? 25.547 -16.75 -11.609 1 98.44 481 GLN B C 1
ATOM 9460 O O . GLN B 1 481 ? 25.141 -17.297 -12.633 1 98.44 481 GLN B O 1
ATOM 9465 N N . LEU B 1 482 ? 25.109 -17.125 -10.375 1 98.81 482 LEU B N 1
ATOM 9466 C CA . LEU B 1 482 ? 23.969 -18.016 -10.172 1 98.81 482 LEU B CA 1
ATOM 9467 C C . LEU B 1 482 ? 22.844 -17.297 -9.422 1 98.81 482 LEU B C 1
ATOM 9469 O O . LEU B 1 482 ? 23.078 -16.734 -8.352 1 98.81 482 LEU B O 1
ATOM 9473 N N . ILE B 1 483 ? 21.688 -17.234 -10.047 1 98.75 483 ILE B N 1
ATOM 9474 C CA . ILE B 1 483 ? 20.516 -16.656 -9.398 1 98.75 483 ILE B CA 1
ATOM 9475 C C . ILE B 1 483 ? 19.484 -17.75 -9.094 1 98.75 483 ILE B C 1
ATOM 9477 O O . ILE B 1 483 ? 19.094 -18.484 -9.992 1 98.75 483 ILE B O 1
ATOM 9481 N N . ILE B 1 484 ? 19.125 -17.922 -7.871 1 98.5 484 ILE B N 1
ATOM 9482 C CA . ILE B 1 484 ? 18.031 -18.75 -7.418 1 98.5 484 ILE B CA 1
ATOM 9483 C C . ILE B 1 484 ? 16.938 -17.891 -6.785 1 98.5 484 ILE B C 1
ATOM 9485 O O . ILE B 1 484 ? 17.172 -17.266 -5.746 1 98.5 484 ILE B O 1
ATOM 9489 N N . CYS B 1 485 ? 15.797 -17.828 -7.422 1 97.31 485 CYS B N 1
ATOM 9490 C CA . CYS B 1 485 ? 14.773 -16.938 -6.875 1 97.31 485 CYS B CA 1
ATOM 9491 C C . CYS B 1 485 ? 13.383 -17.5 -7.141 1 97.31 485 CYS B C 1
ATOM 9493 O O . CYS B 1 485 ? 13.211 -18.406 -7.957 1 97.31 485 CYS B O 1
ATOM 9495 N N . GLY B 1 486 ? 12.43 -17.016 -6.441 1 93.69 486 GLY B N 1
ATOM 9496 C CA . GLY B 1 486 ? 11.031 -17.375 -6.594 1 93.69 486 GLY B CA 1
ATOM 9497 C C . GLY B 1 486 ? 10.125 -16.703 -5.582 1 93.69 486 GLY B C 1
ATOM 9498 O O . GLY B 1 486 ? 10.602 -16.047 -4.648 1 93.69 486 GLY B O 1
ATOM 9499 N N . HIS B 1 487 ? 8.867 -16.828 -5.84 1 89.44 487 HIS B N 1
ATOM 9500 C CA . HIS B 1 487 ? 7.867 -16.281 -4.926 1 89.44 487 HIS B CA 1
ATOM 9501 C C . HIS B 1 487 ? 7.48 -17.312 -3.869 1 89.44 487 HIS B C 1
ATOM 9503 O O . HIS B 1 487 ? 7.793 -18.5 -4.004 1 89.44 487 HIS B O 1
ATOM 9509 N N . GLY B 1 488 ? 6.844 -16.766 -2.811 1 81.62 488 GLY B N 1
ATOM 9510 C CA . GLY B 1 488 ? 6.242 -17.656 -1.829 1 81.62 488 GLY B CA 1
ATOM 9511 C C . GLY B 1 488 ? 4.77 -17.922 -2.08 1 81.62 488 GLY B C 1
ATOM 9512 O O . GLY B 1 488 ? 4.203 -17.406 -3.049 1 81.62 488 GLY B O 1
ATOM 9513 N N . SER B 1 489 ? 4.262 -18.828 -1.294 1 77.12 489 SER B N 1
ATOM 9514 C CA . SER B 1 489 ? 2.826 -19.094 -1.307 1 77.12 489 SER B CA 1
ATOM 9515 C C . SER B 1 489 ? 2.268 -19.188 0.11 1 77.12 489 SER B C 1
ATOM 9517 O O . SER B 1 489 ? 2.955 -19.641 1.023 1 77.12 489 SER B O 1
ATOM 9519 N N . VAL B 1 490 ? 1.035 -18.75 0.21 1 73.44 490 VAL B N 1
ATOM 9520 C CA . VAL B 1 490 ? 0.371 -18.734 1.509 1 73.44 490 VAL B CA 1
ATOM 9521 C C . VAL B 1 490 ? 0.195 -20.156 2.021 1 73.44 490 VAL B C 1
ATOM 9523 O O . VAL B 1 490 ? 0.282 -20.406 3.227 1 73.44 490 VAL B O 1
ATOM 9526 N N . ASP B 1 491 ? 0.059 -21.031 1.144 1 69.56 491 ASP B N 1
ATOM 9527 C CA . ASP B 1 491 ? -0.274 -22.391 1.556 1 69.56 491 ASP B CA 1
ATOM 9528 C C . ASP B 1 491 ? 0.971 -23.281 1.59 1 69.56 491 ASP B C 1
ATOM 9530 O O . ASP B 1 491 ? 0.868 -24.5 1.58 1 69.56 491 ASP B O 1
ATOM 9534 N N . ASP B 1 492 ? 2.189 -22.609 1.557 1 74.94 492 ASP B N 1
ATOM 9535 C CA . ASP B 1 492 ? 3.443 -23.359 1.619 1 74.94 492 ASP B CA 1
ATOM 9536 C C . ASP B 1 492 ? 4.297 -22.891 2.797 1 74.94 492 ASP B C 1
ATOM 9538 O O . ASP B 1 492 ? 5.191 -22.062 2.631 1 74.94 492 ASP B O 1
ATOM 9542 N N . PRO B 1 493 ? 4.195 -23.531 3.895 1 73.94 493 PRO B N 1
ATOM 9543 C CA . PRO B 1 493 ? 4.914 -23.125 5.102 1 73.94 493 PRO B CA 1
ATOM 9544 C C . PRO B 1 493 ? 6.398 -23.484 5.059 1 73.94 493 PRO B C 1
ATOM 9546 O O . PRO B 1 493 ? 7.176 -23 5.887 1 73.94 493 PRO B O 1
ATOM 9549 N N . ASP B 1 494 ? 6.875 -24.25 4.082 1 77.44 494 ASP B N 1
ATOM 9550 C CA . ASP B 1 494 ? 8.258 -24.719 4.031 1 77.44 494 ASP B CA 1
ATOM 9551 C C . ASP B 1 494 ? 9.164 -23.656 3.408 1 77.44 494 ASP B C 1
ATOM 9553 O O . ASP B 1 494 ? 10.391 -23.75 3.492 1 77.44 494 ASP B O 1
ATOM 9557 N N . GLY B 1 495 ? 8.664 -22.688 2.838 1 82.75 495 GLY B N 1
ATOM 9558 C CA . GLY B 1 495 ? 9.43 -21.719 2.084 1 82.75 495 GLY B CA 1
ATOM 9559 C C . GLY B 1 495 ? 10.562 -21.094 2.879 1 82.75 495 GLY B C 1
ATOM 9560 O O . GLY B 1 495 ? 11.703 -21.062 2.414 1 82.75 495 GLY B O 1
ATOM 9561 N N . THR B 1 496 ? 10.312 -20.719 4.059 1 82.12 496 THR B N 1
ATOM 9562 C CA . THR B 1 496 ? 11.312 -20.047 4.891 1 82.12 496 THR B CA 1
ATOM 9563 C C . THR B 1 496 ? 12.398 -21.031 5.316 1 82.12 496 THR B C 1
ATOM 9565 O O . THR B 1 496 ? 13.586 -20.703 5.305 1 82.12 496 THR B O 1
ATOM 9568 N N . VAL B 1 497 ? 11.969 -22.219 5.664 1 83.75 497 VAL B N 1
ATOM 9569 C CA . VAL B 1 497 ? 12.898 -23.234 6.145 1 83.75 497 VAL B CA 1
ATOM 9570 C C . VAL B 1 497 ? 13.891 -23.594 5.035 1 83.75 497 VAL B C 1
ATOM 9572 O O . VAL B 1 497 ? 15.102 -23.641 5.262 1 83.75 497 VAL B O 1
ATOM 9575 N N . VAL B 1 498 ? 13.383 -23.875 3.883 1 88.88 498 VAL B N 1
ATOM 9576 C CA . VAL B 1 498 ? 14.219 -24.281 2.756 1 88.88 498 VAL B CA 1
ATOM 9577 C C . VAL B 1 498 ? 15.117 -23.109 2.346 1 88.88 498 VAL B C 1
ATOM 9579 O O . VAL B 1 498 ? 16.281 -23.297 2.002 1 88.88 498 VAL B O 1
ATOM 9582 N N . PHE B 1 499 ? 14.617 -21.922 2.355 1 91.62 499 PHE B N 1
ATOM 9583 C CA . PHE B 1 499 ? 15.398 -20.734 2.037 1 91.62 499 PHE B CA 1
ATOM 9584 C C . PHE B 1 499 ? 16.578 -20.594 2.982 1 91.62 499 PHE B C 1
ATOM 9586 O O . PHE B 1 499 ? 17.703 -20.328 2.541 1 91.62 499 PHE B O 1
ATOM 9593 N N . ASP B 1 500 ? 16.328 -20.766 4.262 1 88.62 500 ASP B N 1
ATOM 9594 C CA . ASP B 1 500 ? 17.391 -20.672 5.266 1 88.62 500 ASP B CA 1
ATOM 9595 C C . ASP B 1 500 ? 18.438 -21.75 5.062 1 88.62 500 ASP B C 1
ATOM 9597 O O . ASP B 1 500 ? 19.641 -21.516 5.242 1 88.62 500 ASP B O 1
ATOM 9601 N N . GLN B 1 501 ? 17.984 -22.922 4.73 1 91.12 501 GLN B N 1
ATOM 9602 C CA . GLN B 1 501 ? 18.906 -24.031 4.461 1 91.12 501 GLN B CA 1
ATOM 9603 C C . GLN B 1 501 ? 19.812 -23.703 3.281 1 91.12 501 GLN B C 1
ATOM 9605 O O . GLN B 1 501 ? 21 -24.031 3.297 1 91.12 501 GLN B O 1
ATOM 9610 N N . VAL B 1 502 ? 19.234 -23.078 2.299 1 94.62 502 VAL B N 1
ATOM 9611 C CA . VAL B 1 502 ? 20.016 -22.688 1.125 1 94.62 502 VAL B CA 1
ATOM 9612 C C . VAL B 1 502 ? 21.062 -21.656 1.521 1 94.62 502 VAL B C 1
ATOM 9614 O O . VAL B 1 502 ? 22.219 -21.75 1.108 1 94.62 502 VAL B O 1
ATOM 9617 N N . GLN B 1 503 ? 20.672 -20.688 2.318 1 92.56 503 GLN B N 1
ATOM 9618 C CA . GLN B 1 503 ? 21.625 -19.688 2.787 1 92.56 503 GLN B CA 1
ATOM 9619 C C . GLN B 1 503 ? 22.75 -20.328 3.59 1 92.56 503 GLN B C 1
ATOM 9621 O O . GLN B 1 503 ? 23.906 -19.938 3.451 1 92.56 503 GLN B O 1
ATOM 9626 N N . GLU B 1 504 ? 22.422 -21.297 4.414 1 93 504 GLU B N 1
ATOM 9627 C CA . GLU B 1 504 ? 23.422 -22.016 5.207 1 93 504 GLU B CA 1
ATOM 9628 C C . GLU B 1 504 ? 24.406 -22.75 4.312 1 93 504 GLU B C 1
ATOM 9630 O O . GLU B 1 504 ? 25.609 -22.734 4.57 1 93 504 GLU B O 1
ATOM 9635 N N . MET B 1 505 ? 23.922 -23.344 3.314 1 95.25 505 MET B N 1
ATOM 9636 C CA . MET B 1 505 ? 24.781 -24.078 2.383 1 95.25 505 MET B CA 1
ATOM 9637 C C . MET B 1 505 ? 25.75 -23.141 1.676 1 95.25 505 MET B C 1
ATOM 9639 O O . MET B 1 505 ? 26.938 -23.438 1.56 1 95.25 505 MET B O 1
ATOM 9643 N N . ILE B 1 506 ? 25.25 -22.016 1.226 1 95.44 506 ILE B N 1
ATOM 9644 C CA . ILE B 1 506 ? 26.047 -21.031 0.489 1 95.44 506 ILE B CA 1
ATOM 9645 C C . ILE B 1 506 ? 27.172 -20.5 1.38 1 95.44 506 ILE B C 1
ATOM 9647 O O . ILE B 1 506 ? 28.266 -20.203 0.898 1 95.44 506 ILE B O 1
ATOM 9651 N N . ASN B 1 507 ? 26.938 -20.531 2.682 1 92.88 507 ASN B N 1
ATOM 9652 C CA . ASN B 1 507 ? 27.891 -19.938 3.619 1 92.88 507 ASN B CA 1
ATOM 9653 C C . ASN B 1 507 ? 28.891 -20.984 4.133 1 92.88 507 ASN B C 1
ATOM 9655 O O . ASN B 1 507 ? 29.734 -20.672 4.973 1 92.88 507 ASN B O 1
ATOM 9659 N N . THR B 1 508 ? 28.828 -22.172 3.666 1 94.25 508 THR B N 1
ATOM 9660 C CA . THR B 1 508 ? 29.797 -23.188 4.047 1 94.25 508 THR B CA 1
ATOM 9661 C C . THR B 1 508 ? 31.156 -22.922 3.379 1 94.25 508 THR B C 1
ATOM 9663 O O . THR B 1 508 ? 31.234 -22.109 2.451 1 94.25 508 THR B O 1
ATOM 9666 N N . ALA B 1 509 ? 32.188 -23.656 3.799 1 94.06 509 ALA B N 1
ATOM 9667 C CA . ALA B 1 509 ? 33.562 -23.484 3.303 1 94.06 509 ALA B CA 1
ATOM 9668 C C . ALA B 1 509 ? 33.656 -23.875 1.833 1 94.06 509 ALA B C 1
ATOM 9670 O O . ALA B 1 509 ? 34.438 -23.297 1.077 1 94.06 509 ALA B O 1
ATOM 9671 N N . GLU B 1 510 ? 32.844 -24.828 1.479 1 94.88 510 GLU B N 1
ATOM 9672 C CA . GLU B 1 510 ? 32.875 -25.344 0.113 1 94.88 510 GLU B CA 1
ATOM 9673 C C . GLU B 1 510 ? 32.469 -24.25 -0.89 1 94.88 510 GLU B C 1
ATOM 9675 O O . GLU B 1 510 ? 32.938 -24.266 -2.031 1 94.88 510 GLU B O 1
ATOM 9680 N N . PHE B 1 511 ? 31.672 -23.281 -0.443 1 96.38 511 PHE B N 1
ATOM 9681 C CA . PHE B 1 511 ? 31.156 -22.266 -1.354 1 96.38 511 PHE B CA 1
ATOM 9682 C C . PHE B 1 511 ? 31.797 -20.906 -1.06 1 96.38 511 PHE B C 1
ATOM 9684 O O . PHE B 1 511 ? 31.422 -19.891 -1.655 1 96.38 511 PHE B O 1
ATOM 9691 N N . ALA B 1 512 ? 32.75 -20.766 -0.203 1 94.38 512 ALA B N 1
ATOM 9692 C CA . ALA B 1 512 ? 33.281 -19.516 0.308 1 94.38 512 ALA B CA 1
ATOM 9693 C C . ALA B 1 512 ? 33.875 -18.688 -0.822 1 94.38 512 ALA B C 1
ATOM 9695 O O . ALA B 1 512 ? 33.688 -17.469 -0.873 1 94.38 512 ALA B O 1
ATOM 9696 N N . ASP B 1 513 ? 34.562 -19.328 -1.769 1 93.31 513 ASP B N 1
ATOM 9697 C CA . ASP B 1 513 ? 35.281 -18.609 -2.818 1 93.31 513 ASP B CA 1
ATOM 9698 C C . ASP B 1 513 ? 34.312 -18.078 -3.877 1 93.31 513 ASP B C 1
ATOM 9700 O O . ASP B 1 513 ? 34.656 -17.172 -4.633 1 93.31 513 ASP B O 1
ATOM 9704 N N . ILE B 1 514 ? 33.125 -18.672 -3.949 1 96.31 514 ILE B N 1
ATOM 9705 C CA . ILE B 1 514 ? 32.188 -18.281 -5 1 96.31 514 ILE B CA 1
ATOM 9706 C C . ILE B 1 514 ? 30.922 -17.719 -4.379 1 96.31 514 ILE B C 1
ATOM 9708 O O . ILE B 1 514 ? 29.922 -17.516 -5.07 1 96.31 514 ILE B O 1
ATOM 9712 N N . ASN B 1 515 ? 30.922 -17.484 -3.102 1 95.56 515 ASN B N 1
ATOM 9713 C CA . ASN B 1 515 ? 29.75 -17.062 -2.346 1 95.56 515 ASN B CA 1
ATOM 9714 C C . ASN B 1 515 ? 29.109 -15.797 -2.941 1 95.56 515 ASN B C 1
ATOM 9716 O O . ASN B 1 515 ? 27.906 -15.742 -3.145 1 95.56 515 ASN B O 1
ATOM 9720 N N . ASN B 1 516 ? 29.906 -14.82 -3.271 1 94.44 516 ASN B N 1
ATOM 9721 C CA . ASN B 1 516 ? 29.422 -13.516 -3.723 1 94.44 516 ASN B CA 1
ATOM 9722 C C . ASN B 1 516 ? 28.766 -13.609 -5.094 1 94.44 516 ASN B C 1
ATOM 9724 O O . ASN B 1 516 ? 28.062 -12.688 -5.508 1 94.44 516 ASN B O 1
ATOM 9728 N N . ASP B 1 517 ? 28.953 -14.766 -5.777 1 97.25 517 ASP B N 1
ATOM 9729 C CA . ASP B 1 517 ? 28.406 -14.922 -7.121 1 97.25 517 ASP B CA 1
ATOM 9730 C C . ASP B 1 517 ? 27.094 -15.711 -7.09 1 97.25 517 ASP B C 1
ATOM 9732 O O . ASP B 1 517 ? 26.484 -15.961 -8.133 1 97.25 517 ASP B O 1
ATOM 9736 N N . ILE B 1 518 ? 26.688 -16.109 -5.887 1 98.06 518 ILE B N 1
ATOM 9737 C CA . ILE B 1 518 ? 25.438 -16.844 -5.73 1 98.06 518 ILE B CA 1
ATOM 9738 C C . ILE B 1 518 ? 24.375 -15.938 -5.105 1 98.06 518 ILE B C 1
ATOM 9740 O O . ILE B 1 518 ? 24.531 -15.5 -3.965 1 98.06 518 ILE B O 1
ATOM 9744 N N . ILE B 1 519 ? 23.359 -15.594 -5.879 1 98.12 519 ILE B N 1
ATOM 9745 C CA . ILE B 1 519 ? 22.25 -14.766 -5.41 1 98.12 519 ILE B CA 1
ATOM 9746 C C . ILE B 1 519 ? 21.016 -15.633 -5.184 1 98.12 519 ILE B C 1
ATOM 9748 O O . ILE B 1 519 ? 20.422 -16.156 -6.133 1 98.12 519 ILE B O 1
ATOM 9752 N N . SER B 1 520 ? 20.672 -15.883 -3.969 1 96.56 520 SER B N 1
ATOM 9753 C CA . SER B 1 520 ? 19.469 -16.609 -3.58 1 96.56 520 SER B CA 1
ATOM 9754 C C . SER B 1 520 ? 18.484 -15.703 -2.863 1 96.56 520 SER B C 1
ATOM 9756 O O . SER B 1 520 ? 18.781 -15.164 -1.797 1 96.56 520 SER B O 1
ATOM 9758 N N . VAL B 1 521 ? 17.344 -15.547 -3.498 1 94.75 521 VAL B N 1
ATOM 9759 C CA . VAL B 1 521 ? 16.422 -14.562 -2.943 1 94.75 521 VAL B CA 1
ATOM 9760 C C . VAL B 1 521 ? 14.992 -15.102 -2.984 1 94.75 521 VAL B C 1
ATOM 9762 O O . VAL B 1 521 ? 14.547 -15.609 -4.012 1 94.75 521 VAL B O 1
ATOM 9765 N N . ARG B 1 522 ? 14.266 -15.023 -1.883 1 90.81 522 ARG B N 1
ATOM 9766 C CA . ARG B 1 522 ? 12.82 -15.203 -1.862 1 90.81 522 ARG B CA 1
ATOM 9767 C C . ARG B 1 522 ? 12.109 -13.891 -2.186 1 90.81 522 ARG B C 1
ATOM 9769 O O . ARG B 1 522 ? 11.922 -13.047 -1.307 1 90.81 522 ARG B O 1
ATOM 9776 N N . LEU B 1 523 ? 11.656 -13.734 -3.348 1 91.31 523 LEU B N 1
ATOM 9777 C CA . LEU B 1 523 ? 11.156 -12.469 -3.869 1 91.31 523 LEU B CA 1
ATOM 9778 C C . LEU B 1 523 ? 9.75 -12.18 -3.354 1 91.31 523 LEU B C 1
ATOM 9780 O O . LEU B 1 523 ? 8.984 -13.109 -3.092 1 91.31 523 LEU B O 1
ATOM 9784 N N . HIS B 1 524 ? 9.477 -10.898 -3.244 1 86.81 524 HIS B N 1
ATOM 9785 C CA . HIS B 1 524 ? 8.078 -10.5 -3.092 1 86.81 524 HIS B CA 1
ATOM 9786 C C . HIS B 1 524 ? 7.289 -10.773 -4.367 1 86.81 524 HIS B C 1
ATOM 9788 O O . HIS B 1 524 ? 7.871 -10.961 -5.438 1 86.81 524 HIS B O 1
ATOM 9794 N N . ALA B 1 525 ? 6.031 -10.781 -4.195 1 87.69 525 ALA B N 1
ATOM 9795 C CA . ALA B 1 525 ? 5.164 -11.055 -5.34 1 87.69 525 ALA B CA 1
ATOM 9796 C C . ALA B 1 525 ? 5.363 -10.023 -6.445 1 87.69 525 ALA B C 1
ATOM 9798 O O . ALA B 1 525 ? 5.215 -8.82 -6.215 1 87.69 525 ALA B O 1
ATOM 9799 N N . SER B 1 526 ? 5.781 -10.406 -7.574 1 91.88 526 SER B N 1
ATOM 9800 C CA . SER B 1 526 ? 5.941 -9.617 -8.789 1 91.88 526 SER B CA 1
ATOM 9801 C C . SER B 1 526 ? 6.262 -10.5 -9.992 1 91.88 526 SER B C 1
ATOM 9803 O O . SER B 1 526 ? 7.375 -11.016 -10.109 1 91.88 526 SER B O 1
ATOM 9805 N N . ASP B 1 527 ? 5.332 -10.641 -10.805 1 94.19 527 ASP B N 1
ATOM 9806 C CA . ASP B 1 527 ? 5.527 -11.453 -12.008 1 94.19 527 ASP B CA 1
ATOM 9807 C C . ASP B 1 527 ? 6.641 -10.883 -12.883 1 94.19 527 ASP B C 1
ATOM 9809 O O . ASP B 1 527 ? 7.418 -11.633 -13.477 1 94.19 527 ASP B O 1
ATOM 9813 N N . GLN B 1 528 ? 6.742 -9.594 -12.898 1 95.94 528 GLN B N 1
ATOM 9814 C CA . GLN B 1 528 ? 7.684 -8.922 -13.781 1 95.94 528 GLN B CA 1
ATOM 9815 C C . GLN B 1 528 ? 9.125 -9.156 -13.336 1 95.94 528 GLN B C 1
ATOM 9817 O O . GLN B 1 528 ? 10.039 -9.203 -14.164 1 95.94 528 GLN B O 1
ATOM 9822 N N . LEU B 1 529 ? 9.344 -9.297 -12.078 1 96.19 529 LEU B N 1
ATOM 9823 C CA . LEU B 1 529 ? 10.68 -9.625 -11.602 1 96.19 529 LEU B CA 1
ATOM 9824 C C . LEU B 1 529 ? 11.141 -10.969 -12.148 1 96.19 529 LEU B C 1
ATOM 9826 O O . LEU B 1 529 ? 12.289 -11.109 -12.586 1 96.19 529 LEU B O 1
ATOM 9830 N N . LEU B 1 530 ? 10.234 -11.961 -12.125 1 96.81 530 LEU B N 1
ATOM 9831 C CA . LEU B 1 530 ? 10.57 -13.273 -12.672 1 96.81 530 LEU B CA 1
ATOM 9832 C C . LEU B 1 530 ? 10.75 -13.195 -14.188 1 96.81 530 LEU B C 1
ATOM 9834 O O . LEU B 1 530 ? 11.648 -13.828 -14.742 1 96.81 530 LEU B O 1
ATOM 9838 N N . ASN B 1 531 ? 9.836 -12.422 -14.805 1 97.75 531 ASN B N 1
ATOM 9839 C CA . ASN B 1 531 ? 9.953 -12.188 -16.234 1 97.75 531 ASN B CA 1
ATOM 9840 C C . ASN B 1 531 ? 11.32 -11.617 -16.609 1 97.75 531 ASN B C 1
ATOM 9842 O O . ASN B 1 531 ? 12.008 -12.164 -17.484 1 97.75 531 ASN B O 1
ATOM 9846 N N . MET B 1 532 ? 11.727 -10.602 -15.914 1 97.75 532 MET B N 1
ATOM 9847 C CA . MET B 1 532 ? 12.984 -9.906 -16.172 1 97.75 532 MET B CA 1
ATOM 9848 C C . MET B 1 532 ? 14.18 -10.836 -15.945 1 97.75 532 MET B C 1
ATOM 9850 O O . MET B 1 532 ? 15.086 -10.906 -16.781 1 97.75 532 MET B O 1
ATOM 9854 N N . VAL B 1 533 ? 14.172 -11.633 -14.914 1 98.25 533 VAL B N 1
ATOM 9855 C CA . VAL B 1 533 ? 15.328 -12.453 -14.555 1 98.25 533 VAL B CA 1
ATOM 9856 C C . VAL B 1 533 ? 15.469 -13.609 -15.539 1 98.25 533 VAL B C 1
ATOM 9858 O O . VAL B 1 533 ? 16.578 -13.953 -15.953 1 98.25 533 VAL B O 1
ATOM 9861 N N . VAL B 1 534 ? 14.391 -14.188 -15.969 1 98.31 534 VAL B N 1
ATOM 9862 C CA . VAL B 1 534 ? 14.445 -15.289 -16.922 1 98.31 534 VAL B CA 1
ATOM 9863 C C . VAL B 1 534 ? 14.875 -14.773 -18.297 1 98.31 534 VAL B C 1
ATOM 9865 O O . VAL B 1 534 ? 15.719 -15.391 -18.953 1 98.31 534 VAL B O 1
ATOM 9868 N N . ARG B 1 535 ? 14.359 -13.68 -18.688 1 97.31 535 ARG B N 1
ATOM 9869 C CA . ARG B 1 535 ? 14.641 -13.109 -20 1 97.31 535 ARG B CA 1
ATOM 9870 C C . ARG B 1 535 ? 16.125 -12.82 -20.156 1 97.31 535 ARG B C 1
ATOM 9872 O O . ARG B 1 535 ? 16.656 -12.883 -21.281 1 97.31 535 ARG B O 1
ATOM 9879 N N . GLY B 1 536 ? 16.734 -12.492 -19.078 1 97.38 536 GLY B N 1
ATOM 9880 C CA . GLY B 1 536 ? 18.141 -12.102 -19.156 1 97.38 536 GLY B CA 1
ATOM 9881 C C . GLY B 1 536 ? 19.094 -13.25 -18.875 1 97.38 536 GLY B C 1
ATOM 9882 O O . GLY B 1 536 ? 20.312 -13.094 -18.984 1 97.38 536 GLY B O 1
ATOM 9883 N N . ALA B 1 537 ? 18.641 -14.445 -18.672 1 98.31 537 ALA B N 1
ATOM 9884 C CA . ALA B 1 537 ? 19.484 -15.57 -18.25 1 98.31 537 ALA B CA 1
ATOM 9885 C C . ALA B 1 537 ? 20.266 -16.156 -19.422 1 98.31 537 ALA B C 1
ATOM 9887 O O . ALA B 1 537 ? 19.766 -16.172 -20.547 1 98.31 537 ALA B O 1
ATOM 9888 N N . TYR B 1 538 ? 21.469 -16.609 -19.109 1 98.06 538 TYR B N 1
ATOM 9889 C CA . TYR B 1 538 ? 22.266 -17.344 -20.094 1 98.06 538 TYR B CA 1
ATOM 9890 C C . TYR B 1 538 ? 21.75 -18.766 -20.266 1 98.06 538 TYR B C 1
ATOM 9892 O O . TYR B 1 538 ? 21.688 -19.281 -21.391 1 98.06 538 TYR B O 1
ATOM 9900 N N . VAL B 1 539 ? 21.438 -19.406 -19.219 1 98.5 539 VAL B N 1
ATOM 9901 C CA . VAL B 1 539 ? 20.844 -20.734 -19.141 1 98.5 539 VAL B CA 1
ATOM 9902 C C . VAL B 1 539 ? 19.875 -20.812 -17.969 1 98.5 539 VAL B C 1
ATOM 9904 O O . VAL B 1 539 ? 20.125 -20.219 -16.906 1 98.5 539 VAL B O 1
ATOM 9907 N N . ALA B 1 540 ? 18.766 -21.469 -18.172 1 98.75 540 ALA B N 1
ATOM 9908 C CA . ALA B 1 540 ? 17.844 -21.75 -17.078 1 98.75 540 ALA B CA 1
ATOM 9909 C C . ALA B 1 540 ? 17.969 -23.203 -16.625 1 98.75 540 ALA B C 1
ATOM 9911 O O . ALA B 1 540 ? 18.047 -24.109 -17.453 1 98.75 540 ALA B O 1
ATOM 9912 N N . LEU B 1 541 ? 18.031 -23.375 -15.336 1 98.75 541 LEU B N 1
ATOM 9913 C CA . LEU B 1 541 ? 18.062 -24.688 -14.734 1 98.75 541 LEU B CA 1
ATOM 9914 C C . LEU B 1 541 ? 16.703 -25.047 -14.125 1 98.75 541 LEU B C 1
ATOM 9916 O O . LEU B 1 541 ? 15.984 -24.156 -13.656 1 98.75 541 LEU B O 1
ATOM 9920 N N . GLN B 1 542 ? 16.359 -26.281 -14.219 1 98.12 542 GLN B N 1
ATOM 9921 C CA . GLN B 1 542 ? 15.195 -26.844 -13.531 1 98.12 542 GLN B CA 1
ATOM 9922 C C . GLN B 1 542 ? 15.492 -28.25 -13.031 1 98.12 542 GLN B C 1
ATOM 9924 O O . GLN B 1 542 ? 14.992 -29.234 -13.586 1 98.12 542 GLN B O 1
ATOM 9929 N N . LEU B 1 543 ? 16.125 -28.312 -11.906 1 98.12 543 LEU B N 1
ATOM 9930 C CA . LEU B 1 543 ? 16.641 -29.594 -11.43 1 98.12 543 LEU B CA 1
ATOM 9931 C C . LEU B 1 543 ? 15.734 -30.172 -10.344 1 98.12 543 LEU B C 1
ATOM 9933 O O . LEU B 1 543 ? 16.219 -30.625 -9.305 1 98.12 543 LEU B O 1
ATOM 9937 N N . SER B 1 544 ? 14.445 -30.078 -10.562 1 95.19 544 SER B N 1
ATOM 9938 C CA . SER B 1 544 ? 13.461 -30.594 -9.625 1 95.19 544 SER B CA 1
ATOM 9939 C C . SER B 1 544 ? 13.555 -32.094 -9.5 1 95.19 544 SER B C 1
ATOM 9941 O O . SER B 1 544 ? 13.719 -32.812 -10.5 1 95.19 544 SER B O 1
ATOM 9943 N N . HIS B 1 545 ? 13.477 -32.594 -8.266 1 91.81 545 HIS B N 1
ATOM 9944 C CA . HIS B 1 545 ? 13.438 -34.031 -8.031 1 91.81 545 HIS B CA 1
ATOM 9945 C C . HIS B 1 545 ? 12.039 -34.594 -8.25 1 91.81 545 HIS B C 1
ATOM 9947 O O . HIS B 1 545 ? 11.883 -35.75 -8.625 1 91.81 545 HIS B O 1
ATOM 9953 N N . ARG B 1 546 ? 11.109 -33.781 -7.965 1 86.25 546 ARG B N 1
ATOM 9954 C CA . ARG B 1 546 ? 9.695 -34.094 -8.18 1 86.25 546 ARG B CA 1
ATOM 9955 C C . ARG B 1 546 ? 8.961 -32.875 -8.75 1 86.25 546 ARG B C 1
ATOM 9957 O O . ARG B 1 546 ? 9.18 -31.75 -8.305 1 86.25 546 ARG B O 1
ATOM 9964 N N . GLU B 1 547 ? 8.203 -33.156 -9.789 1 85.38 547 GLU B N 1
ATOM 9965 C CA . GLU B 1 547 ? 7.527 -32.031 -10.445 1 85.38 547 GLU B CA 1
ATOM 9966 C C . GLU B 1 547 ? 6.234 -32.5 -11.117 1 85.38 547 GLU B C 1
ATOM 9968 O O . GLU B 1 547 ? 6.168 -33.594 -11.664 1 85.38 547 GLU B O 1
ATOM 9973 N N . GLY B 1 548 ? 5.238 -31.656 -11.031 1 85.5 548 GLY B N 1
ATOM 9974 C CA . GLY B 1 548 ? 4.066 -31.891 -11.867 1 85.5 548 GLY B CA 1
ATOM 9975 C C . GLY B 1 548 ? 4.301 -31.547 -13.328 1 85.5 548 GLY B C 1
ATOM 9976 O O . GLY B 1 548 ? 4.789 -32.375 -14.094 1 85.5 548 GLY B O 1
ATOM 9977 N N . PHE B 1 549 ? 4.152 -30.422 -13.75 1 85 549 PHE B N 1
ATOM 9978 C CA . PHE B 1 549 ? 4.371 -29.953 -15.109 1 85 549 PHE B CA 1
ATOM 9979 C C . PHE B 1 549 ? 5.488 -28.906 -15.156 1 85 549 PHE B C 1
ATOM 9981 O O . PHE B 1 549 ? 6.434 -29.047 -15.938 1 85 549 PHE B O 1
ATOM 9988 N N . GLU B 1 550 ? 5.543 -27.938 -14.359 1 88.12 550 GLU B N 1
ATOM 9989 C CA . GLU B 1 550 ? 6.457 -26.812 -14.156 1 88.12 550 GLU B CA 1
ATOM 9990 C C . GLU B 1 550 ? 6.375 -25.828 -15.312 1 88.12 550 GLU B C 1
ATOM 9992 O O . GLU B 1 550 ? 7.168 -25.891 -16.25 1 88.12 550 GLU B O 1
ATOM 9997 N N . VAL B 1 551 ? 5.695 -24.812 -15.125 1 92 551 VAL B N 1
ATOM 9998 C CA . VAL B 1 551 ? 5.41 -23.812 -16.156 1 92 551 VAL B CA 1
ATOM 9999 C C . VAL B 1 551 ? 6.641 -22.938 -16.391 1 92 551 VAL B C 1
ATOM 10001 O O . VAL B 1 551 ? 6.777 -22.328 -17.453 1 92 551 VAL B O 1
ATOM 10004 N N . LYS B 1 552 ? 7.539 -22.875 -15.5 1 94.75 552 LYS B N 1
ATOM 10005 C CA . LYS B 1 552 ? 8.75 -22.062 -15.641 1 94.75 552 LYS B CA 1
ATOM 10006 C C . LYS B 1 552 ? 9.617 -22.578 -16.781 1 94.75 552 LYS B C 1
ATOM 10008 O O . LYS B 1 552 ? 10.359 -21.812 -17.391 1 94.75 552 LYS B O 1
ATOM 10013 N N . VAL B 1 553 ? 9.531 -23.844 -17.078 1 96.56 553 VAL B N 1
ATOM 10014 C CA . VAL B 1 553 ? 10.234 -24.391 -18.234 1 96.56 553 VAL B CA 1
ATOM 10015 C C . VAL B 1 553 ? 9.656 -23.812 -19.531 1 96.56 553 VAL B C 1
ATOM 10017 O O . VAL B 1 553 ? 10.398 -23.312 -20.375 1 96.56 553 VAL B O 1
ATOM 10020 N N . THR B 1 554 ? 8.336 -23.844 -19.609 1 96.31 554 THR B N 1
ATOM 10021 C CA . TH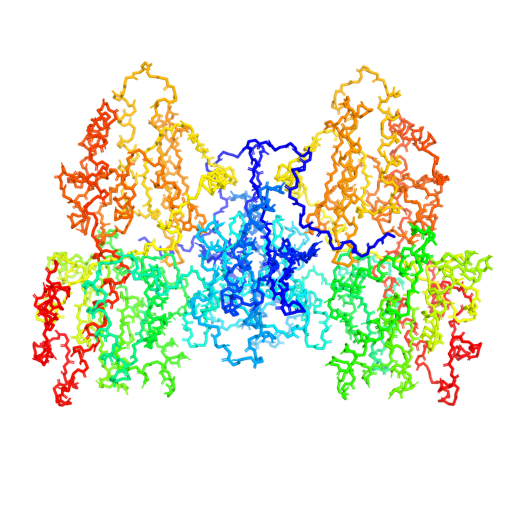R B 1 554 ? 7.656 -23.266 -20.766 1 96.31 554 THR B CA 1
ATOM 10022 C C . THR B 1 554 ? 8.023 -21.797 -20.938 1 96.31 554 THR B C 1
ATOM 10024 O O . THR B 1 554 ? 8.305 -21.344 -22.047 1 96.31 554 THR B O 1
ATOM 10027 N N . GLU B 1 555 ? 7.992 -21.078 -19.859 1 97.31 555 GLU B N 1
ATOM 10028 C CA . GLU B 1 555 ? 8.289 -19.656 -19.891 1 97.31 555 GLU B CA 1
ATOM 10029 C C . GLU B 1 555 ? 9.727 -19.391 -20.328 1 97.31 555 GLU B C 1
ATOM 10031 O O . GLU B 1 555 ? 9.992 -18.438 -21.062 1 97.31 555 GLU B O 1
ATOM 10036 N N . SER B 1 556 ? 10.656 -20.188 -19.875 1 98.25 556 SER B N 1
ATOM 10037 C CA . SER B 1 556 ? 12.055 -20.062 -20.281 1 98.25 556 SER B CA 1
ATOM 10038 C C . SER B 1 556 ? 12.227 -20.328 -21.781 1 98.25 556 SER B C 1
ATOM 10040 O O . SER B 1 556 ? 12.883 -19.562 -22.484 1 98.25 556 SER B O 1
ATOM 10042 N N . LEU B 1 557 ? 11.617 -21.422 -22.25 1 97.94 557 LEU B N 1
ATOM 10043 C CA . LEU B 1 557 ? 11.688 -21.766 -23.656 1 97.94 557 LEU B CA 1
ATOM 10044 C C . LEU B 1 557 ? 11.07 -20.656 -24.516 1 97.94 557 LEU B C 1
ATOM 10046 O O . LEU B 1 557 ? 11.641 -20.281 -25.547 1 97.94 557 LEU B O 1
ATOM 10050 N N . TYR B 1 558 ? 9.945 -20.188 -24.062 1 97.38 558 TYR B N 1
ATOM 10051 C CA . TYR B 1 558 ? 9.227 -19.125 -24.766 1 97.38 558 TYR B CA 1
ATOM 10052 C C . TYR B 1 558 ? 10.094 -17.891 -24.906 1 97.38 558 TYR B C 1
ATOM 10054 O O . TYR B 1 558 ? 10 -17.172 -25.906 1 97.38 558 TYR B O 1
ATOM 10062 N N . LYS B 1 559 ? 10.953 -17.656 -24.016 1 97.31 559 LYS B N 1
ATOM 10063 C CA . LYS B 1 559 ? 11.828 -16.5 -24 1 97.31 559 LYS B CA 1
ATOM 10064 C C . LYS B 1 559 ? 13.164 -16.797 -24.688 1 97.31 559 LYS B C 1
ATOM 10066 O O . LYS B 1 559 ? 14.062 -15.953 -24.688 1 97.31 559 LYS B O 1
ATOM 10071 N N . GLY B 1 560 ? 13.32 -18 -25.188 1 97.38 560 GLY B N 1
ATOM 10072 C CA . GLY B 1 560 ? 14.5 -18.391 -25.938 1 97.38 560 GLY B CA 1
ATOM 10073 C C . GLY B 1 560 ? 15.688 -18.719 -25.047 1 97.38 560 GLY B C 1
ATOM 10074 O O . GLY B 1 560 ? 16.844 -18.531 -25.438 1 97.38 560 GLY B O 1
ATOM 10075 N N . ILE B 1 561 ? 15.43 -19.094 -23.875 1 98.12 561 ILE B N 1
ATOM 10076 C CA . ILE B 1 561 ? 16.516 -19.438 -22.953 1 98.12 561 ILE B CA 1
ATOM 10077 C C . ILE B 1 561 ? 16.703 -20.953 -22.922 1 98.12 561 ILE B C 1
ATOM 10079 O O . ILE B 1 561 ? 15.773 -21.703 -22.625 1 98.12 561 ILE B O 1
ATOM 10083 N N . PRO B 1 562 ? 17.891 -21.438 -23.203 1 97.94 562 PRO B N 1
ATOM 10084 C CA . PRO B 1 562 ? 18.141 -22.875 -23.062 1 97.94 562 PRO B CA 1
ATOM 10085 C C . PRO B 1 562 ? 17.875 -23.391 -21.656 1 97.94 562 PRO B C 1
ATOM 10087 O O . PRO B 1 562 ? 18.25 -22.75 -20.672 1 97.94 562 PRO B O 1
ATOM 10090 N N . VAL B 1 563 ? 17.281 -24.594 -21.625 1 98.56 563 VAL B N 1
ATOM 10091 C CA . VAL B 1 563 ? 16.938 -25.156 -20.328 1 98.56 563 VAL B CA 1
ATOM 10092 C C . VAL B 1 563 ? 17.688 -26.469 -20.109 1 98.56 563 VAL B C 1
ATOM 10094 O O . VAL B 1 563 ? 17.75 -27.312 -21.016 1 98.56 563 VAL B O 1
ATOM 10097 N N . ILE B 1 564 ? 18.375 -26.594 -19.031 1 98.75 564 ILE B N 1
ATOM 10098 C CA . ILE B 1 564 ? 18.906 -27.859 -18.531 1 98.75 564 ILE B CA 1
ATOM 10099 C C . ILE B 1 564 ? 18.047 -28.359 -17.359 1 98.75 564 ILE B C 1
ATOM 10101 O O . ILE B 1 564 ? 17.922 -27.672 -16.344 1 98.75 564 ILE B O 1
ATOM 10105 N N . ALA B 1 565 ? 17.453 -29.531 -17.516 1 98.5 565 ALA B N 1
ATOM 10106 C CA . ALA B 1 565 ? 16.5 -29.984 -16.5 1 98.5 565 ALA B CA 1
ATOM 10107 C C . ALA B 1 565 ? 16.672 -31.469 -16.203 1 98.5 565 ALA B C 1
ATOM 10109 O O . ALA B 1 565 ? 17.281 -32.188 -16.984 1 98.5 565 ALA B O 1
ATOM 10110 N N . TYR B 1 566 ? 16.234 -31.859 -15.008 1 97.5 566 TYR B N 1
ATOM 10111 C CA . TYR B 1 566 ? 16.094 -33.281 -14.695 1 97.5 566 TYR B CA 1
ATOM 10112 C C . TYR B 1 566 ? 14.852 -33.875 -15.367 1 97.5 566 TYR B C 1
ATOM 10114 O O . TYR B 1 566 ? 13.906 -33.125 -15.672 1 97.5 566 TYR B O 1
ATOM 10122 N N . ASP B 1 567 ? 14.938 -35.156 -15.578 1 94.31 567 ASP B N 1
ATOM 10123 C CA . ASP B 1 567 ? 13.805 -35.875 -16.141 1 94.31 567 ASP B CA 1
ATOM 10124 C C . ASP B 1 567 ? 12.758 -36.156 -15.07 1 94.31 567 ASP B C 1
ATOM 10126 O O . ASP B 1 567 ? 12.602 -37.312 -14.633 1 94.31 567 ASP B O 1
ATOM 10130 N N . ALA B 1 568 ? 12.109 -35.094 -14.727 1 89.25 568 ALA B N 1
ATOM 10131 C CA . ALA B 1 568 ? 11.141 -35.188 -13.641 1 89.25 568 ALA B CA 1
ATOM 10132 C C . ALA B 1 568 ? 9.75 -34.781 -14.117 1 89.25 568 ALA B C 1
ATOM 10134 O O . ALA B 1 568 ? 9.602 -33.75 -14.773 1 89.25 568 ALA B O 1
ATOM 10135 N N . GLY B 1 569 ? 8.766 -35.656 -13.852 1 87.38 569 GLY B N 1
ATOM 10136 C CA . GLY B 1 569 ? 7.367 -35.312 -14.055 1 87.38 569 GLY B CA 1
ATOM 10137 C C . GLY B 1 569 ? 7.062 -34.875 -15.469 1 87.38 569 GLY B C 1
ATOM 10138 O O . GLY B 1 569 ? 7.402 -35.562 -16.422 1 87.38 569 GLY B O 1
ATOM 10139 N N . GLY B 1 570 ? 6.438 -33.656 -15.555 1 87.75 570 GLY B N 1
ATOM 10140 C CA . GLY B 1 570 ? 5.977 -33.156 -16.844 1 87.75 570 GLY B CA 1
ATOM 10141 C C . GLY B 1 570 ? 7.035 -32.375 -17.578 1 87.75 570 GLY B C 1
ATOM 10142 O O . GLY B 1 570 ? 6.797 -31.906 -18.703 1 87.75 570 GLY B O 1
ATOM 10143 N N . ILE B 1 571 ? 8.266 -32.25 -17.125 1 92.31 571 ILE B N 1
ATOM 10144 C CA . ILE B 1 571 ? 9.328 -31.453 -17.75 1 92.31 571 ILE B CA 1
ATOM 10145 C C . ILE B 1 571 ? 9.695 -32.062 -19.094 1 92.31 571 ILE B C 1
ATOM 10147 O O . ILE B 1 571 ? 9.82 -31.344 -20.094 1 92.31 571 ILE B O 1
ATOM 10151 N N . PRO B 1 572 ? 9.719 -33.344 -19.234 1 92.31 572 PRO B N 1
ATOM 10152 C CA . PRO B 1 572 ? 10.102 -33.938 -20.516 1 92.31 572 PRO B CA 1
ATOM 10153 C C . PRO B 1 572 ? 9.055 -33.719 -21.609 1 92.31 572 PRO B C 1
ATOM 10155 O O . PRO B 1 572 ? 9.344 -33.906 -22.797 1 92.31 572 PRO B O 1
ATOM 10158 N N . LEU B 1 573 ? 7.859 -33.438 -21.219 1 90.06 573 LEU B N 1
ATOM 10159 C CA . LEU B 1 573 ? 6.832 -33.125 -22.203 1 90.06 573 LEU B CA 1
ATOM 10160 C C . LEU B 1 573 ? 7.141 -31.797 -22.906 1 90.06 573 LEU B C 1
ATOM 10162 O O . LEU B 1 573 ? 6.652 -31.547 -24.016 1 90.06 573 LEU B O 1
ATOM 10166 N N . GLN B 1 574 ? 7.945 -30.984 -22.312 1 93.94 574 GLN B N 1
ATOM 10167 C CA . GLN B 1 574 ? 8.195 -29.625 -22.781 1 93.94 574 GLN B CA 1
ATOM 10168 C C . GLN B 1 574 ? 9.539 -29.531 -23.5 1 93.94 574 GLN B C 1
ATOM 10170 O O . GLN B 1 574 ? 9.75 -28.656 -24.328 1 93.94 574 GLN B O 1
ATOM 10175 N N . ILE B 1 575 ? 10.438 -30.453 -23.172 1 95.75 575 ILE B N 1
ATOM 10176 C CA . ILE B 1 575 ? 11.805 -30.391 -23.688 1 95.75 575 ILE B CA 1
ATOM 10177 C C . ILE B 1 575 ? 12.07 -31.562 -24.609 1 95.75 575 ILE B C 1
ATOM 10179 O O . ILE B 1 575 ? 11.93 -32.719 -24.219 1 95.75 575 ILE B O 1
ATOM 10183 N N . LYS B 1 576 ? 12.367 -31.234 -25.844 1 94.56 576 LYS B N 1
ATOM 10184 C CA . LYS B 1 576 ? 12.977 -32.219 -26.734 1 94.56 576 LYS B CA 1
ATOM 10185 C C . LYS B 1 576 ? 14.492 -32.25 -26.562 1 94.56 576 LYS B C 1
ATOM 10187 O O . LYS B 1 576 ? 15.195 -31.406 -27.094 1 94.56 576 LYS B O 1
ATOM 10192 N N . ASP B 1 577 ? 14.914 -33.344 -25.969 1 96.31 577 ASP B N 1
ATOM 10193 C CA . ASP B 1 577 ? 16.297 -33.469 -25.516 1 96.31 577 ASP B CA 1
ATOM 10194 C C . ASP B 1 577 ? 17.281 -33.188 -26.656 1 96.31 577 ASP B C 1
ATOM 10196 O O . ASP B 1 577 ? 17.141 -33.719 -27.75 1 96.31 577 ASP B O 1
ATOM 10200 N N . ASN B 1 578 ? 18.172 -32.312 -26.438 1 95.25 578 ASN B N 1
ATOM 10201 C CA . ASN B 1 578 ? 19.25 -31.891 -27.344 1 95.25 578 ASN B CA 1
ATOM 10202 C C . ASN B 1 578 ? 18.734 -31.062 -28.5 1 95.25 578 ASN B C 1
ATOM 10204 O O . ASN B 1 578 ? 19.453 -30.812 -29.469 1 95.25 578 ASN B O 1
ATOM 10208 N N . GLU B 1 579 ? 17.562 -30.672 -28.453 1 95.25 579 GLU B N 1
ATOM 10209 C CA . GLU B 1 579 ? 17 -29.797 -29.484 1 95.25 579 GLU B CA 1
ATOM 10210 C C . GLU B 1 579 ? 16.641 -28.422 -28.922 1 95.25 579 GLU B C 1
ATOM 10212 O O . GLU B 1 579 ? 17.312 -27.438 -29.234 1 95.25 579 GLU B O 1
ATOM 10217 N N . ASN B 1 580 ? 15.773 -28.406 -28.047 1 95.5 580 ASN B N 1
ATOM 10218 C CA . ASN B 1 580 ? 15.383 -27.125 -27.484 1 95.5 580 ASN B CA 1
ATOM 10219 C C . ASN B 1 580 ? 15.789 -27.016 -26.016 1 95.5 580 ASN B C 1
ATOM 10221 O O . ASN B 1 580 ? 15.516 -26 -25.359 1 95.5 580 ASN B O 1
ATOM 10225 N N . GLY B 1 581 ? 16.422 -28.062 -25.5 1 97.5 581 GLY B N 1
ATOM 10226 C CA . GLY B 1 581 ? 16.906 -28.156 -24.125 1 97.5 581 GLY B CA 1
ATOM 10227 C C . GLY B 1 581 ? 17.578 -29.484 -23.828 1 97.5 581 GLY B C 1
ATOM 10228 O O . GLY B 1 581 ? 17.844 -30.281 -24.734 1 97.5 581 GLY B O 1
ATOM 10229 N N . PHE B 1 582 ? 17.859 -29.688 -22.578 1 98.5 582 PHE B N 1
ATOM 10230 C CA . PHE B 1 582 ? 18.594 -30.875 -22.203 1 98.5 582 PHE B CA 1
ATOM 10231 C C . PHE B 1 582 ? 17.984 -31.547 -20.984 1 98.5 582 PHE B C 1
ATOM 10233 O O . PHE B 1 582 ? 17.609 -30.875 -20.016 1 98.5 582 PHE B O 1
ATOM 10240 N N . LEU B 1 583 ? 17.828 -32.812 -21.078 1 98.12 583 LEU B N 1
ATOM 10241 C CA . LEU B 1 583 ? 17.266 -33.625 -19.984 1 98.12 583 LEU B CA 1
ATOM 10242 C C . LEU B 1 583 ? 18.312 -34.594 -19.422 1 98.12 583 LEU B C 1
ATOM 10244 O O . LEU B 1 583 ? 19.078 -35.188 -20.188 1 98.12 583 LEU B O 1
ATOM 10248 N N . PHE B 1 584 ? 18.359 -34.688 -18.109 1 98.38 584 PHE B N 1
ATOM 10249 C CA . PHE B 1 584 ? 19.266 -35.594 -17.422 1 98.38 584 PHE B CA 1
ATOM 10250 C C . PHE B 1 584 ? 18.531 -36.375 -16.328 1 98.38 584 PHE B C 1
ATOM 10252 O O . PHE B 1 584 ? 17.5 -35.906 -15.828 1 98.38 584 PHE B O 1
ATOM 10259 N N . PRO B 1 585 ? 19.047 -37.562 -15.93 1 97.19 585 PRO B N 1
ATOM 10260 C CA . PRO B 1 585 ? 18.469 -38.25 -14.781 1 97.19 585 PRO B CA 1
ATOM 10261 C C . PRO B 1 585 ? 18.547 -37.438 -13.492 1 97.19 585 PRO B C 1
ATOM 10263 O O . PRO B 1 585 ? 19.516 -36.688 -13.289 1 97.19 585 PRO B O 1
ATOM 10266 N N . ILE B 1 586 ? 17.594 -37.656 -12.688 1 95.75 586 ILE B N 1
ATOM 10267 C CA . ILE B 1 586 ? 17.578 -36.938 -11.406 1 95.75 586 ILE B CA 1
ATOM 10268 C C . ILE B 1 586 ? 18.844 -37.25 -10.625 1 95.75 586 ILE B C 1
ATOM 10270 O O . ILE B 1 586 ? 19.219 -38.406 -10.477 1 95.75 586 ILE B O 1
ATOM 10274 N N . GLY B 1 587 ? 19.547 -36.25 -10.227 1 96.62 587 GLY B N 1
ATOM 10275 C CA . GLY B 1 587 ? 20.75 -36.406 -9.414 1 96.62 587 GLY B CA 1
ATOM 10276 C C . GLY B 1 587 ? 22.031 -36.406 -10.234 1 96.62 587 GLY B C 1
ATOM 10277 O O . GLY B 1 587 ? 23.125 -36.438 -9.68 1 96.62 587 GLY B O 1
ATOM 10278 N N . ALA B 1 588 ? 21.906 -36.375 -11.508 1 98.06 5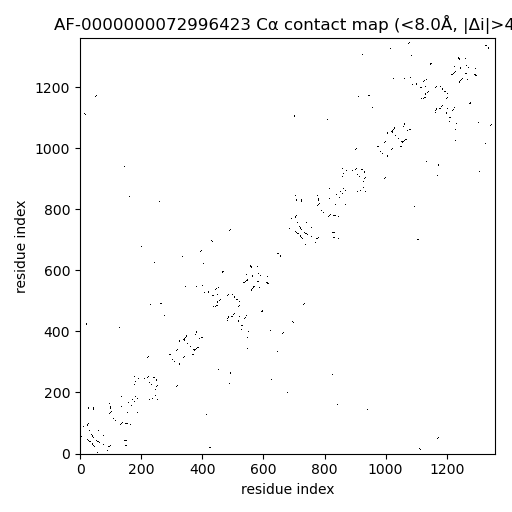88 ALA B N 1
ATOM 10279 C CA . ALA B 1 588 ? 23.094 -36.375 -12.367 1 98.06 588 ALA B CA 1
ATOM 10280 C C . ALA B 1 588 ? 23.75 -35 -12.406 1 98.06 588 ALA B C 1
ATOM 10282 O O . ALA B 1 588 ? 23.875 -34.406 -13.477 1 98.06 588 ALA B O 1
ATOM 10283 N N . VAL B 1 589 ? 24.312 -34.562 -11.32 1 98.44 589 VAL B N 1
ATOM 10284 C CA . VAL B 1 589 ? 24.859 -33.219 -11.133 1 98.44 589 VAL B CA 1
ATOM 10285 C C . VAL B 1 589 ? 26.062 -33.031 -12.031 1 98.44 589 VAL B C 1
ATOM 10287 O O . VAL B 1 589 ? 26.234 -31.953 -12.625 1 98.44 589 VAL B O 1
ATOM 10290 N N . GLU B 1 590 ? 26.906 -34.031 -12.203 1 98.19 590 GLU B N 1
ATOM 10291 C CA . GLU B 1 590 ? 28.109 -33.938 -13.031 1 98.19 590 GLU B CA 1
ATOM 10292 C C . GLU B 1 590 ? 27.75 -33.719 -14.5 1 98.19 590 GLU B C 1
ATOM 10294 O O . GLU B 1 590 ? 28.391 -32.938 -15.195 1 98.19 590 GLU B O 1
ATOM 10299 N N . ALA B 1 591 ? 26.719 -34.469 -14.891 1 98.31 591 ALA B N 1
ATOM 10300 C CA . ALA B 1 591 ? 26.281 -34.312 -16.266 1 98.31 591 ALA B CA 1
ATOM 10301 C C . ALA B 1 591 ? 25.719 -32.938 -16.531 1 98.31 591 ALA B C 1
ATOM 10303 O O . ALA B 1 591 ? 25.938 -32.344 -17.594 1 98.31 591 ALA B O 1
ATOM 10304 N N . VAL B 1 592 ? 24.984 -32.406 -15.594 1 98.62 592 VAL B N 1
ATOM 10305 C CA . VAL B 1 592 ? 24.453 -31.062 -15.672 1 98.62 592 VAL B CA 1
ATOM 10306 C C . VAL B 1 592 ? 25.594 -30.062 -15.781 1 98.62 592 VAL B C 1
ATOM 10308 O O . VAL B 1 592 ? 25.562 -29.156 -16.609 1 98.62 592 VAL B O 1
ATOM 10311 N N . THR B 1 593 ? 26.625 -30.25 -14.953 1 98.56 593 THR B N 1
ATOM 10312 C CA . THR B 1 593 ? 27.797 -29.391 -14.945 1 98.56 593 THR B CA 1
ATOM 10313 C C . THR B 1 593 ? 28.484 -29.406 -16.312 1 98.56 593 THR B C 1
ATOM 10315 O O . THR B 1 593 ? 28.859 -28.344 -16.828 1 98.56 593 THR B O 1
ATOM 10318 N N . ASP B 1 594 ? 28.641 -30.578 -16.844 1 98.31 594 ASP B N 1
ATOM 10319 C CA . ASP B 1 594 ? 29.297 -30.719 -18.141 1 98.31 594 ASP B CA 1
ATOM 10320 C C . ASP B 1 594 ? 28.531 -29.984 -19.234 1 98.31 594 ASP B C 1
ATOM 10322 O O . ASP B 1 594 ? 29.125 -29.375 -20.125 1 98.31 594 ASP B O 1
ATOM 10326 N N . LYS B 1 595 ? 27.266 -30.094 -19.188 1 98.25 595 LYS B N 1
ATOM 10327 C CA . LYS B 1 595 ? 26.453 -29.422 -20.188 1 98.25 595 LYS B CA 1
ATOM 10328 C C . LYS B 1 595 ? 26.516 -27.906 -20.031 1 98.25 595 LYS B C 1
ATOM 10330 O O . LYS B 1 595 ? 26.531 -27.156 -21.016 1 98.25 595 LYS B O 1
ATOM 10335 N N . LEU B 1 596 ? 26.516 -27.391 -18.781 1 98.31 596 LEU B N 1
ATOM 10336 C CA . LEU B 1 596 ? 26.719 -25.969 -18.516 1 98.31 596 LEU B CA 1
ATOM 10337 C C . LEU B 1 596 ? 28.031 -25.484 -19.141 1 98.31 596 LEU B C 1
ATOM 10339 O O . LEU B 1 596 ? 28.062 -24.422 -19.766 1 98.31 596 LEU B O 1
ATOM 10343 N N . LEU B 1 597 ? 29.062 -26.281 -18.953 1 97.81 597 LEU B N 1
ATOM 10344 C CA . LEU B 1 597 ? 30.375 -25.953 -19.5 1 97.81 597 LEU B CA 1
ATOM 10345 C C . LEU B 1 597 ? 30.344 -25.922 -21.016 1 97.81 597 LEU B C 1
ATOM 10347 O O . LEU B 1 597 ? 30.953 -25.031 -21.641 1 97.81 597 LEU B O 1
ATOM 10351 N N . GLU B 1 598 ? 29.672 -26.891 -21.531 1 97.88 598 GLU B N 1
ATOM 10352 C CA . GLU B 1 598 ? 29.578 -26.969 -22.984 1 97.88 598 GLU B CA 1
ATOM 10353 C C . GLU B 1 598 ? 28.891 -25.734 -23.547 1 97.88 598 GLU B C 1
ATOM 10355 O O . GLU B 1 598 ? 29.375 -25.109 -24.5 1 97.88 598 GLU B O 1
ATOM 10360 N N . LEU B 1 599 ? 27.766 -25.359 -23 1 97.81 599 LEU B N 1
ATOM 10361 C CA . LEU B 1 599 ? 27.016 -24.188 -23.453 1 97.81 599 LEU B CA 1
ATOM 10362 C C . LEU B 1 599 ? 27.797 -22.906 -23.219 1 97.81 599 LEU B C 1
ATOM 10364 O O . LEU B 1 599 ? 27.703 -21.969 -24.016 1 97.81 599 LEU B O 1
ATOM 10368 N N . PHE B 1 600 ? 28.547 -22.859 -22.125 1 96.88 600 PHE B N 1
ATOM 10369 C CA . PHE B 1 600 ? 29.344 -21.703 -21.797 1 96.88 600 PHE B CA 1
ATOM 10370 C C . PHE B 1 600 ? 30.5 -21.531 -22.781 1 96.88 600 PHE B C 1
ATOM 10372 O O . PHE B 1 600 ? 30.797 -20.406 -23.203 1 96.88 600 PHE B O 1
ATOM 10379 N N . ASN B 1 601 ? 31.109 -22.594 -23.203 1 95.31 601 ASN B N 1
ATOM 10380 C CA . ASN B 1 601 ? 32.281 -22.578 -24.062 1 95.31 601 ASN B CA 1
ATOM 10381 C C . ASN B 1 601 ? 31.906 -22.484 -25.531 1 95.31 601 ASN B C 1
ATOM 10383 O O . ASN B 1 601 ? 32.719 -22.031 -26.359 1 95.31 601 ASN B O 1
ATOM 10387 N N . ASP B 1 602 ? 30.719 -22.922 -25.859 1 96.19 602 ASP B N 1
ATOM 10388 C CA . ASP B 1 602 ? 30.266 -22.938 -27.25 1 96.19 602 ASP B CA 1
ATOM 10389 C C . ASP B 1 602 ? 29.062 -22 -27.438 1 96.19 602 ASP B C 1
ATOM 10391 O O . ASP B 1 602 ? 27.922 -22.453 -27.484 1 96.19 602 ASP B O 1
ATOM 10395 N N . ARG B 1 603 ? 29.344 -20.828 -27.734 1 95.06 603 ARG B N 1
ATOM 10396 C CA . ARG B 1 603 ? 28.312 -19.812 -27.875 1 95.06 603 ARG B CA 1
ATOM 10397 C C . ARG B 1 603 ? 27.391 -20.125 -29.062 1 95.06 603 ARG B C 1
ATOM 10399 O O . ARG B 1 603 ? 26.203 -19.812 -29.016 1 95.06 603 ARG B O 1
ATOM 10406 N N . SER B 1 604 ? 27.906 -20.672 -30.047 1 96.62 604 SER B N 1
ATOM 10407 C CA . SER B 1 604 ? 27.125 -21.031 -31.219 1 96.62 604 SER B CA 1
ATOM 10408 C C . SER B 1 604 ? 26.078 -22.109 -30.875 1 96.62 604 SER B C 1
ATOM 10410 O O . SER B 1 604 ? 24.938 -22.031 -31.344 1 96.62 604 SER B O 1
ATOM 10412 N N . LEU B 1 605 ? 26.547 -23.062 -30.188 1 96.69 605 LEU B N 1
ATOM 10413 C CA . LEU B 1 605 ? 25.609 -24.078 -29.734 1 96.69 605 LEU B CA 1
ATOM 10414 C C . LEU B 1 605 ? 24.5 -23.453 -28.875 1 96.69 605 LEU B C 1
ATOM 10416 O O . LEU B 1 605 ? 23.328 -23.75 -29.078 1 96.69 605 LEU B O 1
ATOM 10420 N N . ARG B 1 606 ? 24.891 -22.609 -27.984 1 97.12 606 ARG B N 1
ATOM 10421 C CA . ARG B 1 606 ? 23.938 -21.938 -27.109 1 97.12 606 ARG B CA 1
ATOM 10422 C C . ARG B 1 606 ? 22.906 -21.156 -27.922 1 97.12 606 ARG B C 1
ATOM 10424 O O . ARG B 1 606 ? 21.719 -21.203 -27.656 1 97.12 606 ARG B O 1
ATOM 10431 N N . ASP B 1 607 ? 23.359 -20.438 -28.922 1 97 607 ASP B N 1
ATOM 10432 C CA . ASP B 1 607 ? 22.484 -19.609 -29.75 1 97 607 ASP B CA 1
ATOM 10433 C C . ASP B 1 607 ? 21.531 -20.484 -30.562 1 97 607 ASP B C 1
ATOM 10435 O O . ASP B 1 607 ? 20.375 -20.109 -30.781 1 97 607 ASP B O 1
ATOM 10439 N N . ARG B 1 608 ? 22.047 -21.562 -30.984 1 97.19 608 ARG B N 1
ATOM 10440 C CA . ARG B 1 608 ? 21.203 -22.484 -31.734 1 97.19 608 ARG B CA 1
ATOM 10441 C C . ARG B 1 608 ? 20.078 -23.047 -30.859 1 97.19 608 ARG B C 1
ATOM 10443 O O . ARG B 1 608 ? 18.922 -23.109 -31.281 1 97.19 608 ARG B O 1
ATOM 10450 N N . ILE B 1 609 ? 20.438 -23.469 -29.703 1 97.56 609 ILE B N 1
ATOM 10451 C CA . ILE B 1 609 ? 19.438 -23.984 -28.766 1 97.56 609 ILE B CA 1
ATOM 10452 C C . ILE B 1 609 ? 18.438 -22.891 -28.422 1 97.56 609 ILE B C 1
ATOM 10454 O O . ILE B 1 609 ? 17.234 -23.172 -28.297 1 97.56 609 ILE B O 1
ATOM 10458 N N . SER B 1 610 ? 18.906 -21.719 -28.234 1 97.31 610 SER B N 1
ATOM 10459 C CA . SER B 1 610 ? 18.047 -20.578 -27.938 1 97.31 610 SER B CA 1
ATOM 10460 C C . SER B 1 610 ? 17 -20.375 -29.016 1 97.31 610 SER B C 1
ATOM 10462 O O . SER B 1 610 ? 15.812 -20.219 -28.719 1 97.31 610 SER B O 1
ATOM 10464 N N . ARG B 1 611 ? 17.391 -20.406 -30.234 1 96.81 611 ARG B N 1
ATOM 10465 C CA . ARG B 1 611 ? 16.484 -20.234 -31.375 1 96.81 611 ARG B CA 1
ATOM 10466 C C . ARG B 1 611 ? 15.461 -21.375 -31.422 1 96.81 611 ARG B C 1
ATOM 10468 O O . ARG B 1 611 ? 14.273 -21.141 -31.625 1 96.81 611 ARG B O 1
ATOM 10475 N N . THR B 1 612 ? 15.914 -22.531 -31.234 1 97.06 612 THR B N 1
ATOM 10476 C CA . THR B 1 612 ? 15.039 -23.703 -31.297 1 97.06 612 THR B CA 1
ATOM 10477 C C . THR B 1 612 ? 14.047 -23.688 -30.141 1 97.06 612 THR B C 1
ATOM 10479 O O . THR B 1 612 ? 12.898 -24.109 -30.281 1 97.06 612 THR B O 1
ATOM 10482 N N . ALA B 1 613 ? 14.547 -23.312 -29 1 96.31 613 ALA B N 1
ATOM 10483 C CA . ALA B 1 613 ? 13.672 -23.203 -27.828 1 96.31 613 ALA B CA 1
ATOM 10484 C C . ALA B 1 613 ? 12.484 -22.297 -28.125 1 96.31 613 ALA B C 1
ATOM 10486 O O . ALA B 1 613 ? 11.336 -22.656 -27.875 1 96.31 613 ALA B O 1
ATOM 10487 N N . ARG B 1 614 ? 12.742 -21.172 -28.688 1 94.5 614 ARG B N 1
ATOM 10488 C CA . ARG B 1 614 ? 11.703 -20.203 -28.984 1 94.5 614 ARG B CA 1
ATOM 10489 C C . ARG B 1 614 ? 10.719 -20.75 -30.016 1 94.5 614 ARG B C 1
ATOM 10491 O O . ARG B 1 614 ? 9.508 -20.562 -29.891 1 94.5 614 ARG B O 1
ATOM 10498 N N . GLU B 1 615 ? 11.203 -21.453 -30.938 1 93.75 615 GLU B N 1
ATOM 10499 C CA . GLU B 1 615 ? 10.406 -21.922 -32.062 1 93.75 615 GLU B CA 1
ATOM 10500 C C . GLU B 1 615 ? 9.594 -23.156 -31.688 1 93.75 615 GLU B C 1
ATOM 10502 O O . GLU B 1 615 ? 8.57 -23.453 -32.312 1 93.75 615 GLU B O 1
ATOM 10507 N N . SER B 1 616 ? 10.023 -23.781 -30.703 1 93.5 616 SER B N 1
ATOM 10508 C CA . SER B 1 616 ? 9.414 -25.062 -30.359 1 93.5 616 SER B CA 1
ATOM 10509 C C . SER B 1 616 ? 8.172 -24.875 -29.5 1 93.5 616 SER B C 1
ATOM 10511 O O . SER B 1 616 ? 7.348 -25.781 -29.375 1 93.5 616 SER B O 1
ATOM 10513 N N . VAL B 1 617 ? 8.016 -23.797 -28.891 1 93.81 617 VAL B N 1
ATOM 10514 C CA . VAL B 1 617 ? 6.887 -23.578 -28 1 93.81 617 VAL B CA 1
ATOM 10515 C C . VAL B 1 617 ? 5.621 -23.328 -28.812 1 93.81 617 VAL B C 1
ATOM 10517 O O . VAL B 1 617 ? 5.586 -22.422 -29.641 1 93.81 617 VAL B O 1
ATOM 10520 N N . THR B 1 618 ? 4.664 -24.125 -28.547 1 92.12 618 THR B N 1
ATOM 10521 C CA . THR B 1 618 ? 3.414 -24 -29.297 1 92.12 618 THR B CA 1
ATOM 10522 C C . THR B 1 618 ? 2.338 -23.344 -28.438 1 92.12 618 THR B C 1
ATOM 10524 O O . THR B 1 618 ? 2.516 -23.172 -27.234 1 92.12 618 THR B O 1
ATOM 10527 N N . GLU B 1 619 ? 1.213 -23.078 -29.047 1 94.88 619 GLU B N 1
ATOM 10528 C CA . GLU B 1 619 ? 0.091 -22.406 -28.391 1 94.88 619 GLU B CA 1
ATOM 10529 C C . GLU B 1 619 ? -0.517 -23.312 -27.312 1 94.88 619 GLU B C 1
ATOM 10531 O O . GLU B 1 619 ? -1.207 -22.828 -26.406 1 94.88 619 GLU B O 1
ATOM 10536 N N . GLU B 1 620 ? -0.245 -24.547 -27.344 1 93.19 620 GLU B N 1
ATOM 10537 C CA . GLU B 1 620 ? -0.891 -25.516 -26.469 1 93.19 620 GLU B CA 1
ATOM 10538 C C . GLU B 1 620 ? -0.571 -25.25 -25.016 1 93.19 620 GLU B C 1
ATOM 10540 O O . GLU B 1 620 ? -1.305 -25.672 -24.109 1 93.19 620 GLU B O 1
ATOM 10545 N N . TYR B 1 621 ? 0.483 -24.484 -24.766 1 94.75 621 TYR B N 1
ATOM 10546 C CA . TYR B 1 621 ? 0.928 -24.281 -23.391 1 94.75 621 TYR B CA 1
ATOM 10547 C C . TYR B 1 621 ? 0.474 -22.922 -22.859 1 94.75 621 TYR B C 1
ATOM 10549 O O . TYR B 1 621 ? 0.955 -22.469 -21.828 1 94.75 621 TYR B O 1
ATOM 10557 N N . PHE B 1 622 ? -0.463 -22.297 -23.516 1 97.44 622 PHE B N 1
ATOM 10558 C CA . PHE B 1 622 ? -0.896 -20.969 -23.125 1 97.44 622 PHE B CA 1
ATOM 10559 C C . PHE B 1 622 ? -2.395 -20.953 -22.844 1 97.44 622 PHE B C 1
ATOM 10561 O O . PHE B 1 622 ? -3.082 -21.953 -23.047 1 97.44 622 PHE B O 1
ATOM 10568 N N . THR B 1 623 ? -2.887 -19.875 -22.375 1 98 623 THR B N 1
ATOM 10569 C CA . THR B 1 623 ? -4.191 -19.656 -21.766 1 98 623 THR B CA 1
ATOM 10570 C C . THR B 1 623 ? -5.312 -20.047 -22.719 1 98 623 THR B C 1
ATOM 10572 O O . THR B 1 623 ? -6.277 -20.703 -22.328 1 98 623 THR B O 1
ATOM 10575 N N . VAL B 1 624 ? -5.242 -19.688 -24 1 98.44 624 VAL B N 1
ATOM 10576 C CA . VAL B 1 624 ? -6.344 -19.891 -24.938 1 98.44 624 VAL B CA 1
ATOM 10577 C C . VAL B 1 624 ? -6.582 -21.391 -25.125 1 98.44 624 VAL B C 1
ATOM 10579 O O . VAL B 1 624 ? -7.715 -21.859 -25.031 1 98.44 624 VAL B O 1
ATOM 10582 N N . TRP B 1 625 ? -5.547 -22.156 -25.375 1 98 625 TRP B N 1
ATOM 10583 C CA . TRP B 1 625 ? -5.664 -23.594 -25.547 1 98 625 TRP B CA 1
ATOM 10584 C C . TRP B 1 625 ? -6.168 -24.266 -24.266 1 98 625 TRP B C 1
ATOM 10586 O O . TRP B 1 625 ? -6.961 -25.203 -24.328 1 98 625 TRP B O 1
ATOM 10596 N N . ASN B 1 626 ? -5.621 -23.812 -23.172 1 97.88 626 ASN B N 1
ATOM 10597 C CA . ASN B 1 626 ? -6.109 -24.312 -21.906 1 97.88 626 ASN B CA 1
ATOM 10598 C C . ASN B 1 626 ? -7.609 -24.094 -21.75 1 97.88 626 ASN B C 1
ATOM 10600 O O . ASN B 1 626 ? -8.336 -24.984 -21.312 1 97.88 626 ASN B O 1
ATOM 10604 N N . ALA B 1 627 ? -8.07 -22.891 -22.078 1 98.62 627 ALA B N 1
ATOM 10605 C CA . ALA B 1 627 ? -9.484 -22.547 -22 1 98.62 627 ALA B CA 1
ATOM 10606 C C . ALA B 1 627 ? -10.32 -23.438 -22.906 1 98.62 627 ALA B C 1
ATOM 10608 O O . ALA B 1 627 ? -11.406 -23.891 -22.531 1 98.62 627 ALA B O 1
ATOM 10609 N N . MET B 1 628 ? -9.805 -23.688 -24.094 1 98.62 628 MET B N 1
ATOM 10610 C CA . MET B 1 628 ? -10.508 -24.547 -25.047 1 98.62 628 MET B CA 1
ATOM 10611 C C . MET B 1 628 ? -10.719 -25.938 -24.469 1 98.62 628 MET B C 1
ATOM 10613 O O . MET B 1 628 ? -11.797 -26.531 -24.609 1 98.62 628 MET B O 1
ATOM 10617 N N . SER B 1 629 ? -9.75 -26.438 -23.812 1 98.5 629 SER B N 1
ATOM 10618 C CA . SER B 1 629 ? -9.859 -27.766 -23.219 1 98.5 629 SER B CA 1
ATOM 10619 C C . SER B 1 629 ? -10.93 -27.797 -22.125 1 98.5 629 SER B C 1
ATOM 10621 O O . SER B 1 629 ? -11.711 -28.75 -22.047 1 98.5 629 SER B O 1
ATOM 10623 N N . TRP B 1 630 ? -10.969 -26.797 -21.297 1 98.56 630 TRP B N 1
ATOM 10624 C CA . TRP B 1 630 ? -11.992 -26.719 -20.266 1 98.56 630 TRP B CA 1
ATOM 10625 C C . TRP B 1 630 ? -13.383 -26.594 -20.875 1 98.56 630 TRP B C 1
ATOM 10627 O O . TRP B 1 630 ? -14.328 -27.25 -20.422 1 98.56 630 TRP B O 1
ATOM 10637 N N . LEU B 1 631 ? -13.492 -25.688 -21.859 1 98.5 631 LEU B N 1
ATOM 10638 C CA . LEU B 1 631 ? -14.773 -25.531 -22.531 1 98.5 631 LEU B CA 1
ATOM 10639 C C . LEU B 1 631 ? -15.25 -26.844 -23.125 1 98.5 631 LEU B C 1
ATOM 10641 O O . LEU B 1 631 ? -16.422 -27.219 -22.984 1 98.5 631 LEU B O 1
ATOM 10645 N N . HIS B 1 632 ? -14.344 -27.516 -23.797 1 98.12 632 HIS B N 1
ATOM 10646 C CA . HIS B 1 632 ? -14.688 -28.797 -24.406 1 98.12 632 HIS B CA 1
ATOM 10647 C C . HIS B 1 632 ? -15.203 -29.797 -23.375 1 98.12 632 HIS B C 1
ATOM 10649 O O . HIS B 1 632 ? -16.219 -30.453 -23.594 1 98.12 632 HIS B O 1
ATOM 10655 N N . MET B 1 633 ? -14.523 -29.906 -22.281 1 98 633 MET B N 1
ATOM 10656 C CA . MET B 1 633 ? -14.93 -30.844 -21.234 1 98 633 MET B CA 1
ATOM 10657 C C . MET B 1 633 ? -16.312 -30.469 -20.688 1 98 633 MET B C 1
ATOM 10659 O O . MET B 1 633 ? -17.156 -31.344 -20.484 1 98 633 MET B O 1
ATOM 10663 N N . CYS B 1 634 ? -16.547 -29.188 -20.438 1 97.38 634 CYS B N 1
ATOM 10664 C CA . CYS B 1 634 ? -17.828 -28.734 -19.922 1 97.38 634 CYS B CA 1
ATOM 10665 C C . CYS B 1 634 ? -18.953 -29.062 -20.906 1 97.38 634 CYS B C 1
ATOM 10667 O O . CYS B 1 634 ? -20 -29.578 -20.516 1 97.38 634 CYS B O 1
ATOM 10669 N N . ILE B 1 635 ? -18.719 -28.781 -22.188 1 96.5 635 ILE B N 1
ATOM 10670 C CA . ILE B 1 635 ? -19.719 -28.984 -23.234 1 96.5 635 ILE B CA 1
ATOM 10671 C C . ILE B 1 635 ? -20.016 -30.469 -23.375 1 96.5 635 ILE B C 1
ATOM 10673 O O . ILE B 1 635 ? -21.188 -30.875 -23.438 1 96.5 635 ILE B O 1
ATOM 10677 N N . GLU B 1 636 ? -18.984 -31.266 -23.359 1 95.38 636 GLU B N 1
ATOM 10678 C CA . GLU B 1 636 ? -19.156 -32.719 -23.531 1 95.38 636 GLU B CA 1
ATOM 10679 C C . GLU B 1 636 ? -19.906 -33.312 -22.344 1 95.38 636 GLU B C 1
ATOM 10681 O O . GLU B 1 636 ? -20.812 -34.125 -22.516 1 95.38 636 GLU B O 1
ATOM 10686 N N . LEU B 1 637 ? -19.531 -32.938 -21.172 1 94.25 637 LEU B N 1
ATOM 10687 C CA . LEU B 1 637 ? -20.109 -33.5 -19.969 1 94.25 637 LEU B CA 1
ATOM 10688 C C . LEU B 1 637 ? -21.578 -33.156 -19.844 1 94.25 637 LEU B C 1
ATOM 10690 O O . LEU B 1 637 ? -22.359 -33.906 -19.25 1 94.25 637 LEU B O 1
ATOM 10694 N N . THR B 1 638 ? -21.969 -32 -20.406 1 92.75 638 THR B N 1
ATOM 10695 C CA . THR B 1 638 ? -23.328 -31.516 -20.203 1 92.75 638 THR B CA 1
ATOM 10696 C C . THR B 1 638 ? -24.219 -31.875 -21.391 1 92.75 638 THR B C 1
ATOM 10698 O O . THR B 1 638 ? -25.344 -31.391 -21.5 1 92.75 638 THR B O 1
ATOM 10701 N N . GLN B 1 639 ? -23.719 -32.594 -22.312 1 85.81 639 GLN B N 1
ATOM 10702 C CA . GLN B 1 639 ? -24.562 -33.094 -23.391 1 85.81 639 GLN B CA 1
ATOM 10703 C C . GLN B 1 639 ? -25.703 -33.938 -22.844 1 85.81 639 GLN B C 1
ATOM 10705 O O . GLN B 1 639 ? -25.641 -34.438 -21.719 1 85.81 639 GLN B O 1
ATOM 10710 N N . LYS B 1 640 ? -26.891 -33.969 -23.547 1 68.56 640 LYS B N 1
ATOM 10711 C CA . LYS B 1 640 ? -28.125 -34.625 -23.141 1 68.56 640 LYS B CA 1
ATOM 10712 C C . LYS B 1 640 ? -27.844 -36.062 -22.688 1 68.56 640 LYS B C 1
ATOM 10714 O O . LYS B 1 640 ? -27.297 -36.875 -23.453 1 68.56 640 LYS B O 1
ATOM 10719 N N . GLN B 1 641 ? -27.469 -36.219 -21.484 1 60.25 641 GLN B N 1
ATOM 10720 C CA . GLN B 1 641 ? -27.328 -37.5 -20.844 1 60.25 641 GLN B CA 1
ATOM 10721 C C . GLN B 1 641 ? -28.656 -37.969 -20.219 1 60.25 641 GLN B C 1
ATOM 10723 O O . GLN B 1 641 ? -29.422 -37.125 -19.734 1 60.25 641 GLN B O 1
ATOM 10728 N N . LYS B 1 642 ? -29.078 -39.219 -20.453 1 56.44 642 LYS B N 1
ATOM 10729 C CA . LYS B 1 642 ? -30.188 -39.719 -19.656 1 56.44 642 LYS B CA 1
ATOM 10730 C C . LYS B 1 642 ? -29.875 -39.656 -18.172 1 56.44 642 LYS B C 1
ATOM 10732 O O . LYS B 1 642 ? -28.781 -40.031 -17.734 1 56.44 642 LYS B O 1
ATOM 10737 N N . GLU B 1 643 ? -30.625 -38.875 -17.375 1 55.31 643 GLU B N 1
ATOM 10738 C CA . GLU B 1 643 ? -30.5 -38.562 -15.953 1 55.31 643 GLU B CA 1
ATOM 10739 C C . GLU B 1 643 ? -30.125 -39.812 -15.156 1 55.31 643 GLU B C 1
ATOM 10741 O O . GLU B 1 643 ? -29.328 -39.75 -14.227 1 55.31 643 GLU B O 1
ATOM 10746 N N . SER B 1 644 ? -30.797 -40.969 -15.438 1 52.38 644 SER B N 1
ATOM 10747 C CA . SER B 1 644 ? -30.656 -42.188 -14.656 1 52.38 644 SER B CA 1
ATOM 10748 C C . SER B 1 644 ? -29.203 -42.688 -14.641 1 52.38 644 SER B C 1
ATOM 10750 O O . SER B 1 644 ? -28.734 -43.25 -13.648 1 52.38 644 SER B O 1
ATOM 10752 N N . ASN B 1 645 ? -28.453 -42.375 -15.609 1 53.25 645 ASN B N 1
ATOM 10753 C CA . ASN B 1 645 ? -27.078 -42.875 -15.688 1 53.25 645 ASN B CA 1
ATOM 10754 C C . ASN B 1 645 ? -26.109 -41.969 -14.914 1 53.25 645 ASN B C 1
ATOM 10756 O O . ASN B 1 645 ? -25.094 -42.469 -14.398 1 53.25 645 ASN B O 1
ATOM 10760 N N . HIS B 1 646 ? -26.5 -40.75 -14.672 1 61.03 646 HIS B N 1
ATOM 10761 C CA . HIS B 1 646 ? -25.562 -39.875 -13.992 1 61.03 646 HIS B CA 1
ATOM 10762 C C . HIS B 1 646 ? -25.656 -40 -12.477 1 61.03 646 HIS B C 1
ATOM 10764 O O . HIS B 1 646 ? -24.656 -39.906 -11.773 1 61.03 646 HIS B O 1
ATOM 10770 N N . ARG B 1 647 ? -26.734 -40.188 -12.008 1 57.91 647 ARG B N 1
ATOM 10771 C CA . ARG B 1 647 ? -27.016 -40.156 -10.57 1 57.91 647 ARG B CA 1
ATOM 10772 C C . ARG B 1 647 ? -26.203 -41.188 -9.828 1 57.91 647 ARG B C 1
ATOM 10774 O O . ARG B 1 647 ? -25.797 -40.969 -8.688 1 57.91 647 ARG B O 1
ATOM 10781 N N . ASN B 1 648 ? -26.031 -42.25 -10.562 1 58.56 648 ASN B N 1
ATOM 10782 C CA . ASN B 1 648 ? -25.328 -43.344 -9.898 1 58.56 648 ASN B CA 1
ATOM 10783 C C . ASN B 1 648 ? -23.891 -43.469 -10.391 1 58.56 648 ASN B C 1
ATOM 10785 O O . ASN B 1 648 ? -23.172 -44.406 -10.016 1 58.56 648 ASN B O 1
ATOM 10789 N N . GLY B 1 649 ? -23.453 -42.469 -11.133 1 65.56 649 GLY B N 1
ATOM 10790 C CA . GLY B 1 649 ? -22.141 -42.594 -11.734 1 65.56 649 GLY B CA 1
ATOM 10791 C C . GLY B 1 649 ? -21.062 -41.906 -10.93 1 65.56 649 GLY B C 1
ATOM 10792 O O . GLY B 1 649 ? -21.328 -40.938 -10.195 1 65.56 649 GLY B O 1
ATOM 10793 N N . ASN B 1 650 ? -19.891 -42.5 -10.805 1 76.56 650 ASN B N 1
ATOM 10794 C CA . ASN B 1 650 ? -18.672 -42.031 -10.172 1 76.56 650 ASN B CA 1
ATOM 10795 C C . ASN B 1 650 ? -17.422 -42.562 -10.883 1 76.56 650 ASN B C 1
ATOM 10797 O O . ASN B 1 650 ? -17.516 -43.094 -11.977 1 76.56 650 ASN B O 1
ATOM 10801 N N . LEU B 1 651 ? -16.344 -42.188 -10.422 1 85.62 651 LEU B N 1
ATOM 10802 C CA . LEU B 1 651 ? -15.07 -42.531 -11.062 1 85.62 651 LEU B CA 1
ATOM 10803 C C . LEU B 1 651 ? -14.852 -44.062 -11.047 1 85.62 651 LEU B C 1
ATOM 10805 O O . LEU B 1 651 ? -13.977 -44.562 -11.75 1 85.62 651 LEU B O 1
ATOM 10809 N N . LEU B 1 652 ? -15.727 -44.688 -10.344 1 82.06 652 LEU B N 1
ATOM 10810 C CA . LEU B 1 652 ? -15.633 -46.156 -10.289 1 82.06 652 LEU B CA 1
ATOM 10811 C C . LEU B 1 652 ? -16.453 -46.781 -11.391 1 82.06 652 LEU B C 1
ATOM 10813 O O . LEU B 1 652 ? -16.281 -47.969 -11.703 1 82.06 652 LEU B O 1
ATOM 10817 N N . ASP B 1 653 ? -17.344 -46 -11.961 1 79.81 653 ASP B N 1
ATOM 10818 C CA . ASP B 1 653 ? -18.219 -46.5 -13.023 1 79.81 653 ASP B CA 1
ATOM 10819 C C . ASP B 1 653 ? -17.609 -46.219 -14.398 1 79.81 653 ASP B C 1
ATOM 10821 O O . ASP B 1 653 ? -17.469 -45.062 -14.812 1 79.81 653 ASP B O 1
ATOM 10825 N N . LYS B 1 654 ? -17.438 -47.25 -15.18 1 78.5 654 LYS B N 1
ATOM 10826 C CA . LYS B 1 654 ? -16.797 -47.125 -16.484 1 78.5 654 LYS B CA 1
ATOM 10827 C C . LYS B 1 654 ? -17.766 -46.562 -17.531 1 78.5 654 LYS B C 1
ATOM 10829 O O . LYS B 1 654 ? -17.344 -46.125 -18.609 1 78.5 654 LYS B O 1
ATOM 10834 N N . ASN B 1 655 ? -18.969 -46.438 -17.141 1 76.06 655 ASN B N 1
ATOM 10835 C CA . ASN B 1 655 ? -19.969 -46.031 -18.125 1 76.06 655 ASN B CA 1
ATOM 10836 C C . ASN B 1 655 ? -20.359 -44.562 -17.922 1 76.06 655 ASN B C 1
ATOM 10838 O O . ASN B 1 655 ? -21.141 -44 -18.703 1 76.06 655 ASN B O 1
ATOM 10842 N N . VAL B 1 656 ? -19.781 -43.938 -17 1 78.69 656 VAL B N 1
ATOM 10843 C CA . VAL B 1 656 ? -20.188 -42.594 -16.609 1 78.69 656 VAL B CA 1
ATOM 10844 C C . VAL B 1 656 ? -20 -41.625 -17.781 1 78.69 656 VAL B C 1
ATOM 10846 O O . VAL B 1 656 ? -20.781 -40.688 -17.969 1 78.69 656 VAL B O 1
ATOM 10849 N N . LEU B 1 657 ? -19.016 -41.875 -18.703 1 86.62 657 LEU B N 1
ATOM 10850 C CA . LEU B 1 657 ? -18.656 -40.938 -19.766 1 86.62 657 LEU B CA 1
ATOM 10851 C C . LEU B 1 657 ? -19.109 -41.469 -21.125 1 86.62 657 LEU B C 1
ATOM 10853 O O . LEU B 1 657 ? -18.703 -40.938 -22.156 1 86.62 657 LEU B O 1
ATOM 10857 N N . ASP B 1 658 ? -19.922 -42.438 -21.156 1 82.88 658 ASP B N 1
ATOM 10858 C CA . ASP B 1 658 ? -20.297 -43.094 -22.391 1 82.88 658 ASP B CA 1
ATOM 10859 C C . ASP B 1 658 ? -20.984 -42.125 -23.359 1 82.88 658 ASP B C 1
ATOM 10861 O O . ASP B 1 658 ? -20.922 -42.312 -24.578 1 82.88 658 ASP B O 1
ATOM 10865 N N . HIS B 1 659 ? -21.562 -41.156 -22.859 1 82 659 HIS B N 1
ATOM 10866 C CA . HIS B 1 659 ? -22.281 -40.219 -23.688 1 82 659 HIS B CA 1
ATOM 10867 C C . HIS B 1 659 ? -21.359 -39.125 -24.219 1 82 659 HIS B C 1
ATOM 10869 O O . HIS B 1 659 ? -21.797 -38.219 -24.922 1 82 659 HIS B O 1
ATOM 10875 N N . THR B 1 660 ? -20.078 -39.188 -23.875 1 90.5 660 THR B N 1
ATOM 10876 C CA . THR B 1 660 ? -19.109 -38.188 -24.25 1 90.5 660 THR B CA 1
ATOM 10877 C C . THR B 1 660 ? -17.969 -38.781 -25.062 1 90.5 660 THR B C 1
ATOM 10879 O O . THR B 1 660 ? -17.875 -40 -25.188 1 90.5 660 THR B O 1
ATOM 10882 N N . ASP B 1 661 ? -17.156 -37.969 -25.594 1 89.75 661 ASP B N 1
ATOM 10883 C CA . ASP B 1 661 ? -15.938 -38.406 -26.25 1 89.75 661 ASP B CA 1
ATOM 10884 C C . ASP B 1 661 ? -14.734 -38.281 -25.328 1 89.75 661 ASP B C 1
ATOM 10886 O O . ASP B 1 661 ? -13.586 -38.344 -25.781 1 89.75 661 ASP B O 1
ATOM 10890 N N . LEU B 1 662 ? -14.977 -38.125 -24.047 1 94.06 662 LEU B N 1
ATOM 10891 C CA . LEU B 1 662 ? -13.898 -37.906 -23.078 1 94.06 662 LEU B CA 1
ATOM 10892 C C . LEU B 1 662 ? -13.391 -39.25 -22.547 1 94.06 662 LEU B C 1
ATOM 10894 O O . LEU B 1 662 ? -14.086 -40.25 -22.625 1 94.06 662 LEU B O 1
ATOM 10898 N N . GLY B 1 663 ? -12.102 -39.188 -22.047 1 92.5 663 GLY B N 1
ATOM 10899 C CA . GLY B 1 663 ? -11.602 -40.344 -21.297 1 92.5 663 GLY B CA 1
ATOM 10900 C C . GLY B 1 663 ? -10.477 -41.062 -22 1 92.5 663 GLY B C 1
ATOM 10901 O O . GLY B 1 663 ? -9.82 -40.5 -22.891 1 92.5 663 GLY B O 1
ATOM 10902 N N . TYR B 1 664 ? -10.125 -42.188 -21.453 1 91.75 664 TYR B N 1
ATOM 10903 C CA . TYR B 1 664 ? -9.172 -43.156 -22 1 91.75 664 TYR B CA 1
ATOM 10904 C C . TYR B 1 664 ? -7.754 -42.594 -21.953 1 91.75 664 TYR B C 1
ATOM 10906 O O . TYR B 1 664 ? -6.953 -42.844 -22.859 1 91.75 664 TYR B O 1
ATOM 10914 N N . ASN B 1 665 ? -7.48 -41.812 -21.031 1 92.19 665 ASN B N 1
ATOM 10915 C CA . ASN B 1 665 ? -6.148 -41.25 -20.812 1 92.19 665 ASN B CA 1
ATOM 10916 C C . ASN B 1 665 ? -5.656 -40.5 -22.047 1 92.19 665 ASN B C 1
ATOM 10918 O O . ASN B 1 665 ? -4.484 -40.594 -22.406 1 92.19 665 ASN B O 1
ATOM 10922 N N . LYS B 1 666 ? -6.551 -39.875 -22.703 1 93.81 666 LYS B N 1
ATOM 10923 C CA . LYS B 1 666 ? -6.18 -39.062 -23.875 1 93.81 666 LYS B CA 1
ATOM 10924 C C . LYS B 1 666 ? -6.035 -37.594 -23.484 1 93.81 666 LYS B C 1
ATOM 10926 O O . LYS B 1 666 ? -6.68 -37.125 -22.547 1 93.81 666 LYS B O 1
ATOM 10931 N N . LYS B 1 667 ? -5.184 -37 -24.281 1 94.75 667 LYS B N 1
ATOM 10932 C CA . LYS B 1 667 ? -5.094 -35.562 -24.125 1 94.75 667 LYS B CA 1
ATOM 10933 C C . LYS B 1 667 ? -6.379 -34.875 -24.594 1 94.75 667 LYS B C 1
ATOM 10935 O O . LYS B 1 667 ? -6.914 -35.219 -25.656 1 94.75 667 LYS B O 1
ATOM 10940 N N . VAL B 1 668 ? -6.848 -33.938 -23.797 1 96.88 668 VAL B N 1
ATOM 10941 C CA . VAL B 1 668 ? -8.102 -33.281 -24.141 1 96.88 668 VAL B CA 1
ATOM 10942 C C . VAL B 1 668 ? -7.98 -32.625 -25.5 1 96.88 668 VAL B C 1
ATOM 10944 O O . VAL B 1 668 ? -8.938 -32.594 -26.281 1 96.88 668 VAL B O 1
ATOM 10947 N N . SER B 1 669 ? -6.797 -32.062 -25.844 1 95.88 669 SER B N 1
ATOM 10948 C CA . SER B 1 669 ? -6.59 -31.406 -27.125 1 95.88 669 SER B CA 1
ATOM 10949 C C . SER B 1 669 ? -6.766 -32.375 -28.281 1 95.88 669 SER B C 1
ATOM 10951 O O . SER B 1 669 ? -7.258 -32 -29.344 1 95.88 669 SER B O 1
ATOM 10953 N N . ASP B 1 670 ? -6.387 -33.625 -28.078 1 95.25 670 ASP B N 1
ATOM 10954 C CA . ASP B 1 670 ? -6.574 -34.625 -29.125 1 95.25 670 ASP B CA 1
ATOM 10955 C C . ASP B 1 670 ? -8.055 -34.875 -29.391 1 95.25 670 ASP B C 1
ATOM 10957 O O . ASP B 1 670 ? -8.461 -35.125 -30.531 1 95.25 670 ASP B O 1
ATOM 10961 N N . LEU B 1 671 ? -8.773 -34.812 -28.359 1 96.12 671 LEU B N 1
ATOM 10962 C CA . LEU B 1 671 ? -10.203 -35.062 -28.453 1 96.12 671 LEU B CA 1
ATOM 10963 C C . LEU B 1 671 ? -10.914 -33.938 -29.172 1 96.12 671 LEU B C 1
ATOM 10965 O O . LEU B 1 671 ? -11.703 -34.188 -30.094 1 96.12 671 LEU B O 1
ATOM 10969 N N . TRP B 1 672 ? -10.617 -32.688 -28.797 1 96.25 672 TRP B N 1
ATOM 10970 C CA . TRP B 1 672 ? -11.359 -31.609 -29.438 1 96.25 672 TRP B CA 1
ATOM 10971 C C . TRP B 1 672 ? -10.812 -31.344 -30.844 1 96.25 672 TRP B C 1
ATOM 10973 O O . TRP B 1 672 ? -11.539 -30.859 -31.719 1 96.25 672 TRP B O 1
ATOM 10983 N N . LYS B 1 673 ? -9.523 -31.641 -31.141 1 96.94 673 LYS B N 1
ATOM 10984 C CA . LYS B 1 673 ? -9.016 -31.547 -32.5 1 96.94 673 LYS B CA 1
ATOM 10985 C C . LYS B 1 673 ? -9.82 -32.438 -33.438 1 96.94 673 LYS B C 1
ATOM 10987 O O . LYS B 1 673 ? -10.141 -32.031 -34.562 1 96.94 673 LYS B O 1
ATOM 10992 N N . LYS B 1 674 ? -10.062 -33.562 -32.969 1 95.81 674 LYS B N 1
ATOM 10993 C CA . LYS B 1 674 ? -10.836 -34.5 -33.75 1 95.81 674 LYS B CA 1
ATOM 10994 C C . LYS B 1 674 ? -12.273 -34.031 -33.938 1 95.81 674 LYS B C 1
ATOM 10996 O O . LYS B 1 674 ? -12.797 -34.031 -35.062 1 95.81 674 LYS B O 1
ATOM 11001 N N . LYS B 1 675 ? -12.859 -33.625 -32.938 1 95.38 675 LYS B N 1
ATOM 11002 C CA . LYS B 1 675 ? -14.273 -33.281 -32.938 1 95.38 675 LYS B CA 1
ATOM 11003 C C . LYS B 1 675 ? -14.508 -32.031 -33.812 1 95.38 675 LYS B C 1
ATOM 11005 O O . LYS B 1 675 ? -15.516 -31.953 -34.531 1 95.38 675 LYS B O 1
ATOM 11010 N N . TYR B 1 676 ? -13.641 -31.125 -33.781 1 96.44 676 TYR B N 1
ATOM 11011 C CA . TYR B 1 676 ? -13.859 -29.844 -34.438 1 96.44 676 TYR B CA 1
ATOM 11012 C C . TYR B 1 676 ? -13.062 -29.766 -35.75 1 96.44 676 TYR B C 1
ATOM 11014 O O . TYR B 1 676 ? -12.914 -28.688 -36.312 1 96.44 676 TYR B O 1
ATOM 11022 N N . ASN B 1 677 ? -12.445 -30.828 -36.188 1 94.94 677 ASN B N 1
ATOM 11023 C CA . ASN B 1 677 ? -11.68 -30.922 -37.438 1 94.94 677 ASN B CA 1
ATOM 11024 C C . ASN B 1 677 ? -10.562 -29.891 -37.469 1 94.94 677 ASN B C 1
ATOM 11026 O O . ASN B 1 677 ? -10.453 -29.125 -38.438 1 94.94 677 ASN B O 1
ATOM 11030 N N . TYR B 1 678 ? -9.844 -29.859 -36.406 1 94 678 TYR B N 1
ATOM 11031 C CA . TYR B 1 678 ? -8.711 -28.938 -36.312 1 94 678 TYR B CA 1
ATOM 11032 C C . TYR B 1 678 ? -7.605 -29.328 -37.281 1 94 678 TYR B C 1
ATOM 11034 O O . TYR B 1 678 ? -7.125 -30.469 -37.25 1 94 678 TYR B O 1
ATOM 11042 N N . SER B 1 679 ? -7.121 -28.469 -38.219 1 86.44 679 SER B N 1
ATOM 11043 C CA . SER B 1 679 ? -6.289 -28.844 -39.375 1 86.44 679 SER B CA 1
ATOM 11044 C C . SER B 1 679 ? -4.844 -28.391 -39.156 1 86.44 679 SER B C 1
ATOM 11046 O O . SER B 1 679 ? -4.004 -28.578 -40.062 1 86.44 679 SER B O 1
ATOM 11048 N N . VAL B 1 680 ? -4.438 -27.797 -38.125 1 80.62 680 VAL B N 1
ATOM 11049 C CA . VAL B 1 680 ? -3.064 -27.328 -37.969 1 80.62 680 VAL B CA 1
ATOM 11050 C C . VAL B 1 680 ? -2.287 -28.312 -37.094 1 80.62 680 VAL B C 1
ATOM 11052 O O . VAL B 1 680 ? -2.857 -28.953 -36.219 1 80.62 680 VAL B O 1
#

Secondary structure (DSSP, 8-state):
----------SPPS----TT--PEEEEEEEEEEEETTTEEEEEEEEE-SSSEEEEEEEEEEE--TTT--HHHHHHHHHHHHHHHHHHHHHHHTEEEEEEEEETTTTHHHHHHHT----GGG-THHHHHHHH-PEEEEE----SSHHHHHHHHHHHHHTTB-S-TTT-PBPP-B-GGGBB-THHHHTB----HHHHHTTS-HHHHHHHHHHHHHHHHTT--EEEEES-SSSSHHHHHHHHHHHHHHHHT--EEEEEPPP-HHHHHHIIIIIIHHHHT-S-TT-PPPHHHHHHHHHHHHHHIIIII-STTSTTTT-SEEEEESGGGGGGHHHHHHH-TTSEEEEE--S---HHHHHH-TTSHHHHHHHHHHHHHTTSSEEEE-S-GGGS-TTS-GGGEEE----B-TTSTTTS---HHHHHHHHHHHHHHHHHTT-PPP-TTS-EEEEE--S-GGG-HHHHHHHHHHHHHHS-TT--GGGSPEEEEEE---TT-TTHHHHHHHHHHHHTSGGGGGGGGGEEEEEPPS-HHHHHHHHHT-SEEEE--SS-S--HHHHHHHHTT--EEEES-TTGGGT--BTTTEEEE-TT-HHHHHHHHHHHHH-HHHHHHHHHHHHHH--GGGBHHHHHHHHHHHHHHHTS---HHHHHT--TT-TTTTTTSS--TTEEHHHHHHHHTT---/----------SPPS----TT--PEEEEEEEEEEEETTTEEEEEEEEE-SSSEEEEEEEEEEE--TTT--HHHHHHHHHHHHHHHHHHHHHHHTEEEEEEEEETTTTHHHHHHTT----GGG-THHHHHHHH-PEEEEE----SSHHHHHHHHHHHHHTTB---TTT-PBPP-B-GGGBB-THHHHTB----HHHHHTTS-HHHHHHHHHHHHHHHHTT--EEEEES-SSSSHHHHHHHHHHHHHHHHT--EEEEEPPP-HHHHHHIIIIIIHHHHT-S-TT-PPPHHHHHHHHHHHHHHIIIII-STTSTTTS-SEEEEESGGGGGGHHHHHHH-TTSEEEEE--S---HHHHHH-TTSHHHHHHHHHHHHHTT-SEEEE-S-GGGS-TTS-GGGEEE----B-TTSTTTS---HHHHHHHHHHHHHHHHHTT-PPP-TTS-EEEEE--S-GGG-HHHHHHHHHHHHHHS-TT--GGGSPEEEEEE---TT-TTHHHHHHHHHHHHTSGGGGGGGGGEEEEEPPS-HHHHHHHHHT-SEEEE--SS-S--HHHHHHHHTT--EEEES-TTHHHH--BTTTEEEE-TT-HHHHHHHHHHHHH-HHHHHHHHHHHHHH--GGGBHHHHHHHHHHHHHHHTS---HHHHHT--TT-TTTTTTSS--TTEEHHHHHHHHTT---

Organism: Rhizopus oryzae (NCBI:txid64495)

Radius of gyration: 34.03 Å; Cα contacts (8 Å, |Δi|>4): 2747; chains: 2; bounding box: 76×103×85 Å

Foldseek 3Di:
DDVCLDQQDLAADPDDDDLLDFAQAKEWFKAWEDPPQFWIKMKIWIDRLPATDDIHMDTQDGHDNVDDDPLVVLVSSVVSVLVSVVSSCVRHVHQHAAYWAEPCGHVVVCVVPVDDCPLVSCCQLVCCQPRVHWYFYDHDDDPDRNRRRRRGRVVVSVQFDPDPDRSHGDFDQDALRWTCQCVVCRTDNDALVRVVVVADPLLVVLLLVLLVLQVVVVAAEEEEDADCDFDLVNQLCSLQVNNCVNSVHHYIYHHADDDQVLLVCCVAQPACVQLVNHDQPNADDPVNLVVLLVSQVVSCVPRAVDCPGCLNPHQEYEYEALSNLSCQVVSLVRPLNRAYEYEYQFAGQQVCCVVPVPTRSNNNCVSSCVRQQAHQAYEAALDDRRDHPLFDQLRYAHAARAHACRDLQHRDDDPSRLSSLLSRQQVQCVVVVWAHDPLLAAAEEEEDALDPQQCVVLVVVLLLVLVVPDDPPDDPRHRYAYEYEYEGDPSDPCRVVSLVVSVVVCPDPSNPVPSNRYTYDHDYDGSNSNNSVLLRHQAYEGQGNEGAQDCVLLSSLLSLHEYEYEPYHNNCVLDDDLQLYHYDHRPVSVVSSVVVNVCSVDVPSSNRSSVRSNVSRHCSRHNSVSSSLVSLVSSFLSPPDDPVLSSPDTSNDSCSNVSGQDGSHYHSSVSSCVVVVSPD/DDVCLDQQDLAADPDDDDLLDFAQEKEWFKAWEDPPQFWIKMKIWIDRLPATDDIHMDTFDGHDNVDDDPLVVLLSSVVSVLVSVVSSCVRHVHQHAAYWAEPCGHVVVCVVVVDDCPLVSCCQLVCCQPRVHWYFYDHDDDPDRNRRRRRGRVVVSVQWDPDPPRGHGDFDQDALRWTCQCVVCRTDNDALVRVVVVADPLLVVLLLVLLVLQVVVVAAEEEEDADCDFDLVNQLVSLQVNNCVNSVHHYIYHHADDDQVLLVCCVAQPACVQLVNHDQPNADDPVNLVVLLVSQVCSCVPRAVDCPGCLNPHQEYEYEALSNLSCQVVSLVRPLNRAYEYEYQFAGQQVCCVVPVPTRSNNNCVSSCVRQQAHQAYEAALDDRRDHPLFDQLRYAHAARAHACRDLQHRDDDPSRLSSLLSVQQVQQVVVVWAHDPLLAAAEEEEDALDPQQCVVLVVVLLLVLVVPDDPPDDPRHRYAYEYEYEGDPSDPCRVVSLVVSVVVCPDPSNPVPSNRYTYDHDYDGSNSNNSVLLRHQAYEGQGNEGAQDCVLLSSLLSLHEYEYEPYHNNVVLDDDLQLYHYDHRPPSVVSSVVVNVCSVDVPSSNRSSVRSNVVRHCSRHNSVSSSLVSLVSSQLSPPDDPVLSSPDTSNDSCSNVSGQDGSHYHSSVSSCVVVVSPD

pLDDT: mean 88.88, std 12.1, range [17.86, 98.81]